Protein AF-0000000082338064 (afdb_homodimer)

Foldseek 3Di:
DDPPPLPQQPFFFPVCVVVVHRFSNDVQTVVCVVVVHHGHTDDDPDDDDPDDPDDPDDDDDDDDDDDDDDPDDPDDPDDCPDCPDDPPPCVPDPPVVLLLVVVVVVVVVVDDDPPPPPPPPPVPPPPPCVVPPPPDDDDFQKWFADQALQVLLLVCLQFACLQANLADFAPDARDPDLDTDIDGPDPDDPLPDDPVSGNDDDDFLQSLLSQLQRRLADDLPDLCCPDPVNLVNSNNSSVVSLVVSVVRLVVLVVLVPPVVNPDDPPPPRHNGPQADRLLRSLNSLLSSLLLCCQFVVNLVSSLVSLVVSQVSLVVVPLQAPAAPRDLNSQSSNLSSVLSQLLSCLQVLHAGPDQPPPPNRRRDHHDLPADDPDDPLQQLSVLQSVLSVLLNLLSVLVVVLVVVLVVVDQDVVSQVVLVVSLVVLVVSLVSLVVLLQQDQDSRSSNSSSSSSSLLSNLSSLLSLLSNLVCQQQVLQAQFQPDASNRHHCQDPNDRPSPSPPSSPSVRYPDHNLRSLLSLQVSLLSNLSSLLSNVVRSQDPPVPPDPDPDDPDPPPSRLSSLASAYSPSRLSSLLSSLVSLLSLLSSLVSCVVSVNLVVVCSVQPDDDPVCSVVSSVVSNVSSLSSLVSSLSSLSNNCSRPVSVSSSVRSVSSNCVSPVD/DPPPPLPQQPFFFPVCVVVVHRFSNDVQTPVCVVVVHHGHTDDDPPDDDDDDDDDDDDDDDDDDDDDDDDPDDPDDPDDCPDCPDDPPPCVPPPPVVLLLVLVVVVVVVVDDDPPPPPPPPDVPPPPPCVVPPPPDDDDFQKWFADQALQVLLLLCLQFACLQANLADFAPDARDPDLDTDIDGPDPDDDLPDDPVSGNDDADFLQSLLSQLQRRLADDLPDLCCPDPVNLVNSNNSSVVSLVVSVVRLVVLVVLVPPVVNPDDPPPPRDNGPQADRLLRSLNSLLSSLLLCCQFVVNLVSSLVSLVVSQVSLVVVPLQAPAAPRDLNSQSSNLSSVLSQLLSCLQVLHAGPDQPPPPNRRRDHHDLPADDPDDPLQQLSVLQNVLSVLLNLLSVLVVVLVVVLVVVDQDVVSQVSLVVSLVVLVVSLVSLVVLLQQDQDSRSSNSSSSSSSLLSNLSSLLSLLSNLVCQQQVLQAQFQPDASNRHHCQDPNDRDSPSPPSSPSVRHPDHNLRSLLSLQVSLLSNLSSLLSNVVRSQDPPVDDDPDPDDPDPPDSRLSSLASGYSPSRLSSLLSSLVSLLSLLSSLVSCVVSVNLVVVVSVQPPDDPVCSVVSSVVSNVSSLSSLVSSLSSLSNNCSRPVSVSSSVRSVSSNCSSPVD

InterPro domains:
  IPR001138 Zn(2)Cys(6) fungal-type DNA-binding domain [PF00172] (12-46)
  IPR001138 Zn(2)Cys(6) fungal-type DNA-binding domain [PS00463] (12-39)
  IPR001138 Zn(2)Cys(6) fungal-type DNA-binding domain [PS50048] (12-41)
  IPR001138 Zn(2)Cys(6) fungal-type DNA-binding domain [SM00066] (7-50)
  IPR001138 Zn(2)Cys(6) fungal-type DNA-binding domain [cd00067] (9-42)
  IPR036864 Zn(2)-C6 fungal-type DNA-binding domain superfamily [G3DSA:4.10.240.10] (11-94)
  IPR036864 Zn(2)-C6 fungal-type DNA-binding domain superfamily [SSF57701] (4-48)

Radius of gyration: 40.48 Å; Cα contacts (8 Å, |Δi|>4): 1751; chains: 2; bounding box: 100×154×123 Å

Structure (mmCIF, N/CA/C/O backbone):
data_AF-0000000082338064-model_v1
#
loop_
_entity.id
_entity.type
_entity.pdbx_description
1 polymer 'Zn(2)-C6 fungal-type domain-containing protein'
#
loop_
_atom_site.group_PDB
_atom_site.id
_atom_site.type_symbol
_atom_site.label_atom_id
_atom_site.label_alt_id
_atom_site.label_comp_id
_atom_site.label_asym_id
_atom_site.label_entity_id
_atom_site.label_seq_id
_atom_site.pdbx_PDB_ins_code
_atom_site.Cartn_x
_atom_site.Cartn_y
_atom_site.Cartn_z
_atom_site.occupancy
_atom_site.B_iso_or_equiv
_atom_site.auth_seq_id
_atom_site.auth_comp_id
_atom_site.auth_asym_id
_atom_site.auth_atom_id
_atom_site.pdbx_PDB_model_num
ATOM 1 N N . MET A 1 1 ? -62.812 22.922 -49.156 1 22.33 1 MET A N 1
ATOM 2 C CA . MET A 1 1 ? -61.469 22.641 -48.656 1 22.33 1 MET A CA 1
ATOM 3 C C . MET A 1 1 ? -61.031 23.672 -47.656 1 22.33 1 MET A C 1
ATOM 5 O O . MET A 1 1 ? -60.5 24.734 -48.031 1 22.33 1 MET A O 1
ATOM 9 N N . HIS A 1 2 ? -61.688 23.922 -46.594 1 23.53 2 HIS A N 1
ATOM 10 C CA . HIS A 1 2 ? -61.875 25.016 -45.625 1 23.53 2 HIS A CA 1
ATOM 11 C C . HIS A 1 2 ? -60.625 25.188 -44.781 1 23.53 2 HIS A C 1
ATOM 13 O O . HIS A 1 2 ? -60.156 24.234 -44.156 1 23.53 2 HIS A O 1
ATOM 19 N N . GLN A 1 3 ? -59.781 26.062 -45.188 1 26.12 3 GLN A N 1
ATOM 20 C CA . GLN A 1 3 ? -58.469 26.453 -44.656 1 26.12 3 GLN A CA 1
ATOM 21 C C . GLN A 1 3 ? -58.562 26.875 -43.188 1 26.12 3 GLN A C 1
ATOM 23 O O . GLN A 1 3 ? -59.062 27.969 -42.906 1 26.12 3 GLN A O 1
ATOM 28 N N . ALA A 1 4 ? -59.094 26.031 -42.375 1 29.67 4 ALA A N 1
ATOM 29 C CA . ALA A 1 4 ? -59.406 26.391 -41 1 29.67 4 ALA A CA 1
ATOM 30 C C . ALA A 1 4 ? -58.25 27.125 -40.375 1 29.67 4 ALA A C 1
ATOM 32 O O . ALA A 1 4 ? -57.094 26.672 -40.438 1 29.67 4 ALA A O 1
ATOM 33 N N . LYS A 1 5 ? -58.344 28.453 -40.312 1 30.64 5 LYS A N 1
ATOM 34 C CA . LYS A 1 5 ? -57.5 29.5 -39.75 1 30.64 5 LYS A CA 1
ATOM 35 C C . LYS A 1 5 ? -57.094 29.141 -38.312 1 30.64 5 LYS A C 1
ATOM 37 O O . LYS A 1 5 ? -57.938 29.031 -37.438 1 30.64 5 LYS A O 1
ATOM 42 N N . VAL A 1 6 ? -56.156 28.219 -38.125 1 34 6 VAL A N 1
ATOM 43 C CA . VAL A 1 6 ? -55.75 27.703 -36.812 1 34 6 VAL A CA 1
ATOM 44 C C . VAL A 1 6 ? -55.406 28.859 -35.875 1 34 6 VAL A C 1
ATOM 46 O O . VAL A 1 6 ? -54.656 29.781 -36.25 1 34 6 VAL A O 1
ATOM 49 N N . GLN A 1 7 ? -56.344 29.375 -35.062 1 34.59 7 GLN A N 1
ATOM 50 C CA . GLN A 1 7 ? -56.344 30.484 -34.125 1 34.59 7 GLN A CA 1
ATOM 51 C C . GLN A 1 7 ? -55.062 30.484 -33.312 1 34.59 7 GLN A C 1
ATOM 53 O O . GLN A 1 7 ? -54.531 29.422 -32.969 1 34.59 7 GLN A O 1
ATOM 58 N N . PRO A 1 8 ? -54.312 31.594 -33.25 1 41.06 8 PRO A N 1
ATOM 59 C CA . PRO A 1 8 ? -53.031 31.812 -32.594 1 41.06 8 PRO A CA 1
ATOM 60 C C . PRO A 1 8 ? -53.094 31.438 -31.109 1 41.06 8 PRO A C 1
ATOM 62 O O . PRO A 1 8 ? -54.094 31.672 -30.438 1 41.06 8 PRO A O 1
ATOM 65 N N . VAL A 1 9 ? -52.531 30.391 -30.703 1 52.44 9 VAL A N 1
ATOM 66 C CA . VAL A 1 9 ? -52.594 29.812 -29.375 1 52.44 9 VAL A CA 1
ATOM 67 C C . VAL A 1 9 ? -52.156 30.844 -28.344 1 52.44 9 VAL A C 1
ATOM 69 O O . VAL A 1 9 ? -51.25 31.656 -28.609 1 52.44 9 VAL A O 1
ATOM 72 N N . LYS A 1 10 ? -52.844 31.375 -27.359 1 53.66 10 LYS A N 1
ATOM 73 C CA . LYS A 1 10 ? -52.688 32.438 -26.391 1 53.66 10 LYS A CA 1
ATOM 74 C C . LYS A 1 10 ? -51.375 32.312 -25.609 1 53.66 10 LYS A C 1
ATOM 76 O O . LYS A 1 10 ? -50.812 33.344 -25.188 1 53.66 10 LYS A O 1
ATOM 81 N N . ALA A 1 11 ? -50.969 31.078 -25.266 1 61.72 11 ALA A N 1
ATOM 82 C CA . ALA A 1 11 ? -49.75 30.969 -24.469 1 61.72 11 ALA A CA 1
ATOM 83 C C . ALA A 1 11 ? -48.875 29.844 -24.984 1 61.72 11 ALA A C 1
ATOM 85 O O . ALA A 1 11 ? -49.344 28.734 -25.234 1 61.72 11 ALA A O 1
ATOM 86 N N . ALA A 1 12 ? -47.594 30.031 -25.391 1 70.06 12 ALA A N 1
ATOM 87 C CA . ALA A 1 12 ? -46.656 29.016 -25.844 1 70.06 12 ALA A CA 1
ATOM 88 C C . ALA A 1 12 ? -45.969 28.344 -24.672 1 70.06 12 ALA A C 1
ATOM 90 O O . ALA A 1 12 ? -45.75 28.969 -23.625 1 70.06 12 ALA A O 1
ATOM 91 N N . CYS A 1 13 ? -45.719 26.969 -24.672 1 72.12 13 CYS A N 1
ATOM 92 C CA . CYS A 1 13 ? -45.062 26.234 -23.594 1 72.12 13 CYS A CA 1
ATOM 93 C C . CYS A 1 13 ? -43.625 26.656 -23.453 1 72.12 13 CYS A C 1
ATOM 95 O O . CYS A 1 13 ? -43.031 27.188 -24.391 1 72.12 13 CYS A O 1
ATOM 97 N N . LEU A 1 14 ? -42.844 26.5 -22.469 1 72.69 14 LEU A N 1
ATOM 98 C CA . LEU A 1 14 ? -41.5 26.969 -22.172 1 72.69 14 LEU A CA 1
ATOM 99 C C . LEU A 1 14 ? -40.5 26.406 -23.172 1 72.69 14 LEU A C 1
ATOM 101 O O . LEU A 1 14 ? -39.562 27.109 -23.562 1 72.69 14 LEU A O 1
ATOM 105 N N . ALA A 1 15 ? -40.625 25.203 -23.656 1 72.69 15 ALA A N 1
ATOM 106 C CA . ALA A 1 15 ? -39.688 24.562 -24.578 1 72.69 15 ALA A CA 1
ATOM 107 C C . ALA A 1 15 ? -39.812 25.156 -25.984 1 72.69 15 ALA A C 1
ATOM 109 O O . ALA A 1 15 ? -38.812 25.391 -26.641 1 72.69 15 ALA A O 1
ATOM 110 N N . CYS A 1 16 ? -40.938 25.406 -26.281 1 73.94 16 CYS A N 1
ATOM 111 C CA . CYS A 1 16 ? -41.188 26 -27.594 1 73.94 16 CYS A CA 1
ATOM 112 C C . CYS A 1 16 ? -40.719 27.453 -27.625 1 73.94 16 CYS A C 1
ATOM 114 O O . CYS A 1 16 ? -40.188 27.922 -28.641 1 73.94 16 CYS A O 1
ATOM 116 N N . ARG A 1 17 ? -40.938 28.172 -26.5 1 71.75 17 ARG A N 1
ATOM 117 C CA . ARG A 1 17 ? -40.469 29.531 -26.344 1 71.75 17 ARG A CA 1
ATOM 118 C C . ARG A 1 17 ? -38.938 29.609 -26.469 1 71.75 17 ARG A C 1
ATOM 120 O O . ARG A 1 17 ? -38.406 30.5 -27.125 1 71.75 17 ARG A O 1
ATOM 127 N N . ALA A 1 18 ? -38.25 28.625 -25.969 1 68.31 18 ALA A N 1
ATOM 128 C CA . ALA A 1 18 ? -36.781 28.609 -25.938 1 68.31 18 ALA A CA 1
ATOM 129 C C . ALA A 1 18 ? -36.219 28.281 -27.312 1 68.31 18 ALA A C 1
ATOM 131 O O . ALA A 1 18 ? -35.156 28.797 -27.688 1 68.31 18 ALA A O 1
ATOM 132 N N . SER A 1 19 ? -36.844 27.438 -28.094 1 69.44 19 SER A N 1
ATOM 133 C CA . SER A 1 19 ? -36.344 27.016 -29.391 1 69.44 19 SER A CA 1
ATOM 134 C C . SER A 1 19 ? -36.969 27.828 -30.516 1 69.44 19 SER A C 1
ATOM 136 O O . SER A 1 19 ? -36.719 27.547 -31.703 1 69.44 19 SER A O 1
ATOM 138 N N . LYS A 1 20 ? -37.625 28.875 -30.281 1 69.62 20 LYS A N 1
ATOM 139 C CA . LYS A 1 20 ? -38.344 29.781 -31.172 1 69.62 20 LYS A CA 1
ATOM 140 C C . LYS A 1 20 ? -39.188 29.016 -32.188 1 69.62 20 LYS A C 1
ATOM 142 O O . LYS A 1 20 ? -39.25 29.391 -33.375 1 69.62 20 LYS A O 1
ATOM 147 N N . THR A 1 21 ? -39.625 27.875 -31.781 1 71.5 21 THR A N 1
ATOM 148 C CA . THR A 1 21 ? -40.5 27.094 -32.656 1 71.5 21 THR A CA 1
ATOM 149 C C . THR A 1 21 ? -41.969 27.391 -32.344 1 71.5 21 THR A C 1
ATOM 151 O O . THR A 1 21 ? -42.312 27.719 -31.219 1 71.5 21 THR A O 1
ATOM 154 N N . ARG A 1 22 ? -42.781 27.391 -33.312 1 71.38 22 ARG A N 1
ATOM 155 C CA . ARG A 1 22 ? -44.219 27.75 -33.219 1 71.38 22 ARG A CA 1
ATOM 156 C C . ARG A 1 22 ? -44.969 26.734 -32.375 1 71.38 22 ARG A C 1
ATOM 158 O O . ARG A 1 22 ? -45.094 25.578 -32.75 1 71.38 22 ARG A O 1
ATOM 165 N N . CYS A 1 23 ? -45.438 27.078 -31.109 1 69.31 23 CYS A N 1
ATOM 166 C CA . CYS A 1 23 ? -46.156 26.266 -30.156 1 69.31 23 CYS A CA 1
ATOM 167 C C . CYS A 1 23 ? -47.625 26.203 -30.5 1 69.31 23 CYS A C 1
ATOM 169 O O . CYS A 1 23 ? -48.219 27.203 -30.891 1 69.31 23 CYS A O 1
ATOM 171 N N . ASP A 1 24 ? -48.281 25.172 -30.75 1 72.88 24 ASP A N 1
ATOM 172 C CA . ASP A 1 24 ? -49.688 25.062 -31.156 1 72.88 24 ASP A CA 1
ATOM 173 C C . ASP A 1 24 ? -50.625 25.203 -29.969 1 72.88 24 ASP A C 1
ATOM 175 O O . ASP A 1 24 ? -51.844 25.109 -30.109 1 72.88 24 ASP A O 1
ATOM 179 N N . GLY A 1 25 ? -50.219 25.516 -28.594 1 67.69 25 GLY A N 1
ATOM 180 C CA . GLY A 1 25 ? -50.969 25.844 -27.406 1 67.69 25 GLY A CA 1
ATOM 181 C C . GLY A 1 25 ? -51.531 24.625 -26.703 1 67.69 25 GLY A C 1
ATOM 182 O O . GLY A 1 25 ? -52.25 24.75 -25.719 1 67.69 25 GLY A O 1
ATOM 183 N N . GLN A 1 26 ? -51.312 23.391 -27.234 1 73.12 26 GLN A N 1
ATOM 184 C CA . GLN A 1 26 ? -51.844 22.203 -26.578 1 73.12 26 GLN A CA 1
ATO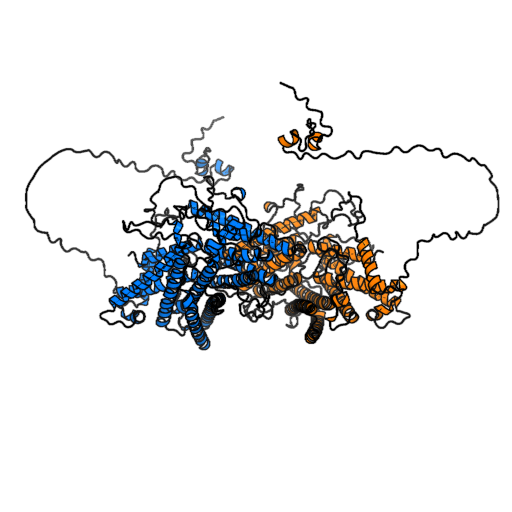M 185 C C . GLN A 1 26 ? -50.906 21.719 -25.469 1 73.12 26 GLN A C 1
ATOM 187 O O . GLN A 1 26 ? -49.719 22.016 -25.484 1 73.12 26 GLN A O 1
ATOM 192 N N . ASN A 1 27 ? -51.344 21.234 -24.281 1 68.38 27 ASN A N 1
ATOM 193 C CA . ASN A 1 27 ? -50.594 20.625 -23.188 1 68.38 27 ASN A CA 1
ATOM 194 C C . ASN A 1 27 ? -50.719 19.109 -23.203 1 68.38 27 ASN A C 1
ATOM 196 O O . ASN A 1 27 ? -51.75 18.547 -22.797 1 68.38 27 ASN A O 1
ATOM 200 N N . PRO A 1 28 ? -49.438 18.281 -23.797 1 71.06 28 PRO A N 1
ATOM 201 C CA . PRO A 1 28 ? -48.188 18.875 -24.297 1 71.06 28 PRO A CA 1
ATOM 202 C C . PRO A 1 28 ? -48.312 19.375 -25.734 1 71.06 28 PRO A C 1
ATOM 204 O O . PRO A 1 28 ? -49.125 18.859 -26.5 1 71.06 28 PRO A O 1
ATOM 207 N N . CYS A 1 29 ? -47.656 20.359 -26.031 1 73.44 29 CYS A N 1
ATOM 208 C CA . CYS A 1 29 ? -47.844 20.922 -27.359 1 73.44 29 CYS A CA 1
ATOM 209 C C . CYS A 1 29 ? -47.25 20.031 -28.438 1 73.44 29 CYS A C 1
ATOM 211 O O . CYS A 1 29 ? -46.344 19.219 -28.141 1 73.44 29 CYS A O 1
ATOM 213 N N . SER A 1 30 ? -47.781 19.922 -29.625 1 75.19 30 SER A N 1
ATOM 214 C CA . SER A 1 30 ? -47.375 19 -30.688 1 75.19 30 SER A CA 1
ATOM 215 C C . SER A 1 30 ? -45.875 19.062 -30.938 1 75.19 30 SER A C 1
ATOM 217 O O . SER A 1 30 ? -45.25 18.031 -31.125 1 75.19 30 SER A O 1
ATOM 219 N N . PRO A 1 31 ? -45.312 20.234 -30.906 1 71.81 31 PRO A N 1
ATOM 220 C CA . PRO A 1 31 ? -43.875 20.234 -31.156 1 71.81 31 PRO A CA 1
ATOM 221 C C . PRO A 1 31 ? -43.062 19.609 -30 1 71.81 31 PRO A C 1
ATOM 223 O O . PRO A 1 31 ? -42.031 18.969 -30.219 1 71.81 31 PRO A O 1
ATOM 226 N N . CYS A 1 32 ? -43.406 19.828 -28.859 1 70.06 32 CYS A N 1
ATOM 227 C CA . CYS A 1 32 ? -42.75 19.234 -27.703 1 70.06 32 CYS A CA 1
ATOM 228 C C . CYS A 1 32 ? -42.969 17.719 -27.688 1 70.06 32 CYS A C 1
ATOM 230 O O . CYS A 1 32 ? -42.062 16.969 -27.328 1 70.06 32 CYS A O 1
ATOM 232 N N . THR A 1 33 ? -44.125 17.156 -28.031 1 74.44 33 THR A N 1
ATOM 233 C CA . THR A 1 33 ? -44.406 15.734 -28.141 1 74.44 33 THR A CA 1
ATOM 234 C C . THR A 1 33 ? -43.531 15.102 -29.234 1 74.44 33 THR A C 1
ATOM 236 O O . THR A 1 33 ? -43.031 13.992 -29.062 1 74.44 33 THR A O 1
ATOM 239 N N . GLN A 1 34 ? -43.438 15.742 -30.375 1 70.5 34 GLN A N 1
ATOM 240 C CA . GLN A 1 34 ? -42.688 15.172 -31.484 1 70.5 34 GLN A CA 1
ATOM 241 C C . GLN A 1 34 ? -41.188 15.148 -31.203 1 70.5 34 GLN A C 1
ATOM 243 O O . GLN A 1 34 ? -40.469 14.258 -31.672 1 70.5 34 GLN A O 1
ATOM 248 N N . ARG A 1 35 ? -40.719 16.188 -30.438 1 70 35 ARG A N 1
ATOM 249 C CA . ARG A 1 35 ? -39.281 16.281 -30.188 1 70 35 ARG A CA 1
ATOM 250 C C . ARG A 1 35 ? -38.969 15.867 -28.75 1 70 35 ARG A C 1
ATOM 252 O O . ARG A 1 35 ? -37.844 16.094 -28.281 1 70 35 ARG A O 1
ATOM 259 N N . SER A 1 36 ? -39.875 15.164 -28.016 1 66.94 36 SER A N 1
ATOM 260 C CA . SER A 1 36 ? -39.875 14.586 -26.672 1 66.94 36 SER A CA 1
ATOM 261 C C . SER A 1 36 ? -39.344 15.555 -25.641 1 66.94 36 SER A C 1
ATOM 263 O O . SER A 1 36 ? -38.406 15.211 -24.891 1 66.94 36 SER A O 1
ATOM 265 N N . ARG A 1 37 ? -39.656 16.75 -25.859 1 66 37 ARG A N 1
ATOM 266 C CA . ARG A 1 37 ? -39.25 17.797 -24.938 1 66 37 ARG A CA 1
ATOM 267 C C . ARG A 1 37 ? -40.312 18.078 -23.891 1 66 37 ARG A C 1
ATOM 269 O O . ARG A 1 37 ? -41.5 17.828 -24.125 1 66 37 ARG A O 1
ATOM 276 N N . GLY A 1 38 ? -40 18.359 -22.578 1 68.88 38 GLY A N 1
ATOM 277 C CA . GLY A 1 38 ? -40.938 18.688 -21.531 1 68.88 38 GLY A CA 1
ATOM 278 C C . GLY A 1 38 ? -41.75 19.953 -21.828 1 68.88 38 GLY A C 1
ATOM 279 O O . GLY A 1 38 ? -41.188 21.031 -21.953 1 68.88 38 GLY A O 1
ATOM 280 N N . CYS A 1 39 ? -43.031 19.859 -22.172 1 65.31 39 CYS A N 1
ATOM 281 C CA . CYS A 1 39 ? -43.938 20.938 -22.547 1 65.31 39 CYS A CA 1
ATOM 282 C C . CYS A 1 39 ? -44.531 21.609 -21.312 1 65.31 39 CYS A C 1
ATOM 284 O O . CYS A 1 39 ? -45.406 21.047 -20.656 1 65.31 39 CYS A O 1
ATOM 286 N N . VAL A 1 40 ? -43.906 22.5 -20.75 1 71.44 40 VAL A N 1
ATOM 287 C CA . VAL A 1 40 ? -44.375 23.188 -19.562 1 71.44 40 VAL A CA 1
ATOM 288 C C . VAL A 1 40 ? -44.812 24.609 -19.922 1 71.44 40 VAL A C 1
ATOM 290 O O . VAL A 1 40 ? -44.094 25.328 -20.625 1 71.44 40 VAL A O 1
ATOM 293 N N . TYR A 1 41 ? -46 24.938 -19.609 1 61.75 41 TYR A N 1
ATOM 294 C CA . TYR A 1 41 ? -46.531 26.281 -19.875 1 61.75 41 TYR A CA 1
ATOM 295 C C . TYR A 1 41 ? -46.438 27.156 -18.641 1 61.75 41 TYR A C 1
ATOM 297 O O . TYR A 1 41 ? -46.938 26.781 -17.562 1 61.75 41 TYR A O 1
ATOM 305 N N . LYS A 1 42 ? -45.438 27.906 -18.547 1 52.66 42 LYS A N 1
ATOM 306 C CA . LYS A 1 42 ? -45.406 28.781 -17.375 1 52.66 42 LYS A CA 1
ATOM 307 C C . LYS A 1 42 ? -45.969 30.156 -17.703 1 52.66 42 LYS A C 1
ATOM 309 O O . LYS A 1 42 ? -45.75 30.688 -18.797 1 52.66 42 LYS A O 1
ATOM 314 N N . PRO A 1 43 ? -46.812 30.641 -16.938 1 41.47 43 PRO A N 1
ATOM 315 C CA . PRO A 1 43 ? -47.344 31.984 -17.141 1 41.47 43 PRO A CA 1
ATOM 316 C C . PRO A 1 43 ? -46.281 33.062 -17.094 1 41.47 43 PRO A C 1
ATOM 318 O O . PRO A 1 43 ? -45.25 32.906 -16.438 1 41.47 43 PRO A O 1
ATOM 321 N N . SER A 1 44 ? -46.062 33.969 -18.031 1 34.44 44 SER A N 1
ATOM 322 C CA . SER A 1 44 ? -45.125 35.094 -18.172 1 34.44 44 SER A CA 1
ATOM 323 C C . SER A 1 44 ? -45.25 36.062 -17.031 1 34.44 44 SER A C 1
ATOM 325 O O . SER A 1 44 ? -46.344 36.594 -16.766 1 34.44 44 SER A O 1
ATOM 327 N N . ARG A 1 45 ? -44.594 35.938 -15.828 1 31.11 45 ARG A N 1
ATOM 328 C CA . ARG A 1 45 ? -44.781 36.969 -14.812 1 31.11 45 ARG A CA 1
ATOM 329 C C . ARG A 1 45 ? -44.094 38.25 -15.234 1 31.11 45 ARG A C 1
ATOM 331 O O . ARG A 1 45 ? -42.875 38.406 -15.117 1 31.11 45 ARG A O 1
ATOM 338 N N . ARG A 1 46 ? -44.375 38.812 -16.359 1 26.41 46 ARG A N 1
ATOM 339 C CA . ARG A 1 46 ? -43.875 40.094 -16.859 1 26.41 46 ARG A CA 1
ATOM 340 C C . ARG A 1 46 ? -43.812 41.125 -15.75 1 26.41 46 ARG A C 1
ATOM 342 O O . ARG A 1 46 ? -44.469 40.969 -14.711 1 26.41 46 ARG A O 1
ATOM 349 N N . GLY A 1 47 ? -43.781 42.438 -16.078 1 25.33 47 GLY A N 1
ATOM 350 C CA . GLY A 1 47 ? -43.25 43.781 -16.078 1 25.33 47 GLY A CA 1
ATOM 351 C C . GLY A 1 47 ? -43.938 44.656 -15.031 1 25.33 47 GLY A C 1
ATOM 352 O O . GLY A 1 47 ? -45.094 45.062 -15.18 1 25.33 47 GLY A O 1
ATOM 353 N N . GLY A 1 48 ? -43.656 44.281 -13.742 1 19.31 48 GLY A N 1
ATOM 354 C CA . GLY A 1 48 ? -44.219 45.156 -12.742 1 19.31 48 GLY A CA 1
ATOM 355 C C . GLY A 1 48 ? -43.781 46.625 -12.93 1 19.31 48 GLY A C 1
ATOM 356 O O . GLY A 1 48 ? -43 46.938 -13.836 1 19.31 48 GLY A O 1
ATOM 357 N N . PRO A 1 49 ? -43.375 47.344 -11.781 1 20.22 49 PRO A N 1
ATOM 358 C CA . PRO A 1 49 ? -44 48.594 -11.344 1 20.22 49 PRO A CA 1
ATOM 359 C C . PRO A 1 49 ? -43.312 49.844 -11.945 1 20.22 49 PRO A C 1
ATOM 361 O O . PRO A 1 49 ? -42.125 49.844 -12.172 1 20.22 49 PRO A O 1
ATOM 364 N N . ARG A 1 50 ? -43.812 50.531 -12.68 1 20.86 50 ARG A N 1
ATOM 365 C CA . ARG A 1 50 ? -43.438 51.75 -13.359 1 20.86 50 ARG A CA 1
ATOM 366 C C . ARG A 1 50 ? -43.062 52.844 -12.352 1 20.86 50 ARG A C 1
ATOM 368 O O . ARG A 1 50 ? -42.875 54 -12.719 1 20.86 50 ARG A O 1
ATOM 375 N N . TYR A 1 51 ? -42.594 52.531 -10.977 1 19.06 51 TYR A N 1
ATOM 376 C CA . TYR A 1 51 ? -42.875 53.719 -10.203 1 19.06 51 TYR A CA 1
ATOM 377 C C . TYR A 1 51 ? -42.031 54.906 -10.688 1 19.06 51 TYR A C 1
ATOM 379 O O . TYR A 1 51 ? -40.906 54.688 -11.141 1 19.06 51 TYR A O 1
ATOM 387 N N . LYS A 1 52 ? -42.562 56.125 -10.68 1 18.59 52 LYS A N 1
ATOM 388 C CA . LYS A 1 52 ? -42.562 57.469 -11.219 1 18.59 52 LYS A CA 1
ATOM 389 C C . LYS A 1 52 ? -41.531 58.344 -10.539 1 18.59 52 LYS A C 1
ATOM 391 O O . LYS A 1 52 ? -41.688 58.719 -9.375 1 18.59 52 LYS A O 1
ATOM 396 N N . PRO A 1 53 ? -40.125 58.062 -10.617 1 18.28 53 PRO A N 1
ATOM 397 C CA . PRO A 1 53 ? -39.125 58.719 -9.766 1 18.28 53 PRO A CA 1
ATOM 398 C C . PRO A 1 53 ? -39.188 60.219 -9.852 1 18.28 53 PRO A C 1
ATOM 400 O O . PRO A 1 53 ? -38.5 60.938 -9.094 1 18.28 53 PRO A O 1
ATOM 403 N N . ASN A 1 54 ? -39.844 60.969 -10.672 1 17.58 54 ASN A N 1
ATOM 404 C CA . ASN A 1 54 ? -39 61.938 -11.375 1 17.58 54 ASN A CA 1
ATOM 405 C C . ASN A 1 54 ? -38.375 62.938 -10.414 1 17.58 54 ASN A C 1
ATOM 407 O O . ASN A 1 54 ? -37.156 63.125 -10.359 1 17.58 54 ASN A O 1
ATOM 411 N N . ARG A 1 55 ? -38.656 64.375 -10.555 1 17.81 55 ARG A N 1
ATOM 412 C CA . ARG A 1 55 ? -37.906 65.5 -11.023 1 17.81 55 ARG A CA 1
ATOM 413 C C . ARG A 1 55 ? -37.625 66.5 -9.891 1 17.81 55 ARG A C 1
ATOM 415 O O . ARG A 1 55 ? -37.5 67.688 -10.117 1 17.81 55 ARG A O 1
ATOM 422 N N . LYS A 1 56 ? -37.406 66 -8.594 1 19.23 56 LYS A N 1
ATOM 423 C CA . LYS A 1 56 ? -37.75 67.188 -7.777 1 19.23 56 LYS A CA 1
ATOM 424 C C . LYS A 1 56 ? -36.812 68.312 -8.117 1 19.23 56 LYS A C 1
ATOM 426 O O . LYS A 1 56 ? -35.625 68.125 -8.383 1 19.23 56 LYS A O 1
ATOM 431 N N . GLU A 1 57 ? -37.344 69.562 -8.102 1 17.28 57 GLU A N 1
ATOM 432 C CA . GLU A 1 57 ? -37.188 70.938 -8.523 1 17.28 57 GLU A CA 1
ATOM 433 C C . GLU A 1 57 ? -36.188 71.688 -7.637 1 17.28 57 GLU A C 1
ATOM 435 O O . GLU A 1 57 ? -36.156 71.438 -6.418 1 17.28 57 GLU A O 1
ATOM 440 N N . SER A 1 58 ? -35.156 72.312 -8.141 1 17.89 58 SER A N 1
ATOM 441 C CA . SER A 1 58 ? -33.938 73.062 -7.855 1 17.89 58 SER A CA 1
ATOM 442 C C . SER A 1 58 ? -34.219 74.25 -6.969 1 17.89 58 SER A C 1
ATOM 444 O O . SER A 1 58 ? -33.406 75.188 -6.855 1 17.89 58 SER A O 1
ATOM 446 N N . GLN A 1 59 ? -35.094 74.188 -5.965 1 16.09 59 GLN A N 1
ATOM 447 C CA . GLN A 1 59 ? -35.406 75.562 -5.602 1 16.09 59 GLN A CA 1
ATOM 448 C C . GLN A 1 59 ? -34.156 76.312 -5.145 1 16.09 59 GLN A C 1
ATOM 450 O O . GLN A 1 59 ? -33.219 75.688 -4.621 1 16.09 59 GLN A O 1
ATOM 455 N N . ASP A 1 60 ? -34.25 77.625 -5.129 1 16.64 60 ASP A N 1
ATOM 456 C CA . ASP A 1 60 ? -33.562 78.875 -5.344 1 16.64 60 ASP A CA 1
ATOM 457 C C . ASP A 1 60 ? -32.688 79.25 -4.129 1 16.64 60 ASP A C 1
ATOM 459 O O . ASP A 1 60 ? -32.625 78.438 -3.164 1 16.64 60 ASP A O 1
ATOM 463 N N . THR A 1 61 ? -33 80.312 -3.395 1 16.69 61 THR A N 1
ATOM 464 C CA . THR A 1 61 ? -32.25 81.562 -3.383 1 16.69 61 THR A CA 1
ATOM 465 C C . THR A 1 61 ? -31.391 81.688 -2.125 1 16.69 61 THR A C 1
ATOM 467 O O . THR A 1 61 ? -30.188 81.938 -2.207 1 16.69 61 THR A O 1
ATOM 470 N N . ASP A 1 62 ? -31.906 82.25 -0.952 1 16.31 62 ASP A N 1
ATOM 471 C CA . ASP A 1 62 ? -31.594 83.562 -0.417 1 16.31 62 ASP A CA 1
ATOM 472 C C . ASP A 1 62 ? -30.656 83.5 0.785 1 16.31 62 ASP A C 1
ATOM 474 O O . ASP A 1 62 ? -30.594 82.438 1.448 1 16.31 62 ASP A O 1
ATOM 478 N N . MET A 1 63 ? -29.859 84.562 1.129 1 17.91 63 MET A N 1
ATOM 479 C CA . MET A 1 63 ? -28.609 85.062 1.705 1 17.91 63 MET A CA 1
ATOM 480 C C . MET A 1 63 ? -28.672 85 3.229 1 17.91 63 MET A C 1
ATOM 482 O O . MET A 1 63 ? -27.641 85.062 3.893 1 17.91 63 MET A O 1
ATOM 486 N N . ASP A 1 64 ? -29.875 85 3.869 1 16.52 64 ASP A N 1
ATOM 487 C CA . ASP A 1 64 ? -29.891 86.062 4.879 1 16.52 64 ASP A CA 1
ATOM 488 C C . ASP A 1 64 ? -29.125 85.625 6.129 1 16.52 64 ASP A C 1
ATOM 490 O O . ASP A 1 64 ? -29.047 84.438 6.438 1 16.52 64 ASP A O 1
ATOM 494 N N . ARG A 1 65 ? -28.734 86.625 6.945 1 18.41 65 ARG A N 1
ATOM 495 C CA . ARG A 1 65 ? -27.734 87.188 7.848 1 18.41 65 ARG A CA 1
ATOM 496 C C . ARG A 1 65 ? -27.906 86.625 9.258 1 18.41 65 ARG A C 1
ATOM 498 O O . ARG A 1 65 ? -26.953 86.625 10.047 1 18.41 65 ARG A O 1
ATOM 505 N N . SER A 1 66 ? -29.141 86.188 9.648 1 16.56 66 SER A N 1
ATOM 506 C CA . SER A 1 66 ? -29.469 86.812 10.922 1 16.56 66 SER A CA 1
ATOM 507 C C . SER A 1 66 ? -28.703 86.125 12.07 1 16.56 66 SER A C 1
ATOM 509 O O . SER A 1 66 ? -28.266 85 11.961 1 16.56 66 SER A O 1
ATOM 511 N N . THR A 1 67 ? -28.734 86.812 13.227 1 18.11 67 THR A N 1
ATOM 512 C CA . THR A 1 67 ? -27.969 87.25 14.383 1 18.11 67 THR A CA 1
ATOM 513 C C . THR A 1 67 ? -27.953 86.188 15.477 1 18.11 67 THR A C 1
ATOM 515 O O . THR A 1 67 ? -26.891 85.875 16.031 1 18.11 67 THR A O 1
ATOM 518 N N . SER A 1 68 ? -29.062 85.812 16.203 1 17.56 68 SER A N 1
ATOM 519 C CA . SER A 1 68 ? -29.156 86.125 17.625 1 17.56 68 SER A CA 1
ATOM 520 C C . SER A 1 68 ? -28.734 84.875 18.453 1 17.56 68 SER A C 1
ATOM 522 O O . SER A 1 68 ? -28.812 83.75 17.969 1 17.56 68 SER A O 1
ATOM 524 N N . SER A 1 69 ? -28.312 85 19.797 1 18.84 69 SER A N 1
ATOM 525 C CA . SER A 1 69 ? -27.391 84.562 20.844 1 18.84 69 SER A CA 1
ATOM 526 C C . SER A 1 69 ? -27.906 83.375 21.578 1 18.84 69 SER A C 1
ATOM 528 O O . SER A 1 69 ? -27.156 82.688 22.281 1 18.84 69 SER A O 1
ATOM 530 N N . GLN A 1 70 ? -29.25 83.062 21.672 1 16.97 70 GLN A N 1
ATOM 531 C CA . GLN A 1 70 ? -29.766 82.688 22.984 1 16.97 70 GLN A CA 1
ATOM 532 C C . GLN A 1 70 ? -29.531 81.188 23.266 1 16.97 70 GLN A C 1
ATOM 534 O O . GLN A 1 70 ? -29.828 80.375 22.438 1 16.97 70 GLN A O 1
ATOM 539 N N . LEU A 1 71 ? -28.672 80.812 24.281 1 17.91 71 LEU A N 1
ATOM 540 C CA . LEU A 1 71 ? -28.031 79.625 24.781 1 17.91 71 LEU A CA 1
ATOM 541 C C . LEU A 1 71 ? -29.062 78.625 25.328 1 17.91 71 LEU A C 1
ATOM 543 O O . LEU A 1 71 ? -28.906 78.125 26.438 1 17.91 71 LEU A O 1
ATOM 547 N N . SER A 1 72 ? -30.219 78.438 24.594 1 16.64 72 SER A N 1
ATOM 548 C CA . SER A 1 72 ? -31.344 77.875 25.359 1 16.64 72 SER A CA 1
ATOM 549 C C . SER A 1 72 ? -31.016 76.5 25.906 1 16.64 72 SER A C 1
ATOM 551 O O . SER A 1 72 ? -30.188 75.75 25.328 1 16.64 72 SER A O 1
ATOM 553 N N . PRO A 1 73 ? -31.797 76 27.031 1 19.5 73 PRO A N 1
ATOM 554 C CA . PRO A 1 73 ? -31.75 75.062 28.141 1 19.5 73 PRO A CA 1
ATOM 555 C C . PRO A 1 73 ? -32.031 73.625 27.688 1 19.5 73 PRO A C 1
ATOM 557 O O . PRO A 1 73 ? -32.75 73.438 26.719 1 19.5 73 PRO A O 1
ATOM 560 N N . VAL A 1 74 ? -31.094 72.688 27.844 1 18.19 74 VAL A N 1
ATOM 561 C CA . VAL A 1 74 ? -30.828 71.25 27.453 1 18.19 74 VAL A CA 1
ATOM 562 C C . VAL A 1 74 ? -31.953 70.375 27.938 1 18.19 74 VAL A C 1
ATOM 564 O O . VAL A 1 74 ? -32.156 70.188 29.141 1 18.19 74 VAL A O 1
ATOM 567 N N . SER A 1 75 ? -33.219 70.5 27.281 1 16.86 75 SER A N 1
ATOM 568 C CA . SER A 1 75 ? -34.406 69.75 27.703 1 16.86 75 SER A CA 1
ATOM 569 C C . SER A 1 75 ? -34.156 68.25 27.844 1 16.86 75 SER A C 1
ATOM 571 O O . SER A 1 75 ? -33.438 67.688 27.031 1 16.86 75 SER A O 1
ATOM 573 N N . ARG A 1 76 ? -34.719 67.5 29 1 19.48 76 ARG A N 1
ATOM 574 C CA . ARG A 1 76 ? -34.812 66.312 29.828 1 19.48 76 ARG A CA 1
ATOM 575 C C . ARG A 1 76 ? -35.562 65.188 29.125 1 19.48 76 ARG A C 1
ATOM 577 O O . ARG A 1 76 ? -36.812 65.188 29.141 1 19.48 76 ARG A O 1
ATOM 584 N N . MET A 1 77 ? -35.312 64.875 27.875 1 18.7 77 MET A N 1
ATOM 585 C CA . MET A 1 77 ? -36.219 63.969 27.172 1 18.7 77 MET A CA 1
ATOM 586 C C . MET A 1 77 ? -36.438 62.688 27.984 1 18.7 77 MET A C 1
ATOM 588 O O . MET A 1 77 ? -35.469 62.031 28.375 1 18.7 77 MET A O 1
ATOM 592 N N . GLY A 1 78 ? -37.594 62.406 28.516 1 17.39 78 GLY A N 1
ATOM 593 C CA . GLY A 1 78 ? -38.406 61.594 29.391 1 17.39 78 GLY A CA 1
ATOM 594 C C . GLY A 1 78 ? -38.375 60.125 29.047 1 17.39 78 GLY A C 1
ATOM 595 O O . GLY A 1 78 ? -37.844 59.75 27.984 1 17.39 78 GLY A O 1
ATOM 596 N N . SER A 1 79 ? -39.219 59.156 29.672 1 19.77 79 SER A N 1
ATOM 597 C CA . SER A 1 79 ? -39.438 57.938 30.469 1 19.77 79 SER A CA 1
ATOM 598 C C . SER A 1 79 ? -39.812 56.75 29.594 1 19.77 79 SER A C 1
ATOM 600 O O . SER A 1 79 ? -39.688 55.594 30.016 1 19.77 79 SER A O 1
ATOM 602 N N . GLU A 1 80 ? -40.562 56.75 28.516 1 20.12 80 GLU A N 1
ATOM 603 C CA . GLU A 1 80 ? -41.562 55.75 28.266 1 20.12 80 GLU A CA 1
ATOM 604 C C . GLU A 1 80 ? -40.938 54.469 27.703 1 20.12 80 GLU A C 1
ATOM 606 O O . GLU A 1 80 ? -40.812 54.312 26.484 1 20.12 80 GLU A O 1
ATOM 611 N N . MET A 1 81 ? -39.781 53.875 28.25 1 20.64 81 MET A N 1
ATOM 612 C CA . MET A 1 81 ? -39.156 52.688 27.719 1 20.64 81 MET A CA 1
ATOM 613 C C . MET A 1 81 ? -40.031 51.469 27.906 1 20.64 81 MET A C 1
ATOM 615 O O . MET A 1 81 ? -40.25 51.031 29.047 1 20.64 81 MET A O 1
ATOM 619 N N . SER A 1 82 ? -40.969 51.219 27.172 1 22.36 82 SER A N 1
ATOM 620 C CA . SER A 1 82 ? -42.062 50.281 27.312 1 22.36 82 SER A CA 1
ATOM 621 C C . SER A 1 82 ? -41.531 48.906 27.703 1 22.36 82 SER A C 1
ATOM 623 O O . SER A 1 82 ? -40.375 48.594 27.5 1 22.36 82 SER A O 1
ATOM 625 N N . GLN A 1 83 ? -42.406 47.906 28.125 1 22.59 83 GLN A N 1
ATOM 626 C CA . GLN A 1 83 ? -42.562 46.719 28.953 1 22.59 83 GLN A CA 1
ATOM 627 C C . GLN A 1 83 ? -41.938 45.5 28.266 1 22.59 83 GLN A C 1
ATOM 629 O O . GLN A 1 83 ? -42.594 44.844 27.453 1 22.59 83 GLN A O 1
ATOM 634 N N . ILE A 1 84 ? -40.844 45.531 27.594 1 23.16 84 ILE A N 1
ATOM 635 C CA . ILE A 1 84 ? -40.312 44.344 26.969 1 23.16 84 ILE A CA 1
ATOM 636 C C . ILE A 1 84 ? -40.281 43.188 27.984 1 23.16 84 ILE A C 1
ATOM 638 O O . ILE A 1 84 ? -39.656 43.344 29.062 1 23.16 84 ILE A O 1
ATOM 642 N N . ASP A 1 85 ? -41.062 42.188 27.906 1 25.42 85 ASP A N 1
ATOM 643 C CA . ASP A 1 85 ? -41.344 41.094 28.828 1 25.42 85 ASP A CA 1
ATOM 644 C C . ASP A 1 85 ? -40.062 40.531 29.453 1 25.42 85 ASP A C 1
ATOM 646 O O . ASP A 1 85 ? -39 40.688 28.875 1 25.42 85 ASP A O 1
ATOM 650 N N . ALA A 1 86 ? -40.062 39.938 30.719 1 26.11 86 ALA A N 1
ATOM 651 C CA . ALA A 1 86 ? -39.156 39.5 31.75 1 26.11 86 ALA A CA 1
ATOM 652 C C . ALA A 1 86 ? -38.125 38.5 31.203 1 26.11 86 ALA A C 1
ATOM 654 O O . ALA A 1 86 ? -38.5 37.5 30.578 1 26.11 86 ALA A O 1
ATOM 655 N N . LEU A 1 87 ? -37 38.844 30.891 1 27.92 87 LEU A N 1
ATOM 656 C CA . LEU A 1 87 ? -35.781 38.094 30.578 1 27.92 87 LEU A CA 1
ATOM 657 C C . LEU A 1 87 ? -35.625 36.906 31.516 1 27.92 87 LEU A C 1
ATOM 659 O O . LEU A 1 87 ? -35.594 37.062 32.75 1 27.92 87 LEU A O 1
ATOM 663 N N . PRO A 1 88 ? -36.094 35.656 31.188 1 31.67 88 PRO A N 1
ATOM 664 C CA . PRO A 1 88 ? -36.125 34.656 32.25 1 31.67 88 PRO A CA 1
ATOM 665 C C . PRO A 1 88 ? -34.875 34.656 33.125 1 31.67 88 PRO A C 1
ATOM 667 O O . PRO A 1 88 ? -33.844 35.125 32.688 1 31.67 88 PRO A O 1
ATOM 670 N N . ASP A 1 89 ? -34.969 34.594 34.438 1 31.14 89 ASP A N 1
ATOM 671 C CA . ASP A 1 89 ? -34 34.594 35.531 1 31.14 89 ASP A CA 1
ATOM 672 C C . ASP A 1 89 ? -32.844 33.656 35.219 1 31.14 89 ASP A C 1
ATOM 674 O O . ASP A 1 89 ? -33 32.438 35.281 1 31.14 89 ASP A O 1
ATOM 678 N N . LEU A 1 90 ? -32 33.969 34.281 1 32.91 90 LEU A N 1
ATOM 679 C CA . LEU A 1 90 ? -30.797 33.281 33.844 1 32.91 90 LEU A CA 1
ATOM 680 C C . LEU A 1 90 ? -29.875 32.969 35.031 1 32.91 90 LEU A C 1
ATOM 682 O O . LEU A 1 90 ? -28.781 32.438 34.844 1 32.91 90 LEU A O 1
ATOM 686 N N . SER A 1 91 ? -30.188 33.406 36.312 1 35.06 91 SER A N 1
ATOM 687 C CA . SER A 1 91 ? -29.375 33.219 37.5 1 35.06 91 SER A CA 1
ATOM 688 C C . SER A 1 91 ? -29.203 31.719 37.812 1 35.06 91 SER A C 1
ATOM 690 O O . SER A 1 91 ? -28.328 31.359 38.625 1 35.06 91 SER A O 1
ATOM 692 N N . ASN A 1 92 ? -30.328 30.938 37.531 1 33.69 92 ASN A N 1
ATOM 693 C CA . ASN A 1 92 ? -30.328 29.547 37.969 1 33.69 92 ASN A CA 1
ATOM 694 C C . ASN A 1 92 ? -29.719 28.641 36.906 1 33.69 92 ASN A C 1
ATOM 696 O O . ASN A 1 92 ? -29.922 27.422 36.938 1 33.69 92 ASN A O 1
ATOM 700 N N . LEU A 1 93 ? -29.344 29.219 35.844 1 34.09 93 LEU A N 1
ATOM 701 C CA . LEU A 1 93 ? -28.859 28.266 34.875 1 34.09 93 LEU A CA 1
ATOM 702 C C . LEU A 1 93 ? -27.422 27.844 35.188 1 34.09 93 LEU A C 1
ATOM 704 O O . LEU A 1 93 ? -26.609 28.672 35.562 1 34.09 93 LEU A O 1
ATOM 708 N N . THR A 1 94 ? -27.156 26.547 35.406 1 36.78 94 THR A N 1
ATOM 709 C CA . THR A 1 94 ? -25.844 25.953 35.656 1 36.78 94 THR A CA 1
ATOM 710 C C . THR A 1 94 ? -24.844 26.328 34.562 1 36.78 94 THR A C 1
ATOM 712 O O . THR A 1 94 ? -25.25 26.688 33.469 1 36.78 94 THR A O 1
ATOM 715 N N . PRO A 1 95 ? -23.625 26.438 34.938 1 34.06 95 PRO A N 1
ATOM 716 C CA . PRO A 1 95 ? -22.531 26.734 34 1 34.06 95 PRO A CA 1
ATOM 717 C C . PRO A 1 95 ? -22.656 25.953 32.688 1 34.06 95 PRO A C 1
ATOM 719 O O . PRO A 1 95 ? -22.328 26.469 31.641 1 34.06 95 PRO A O 1
ATOM 722 N N . SER A 1 96 ? -23.203 24.797 32.719 1 37.28 96 SER A N 1
ATOM 723 C CA . SER A 1 96 ? -23.359 23.984 31.516 1 37.28 96 SER A CA 1
ATOM 724 C C . SER A 1 96 ? -24.391 24.594 30.562 1 37.28 96 SER A C 1
ATOM 726 O O . SER A 1 96 ? -24.234 24.531 29.344 1 37.28 96 SER A O 1
ATOM 728 N N . GLN A 1 97 ? -25.406 25.203 31.062 1 43.34 97 GLN A N 1
ATOM 729 C CA . GLN A 1 97 ? -26.5 25.734 30.266 1 43.34 97 GLN A CA 1
ATOM 730 C C . GLN A 1 97 ? -26.109 27.047 29.594 1 43.34 97 GLN A C 1
ATOM 732 O O . GLN A 1 97 ? -26.531 27.344 28.484 1 43.34 97 GLN A O 1
ATOM 737 N N . LEU A 1 98 ? -25.312 27.812 30.266 1 38.72 98 LEU A N 1
ATOM 738 C CA . LEU A 1 98 ? -24.797 29.062 29.719 1 38.72 98 LEU A CA 1
ATOM 739 C C . LEU A 1 98 ? -23.844 28.797 28.547 1 38.72 98 LEU A C 1
ATOM 741 O O . LEU A 1 98 ? -23.844 29.531 27.562 1 38.72 98 LEU A O 1
ATOM 745 N N . PHE A 1 99 ? -23.078 27.766 28.719 1 40.28 99 PHE A N 1
ATOM 746 C CA . PHE A 1 99 ? -22.188 27.328 27.641 1 40.28 99 PHE A CA 1
ATOM 747 C C . PHE A 1 99 ? -23 26.953 26.406 1 40.28 99 PHE A C 1
ATOM 749 O O . PHE A 1 99 ? -22.625 27.297 25.281 1 40.28 99 PHE A O 1
ATOM 756 N N . ASP A 1 100 ? -24.125 26.391 26.594 1 43.09 100 ASP A N 1
ATOM 757 C CA . ASP A 1 100 ? -24.969 25.953 25.484 1 43.09 100 ASP A CA 1
ATOM 758 C C . ASP A 1 100 ? -25.531 27.156 24.719 1 43.09 100 ASP A C 1
ATOM 760 O O . ASP A 1 100 ? -25.594 27.156 23.484 1 43.09 100 ASP A O 1
ATOM 764 N N . ARG A 1 101 ? -25.969 28.156 25.391 1 40.84 101 ARG A N 1
ATOM 765 C CA . ARG A 1 101 ? -26.609 29.297 24.734 1 40.84 101 ARG A CA 1
ATOM 766 C C . ARG A 1 101 ? -25.594 30.141 24 1 40.84 101 ARG A C 1
ATOM 768 O O . ARG A 1 101 ? -25.875 30.656 22.906 1 40.84 101 ARG A O 1
ATOM 775 N N . SER A 1 102 ? -24.484 30.375 24.609 1 40.12 102 SER A N 1
ATOM 776 C CA . SER A 1 102 ? -23.453 31.172 23.953 1 40.12 102 SER A CA 1
ATOM 777 C C . SER A 1 102 ? -22.906 30.453 22.719 1 40.12 102 SER A C 1
ATOM 779 O O . SER A 1 102 ? -22.719 31.078 21.672 1 40.12 102 SER A O 1
ATOM 781 N N . LEU A 1 103 ? -22.688 29.234 22.859 1 43.41 103 LEU A N 1
ATOM 782 C CA . LEU A 1 103 ? -22.344 28.469 21.672 1 43.41 103 LEU A CA 1
ATOM 783 C C . LEU A 1 103 ? -23.5 28.438 20.672 1 43.41 103 LEU A C 1
ATOM 785 O O . LEU A 1 103 ? -23.281 28.484 19.469 1 43.41 103 LEU A O 1
ATOM 789 N N . ALA A 1 104 ? -24.797 28.422 21.172 1 41.53 104 ALA A N 1
ATOM 790 C CA . ALA A 1 104 ? -25.969 28.547 20.297 1 41.53 104 ALA A CA 1
ATOM 791 C C . ALA A 1 104 ? -25.984 29.906 19.609 1 41.53 104 ALA A C 1
ATOM 793 O O . ALA A 1 104 ? -26.328 30 18.422 1 41.53 104 ALA A O 1
ATOM 794 N N . SER A 1 105 ? -25.797 30.953 20.359 1 39.88 105 SER A N 1
ATOM 795 C CA . SER A 1 105 ? -25.719 32.281 19.719 1 39.88 105 SER A CA 1
ATOM 796 C C . SER A 1 105 ? -24.578 32.344 18.719 1 39.88 105 SER A C 1
ATOM 798 O O . SER A 1 105 ? -24.703 32.969 17.672 1 39.88 105 SER A O 1
ATOM 800 N N . MET A 1 106 ? -23.516 31.797 19.156 1 37.34 106 MET A N 1
ATOM 801 C CA . MET A 1 106 ? -22.453 31.656 18.188 1 37.34 106 MET A CA 1
ATOM 802 C C . MET A 1 106 ? -22.906 30.781 17.016 1 37.34 106 MET A C 1
ATOM 804 O O . MET A 1 106 ? -22.625 31.094 15.852 1 37.34 106 MET A O 1
ATOM 808 N N . ASN A 1 107 ? -23.641 29.734 17.344 1 39.84 107 ASN A N 1
ATOM 809 C CA . ASN A 1 107 ? -24.25 28.922 16.297 1 39.84 107 ASN A CA 1
ATOM 810 C C . ASN A 1 107 ? -25.328 29.688 15.531 1 39.84 107 ASN A C 1
ATOM 812 O O . ASN A 1 107 ? -25.484 29.5 14.32 1 39.84 107 ASN A O 1
ATOM 816 N N . ALA A 1 108 ? -26.266 30.391 16.234 1 36.59 108 ALA A N 1
ATOM 817 C CA . ALA A 1 108 ? -27.234 31.266 15.57 1 36.59 108 ALA A CA 1
ATOM 818 C C . ALA A 1 108 ? -26.531 32.25 14.656 1 36.59 108 ALA A C 1
ATOM 820 O O . ALA A 1 108 ? -27.062 32.625 13.609 1 36.59 108 ALA A O 1
ATOM 821 N N . LEU A 1 109 ? -25.531 32.906 15.141 1 31.62 109 LEU A N 1
ATOM 822 C CA . LEU A 1 109 ? -24.75 33.781 14.289 1 31.62 109 LEU A CA 1
ATOM 823 C C . LEU A 1 109 ? -24.141 33 13.125 1 31.62 109 LEU A C 1
ATOM 825 O O . LEU A 1 109 ? -23.844 33.594 12.078 1 31.62 109 LEU A O 1
ATOM 829 N N . LEU A 1 110 ? -23.953 31.812 13.43 1 33.19 110 LEU A N 1
ATOM 830 C CA . LEU A 1 110 ? -23.516 30.922 12.367 1 33.19 110 LEU A CA 1
ATOM 831 C C . LEU A 1 110 ? -24.719 30.328 11.625 1 33.19 110 LEU A C 1
ATOM 833 O O . LEU A 1 110 ? -24.547 29.547 10.695 1 33.19 110 LEU A O 1
ATOM 837 N N . SER A 1 111 ? -26.016 30.469 12.164 1 27.86 111 SER A N 1
ATOM 838 C CA . SER A 1 111 ? -27.203 30.016 11.461 1 27.86 111 SER A CA 1
ATOM 839 C C . SER A 1 111 ? -27.438 30.812 10.188 1 27.86 111 SER A C 1
ATOM 841 O O . SER A 1 111 ? -27.234 32.031 10.156 1 27.86 111 SER A O 1
ATOM 843 N N . PRO A 1 112 ? -27.891 30.281 9.148 1 28.22 112 PRO A N 1
ATOM 844 C CA . PRO A 1 112 ? -28.312 31.125 8.031 1 28.22 112 PRO A CA 1
ATOM 845 C C . PRO A 1 112 ? -29.516 32 8.359 1 28.22 112 PRO A C 1
ATOM 847 O O . PRO A 1 112 ? -30.5 31.516 8.922 1 28.22 112 PRO A O 1
ATOM 850 N N . VAL A 1 113 ? -29.75 33.125 8.797 1 27.02 113 VAL A N 1
ATOM 851 C CA . VAL A 1 113 ? -30.875 33.969 8.398 1 27.02 113 VAL A CA 1
ATOM 852 C C . VAL A 1 113 ? -31.438 33.469 7.07 1 27.02 113 VAL A C 1
ATOM 854 O O . VAL A 1 113 ? -30.688 33.062 6.18 1 27.02 113 VAL A O 1
ATOM 857 N N . PRO A 1 114 ? -32.812 33.312 6.961 1 26.44 114 PRO A N 1
ATOM 858 C CA . PRO A 1 114 ? -33.344 33 5.629 1 26.44 114 PRO A CA 1
ATOM 859 C C . PRO A 1 114 ? -32.688 33.844 4.535 1 26.44 114 PRO A C 1
ATOM 861 O O . PRO A 1 114 ? -32.938 35.062 4.445 1 26.44 114 PRO A O 1
ATOM 864 N N . LEU A 1 115 ? -31.484 33.875 4.289 1 26.12 115 LEU A N 1
ATOM 865 C CA . LEU A 1 115 ? -31.172 34.719 3.148 1 26.12 115 LEU A CA 1
ATOM 866 C C . LEU A 1 115 ? -32.156 34.5 2 1 26.12 115 LEU A C 1
ATOM 868 O O . LEU A 1 115 ? -32.625 33.375 1.827 1 26.12 115 LEU A O 1
ATOM 872 N N . PRO A 1 116 ? -33 35.406 1.562 1 25.3 116 PRO A N 1
ATOM 873 C CA . PRO A 1 116 ? -33.875 35.094 0.417 1 25.3 116 PRO A CA 1
ATOM 874 C C . PRO A 1 116 ? -33.312 33.938 -0.435 1 25.3 116 PRO A C 1
ATOM 876 O O . PRO A 1 116 ? -32.094 33.688 -0.429 1 25.3 116 PRO A O 1
ATOM 879 N N . PRO A 1 117 ? -34.281 32.906 -0.917 1 26.81 117 PRO A N 1
ATOM 880 C CA . PRO A 1 117 ? -33.938 31.719 -1.677 1 26.81 117 PRO A CA 1
ATOM 881 C C . PRO A 1 117 ? -32.719 31.906 -2.561 1 26.81 117 PRO A C 1
ATOM 883 O O . PRO A 1 117 ? -32.188 30.922 -3.105 1 26.81 117 PRO A O 1
ATOM 886 N N . ASP A 1 118 ? -32.531 33 -3.158 1 23.52 118 ASP A N 1
ATOM 887 C CA . ASP A 1 118 ? -31.547 33.5 -4.109 1 23.52 118 ASP A CA 1
ATOM 888 C C . ASP A 1 118 ? -30.141 33.469 -3.508 1 23.52 118 ASP A C 1
ATOM 890 O O . ASP A 1 118 ? -29.188 33.906 -4.141 1 23.52 118 ASP A O 1
ATOM 894 N N . LEU A 1 119 ? -30.062 33.625 -2.223 1 23.36 119 LEU A N 1
ATOM 895 C CA . LEU A 1 119 ? -28.656 33.719 -1.817 1 23.36 119 LEU A CA 1
ATOM 896 C C . LEU A 1 119 ? -28 32.344 -1.764 1 23.36 119 LEU A C 1
ATOM 898 O O . LEU A 1 119 ? -28.016 31.688 -0.727 1 23.36 119 LEU A O 1
ATOM 902 N N . SER A 1 120 ? -28.219 31.312 -2.518 1 26.12 120 SER A N 1
ATOM 903 C CA . SER A 1 120 ? -27.312 30.312 -3.049 1 26.12 120 SER A CA 1
ATOM 904 C C . SER A 1 120 ? -25.859 30.781 -2.979 1 26.12 120 SER A C 1
ATOM 906 O O . SER A 1 120 ? -25.359 31.406 -3.914 1 26.12 120 SER A O 1
ATOM 908 N N . MET A 1 121 ? -25.438 31.172 -1.859 1 25.12 121 MET A N 1
ATOM 909 C CA . MET A 1 121 ? -24.125 31.781 -1.674 1 25.12 121 MET A CA 1
ATOM 910 C C . MET A 1 121 ? -23.016 30.844 -2.189 1 25.12 121 MET A C 1
ATOM 912 O O . MET A 1 121 ? -22.891 29.719 -1.726 1 25.12 121 MET A O 1
ATOM 916 N N . ALA A 1 122 ? -22.562 30.828 -3.242 1 24.72 122 ALA A N 1
ATOM 917 C CA . ALA A 1 122 ? -21.297 30.453 -3.844 1 24.72 122 ALA A CA 1
ATOM 918 C C . ALA A 1 122 ? -20.125 30.812 -2.928 1 24.72 122 ALA A C 1
ATOM 920 O O . ALA A 1 122 ? -20.062 31.922 -2.396 1 24.72 122 ALA A O 1
ATOM 921 N N . PRO A 1 123 ? -19.5 29.844 -2.176 1 26.92 123 PRO A N 1
ATOM 922 C CA . PRO A 1 123 ? -18.562 30.031 -1.066 1 26.92 123 PRO A CA 1
ATOM 923 C C . PRO A 1 123 ? -17.734 31.312 -1.205 1 26.92 123 PRO A C 1
ATOM 925 O O . PRO A 1 123 ? -16.797 31.531 -0.432 1 26.92 123 PRO A O 1
ATOM 928 N N . GLY A 1 124 ? -17.844 32.156 -2.145 1 26.19 124 GLY A N 1
ATOM 929 C CA . GLY A 1 124 ? -17.188 33.406 -2.498 1 26.19 124 GLY A CA 1
ATOM 930 C C . GLY A 1 124 ? -17.469 34.531 -1.511 1 26.19 124 GLY A C 1
ATOM 931 O O . GLY A 1 124 ? -16.891 35.625 -1.61 1 26.19 124 GLY A O 1
ATOM 932 N N . CYS A 1 125 ? -18.578 34.656 -0.801 1 26.64 125 CYS A N 1
ATOM 933 C CA . CYS A 1 125 ? -19.141 35.969 -0.44 1 26.64 125 CYS A CA 1
ATOM 934 C C . CYS A 1 125 ? -18.578 36.438 0.896 1 26.64 125 CYS A C 1
ATOM 936 O O . CYS A 1 125 ? -18.844 37.562 1.307 1 26.64 125 CYS A O 1
ATOM 938 N N . LEU A 1 126 ? -18.484 35.625 1.871 1 27.55 126 LEU A N 1
ATOM 939 C CA . LEU A 1 126 ? -18.375 36.312 3.145 1 27.55 126 LEU A CA 1
ATOM 940 C C . LEU A 1 126 ? -17.078 37.125 3.221 1 27.55 126 LEU A C 1
ATOM 942 O O . LEU A 1 126 ? -16.688 37.594 4.293 1 27.55 126 LEU A O 1
ATOM 946 N N . TRP A 1 127 ? -16.078 36.844 2.332 1 28.22 127 TRP A N 1
ATOM 947 C CA . TRP A 1 127 ? -15 37.844 2.221 1 28.22 127 TRP A CA 1
ATOM 948 C C . TRP A 1 127 ? -15.555 39.25 2.027 1 28.22 127 TRP A C 1
ATOM 950 O O . TRP A 1 127 ? -16.531 39.438 1.299 1 28.22 127 TRP A O 1
ATOM 960 N N . ASP A 1 128 ? -15.68 39.969 3.066 1 27.48 128 ASP A N 1
ATOM 961 C CA . ASP A 1 128 ? -15.969 41.375 2.857 1 27.48 128 ASP A CA 1
ATOM 962 C C . ASP A 1 128 ? -15.617 41.812 1.437 1 27.48 128 ASP A C 1
ATOM 964 O O . ASP A 1 128 ? -14.445 41.75 1.042 1 27.48 128 ASP A O 1
ATOM 968 N N . PRO A 1 129 ? -16.484 41.719 0.5 1 30.38 129 PRO A N 1
ATOM 969 C CA . PRO A 1 129 ? -16.312 42.312 -0.831 1 30.38 129 PRO A CA 1
ATOM 970 C C . PRO A 1 129 ? -15.703 43.719 -0.783 1 30.38 129 PRO A C 1
ATOM 972 O O . PRO A 1 129 ? -15.5 44.344 -1.827 1 30.38 129 PRO A O 1
ATOM 975 N N . GLN A 1 130 ? -15.945 44.438 0.302 1 29.2 130 GLN A N 1
ATOM 976 C CA . GLN A 1 130 ? -15.656 45.844 0.198 1 29.2 130 GLN A CA 1
ATOM 977 C C . GLN A 1 130 ? -14.195 46.094 -0.157 1 29.2 130 GLN A C 1
ATOM 979 O O . GLN A 1 130 ? -13.859 47.094 -0.788 1 29.2 130 GLN A O 1
ATOM 984 N N . ILE A 1 131 ? -13.344 45.5 0.737 1 29.92 131 ILE A N 1
ATOM 985 C CA . ILE A 1 131 ? -12 45.969 0.43 1 29.92 131 ILE A CA 1
ATOM 986 C C . ILE A 1 131 ? -11.5 45.312 -0.848 1 29.92 131 ILE A C 1
ATOM 988 O O . ILE A 1 131 ? -10.297 45.094 -1.027 1 29.92 131 ILE A O 1
ATOM 992 N N . ALA A 1 132 ? -12.25 44.312 -1.432 1 32.28 132 ALA A N 1
ATOM 993 C CA . ALA A 1 132 ? -11.945 44.219 -2.855 1 32.28 132 ALA A CA 1
ATOM 994 C C . ALA A 1 132 ? -11.961 45.594 -3.525 1 32.28 132 ALA A C 1
ATOM 996 O O . ALA A 1 132 ? -13.031 46.094 -3.887 1 32.28 132 ALA A O 1
ATOM 997 N N . GLU A 1 133 ? -11.312 46.5 -3.01 1 30.72 133 GLU A N 1
ATOM 998 C CA . GLU A 1 133 ? -11.047 47.469 -4.066 1 30.72 133 GLU A CA 1
ATOM 999 C C . GLU A 1 133 ? -10.938 46.781 -5.43 1 30.72 133 GLU A C 1
ATOM 1001 O O . GLU A 1 133 ? -10.242 45.781 -5.57 1 30.72 133 GLU A O 1
ATOM 1006 N N . ARG A 1 134 ? -11.984 46.812 -6.25 1 32.62 134 ARG A N 1
ATOM 1007 C CA . ARG A 1 134 ? -11.875 46.688 -7.699 1 32.62 134 ARG A CA 1
ATOM 1008 C C . ARG A 1 134 ? -10.484 47.125 -8.172 1 32.62 134 ARG A C 1
ATOM 1010 O O . ARG A 1 134 ? -10.266 48.281 -8.523 1 32.62 134 ARG A O 1
ATOM 1017 N N . SER A 1 135 ? -9.562 46.875 -7.406 1 32.53 135 SER A N 1
ATOM 1018 C CA . SER A 1 135 ? -8.453 47.344 -8.219 1 32.53 135 SER A CA 1
ATOM 1019 C C . SER A 1 135 ? -8.672 47.031 -9.695 1 32.53 135 SER A C 1
ATOM 1021 O O . SER A 1 135 ? -9.336 46.031 -10.031 1 32.53 135 SER A O 1
ATOM 1023 N N . SER A 1 136 ? -8.367 47.844 -10.578 1 32.62 136 SER A N 1
ATOM 1024 C CA . SER A 1 136 ? -8.43 47.906 -12.031 1 32.62 136 SER A CA 1
ATOM 1025 C C . SER A 1 136 ? -8.312 46.531 -12.656 1 32.62 136 SER A C 1
ATOM 1027 O O . SER A 1 136 ? -7.875 45.562 -12 1 32.62 136 SER A O 1
ATOM 1029 N N . ASP A 1 137 ? -8.125 46.5 -14.039 1 36.66 137 ASP A N 1
ATOM 1030 C CA . ASP A 1 137 ? -8.148 45.719 -15.273 1 36.66 137 ASP A CA 1
ATOM 1031 C C . ASP A 1 137 ? -7.492 44.375 -15.07 1 36.66 137 ASP A C 1
ATOM 1033 O O . ASP A 1 137 ? -8.141 43.344 -15.242 1 36.66 137 ASP A O 1
ATOM 1037 N N . THR A 1 138 ? -6.148 44.094 -15.75 1 41.69 138 THR A N 1
ATOM 1038 C CA . THR A 1 138 ? -5.379 43.375 -16.766 1 41.69 138 THR A CA 1
ATOM 1039 C C . THR A 1 138 ? -4.52 42.281 -16.125 1 41.69 138 THR A C 1
ATOM 1041 O O . THR A 1 138 ? -3.596 41.75 -16.75 1 41.69 138 THR A O 1
ATOM 1044 N N . ASP A 1 139 ? -4.367 42.188 -14.75 1 54.66 139 ASP A N 1
ATOM 1045 C CA . ASP A 1 139 ? -3.15 41.375 -14.664 1 54.66 139 ASP A CA 1
ATOM 1046 C C . ASP A 1 139 ? -3.457 39.906 -14.875 1 54.66 139 ASP A C 1
ATOM 1048 O O . ASP A 1 139 ? -4.406 39.375 -14.289 1 54.66 139 ASP A O 1
ATOM 1052 N N . ASP A 1 140 ? -3.109 39.312 -15.938 1 65.81 140 ASP A N 1
ATOM 1053 C CA . ASP A 1 140 ? -3.15 37.938 -16.406 1 65.81 140 ASP A CA 1
ATOM 1054 C C . ASP A 1 140 ? -2.713 36.969 -15.312 1 65.81 140 ASP A C 1
ATOM 1056 O O . ASP A 1 140 ? -1.806 37.281 -14.531 1 65.81 140 ASP A O 1
ATOM 1060 N N . PRO A 1 141 ? -3.607 36 -14.898 1 77.56 141 PRO A N 1
ATOM 1061 C CA . PRO A 1 141 ? -3.195 35 -13.93 1 77.56 141 PRO A CA 1
ATOM 1062 C C . PRO A 1 141 ? -1.773 34.5 -14.172 1 77.56 141 PRO A C 1
ATOM 1064 O O . PRO A 1 141 ? -1.32 34.438 -15.312 1 77.56 141 PRO A O 1
ATOM 1067 N N . LEU A 1 142 ? -1.17 34.438 -12.984 1 81.38 142 LEU A N 1
ATOM 1068 C CA . LEU A 1 142 ? 0.242 34.062 -13.062 1 81.38 142 LEU A CA 1
ATOM 1069 C C . LEU A 1 142 ? 0.503 32.75 -12.359 1 81.38 142 LEU A C 1
ATOM 1071 O O . LEU A 1 142 ? -0.075 32.469 -11.305 1 81.38 142 LEU A O 1
ATOM 1075 N N . VAL A 1 143 ? 1.263 31.875 -12.992 1 85.94 143 VAL A N 1
ATOM 1076 C CA . VAL A 1 143 ? 1.703 30.625 -12.375 1 85.94 143 VAL A CA 1
ATOM 1077 C C . VAL A 1 143 ? 3.213 30.469 -12.547 1 85.94 143 VAL A C 1
ATOM 1079 O O . VAL A 1 143 ? 3.77 30.844 -13.578 1 85.94 143 VAL A O 1
ATOM 1082 N N . ARG A 1 144 ? 3.848 30.031 -11.516 1 85.69 144 ARG A N 1
ATOM 1083 C CA . ARG A 1 144 ? 5.277 29.734 -11.555 1 85.69 144 ARG A CA 1
ATOM 1084 C C . ARG A 1 144 ? 5.559 28.516 -12.438 1 85.69 144 ARG A C 1
ATOM 1086 O O . ARG A 1 144 ? 4.895 27.484 -12.312 1 85.69 144 ARG A O 1
ATOM 1093 N N . VAL A 1 145 ? 6.477 28.672 -13.352 1 86.06 145 VAL A N 1
ATOM 1094 C CA . VAL A 1 145 ? 6.84 27.562 -14.219 1 86.06 145 VAL A CA 1
ATOM 1095 C C . VAL A 1 145 ? 8.359 27.406 -14.258 1 86.06 145 VAL A C 1
ATOM 1097 O O . VAL A 1 145 ? 9.094 28.344 -13.938 1 86.06 145 VAL A O 1
ATOM 1100 N N . TYR A 1 146 ? 8.797 26.312 -14.531 1 89.62 146 TYR A N 1
ATOM 1101 C CA . TYR A 1 146 ? 10.219 26 -14.586 1 89.62 146 TYR A CA 1
ATOM 1102 C C . TYR A 1 146 ? 10.602 25.453 -15.953 1 89.62 146 TYR A C 1
ATOM 1104 O O . TYR A 1 146 ? 9.758 24.922 -16.672 1 89.62 146 TYR A O 1
ATOM 1112 N N . THR A 1 147 ? 11.938 25.516 -16.297 1 89 147 THR A N 1
ATOM 1113 C CA . THR A 1 147 ? 12.336 25.188 -17.656 1 89 147 THR A CA 1
ATOM 1114 C C . THR A 1 147 ? 13.242 23.953 -17.672 1 89 147 THR A C 1
ATOM 1116 O O . THR A 1 147 ? 13.664 23.484 -18.734 1 89 147 THR A O 1
ATOM 1119 N N . SER A 1 148 ? 13.555 23.484 -16.547 1 88.38 148 SER A N 1
ATOM 1120 C CA . SER A 1 148 ? 14.398 22.297 -16.453 1 88.38 148 SER A CA 1
ATOM 1121 C C . SER A 1 148 ? 14.188 21.562 -15.141 1 88.38 148 SER A C 1
ATOM 1123 O O . SER A 1 148 ? 13.617 22.125 -14.195 1 88.38 148 SER A O 1
ATOM 1125 N N . GLU A 1 149 ? 14.719 20.375 -15.141 1 89.56 149 GLU A N 1
ATOM 1126 C CA . GLU A 1 149 ? 14.672 19.609 -13.898 1 89.56 149 GLU A CA 1
ATOM 1127 C C . GLU A 1 149 ? 15.516 20.266 -12.812 1 89.56 149 GLU A C 1
ATOM 1129 O O . GLU A 1 149 ? 15.141 20.25 -11.633 1 89.56 149 GLU A O 1
ATOM 1134 N N . ARG A 1 150 ? 16.578 20.875 -13.266 1 87.5 150 ARG A N 1
ATOM 1135 C CA . ARG A 1 150 ? 17.484 21.547 -12.328 1 87.5 150 ARG A CA 1
ATOM 1136 C C . ARG A 1 150 ? 16.797 22.719 -11.648 1 87.5 150 ARG A C 1
ATOM 1138 O O . ARG A 1 150 ? 17 22.953 -10.453 1 87.5 150 ARG A O 1
ATOM 1145 N N . GLU A 1 151 ? 16.016 23.406 -12.391 1 89.94 151 GLU A N 1
ATOM 1146 C CA . GLU A 1 151 ? 15.297 24.547 -11.82 1 89.94 151 GLU A CA 1
ATOM 1147 C C . GLU A 1 151 ? 14.25 24.078 -10.812 1 89.94 151 GLU A C 1
ATOM 1149 O O . GLU A 1 151 ? 13.992 24.766 -9.82 1 89.94 151 GLU A O 1
ATOM 1154 N N . ILE A 1 152 ? 13.602 22.969 -11.102 1 92.62 152 ILE A N 1
ATOM 1155 C CA . ILE A 1 152 ? 12.602 22.406 -10.195 1 92.62 152 ILE A CA 1
ATOM 1156 C C . ILE A 1 152 ? 13.266 21.984 -8.883 1 92.62 152 ILE A C 1
ATOM 1158 O O . ILE A 1 152 ? 12.758 22.281 -7.801 1 92.62 152 ILE A O 1
ATOM 1162 N N . ILE A 1 153 ? 14.406 21.375 -8.984 1 92.38 153 ILE A N 1
ATOM 1163 C CA . ILE A 1 153 ? 15.125 20.906 -7.805 1 92.38 153 ILE A CA 1
ATOM 1164 C C . ILE A 1 153 ? 15.648 22.109 -7.012 1 92.38 153 ILE A C 1
ATOM 1166 O O . ILE A 1 153 ? 15.641 22.094 -5.777 1 92.38 153 ILE A O 1
ATOM 1170 N N . ASN A 1 154 ? 16.094 23.062 -7.738 1 90.94 154 ASN A N 1
ATOM 1171 C CA . ASN A 1 154 ? 16.5 24.297 -7.059 1 90.94 154 ASN A CA 1
ATOM 1172 C C . ASN A 1 154 ? 15.352 24.906 -6.273 1 90.94 154 ASN A C 1
ATOM 1174 O O . ASN A 1 154 ? 15.539 25.359 -5.141 1 90.94 154 ASN A O 1
ATOM 1178 N N . ALA A 1 155 ? 14.211 25 -6.93 1 90.56 155 ALA A N 1
ATOM 1179 C CA . ALA A 1 155 ? 13.031 25.531 -6.258 1 90.56 155 ALA A CA 1
ATOM 1180 C C . ALA A 1 155 ? 12.664 24.688 -5.043 1 90.56 155 ALA A C 1
ATOM 1182 O O . ALA A 1 155 ? 12.219 25.219 -4.023 1 90.56 155 ALA A O 1
ATOM 1183 N N . TYR A 1 156 ? 12.812 23.375 -5.16 1 94.12 156 TYR A N 1
ATOM 1184 C CA . TYR A 1 156 ? 12.586 22.484 -4.027 1 94.12 156 TYR A CA 1
ATOM 1185 C C . TYR A 1 156 ? 13.445 22.891 -2.836 1 94.12 156 TYR A C 1
ATOM 1187 O O . TYR A 1 156 ? 12.953 22.984 -1.709 1 94.12 156 TYR A O 1
ATOM 1195 N N . TYR A 1 157 ? 14.719 23.109 -3.008 1 91.56 157 TYR A N 1
ATOM 1196 C CA . TYR A 1 157 ? 15.633 23.438 -1.916 1 91.56 157 TYR A CA 1
ATOM 1197 C C . TYR A 1 157 ? 15.305 24.797 -1.303 1 91.56 157 TYR A C 1
ATOM 1199 O O . TYR A 1 157 ? 15.516 25 -0.109 1 91.56 157 TYR A O 1
ATOM 1207 N N . ILE A 1 158 ? 14.711 25.625 -2.096 1 87.56 158 ILE A N 1
ATOM 1208 C CA . ILE A 1 158 ? 14.406 26.969 -1.618 1 87.56 158 ILE A CA 1
ATOM 1209 C C . ILE A 1 158 ? 13.102 26.953 -0.828 1 87.56 158 ILE A C 1
ATOM 1211 O O . ILE A 1 158 ? 13.016 27.562 0.245 1 87.56 158 ILE A O 1
ATOM 1215 N N . HIS A 1 159 ? 12.117 26.172 -1.29 1 88.5 159 HIS A N 1
ATOM 1216 C CA . HIS A 1 159 ? 10.773 26.359 -0.755 1 88.5 159 HIS A CA 1
ATOM 1217 C C . HIS A 1 159 ? 10.352 25.188 0.113 1 88.5 159 HIS A C 1
ATOM 1219 O O . HIS A 1 159 ? 9.539 25.344 1.029 1 88.5 159 HIS A O 1
ATOM 1225 N N . LEU A 1 160 ? 10.883 24.016 -0.162 1 92.69 160 LEU A N 1
ATOM 1226 C CA . LEU A 1 160 ? 10.234 22.828 0.41 1 92.69 160 LEU A CA 1
ATOM 1227 C C . LEU A 1 160 ? 11.211 22.047 1.28 1 92.69 160 LEU A C 1
ATOM 1229 O O . LEU A 1 160 ? 10.805 21.422 2.262 1 92.69 160 LEU A O 1
ATOM 1233 N N . HIS A 1 161 ? 12.438 22.062 1.007 1 92.88 161 HIS A N 1
ATOM 1234 C CA . HIS A 1 161 ? 13.453 21.203 1.604 1 92.88 161 HIS A CA 1
ATOM 1235 C C . HIS A 1 161 ? 13.477 21.344 3.121 1 92.88 161 HIS A C 1
ATOM 1237 O O . HIS A 1 161 ? 13.656 20.359 3.84 1 92.88 161 HIS A O 1
ATOM 1243 N N . HIS A 1 162 ? 13.242 22.531 3.633 1 88.88 162 HIS A N 1
ATOM 1244 C CA . HIS A 1 162 ? 13.422 22.828 5.051 1 88.88 162 HIS A CA 1
ATOM 1245 C C . HIS A 1 162 ? 12.359 22.141 5.895 1 88.88 162 HIS A C 1
ATOM 1247 O O . HIS A 1 162 ? 12.578 21.859 7.074 1 88.88 162 HIS A O 1
ATOM 1253 N N . TYR A 1 163 ? 11.266 21.797 5.254 1 92.31 163 TYR A N 1
ATOM 1254 C CA . TYR A 1 163 ? 10.172 21.234 6.031 1 92.31 163 TYR A CA 1
ATOM 1255 C C . TYR A 1 163 ? 10.289 19.719 6.113 1 92.31 163 TYR A C 1
ATOM 1257 O O . TYR A 1 163 ? 9.828 19.109 7.078 1 92.31 163 TYR A O 1
ATOM 1265 N N . LEU A 1 164 ? 10.742 19.109 5.082 1 92.44 164 LEU A N 1
ATOM 1266 C CA . LEU A 1 164 ? 11.023 17.688 5.023 1 92.44 164 LEU A CA 1
ATOM 1267 C C . LEU A 1 164 ? 12.094 17.375 3.986 1 92.44 164 LEU A C 1
ATOM 1269 O O . LEU A 1 164 ? 11.797 17.25 2.797 1 92.44 164 LEU A O 1
ATOM 1273 N N . PRO A 1 165 ? 13.289 17.266 4.465 1 94.88 165 PRO A N 1
ATOM 1274 C CA . PRO A 1 165 ? 14.391 17.062 3.518 1 94.88 165 PRO A CA 1
ATOM 1275 C C . PRO A 1 165 ? 14.352 15.695 2.852 1 94.88 165 PRO A C 1
ATOM 1277 O O . PRO A 1 165 ? 14.914 14.734 3.381 1 94.88 165 PRO A O 1
ATOM 1280 N N . LEU A 1 166 ? 13.844 15.633 1.673 1 96.38 166 LEU A N 1
ATOM 1281 C CA . LEU A 1 166 ? 13.703 14.398 0.902 1 96.38 166 LEU A CA 1
ATOM 1282 C C . LEU A 1 166 ? 15.016 14.039 0.217 1 96.38 166 LEU A C 1
ATOM 1284 O O . LEU A 1 166 ? 15.336 12.859 0.07 1 96.38 166 LEU A O 1
ATOM 1288 N N . LEU A 1 167 ? 15.742 15.094 -0.228 1 95.56 167 LEU A N 1
ATOM 1289 C CA . LEU A 1 167 ? 16.969 14.898 -0.999 1 95.56 167 LEU A CA 1
ATOM 1290 C C . LEU A 1 167 ? 18.188 15.234 -0.163 1 95.56 167 LEU A C 1
ATOM 1292 O O . LEU A 1 167 ? 18.094 15.984 0.812 1 95.56 167 LEU A O 1
ATOM 1296 N N . PRO A 1 168 ? 19.312 14.602 -0.528 1 94.06 168 PRO A N 1
ATOM 1297 C CA . PRO A 1 168 ? 20.547 15.008 0.129 1 94.06 168 PRO A CA 1
ATOM 1298 C C . PRO A 1 168 ? 20.906 16.469 -0.112 1 94.06 168 PRO A C 1
ATOM 1300 O O . PRO A 1 168 ? 20.203 17.156 -0.871 1 94.06 168 PRO A O 1
ATOM 1303 N N . PRO A 1 169 ? 21.875 16.969 0.641 1 91.94 169 PRO A N 1
ATOM 1304 C CA . PRO A 1 169 ? 22.25 18.375 0.426 1 91.94 169 PRO A CA 1
ATOM 1305 C C . PRO A 1 169 ? 22.562 18.672 -1.038 1 91.94 169 PRO A C 1
ATOM 1307 O O . PRO A 1 169 ? 23.031 17.812 -1.771 1 91.94 169 PRO A O 1
ATOM 1310 N N . PRO A 1 170 ? 22.219 19.875 -1.382 1 90.25 170 PRO A N 1
ATOM 1311 C CA . PRO A 1 170 ? 22.484 20.219 -2.779 1 90.25 170 PRO A CA 1
ATOM 1312 C C . PRO A 1 170 ? 23.969 20.172 -3.123 1 90.25 170 PRO A C 1
ATOM 1314 O O . PRO A 1 170 ? 24.812 20.5 -2.287 1 90.25 170 PRO A O 1
ATOM 1317 N N . LEU A 1 171 ? 24.188 19.766 -4.289 1 84.81 171 LEU A N 1
ATOM 1318 C CA . LEU A 1 171 ? 25.562 19.703 -4.77 1 84.81 171 LEU A CA 1
ATOM 1319 C C . LEU A 1 171 ? 26.141 21.109 -4.93 1 84.81 171 LEU A C 1
ATOM 1321 O O . LEU A 1 171 ? 27.344 21.312 -4.699 1 84.81 171 LEU A O 1
ATOM 1325 N N . THR A 1 172 ? 25.266 22.031 -5.336 1 83.62 172 THR A N 1
ATOM 1326 C CA . THR A 1 172 ? 25.609 23.438 -5.461 1 83.62 172 THR A CA 1
ATOM 1327 C C . THR A 1 172 ? 24.609 24.297 -4.68 1 83.62 172 THR A C 1
ATOM 1329 O O . THR A 1 172 ? 23.438 23.953 -4.559 1 83.62 172 THR A O 1
ATOM 1332 N N . PRO A 1 173 ? 25.141 25.344 -4.113 1 83.06 173 PRO A N 1
ATOM 1333 C CA . PRO A 1 173 ? 24.219 26.219 -3.379 1 83.06 173 PRO A CA 1
ATOM 1334 C C . PRO A 1 173 ? 23.031 26.656 -4.223 1 83.06 173 PRO A C 1
ATOM 1336 O O . PRO A 1 173 ? 23.188 26.922 -5.418 1 83.06 173 PRO A O 1
ATOM 1339 N N . PRO A 1 174 ? 21.969 26.609 -3.592 1 82.56 174 PRO A N 1
ATOM 1340 C CA . PRO A 1 174 ? 20.75 26.984 -4.332 1 82.56 174 PRO A CA 1
ATOM 1341 C C . PRO A 1 174 ? 20.828 28.422 -4.867 1 82.56 174 PRO A C 1
ATOM 1343 O O . PRO A 1 174 ? 21.359 29.312 -4.207 1 82.56 174 PRO A O 1
ATOM 1346 N N . GLU A 1 175 ? 20.391 28.516 -6.062 1 78.19 175 GLU A N 1
ATOM 1347 C CA . GLU A 1 175 ? 20.344 29.812 -6.707 1 78.19 175 GLU A CA 1
ATOM 1348 C C . GLU A 1 175 ? 19 30.5 -6.445 1 78.19 175 GLU A C 1
ATOM 1350 O O . GLU A 1 175 ? 17.953 30.016 -6.887 1 78.19 175 GLU A O 1
ATOM 1355 N N . TYR A 1 176 ? 19.031 31.422 -5.617 1 65.44 176 TYR A N 1
ATOM 1356 C CA . TYR A 1 176 ? 17.812 32.125 -5.281 1 65.44 176 TYR A CA 1
ATOM 1357 C C . TYR A 1 176 ? 17.422 33.094 -6.395 1 65.44 176 TYR A C 1
ATOM 1359 O O . TYR A 1 176 ? 18.219 33.969 -6.77 1 65.44 176 TYR A O 1
ATOM 1367 N N . HIS A 1 177 ? 16.766 32.406 -7.426 1 58.66 177 HIS A N 1
ATOM 1368 C CA . HIS A 1 177 ? 16.375 33.312 -8.508 1 58.66 177 HIS A CA 1
ATOM 1369 C C . HIS A 1 177 ? 15.305 34.281 -8.055 1 58.66 177 HIS A C 1
ATOM 1371 O O . HIS A 1 177 ? 14.273 33.875 -7.508 1 58.66 177 HIS A O 1
ATOM 1377 N N . HIS A 1 178 ? 15.594 35.531 -7.902 1 52.44 178 HIS A N 1
ATOM 1378 C CA . HIS A 1 178 ? 14.672 36.594 -7.52 1 52.44 178 HIS A CA 1
ATOM 1379 C C . HIS A 1 178 ? 13.477 36.656 -8.469 1 52.44 178 HIS A C 1
ATOM 1381 O O . HIS A 1 178 ? 12.43 37.188 -8.109 1 52.44 178 HIS A O 1
ATOM 1387 N N . ARG A 1 179 ? 13.633 36.188 -9.711 1 59.19 179 ARG A N 1
ATOM 1388 C CA . ARG A 1 179 ? 12.508 36.312 -10.633 1 59.19 179 ARG A CA 1
ATOM 1389 C C . ARG A 1 179 ? 12.148 35 -11.281 1 59.19 179 ARG A C 1
ATOM 1391 O O . ARG A 1 179 ? 12.758 34.594 -12.273 1 59.19 179 ARG A O 1
ATOM 1398 N N . PRO A 1 180 ? 11.227 34.281 -10.617 1 65.75 180 PRO A N 1
ATOM 1399 C CA . PRO A 1 180 ? 10.773 33.031 -11.227 1 65.75 180 PRO A CA 1
ATOM 1400 C C . PRO A 1 180 ? 10.102 33.25 -12.586 1 65.75 180 PRO A C 1
ATOM 1402 O O . PRO A 1 180 ? 9.609 34.344 -12.867 1 65.75 180 PRO A O 1
ATOM 1405 N N . ARG A 1 181 ? 10.242 32.344 -13.422 1 78.44 181 ARG A N 1
ATOM 1406 C CA . ARG A 1 181 ? 9.547 32.406 -14.703 1 78.44 181 ARG A CA 1
ATOM 1407 C C . ARG A 1 181 ? 8.047 32.25 -14.523 1 78.44 181 ARG A C 1
ATOM 1409 O O . ARG A 1 181 ? 7.594 31.438 -13.695 1 78.44 181 ARG A O 1
ATOM 1416 N N . LEU A 1 182 ? 7.402 33.156 -15.203 1 80.88 182 LEU A N 1
ATOM 1417 C CA . LEU A 1 182 ? 5.953 33.188 -15.039 1 80.88 182 LEU A CA 1
ATOM 1418 C C . LEU A 1 182 ? 5.242 32.844 -16.344 1 80.88 182 LEU A C 1
ATOM 1420 O O . LEU A 1 182 ? 5.77 33.125 -17.422 1 80.88 182 LEU A O 1
ATOM 1424 N N . LEU A 1 183 ? 4.227 32.094 -16.234 1 79.94 183 LEU A N 1
ATOM 1425 C CA . LEU A 1 183 ? 3.354 31.797 -17.375 1 79.94 183 LEU A CA 1
ATOM 1426 C C . LEU A 1 183 ? 1.987 32.438 -17.188 1 79.94 183 LEU A C 1
ATOM 1428 O O . LEU A 1 183 ? 1.393 32.375 -16.109 1 79.94 183 LEU A O 1
ATOM 1432 N N . THR A 1 184 ? 1.649 33.188 -18.125 1 75.06 184 THR A N 1
ATOM 1433 C CA . THR A 1 184 ? 0.302 33.719 -18.219 1 75.06 184 THR A CA 1
ATOM 1434 C C . THR A 1 184 ? -0.485 33.094 -19.344 1 75.06 184 THR A C 1
ATOM 1436 O O . THR A 1 184 ? -0.129 33.219 -20.516 1 75.06 184 THR A O 1
ATOM 1439 N N . PRO A 1 185 ? -1.38 32.094 -18.922 1 68.31 185 PRO A N 1
ATOM 1440 C CA . PRO A 1 185 ? -2.113 31.484 -20.047 1 68.31 185 PRO A CA 1
ATOM 1441 C C . PRO A 1 185 ? -2.922 32.5 -20.828 1 68.31 185 PRO A C 1
ATOM 1443 O O . PRO A 1 185 ? -3.291 33.562 -20.297 1 68.31 185 PRO A O 1
ATOM 1446 N N . PRO A 1 186 ? -2.943 32.281 -22.156 1 57.16 186 PRO A N 1
ATOM 1447 C CA . PRO A 1 186 ? -3.777 33.219 -22.922 1 57.16 186 PRO A CA 1
ATOM 1448 C C . PRO A 1 186 ? -5.203 33.312 -22.375 1 57.16 186 PRO A C 1
ATOM 1450 O O . PRO A 1 186 ? -5.719 32.344 -21.812 1 57.16 186 PRO A O 1
ATOM 1453 N N . LEU A 1 187 ? -5.652 34.406 -22.062 1 49.56 187 LEU A N 1
ATOM 1454 C CA . LEU A 1 187 ? -6.938 34.812 -21.5 1 49.56 187 LEU A CA 1
ATOM 1455 C C . LEU A 1 187 ? -8.07 33.969 -22.078 1 49.56 187 LEU A C 1
ATOM 1457 O O . LEU A 1 187 ? -9 34.5 -22.688 1 49.56 187 LEU A O 1
ATOM 1461 N N . LYS A 1 188 ? -7.809 32.781 -22.688 1 48.12 188 LYS A N 1
ATOM 1462 C CA . LYS A 1 188 ? -9.07 32.25 -23.156 1 48.12 188 LYS A CA 1
ATOM 1463 C C . LYS A 1 188 ? -9.906 31.719 -22 1 48.12 188 LYS A C 1
ATOM 1465 O O . LYS A 1 188 ? -9.367 31.359 -20.938 1 48.12 188 LYS A O 1
ATOM 1470 N N . GLU A 1 189 ? -11.273 31.734 -22.031 1 46.72 189 GLU A N 1
ATOM 1471 C CA . GLU A 1 189 ? -12.383 31.438 -21.125 1 46.72 189 GLU A CA 1
ATOM 1472 C C . GLU A 1 189 ? -12.07 30.219 -20.266 1 46.72 189 GLU A C 1
ATOM 1474 O O . GLU A 1 189 ? -12.398 30.188 -19.078 1 46.72 189 GLU A O 1
ATOM 1479 N N . SER A 1 190 ? -12.031 28.969 -20.891 1 49.59 190 SER A N 1
ATOM 1480 C CA . SER A 1 190 ? -12 27.734 -20.109 1 49.59 190 SER A CA 1
ATOM 1481 C C . SER A 1 190 ? -10.562 27.297 -19.844 1 49.59 190 SER A C 1
ATOM 1483 O O . SER A 1 190 ? -9.773 27.141 -20.781 1 49.59 190 SER A O 1
ATOM 1485 N N . PHE A 1 191 ? -9.953 27.719 -18.719 1 54.81 191 PHE A N 1
ATOM 1486 C CA . PHE A 1 191 ? -8.602 27.375 -18.297 1 54.81 191 PHE A CA 1
ATOM 1487 C C . PHE A 1 191 ? -8.289 25.922 -18.625 1 54.81 191 PHE A C 1
ATOM 1489 O O . PHE A 1 191 ? -8.547 25.031 -17.812 1 54.81 191 PHE A O 1
ATOM 1496 N N . THR A 1 192 ? -8.453 25.469 -19.859 1 61.66 192 THR A N 1
ATOM 1497 C CA . THR A 1 192 ? -7.961 24.141 -20.188 1 61.66 192 THR A CA 1
ATOM 1498 C C . THR A 1 192 ? -6.434 24.109 -20.188 1 61.66 192 THR A C 1
ATOM 1500 O O . THR A 1 192 ? -5.793 24.734 -21.031 1 61.66 192 THR A O 1
ATOM 1503 N N . VAL A 1 193 ? -5.746 23.781 -19.062 1 73.81 193 VAL A N 1
ATOM 1504 C CA . VAL A 1 193 ? -4.301 23.672 -18.922 1 73.81 193 VAL A CA 1
ATOM 1505 C C . VAL A 1 193 ? -3.816 22.375 -19.578 1 73.81 193 VAL A C 1
ATOM 1507 O O . VAL A 1 193 ? -4.379 21.297 -19.344 1 73.81 193 VAL A O 1
ATOM 1510 N N . THR A 1 194 ? -3.018 22.594 -20.672 1 77.38 194 THR A N 1
ATOM 1511 C CA . THR A 1 194 ? -2.441 21.438 -21.359 1 77.38 194 THR A CA 1
ATOM 1512 C C . THR A 1 194 ? -0.926 21.406 -21.188 1 77.38 194 THR A C 1
ATOM 1514 O O . THR A 1 194 ? -0.31 22.438 -20.891 1 77.38 194 THR A O 1
ATOM 1517 N N . GLN A 1 195 ? -0.336 20.312 -21.344 1 81.75 195 GLN A N 1
ATOM 1518 C CA . GLN A 1 195 ? 1.105 20.094 -21.266 1 81.75 195 GLN A CA 1
ATOM 1519 C C . GLN A 1 195 ? 1.853 20.969 -22.266 1 81.75 195 GLN A C 1
ATOM 1521 O O . GLN A 1 195 ? 2.961 21.438 -21.984 1 81.75 195 GLN A O 1
ATOM 1526 N N . SER A 1 196 ? 1.213 21.25 -23.344 1 77.12 196 SER A N 1
ATOM 1527 C CA . SER A 1 196 ? 1.856 21.953 -24.453 1 77.12 196 SER A CA 1
ATOM 1528 C C . SER A 1 196 ? 2.059 23.438 -24.109 1 77.12 196 SER A C 1
ATOM 1530 O O . SER A 1 196 ? 2.914 24.094 -24.703 1 77.12 196 SER A O 1
ATOM 1532 N N . SER A 1 197 ? 1.393 23.938 -23.141 1 76.69 197 SER A N 1
ATOM 1533 C CA . SER A 1 197 ? 1.493 25.344 -22.781 1 76.69 197 SER A CA 1
ATOM 1534 C C . SER A 1 197 ? 2.678 25.609 -21.859 1 76.69 197 SER A C 1
ATOM 1536 O O . SER A 1 197 ? 3.059 26.75 -21.641 1 76.69 197 SER A O 1
ATOM 1538 N N . LEU A 1 198 ? 3.34 24.547 -21.5 1 85.06 198 LEU A N 1
ATOM 1539 C CA . LEU A 1 198 ? 4.414 24.688 -20.516 1 85.06 198 LEU A CA 1
ATOM 1540 C C . LEU A 1 198 ? 5.777 24.672 -21.203 1 85.06 198 LEU A C 1
ATOM 1542 O O . LEU A 1 198 ? 5.961 23.984 -22.219 1 85.06 198 LEU A O 1
ATOM 1546 N N . PRO A 1 199 ? 6.629 25.531 -20.75 1 84.38 199 PRO A N 1
ATOM 1547 C CA . PRO A 1 199 ? 7.969 25.578 -21.344 1 84.38 199 PRO A CA 1
ATOM 1548 C C . PRO A 1 199 ? 8.727 24.25 -21.188 1 84.38 199 PRO A C 1
ATOM 1550 O O . PRO A 1 199 ? 9.602 23.938 -21.984 1 84.38 199 PRO A O 1
ATOM 1553 N N . TYR A 1 200 ? 8.398 23.609 -20.078 1 90 200 TYR A N 1
ATOM 1554 C CA . TYR A 1 200 ? 9.078 22.344 -19.797 1 90 200 TYR A CA 1
ATOM 1555 C C . TYR A 1 200 ? 8.141 21.375 -19.094 1 90 200 TYR A C 1
ATOM 1557 O O . TYR A 1 200 ? 7.32 21.766 -18.266 1 90 200 TYR A O 1
ATOM 1565 N N . TRP A 1 201 ? 8.258 20.141 -19.531 1 92 201 TRP A N 1
ATOM 1566 C CA . TRP A 1 201 ? 7.512 19.078 -18.875 1 92 201 TRP A CA 1
ATOM 1567 C C . TRP A 1 201 ? 8.453 18.062 -18.219 1 92 201 TRP A C 1
ATOM 1569 O O . TRP A 1 201 ? 9.219 17.391 -18.922 1 92 201 TRP A O 1
ATOM 1579 N N . PRO A 1 202 ? 8.383 18.031 -16.906 1 93.06 202 PRO A N 1
ATOM 1580 C CA . PRO A 1 202 ? 9.312 17.141 -16.219 1 93.06 202 PRO A CA 1
ATOM 1581 C C . PRO A 1 202 ? 9.203 15.688 -16.688 1 93.06 202 PRO A C 1
ATOM 1583 O O . PRO A 1 202 ? 8.117 15.242 -17.062 1 93.06 202 PRO A O 1
ATOM 1586 N N . THR A 1 203 ? 10.266 14.906 -16.547 1 92.31 203 THR A N 1
ATOM 1587 C CA . THR A 1 203 ? 10.32 13.562 -17.109 1 92.31 203 THR A CA 1
ATOM 1588 C C . THR A 1 203 ? 10.289 12.508 -16.016 1 92.31 203 THR A C 1
ATOM 1590 O O . THR A 1 203 ? 10.148 11.312 -16.281 1 92.31 203 THR A O 1
ATOM 1593 N N . THR A 1 204 ? 10.438 12.906 -14.828 1 94.5 204 THR A N 1
ATOM 1594 C CA . THR A 1 204 ? 10.453 11.961 -13.719 1 94.5 204 THR A CA 1
ATOM 1595 C C . THR A 1 204 ? 9.227 12.141 -12.836 1 94.5 204 THR A C 1
ATOM 1597 O O . THR A 1 204 ? 8.617 13.211 -12.812 1 94.5 204 THR A O 1
ATOM 1600 N N . SER A 1 205 ? 8.836 11.023 -12.195 1 96.69 205 SER A N 1
ATOM 1601 C CA . SER A 1 205 ? 7.711 11.102 -11.273 1 96.69 205 SER A CA 1
ATOM 1602 C C . SER A 1 205 ? 7.965 12.125 -10.172 1 96.69 205 SER A C 1
ATOM 1604 O O . SER A 1 205 ? 7.07 12.891 -9.805 1 96.69 205 SER A O 1
ATOM 1606 N N . LEU A 1 206 ? 9.188 12.195 -9.641 1 97.06 206 LEU A N 1
ATOM 1607 C CA . LEU A 1 206 ? 9.539 13.117 -8.57 1 97.06 206 LEU A CA 1
ATOM 1608 C C . LEU A 1 206 ? 9.445 14.562 -9.047 1 97.06 206 LEU A C 1
ATOM 1610 O O . LEU A 1 206 ? 8.906 15.422 -8.344 1 97.06 206 LEU A O 1
ATOM 1614 N N . GLY A 1 207 ? 10.008 14.805 -10.266 1 95.38 207 GLY A N 1
ATOM 1615 C CA . GLY A 1 207 ? 9.898 16.141 -10.82 1 95.38 207 GLY A CA 1
ATOM 1616 C C . GLY A 1 207 ? 8.461 16.609 -10.984 1 95.38 207 GLY A C 1
ATOM 1617 O O . GLY A 1 207 ? 8.141 17.766 -10.703 1 95.38 207 GLY A O 1
ATOM 1618 N N . LEU A 1 208 ? 7.641 15.734 -11.453 1 97.06 208 LEU A N 1
ATOM 1619 C CA . LEU A 1 208 ? 6.23 16.047 -11.648 1 97.06 208 LEU A CA 1
ATOM 1620 C C . LEU A 1 208 ? 5.543 16.312 -10.312 1 97.06 208 LEU A C 1
ATOM 1622 O O . LEU A 1 208 ? 4.773 17.266 -10.172 1 97.06 208 LEU A O 1
ATOM 1626 N N . ALA A 1 209 ? 5.801 15.469 -9.312 1 98.06 209 ALA A N 1
ATOM 1627 C CA . ALA A 1 209 ? 5.188 15.617 -8 1 98.06 209 ALA A CA 1
ATOM 1628 C C . ALA A 1 209 ? 5.602 16.922 -7.34 1 98.06 209 ALA A C 1
ATOM 1630 O O . ALA A 1 209 ? 4.766 17.641 -6.773 1 98.06 209 ALA A O 1
ATOM 1631 N N . LEU A 1 210 ? 6.887 17.234 -7.402 1 96.69 210 LEU A N 1
ATOM 1632 C CA . LEU A 1 210 ? 7.371 18.484 -6.84 1 96.69 210 LEU A CA 1
ATOM 1633 C C . LEU A 1 210 ? 6.73 19.672 -7.547 1 96.69 210 LEU A C 1
ATOM 1635 O O . LEU A 1 210 ? 6.359 20.656 -6.902 1 96.69 210 LEU A O 1
ATOM 1639 N N . SER A 1 211 ? 6.598 19.562 -8.859 1 95.5 211 SER A N 1
ATOM 1640 C CA . SER A 1 211 ? 5.988 20.641 -9.633 1 95.5 211 SER A CA 1
ATOM 1641 C C . SER A 1 211 ? 4.535 20.859 -9.219 1 95.5 211 SER A C 1
ATOM 1643 O O . SER A 1 211 ? 4.043 22 -9.25 1 95.5 211 SER A O 1
ATOM 1645 N N . ALA A 1 212 ? 3.861 19.781 -8.844 1 96.38 212 ALA A N 1
ATOM 1646 C CA . ALA A 1 212 ? 2.477 19.906 -8.391 1 96.38 212 ALA A CA 1
ATOM 1647 C C . ALA A 1 212 ? 2.381 20.797 -7.156 1 96.38 212 ALA A C 1
ATOM 1649 O O . ALA A 1 212 ? 1.479 21.625 -7.051 1 96.38 212 ALA A O 1
ATOM 1650 N N . ILE A 1 213 ? 3.303 20.688 -6.215 1 96 213 ILE A N 1
ATOM 1651 C CA . ILE A 1 213 ? 3.293 21.469 -4.988 1 96 213 ILE A CA 1
ATOM 1652 C C . ILE A 1 213 ? 3.797 22.891 -5.273 1 96 213 ILE A C 1
ATOM 1654 O O . ILE A 1 213 ? 3.209 23.859 -4.816 1 96 213 ILE A O 1
ATOM 1658 N N . LEU A 1 214 ? 4.867 23 -6.051 1 93.81 214 LEU A N 1
ATOM 1659 C CA . LEU A 1 214 ? 5.492 24.281 -6.328 1 93.81 214 LEU A CA 1
ATOM 1660 C C . LEU A 1 214 ? 4.555 25.188 -7.117 1 93.81 214 LEU A C 1
ATOM 1662 O O . LEU A 1 214 ? 4.566 26.406 -6.941 1 93.81 214 LEU A O 1
ATOM 1666 N N . ALA A 1 215 ? 3.73 24.609 -7.984 1 92.44 215 ALA A N 1
ATOM 1667 C CA . ALA A 1 215 ? 2.789 25.391 -8.781 1 92.44 215 ALA A CA 1
ATOM 1668 C C . ALA A 1 215 ? 1.754 26.078 -7.895 1 92.44 215 ALA A C 1
ATOM 1670 O O . ALA A 1 215 ? 1.167 27.078 -8.281 1 92.44 215 ALA A O 1
ATOM 1671 N N . LEU A 1 216 ? 1.534 25.562 -6.719 1 93.31 216 LEU A N 1
ATOM 1672 C CA . LEU A 1 216 ? 0.513 26.078 -5.816 1 93.31 216 LEU A CA 1
ATOM 1673 C C . LEU A 1 216 ? 1.038 27.281 -5.031 1 93.31 216 LEU A C 1
ATOM 1675 O O . LEU A 1 216 ? 0.262 28 -4.406 1 93.31 216 LEU A O 1
ATOM 1679 N N . ILE A 1 217 ? 2.336 27.5 -5.043 1 89.75 217 ILE A N 1
ATOM 1680 C CA . ILE A 1 217 ? 2.947 28.641 -4.363 1 89.75 217 ILE A CA 1
ATOM 1681 C C . ILE A 1 217 ? 2.889 29.875 -5.266 1 89.75 217 ILE A C 1
ATOM 1683 O O . ILE A 1 217 ? 3.516 29.891 -6.324 1 89.75 217 ILE A O 1
ATOM 1687 N N . PRO A 1 218 ? 2.18 30.828 -4.855 1 88.12 218 PRO A N 1
ATOM 1688 C CA . PRO A 1 218 ? 2.078 32.031 -5.703 1 88.12 218 PRO A CA 1
ATOM 1689 C C . PRO A 1 218 ? 3.418 32.75 -5.879 1 88.12 218 PRO A C 1
ATOM 1691 O O . PRO A 1 218 ? 4.207 32.812 -4.934 1 88.12 218 PRO A O 1
ATOM 1694 N N . PRO A 1 219 ? 3.635 33.188 -7.082 1 83.81 219 PRO A N 1
ATOM 1695 C CA . PRO A 1 219 ? 4.84 34 -7.281 1 83.81 219 PRO A CA 1
ATOM 1696 C C . PRO A 1 219 ? 4.773 35.344 -6.559 1 83.81 219 PRO A C 1
ATOM 1698 O O . PRO A 1 219 ? 3.693 35.938 -6.422 1 83.81 219 PRO A O 1
ATOM 1701 N N . PRO A 1 220 ? 5.918 35.812 -6.137 1 78.25 220 PRO A N 1
ATOM 1702 C CA . PRO A 1 220 ? 5.938 37.094 -5.414 1 78.25 220 PRO A CA 1
ATOM 1703 C C . PRO A 1 220 ? 5.422 38.25 -6.258 1 78.25 220 PRO A C 1
ATOM 1705 O O . PRO A 1 220 ? 4.938 39.25 -5.715 1 78.25 220 PRO A O 1
ATOM 1708 N N . GLN A 1 221 ? 5.375 38.094 -7.551 1 76.19 221 GLN A N 1
ATOM 1709 C CA . GLN A 1 221 ? 4.953 39.125 -8.461 1 76.19 221 GLN A CA 1
ATOM 1710 C C . GLN A 1 221 ? 3.43 39.219 -8.555 1 76.19 221 GLN A C 1
ATOM 1712 O O . GLN A 1 221 ? 2.879 40.188 -9.07 1 76.19 221 GLN A O 1
ATOM 1717 N N . ASP A 1 222 ? 2.83 38.156 -8.07 1 79.12 222 ASP A N 1
ATOM 1718 C CA . ASP A 1 222 ? 1.372 38.125 -8.109 1 79.12 222 ASP A CA 1
ATOM 1719 C C . ASP A 1 222 ? 0.777 39.094 -7.086 1 79.12 222 ASP A C 1
ATOM 1721 O O . ASP A 1 222 ? 0.874 38.844 -5.879 1 79.12 222 ASP A O 1
ATOM 1725 N N . SER A 1 223 ? 0.149 40.125 -7.484 1 76.81 223 SER A N 1
ATOM 1726 C CA . SER A 1 223 ? -0.399 41.125 -6.605 1 76.81 223 SER A CA 1
ATOM 1727 C C . SER A 1 223 ? -1.71 40.688 -5.973 1 76.81 223 SER A C 1
ATOM 1729 O O . SER A 1 223 ? -2.131 41.219 -4.949 1 76.81 223 SER A O 1
ATOM 1731 N N . ALA A 1 224 ? -2.316 39.656 -6.613 1 79.81 224 ALA A N 1
ATOM 1732 C CA . ALA A 1 224 ? -3.592 39.156 -6.098 1 79.81 224 ALA A CA 1
ATOM 1733 C C . ALA A 1 224 ? -3.623 37.656 -6.07 1 79.81 224 ALA A C 1
ATOM 1735 O O . ALA A 1 224 ? -4.445 37.031 -6.742 1 79.81 224 ALA A O 1
ATOM 1736 N N . PRO A 1 225 ? -2.842 37.125 -5.191 1 83.06 225 PRO A N 1
ATOM 1737 C CA . PRO A 1 225 ? -2.711 35.656 -5.207 1 83.06 225 PRO A CA 1
ATOM 1738 C C . PRO A 1 225 ? -3.998 34.938 -4.793 1 83.06 225 PRO A C 1
ATOM 1740 O O . PRO A 1 225 ? -4.199 33.781 -5.137 1 83.06 225 PRO A O 1
ATOM 1743 N N . LEU A 1 226 ? -4.852 35.656 -4.102 1 80.62 226 LEU A N 1
ATOM 1744 C CA . LEU A 1 226 ? -6.055 35 -3.59 1 80.62 226 LEU A CA 1
ATOM 1745 C C . LEU A 1 226 ? -7.246 35.281 -4.5 1 80.62 226 LEU A C 1
ATOM 1747 O O . LEU A 1 226 ? -8.367 34.875 -4.199 1 80.62 226 LEU A O 1
ATOM 1751 N N . GLN A 1 227 ? -6.941 35.938 -5.586 1 81.81 227 GLN A N 1
ATOM 1752 C CA . GLN A 1 227 ? -7.996 36.094 -6.582 1 81.81 227 GLN A CA 1
ATOM 1753 C C . GLN A 1 227 ? -8.406 34.719 -7.168 1 81.81 227 GLN A C 1
ATOM 1755 O O . GLN A 1 227 ? -7.559 33.875 -7.414 1 81.81 227 GLN A O 1
ATOM 1760 N N . GLU A 1 228 ? -9.648 34.594 -7.469 1 81.81 228 GLU A N 1
ATOM 1761 C CA . GLU A 1 228 ? -10.211 33.312 -7.879 1 81.81 228 GLU A CA 1
ATOM 1762 C C . GLU A 1 228 ? -9.57 32.812 -9.164 1 81.81 228 GLU A C 1
ATOM 1764 O O . GLU A 1 228 ? -9.281 31.625 -9.297 1 81.81 228 GLU A O 1
ATOM 1769 N N . SER A 1 229 ? -9.406 33.656 -10.078 1 81.75 229 SER A N 1
ATOM 1770 C CA . SER A 1 229 ? -8.828 33.25 -11.352 1 81.75 229 SER A CA 1
ATOM 1771 C C . SER A 1 229 ? -7.414 32.719 -11.172 1 81.75 229 SER A C 1
ATOM 1773 O O . SER A 1 229 ? -7.039 31.719 -11.805 1 81.75 229 SER A O 1
ATOM 1775 N N . ASN A 1 230 ? -6.656 33.406 -10.312 1 85.62 230 ASN A N 1
ATOM 1776 C CA . ASN A 1 230 ? -5.293 32.969 -10.047 1 85.62 230 ASN A CA 1
ATOM 1777 C C . ASN A 1 230 ? -5.27 31.625 -9.305 1 85.62 230 ASN A C 1
ATOM 1779 O O . ASN A 1 230 ? -4.441 30.75 -9.602 1 85.62 230 ASN A O 1
ATOM 1783 N N . ILE A 1 231 ? -6.168 31.453 -8.438 1 87.88 231 ILE A N 1
ATOM 1784 C CA . ILE A 1 231 ? -6.262 30.219 -7.668 1 87.88 231 ILE A CA 1
ATOM 1785 C C . ILE A 1 231 ? -6.625 29.062 -8.586 1 87.88 231 ILE A C 1
ATOM 1787 O O . ILE A 1 231 ? -6 28 -8.531 1 87.88 231 ILE A O 1
ATOM 1791 N N . ILE A 1 232 ? -7.594 29.281 -9.445 1 86.38 232 ILE A N 1
ATOM 1792 C CA . ILE A 1 232 ? -8.078 28.234 -10.336 1 86.38 232 ILE A CA 1
ATOM 1793 C C . ILE A 1 232 ? -6.965 27.812 -11.289 1 86.38 232 ILE A C 1
ATOM 1795 O O . ILE A 1 232 ? -6.816 26.625 -11.578 1 86.38 232 ILE A O 1
ATOM 1799 N N . LEU A 1 233 ? -6.223 28.766 -11.734 1 87.44 233 LEU A N 1
ATOM 1800 C CA . LEU A 1 233 ? -5.129 28.469 -12.648 1 87.44 233 LEU A CA 1
ATOM 1801 C C . LEU A 1 233 ? -4.062 27.625 -11.969 1 87.44 233 LEU A C 1
ATOM 1803 O O . LEU A 1 233 ? -3.605 26.625 -12.523 1 87.44 233 LEU A O 1
ATOM 1807 N N . ARG A 1 234 ? -3.613 27.969 -10.805 1 91.31 234 ARG A N 1
ATOM 1808 C CA . ARG A 1 234 ? -2.604 27.219 -10.062 1 91.31 234 ARG A CA 1
ATOM 1809 C C . ARG A 1 234 ? -3.094 25.812 -9.742 1 91.31 234 ARG A C 1
ATOM 1811 O O . ARG A 1 234 ? -2.342 24.844 -9.875 1 91.31 234 ARG A O 1
ATOM 1818 N N . ARG A 1 235 ? -4.355 25.734 -9.406 1 91.19 235 ARG A N 1
ATOM 1819 C CA . ARG A 1 235 ? -4.938 24.438 -9.062 1 91.19 235 ARG A CA 1
ATOM 1820 C C . ARG A 1 235 ? -4.996 23.531 -10.289 1 91.19 235 ARG A C 1
ATOM 1822 O O . ARG A 1 235 ? -4.762 22.328 -10.18 1 91.19 235 ARG A O 1
ATOM 1829 N N . ALA A 1 236 ? -5.32 24.109 -11.359 1 89.94 236 ALA A N 1
ATOM 1830 C CA . ALA A 1 236 ? -5.414 23.328 -12.586 1 89.94 236 ALA A CA 1
ATOM 1831 C C . ALA A 1 236 ? -4.059 22.734 -12.977 1 89.94 236 ALA A C 1
ATOM 1833 O O . ALA A 1 236 ? -3.963 21.562 -13.344 1 89.94 236 ALA A O 1
ATOM 1834 N N . PHE A 1 237 ? -3.037 23.516 -12.891 1 91.06 237 PHE A N 1
ATOM 1835 C CA . PHE A 1 237 ? -1.703 23.031 -13.219 1 91.06 237 PHE A CA 1
ATOM 1836 C C . PHE A 1 237 ? -1.233 22 -12.203 1 91.06 237 PHE A C 1
ATOM 1838 O O . PHE A 1 237 ? -0.615 21 -12.562 1 91.06 237 PHE A O 1
ATOM 1845 N N . ALA A 1 238 ? -1.488 22.312 -10.945 1 94.69 238 ALA A N 1
ATOM 1846 C CA . ALA A 1 238 ? -1.103 21.375 -9.898 1 94.69 238 ALA A CA 1
ATOM 1847 C C . ALA A 1 238 ? -1.75 20.016 -10.117 1 94.69 238 ALA A C 1
ATOM 1849 O O . ALA A 1 238 ? -1.098 18.984 -9.969 1 94.69 238 ALA A O 1
ATOM 1850 N N . GLN A 1 239 ? -2.992 20.016 -10.523 1 94.12 239 GLN A N 1
ATOM 1851 C CA . GLN A 1 239 ? -3.717 18.781 -10.773 1 94.12 239 GLN A CA 1
ATOM 1852 C C . GLN A 1 239 ? -3.135 18.031 -11.969 1 94.12 239 GLN A C 1
ATOM 1854 O O . GLN A 1 239 ? -3.004 16.812 -11.945 1 94.12 239 GLN A O 1
ATOM 1859 N N . LEU A 1 240 ? -2.854 18.781 -12.961 1 93.25 240 LEU A N 1
ATOM 1860 C CA . LEU A 1 240 ? -2.252 18.188 -14.148 1 93.25 240 LEU A CA 1
ATOM 1861 C C . LEU A 1 240 ? -0.931 17.5 -13.805 1 93.25 240 LEU A C 1
ATOM 1863 O O . LEU A 1 240 ? -0.683 16.375 -14.234 1 93.25 240 LEU A O 1
ATOM 1867 N N . TYR A 1 241 ? -0.102 18.172 -13.031 1 96.12 241 TYR A N 1
ATOM 1868 C CA . TYR A 1 241 ? 1.182 17.609 -12.625 1 96.12 241 TYR A CA 1
ATOM 1869 C C . TYR A 1 241 ? 0.984 16.391 -11.734 1 96.12 241 TYR A C 1
ATOM 1871 O O . TYR A 1 241 ? 1.681 15.383 -11.891 1 96.12 241 TYR A O 1
ATOM 1879 N N . ALA A 1 242 ? 0.081 16.516 -10.805 1 96.94 242 ALA A N 1
ATOM 1880 C CA . ALA A 1 242 ? -0.155 15.422 -9.867 1 96.94 242 ALA A CA 1
ATOM 1881 C C . ALA A 1 242 ? -0.627 14.164 -10.594 1 96.94 242 ALA A C 1
ATOM 1883 O O . ALA A 1 242 ? -0.161 13.055 -10.305 1 96.94 242 ALA A O 1
ATOM 1884 N N . GLN A 1 243 ? -1.517 14.328 -11.555 1 93.62 243 GLN A N 1
ATOM 1885 C CA . GLN A 1 243 ? -2.012 13.195 -12.328 1 93.62 243 GLN A CA 1
ATOM 1886 C C . GLN A 1 243 ? -0.901 12.586 -13.172 1 93.62 243 GLN A C 1
ATOM 1888 O O . GLN A 1 243 ? -0.775 11.359 -13.242 1 93.62 243 GLN A O 1
ATOM 1893 N N . ALA A 1 244 ? -0.146 13.398 -13.758 1 95.56 244 ALA A N 1
ATOM 1894 C CA . ALA A 1 244 ? 0.975 12.922 -14.562 1 95.56 244 ALA A CA 1
ATOM 1895 C C . ALA A 1 244 ? 2.002 12.203 -13.695 1 95.56 244 ALA A C 1
ATOM 1897 O O . ALA A 1 244 ? 2.633 11.234 -14.141 1 95.56 244 ALA A O 1
ATOM 1898 N N . ALA A 1 245 ? 2.197 12.742 -12.492 1 97.62 245 ALA A N 1
ATOM 1899 C CA . ALA A 1 245 ? 3.135 12.109 -11.57 1 97.62 245 ALA A CA 1
ATOM 1900 C C . ALA A 1 245 ? 2.695 10.688 -11.234 1 97.62 245 ALA A C 1
ATOM 1902 O O . ALA A 1 245 ? 3.516 9.766 -11.203 1 97.62 245 ALA A O 1
ATOM 1903 N N . MET A 1 246 ? 1.412 10.438 -11.016 1 94.44 246 MET A N 1
ATOM 1904 C CA . MET A 1 246 ? 0.878 9.117 -10.695 1 94.44 246 MET A CA 1
ATOM 1905 C C . MET A 1 246 ? 1.073 8.156 -11.859 1 94.44 246 MET A C 1
ATOM 1907 O O . MET A 1 246 ? 1.451 7 -11.656 1 94.44 246 MET A O 1
ATOM 1911 N N . ASP A 1 247 ? 0.848 8.664 -13.023 1 91.94 247 ASP A N 1
ATOM 1912 C CA . ASP A 1 247 ? 1.045 7.844 -14.219 1 91.94 247 ASP A CA 1
ATOM 1913 C C . ASP A 1 247 ? 2.512 7.453 -14.375 1 91.94 247 ASP A C 1
ATOM 1915 O O . ASP A 1 247 ? 2.822 6.316 -14.742 1 91.94 247 ASP A O 1
ATOM 1919 N N . ARG A 1 248 ? 3.328 8.43 -14.117 1 94.38 248 ARG A N 1
ATOM 1920 C CA . ARG A 1 248 ? 4.762 8.18 -14.258 1 94.38 248 ARG A CA 1
ATOM 1921 C C . ARG A 1 248 ? 5.254 7.207 -13.195 1 94.38 248 ARG A C 1
ATOM 1923 O O . ARG A 1 248 ? 6.156 6.406 -13.453 1 94.38 248 ARG A O 1
ATOM 1930 N N . VAL A 1 249 ? 4.727 7.25 -12.031 1 95.06 249 VAL A N 1
ATOM 1931 C CA . VAL A 1 249 ? 5.066 6.305 -10.969 1 95.06 249 VAL A CA 1
ATOM 1932 C C . VAL A 1 249 ? 4.793 4.879 -11.445 1 95.06 249 VAL A C 1
ATOM 1934 O O . VAL A 1 249 ? 5.637 3.992 -11.281 1 95.06 249 VAL A O 1
ATOM 1937 N N . GLU A 1 250 ? 3.65 4.648 -12.016 1 88.56 250 GLU A N 1
ATOM 1938 C CA . GLU A 1 250 ? 3.285 3.322 -12.508 1 88.56 250 GLU A CA 1
ATOM 1939 C C . GLU A 1 250 ? 4.254 2.844 -13.586 1 88.56 250 GLU A C 1
ATOM 1941 O O . GLU A 1 250 ? 4.656 1.68 -13.586 1 88.56 250 GLU A O 1
ATOM 1946 N N . LYS A 1 251 ? 4.586 3.748 -14.422 1 89.19 251 LYS A N 1
ATOM 1947 C CA . LYS A 1 251 ? 5.508 3.393 -15.5 1 89.19 251 LYS A CA 1
ATOM 1948 C C . LYS A 1 251 ? 6.891 3.059 -14.945 1 89.19 251 LYS A C 1
ATOM 1950 O O . LYS A 1 251 ? 7.551 2.137 -15.43 1 89.19 251 LYS A O 1
ATOM 1955 N N . GLU A 1 252 ? 7.281 3.859 -14.008 1 90.81 252 GLU A N 1
ATOM 1956 C CA . GLU A 1 252 ? 8.586 3.621 -13.406 1 90.81 252 GLU A CA 1
ATOM 1957 C C . GLU A 1 252 ? 8.602 2.312 -12.625 1 90.81 252 GLU A C 1
ATOM 1959 O O . GLU A 1 252 ? 9.625 1.625 -12.57 1 90.81 252 GLU A O 1
ATOM 1964 N N . VAL A 1 253 ? 7.531 1.916 -12.062 1 86.19 253 VAL A N 1
ATOM 1965 C CA . VAL A 1 253 ? 7.41 0.651 -11.344 1 86.19 253 VAL A CA 1
ATOM 1966 C C . VAL A 1 253 ? 7.488 -0.512 -12.328 1 86.19 253 VAL A C 1
ATOM 1968 O O . VAL A 1 253 ? 8.133 -1.526 -12.055 1 86.19 253 VAL A O 1
ATOM 1971 N N . ASP A 1 254 ? 6.867 -0.343 -13.422 1 83.19 254 ASP A N 1
ATOM 1972 C CA . ASP A 1 254 ? 6.926 -1.355 -14.477 1 83.19 254 ASP A CA 1
ATOM 1973 C C . ASP A 1 254 ? 8.359 -1.587 -14.93 1 83.19 254 ASP A C 1
ATOM 1975 O O . ASP A 1 254 ? 8.758 -2.723 -15.203 1 83.19 254 ASP A O 1
ATOM 1979 N N . ALA A 1 255 ? 9.023 -0.541 -14.953 1 81.44 255 ALA A N 1
ATOM 1980 C CA . ALA A 1 255 ? 10.398 -0.604 -15.453 1 81.44 255 ALA A CA 1
ATOM 1981 C C . ALA A 1 255 ? 11.305 -1.33 -14.469 1 81.44 255 ALA A C 1
ATOM 1983 O O . ALA A 1 255 ? 12.305 -1.937 -14.859 1 81.44 255 ALA A O 1
ATOM 1984 N N . MET A 1 256 ? 10.984 -1.293 -13.227 1 77.94 256 MET A N 1
ATOM 1985 C CA . MET A 1 256 ? 11.781 -1.954 -12.203 1 77.94 256 MET A CA 1
ATOM 1986 C C . MET A 1 256 ? 11.719 -3.471 -12.352 1 77.94 256 MET A C 1
ATOM 1988 O O . MET A 1 256 ? 12.641 -4.18 -11.953 1 77.94 256 MET A O 1
ATOM 1992 N N . GLY A 1 257 ? 10.633 -3.98 -12.805 1 68.81 257 GLY A N 1
ATOM 1993 C CA . GLY A 1 257 ? 10.469 -5.414 -12.977 1 68.81 257 GLY A CA 1
ATOM 1994 C C . GLY A 1 257 ? 11.188 -5.961 -14.195 1 68.81 257 GLY A C 1
ATOM 1995 O O . GLY A 1 257 ? 11.336 -7.176 -14.344 1 68.81 257 GLY A O 1
ATOM 1996 N N . GLN A 1 258 ? 11.586 -4.988 -15.023 1 62.88 258 GLN A N 1
ATOM 1997 C CA . GLN A 1 258 ? 12.242 -5.441 -16.25 1 62.88 258 GLN A CA 1
ATOM 1998 C C . GLN A 1 258 ? 13.734 -5.648 -16.031 1 62.88 258 GLN A C 1
ATOM 2000 O O . GLN A 1 258 ? 14.375 -4.883 -15.297 1 62.88 258 GLN A O 1
ATOM 2005 N N . PRO A 1 259 ? 14.25 -6.895 -16.094 1 55.56 259 PRO A N 1
ATOM 2006 C CA . PRO A 1 259 ? 15.648 -7.223 -15.844 1 55.56 259 PRO A CA 1
ATOM 2007 C C . PRO A 1 259 ? 16.609 -6.125 -16.312 1 55.56 259 PRO A C 1
ATOM 2009 O O . PRO A 1 259 ? 17.672 -5.934 -15.719 1 55.56 259 PRO A O 1
ATOM 2012 N N . ASN A 1 260 ? 16.328 -5.387 -17.375 1 47.5 260 ASN A N 1
ATOM 2013 C CA . ASN A 1 260 ? 17.312 -4.465 -17.938 1 47.5 260 ASN A CA 1
ATOM 2014 C C . ASN A 1 260 ? 17.281 -3.117 -17.219 1 47.5 260 ASN A C 1
ATOM 2016 O O . ASN A 1 260 ? 17.844 -2.135 -17.719 1 47.5 260 ASN A O 1
ATOM 2020 N N . ALA A 1 261 ? 16.578 -2.895 -16.266 1 47.88 261 ALA A N 1
ATOM 2021 C CA . ALA A 1 261 ? 16.344 -1.574 -15.68 1 47.88 261 ALA A CA 1
ATOM 2022 C C . ALA A 1 261 ? 17.578 -1.089 -14.922 1 47.88 261 ALA A C 1
ATOM 2024 O O . ALA A 1 261 ? 17.594 0.014 -14.367 1 47.88 261 ALA A O 1
ATOM 2025 N N . ASN A 1 262 ? 18.453 -1.949 -14.484 1 43.19 262 ASN A N 1
ATOM 2026 C CA . ASN A 1 262 ? 19.484 -1.498 -13.562 1 43.19 262 ASN A CA 1
ATOM 2027 C C . ASN A 1 262 ? 20.172 -0.23 -14.062 1 43.19 262 ASN A C 1
ATOM 2029 O O . ASN A 1 262 ? 20.656 0.58 -13.266 1 43.19 262 ASN A O 1
ATOM 2033 N N . GLY A 1 263 ? 21.094 -0.476 -15.234 1 41.78 263 GLY A N 1
ATOM 2034 C CA . GLY A 1 263 ? 22.344 0.214 -15.484 1 41.78 263 GLY A CA 1
ATOM 2035 C C . GLY A 1 263 ? 22.188 1.426 -16.391 1 41.78 263 GLY A C 1
ATOM 2036 O O . GLY A 1 263 ? 23.109 1.771 -17.141 1 41.78 263 GLY A O 1
ATOM 2037 N N . GLY A 1 264 ? 20.969 1.724 -16.875 1 41.28 264 GLY A N 1
ATOM 2038 C CA . GLY A 1 264 ? 21.344 2.785 -17.781 1 41.28 264 GLY A CA 1
ATOM 2039 C C . GLY A 1 264 ? 21.922 4.004 -17.078 1 41.28 264 GLY A C 1
ATOM 2040 O O . GLY A 1 264 ? 21.719 4.191 -15.883 1 41.28 264 GLY A O 1
ATOM 2041 N N . PRO A 1 265 ? 22.953 4.473 -17.609 1 41.5 265 PRO A N 1
ATOM 2042 C CA . PRO A 1 265 ? 23.562 5.691 -17.078 1 41.5 265 PRO A CA 1
ATOM 2043 C C . PRO A 1 265 ? 22.531 6.738 -16.656 1 41.5 265 PRO A C 1
ATOM 2045 O O . PRO A 1 265 ? 21.422 6.777 -17.203 1 41.5 265 PRO A O 1
ATOM 2048 N N . ALA A 1 266 ? 22.719 7.145 -15.469 1 47.41 266 ALA A N 1
ATOM 2049 C CA . ALA A 1 266 ? 22 8.344 -15.039 1 47.41 266 ALA A CA 1
ATOM 2050 C C . ALA A 1 266 ? 21.734 9.281 -16.219 1 47.41 266 ALA A C 1
ATOM 2052 O O . ALA A 1 266 ? 22.672 9.664 -16.938 1 47.41 266 ALA A O 1
ATOM 2053 N N . ALA A 1 267 ? 20.75 9.234 -16.859 1 50.41 267 ALA A N 1
ATOM 2054 C CA . ALA A 1 267 ? 20.547 10.211 -17.922 1 50.41 267 ALA A CA 1
ATOM 2055 C C . ALA A 1 267 ? 20.859 11.625 -17.438 1 50.41 267 ALA A C 1
ATOM 2057 O O . ALA A 1 267 ? 20.766 11.922 -16.25 1 50.41 267 ALA A O 1
ATOM 2058 N N . PRO A 1 268 ? 21.562 12.453 -18.188 1 49.66 268 PRO A N 1
ATOM 2059 C CA . PRO A 1 268 ? 21.938 13.828 -17.875 1 49.66 268 PRO A CA 1
ATOM 2060 C C . PRO A 1 268 ? 20.828 14.578 -17.125 1 49.66 268 PRO A C 1
ATOM 2062 O O . PRO A 1 268 ? 21.109 15.555 -16.422 1 49.66 268 PRO A O 1
ATOM 2065 N N . ASP A 1 269 ? 19.547 14.094 -17.219 1 58.72 269 ASP A N 1
ATOM 2066 C CA . ASP A 1 269 ? 18.406 14.859 -16.703 1 58.72 269 ASP A CA 1
ATOM 2067 C C . ASP A 1 269 ? 17.938 14.312 -15.367 1 58.72 269 ASP A C 1
ATOM 2069 O O . ASP A 1 269 ? 16.766 14.43 -15.016 1 58.72 269 ASP A O 1
ATOM 2073 N N . ASP A 1 270 ? 18.953 13.867 -14.578 1 68.62 270 ASP A N 1
ATOM 2074 C CA . ASP A 1 270 ? 18.656 13.312 -13.258 1 68.62 270 ASP A CA 1
ATOM 2075 C C . ASP A 1 270 ? 18.406 14.422 -12.242 1 68.62 270 ASP A C 1
ATOM 2077 O O . ASP A 1 270 ? 18.953 15.523 -12.359 1 68.62 270 ASP A O 1
ATOM 2081 N N . VAL A 1 271 ? 17.438 14.203 -11.359 1 74.69 271 VAL A N 1
ATOM 2082 C CA . VAL A 1 271 ? 17 15.141 -10.336 1 74.69 271 VAL A CA 1
ATOM 2083 C C . VAL A 1 271 ? 18.156 15.469 -9.398 1 74.69 271 VAL A C 1
ATOM 2085 O O . VAL A 1 271 ? 18.422 16.641 -9.109 1 74.69 271 VAL A O 1
ATOM 2088 N N . HIS A 1 272 ? 18.938 14.547 -8.992 1 83.88 272 HIS A N 1
ATOM 2089 C CA . HIS A 1 272 ? 20.047 14.688 -8.07 1 83.88 272 HIS A CA 1
ATOM 2090 C C . HIS A 1 272 ? 21.078 13.57 -8.266 1 83.88 272 HIS A C 1
ATOM 2092 O O . HIS A 1 272 ? 20.703 12.398 -8.344 1 83.88 272 HIS A O 1
ATOM 2098 N N . GLY A 1 273 ? 22.328 13.906 -8.383 1 84.12 273 GLY A N 1
ATOM 2099 C CA . GLY A 1 273 ? 23.391 12.953 -8.672 1 84.12 273 GLY A CA 1
ATOM 2100 C C . GLY A 1 273 ? 23.5 11.836 -7.648 1 84.12 273 GLY A C 1
ATOM 2101 O O . GLY A 1 273 ? 23.938 10.734 -7.965 1 84.12 273 GLY A O 1
ATOM 2102 N N . ASP A 1 274 ? 23.078 12.086 -6.402 1 88.94 274 ASP A N 1
ATOM 2103 C CA . ASP A 1 274 ? 23.25 11.117 -5.328 1 88.94 274 ASP A CA 1
ATOM 2104 C C . ASP A 1 274 ? 21.984 10.289 -5.121 1 88.94 274 ASP A C 1
ATOM 2106 O O . ASP A 1 274 ? 21.938 9.398 -4.273 1 88.94 274 ASP A O 1
ATOM 2110 N N . VAL A 1 275 ? 20.969 10.5 -5.875 1 93.69 275 VAL A N 1
ATOM 2111 C CA . VAL A 1 275 ? 19.703 9.812 -5.656 1 93.69 275 VAL A CA 1
ATOM 2112 C C . VAL A 1 275 ? 19.453 8.812 -6.781 1 93.69 275 VAL A C 1
ATOM 2114 O O . VAL A 1 275 ? 19.234 9.195 -7.934 1 93.69 275 VAL A O 1
ATOM 2117 N N . PRO A 1 276 ? 19.516 7.559 -6.449 1 92.88 276 PRO A N 1
ATOM 2118 C CA . PRO A 1 276 ? 19.234 6.551 -7.473 1 92.88 276 PRO A CA 1
ATOM 2119 C C . PRO A 1 276 ? 17.828 6.68 -8.047 1 92.88 276 PRO A C 1
ATOM 2121 O O . PRO A 1 276 ? 16.891 7.035 -7.32 1 92.88 276 PRO A O 1
ATOM 2124 N N . THR A 1 277 ? 17.609 6.305 -9.25 1 91.12 277 THR A N 1
ATOM 2125 C CA . THR A 1 277 ? 16.359 6.461 -9.977 1 91.12 277 THR A CA 1
ATOM 2126 C C . THR A 1 277 ? 15.258 5.598 -9.359 1 91.12 277 THR A C 1
ATOM 2128 O O . THR A 1 277 ? 14.078 5.926 -9.445 1 91.12 277 THR A O 1
ATOM 2131 N N . LYS A 1 278 ? 15.625 4.512 -8.711 1 92.12 278 LYS A N 1
ATOM 2132 C CA . LYS A 1 278 ? 14.648 3.6 -8.125 1 92.12 278 LYS A CA 1
ATOM 2133 C C . LYS A 1 278 ? 13.898 4.258 -6.973 1 92.12 278 LYS A C 1
ATOM 2135 O O . LYS A 1 278 ? 12.836 3.781 -6.559 1 92.12 278 LYS A O 1
ATOM 2140 N N . LEU A 1 279 ? 14.43 5.387 -6.457 1 96.25 279 LEU A N 1
ATOM 2141 C CA . LEU A 1 279 ? 13.82 6.066 -5.324 1 96.25 279 LEU A CA 1
ATOM 2142 C C . LEU A 1 279 ? 12.789 7.086 -5.793 1 96.25 279 LEU A C 1
ATOM 2144 O O . LEU A 1 279 ? 11.992 7.59 -4.996 1 96.25 279 LEU A O 1
ATOM 2148 N N . TYR A 1 280 ? 12.773 7.426 -7.082 1 96.25 280 TYR A N 1
ATOM 2149 C CA . TYR A 1 280 ? 11.945 8.508 -7.59 1 96.25 280 TYR A CA 1
ATOM 2150 C C . TYR A 1 280 ? 10.469 8.242 -7.328 1 96.25 280 TYR A C 1
ATOM 2152 O O . TYR A 1 280 ? 9.766 9.102 -6.789 1 96.25 280 TYR A O 1
ATOM 2160 N N . PRO A 1 281 ? 10 6.992 -7.637 1 96.62 281 PRO A N 1
ATOM 2161 C CA . PRO A 1 281 ? 8.578 6.762 -7.387 1 96.62 281 PRO A CA 1
ATOM 2162 C C . PRO A 1 281 ? 8.219 6.828 -5.902 1 96.62 281 PRO A C 1
ATOM 2164 O O . PRO A 1 281 ? 7.148 7.328 -5.543 1 96.62 281 PRO A O 1
ATOM 2167 N N . VAL A 1 282 ? 9.047 6.363 -5.012 1 97.94 282 VAL A N 1
ATOM 2168 C CA . VAL A 1 282 ? 8.797 6.391 -3.574 1 97.94 282 VAL A CA 1
ATOM 2169 C C . VAL A 1 282 ? 8.688 7.84 -3.096 1 97.94 282 VAL A C 1
ATOM 2171 O O . VAL A 1 282 ? 7.734 8.203 -2.406 1 97.94 282 VAL A O 1
ATOM 2174 N N . LEU A 1 283 ? 9.648 8.656 -3.467 1 98.19 283 LEU A N 1
ATOM 2175 C CA . LEU A 1 283 ? 9.68 10.047 -3.043 1 98.19 283 LEU A CA 1
ATOM 2176 C C . LEU A 1 283 ? 8.523 10.828 -3.662 1 98.19 283 LEU A C 1
ATOM 2178 O O . LEU A 1 283 ? 7.957 11.719 -3.023 1 98.19 283 LEU A O 1
ATOM 2182 N N . ALA A 1 284 ? 8.234 10.516 -4.934 1 98.38 284 ALA A N 1
ATOM 2183 C CA . ALA A 1 284 ? 7.098 11.156 -5.586 1 98.38 284 ALA A CA 1
ATOM 2184 C C . ALA A 1 284 ? 5.805 10.891 -4.824 1 98.38 284 ALA A C 1
ATOM 2186 O O . ALA A 1 284 ? 4.984 11.797 -4.641 1 98.38 284 ALA A O 1
ATOM 2187 N N . LEU A 1 285 ? 5.609 9.648 -4.398 1 98.44 285 LEU A N 1
ATOM 2188 C CA . LEU A 1 285 ? 4.41 9.273 -3.656 1 98.44 285 LEU A CA 1
ATOM 2189 C C . LEU A 1 285 ? 4.352 10 -2.316 1 98.44 285 LEU A C 1
ATOM 2191 O O . LEU A 1 285 ? 3.271 10.375 -1.854 1 98.44 285 LEU A O 1
ATOM 2195 N N . VAL A 1 286 ? 5.461 10.227 -1.689 1 98.44 286 VAL A N 1
ATOM 2196 C CA . VAL A 1 286 ? 5.516 10.984 -0.444 1 98.44 286 VAL A CA 1
ATOM 2197 C C . VAL A 1 286 ? 5.023 12.406 -0.683 1 98.44 286 VAL A C 1
ATOM 2199 O O . VAL A 1 286 ? 4.188 12.914 0.068 1 98.44 286 VAL A O 1
ATOM 2202 N N . VAL A 1 287 ? 5.531 13.008 -1.74 1 98.19 287 VAL A N 1
ATOM 2203 C CA . VAL A 1 287 ? 5.152 14.375 -2.072 1 98.19 287 VAL A CA 1
ATOM 2204 C C . VAL A 1 287 ? 3.666 14.43 -2.424 1 98.19 287 VAL A C 1
ATOM 2206 O O . VAL A 1 287 ? 2.955 15.344 -2.004 1 98.19 287 VAL A O 1
ATOM 2209 N N . LEU A 1 288 ? 3.227 13.445 -3.172 1 97.94 288 LEU A N 1
ATOM 2210 C CA . LEU A 1 288 ? 1.825 13.406 -3.574 1 97.94 288 LEU A CA 1
ATOM 2211 C C . LEU A 1 288 ? 0.918 13.203 -2.367 1 97.94 288 LEU A C 1
ATOM 2213 O O . LEU A 1 288 ? -0.208 13.703 -2.34 1 97.94 288 LEU A O 1
ATOM 2217 N N . SER A 1 289 ? 1.384 12.43 -1.392 1 97.75 289 SER A N 1
ATOM 2218 C CA . SER A 1 289 ? 0.621 12.289 -0.156 1 97.75 289 SER A CA 1
ATOM 2219 C C . SER A 1 289 ? 0.399 13.641 0.519 1 97.75 289 SER A C 1
ATOM 2221 O O . SER A 1 289 ? -0.702 13.93 0.989 1 97.75 289 SER A O 1
ATOM 2223 N N . VAL A 1 290 ? 1.411 14.477 0.542 1 97.44 290 VAL A N 1
ATOM 2224 C CA . VAL A 1 290 ? 1.297 15.812 1.116 1 97.44 290 VAL A CA 1
ATOM 2225 C C . VAL A 1 290 ? 0.36 16.672 0.263 1 97.44 290 VAL A C 1
ATOM 2227 O O . VAL A 1 290 ? -0.435 17.438 0.792 1 97.44 290 VAL A O 1
ATOM 2230 N N . TYR A 1 291 ? 0.426 16.516 -1.107 1 97.19 291 TYR A N 1
ATOM 2231 C CA . TYR A 1 291 ? -0.468 17.203 -2.025 1 97.19 291 TYR A CA 1
ATOM 2232 C C . TYR A 1 291 ? -1.927 16.906 -1.706 1 97.19 291 TYR A C 1
ATOM 2234 O O . TYR A 1 291 ? -2.76 17.812 -1.646 1 97.19 291 TYR A O 1
ATOM 2242 N N . GLU A 1 292 ? -2.199 15.578 -1.469 1 95.44 292 GLU A N 1
ATOM 2243 C CA . GLU A 1 292 ? -3.564 15.164 -1.159 1 95.44 292 GLU A CA 1
ATOM 2244 C C . GLU A 1 292 ? -4.031 15.758 0.168 1 95.44 292 GLU A C 1
ATOM 2246 O O . GLU A 1 292 ? -5.195 16.141 0.306 1 95.44 292 GLU A O 1
ATOM 2251 N N . TYR A 1 293 ? -3.148 15.844 1.084 1 95.06 293 TYR A N 1
ATOM 2252 C CA . TYR A 1 293 ? -3.479 16.344 2.414 1 95.06 293 TYR A CA 1
ATOM 2253 C C . TYR A 1 293 ? -3.66 17.859 2.398 1 95.06 293 TYR A C 1
ATOM 2255 O O . TYR A 1 293 ? -4.719 18.375 2.771 1 95.06 293 TYR A O 1
ATOM 2263 N N . SER A 1 294 ? -2.645 18.562 1.938 1 93.94 294 SER A N 1
ATOM 2264 C CA . SER A 1 294 ? -2.564 20 2.096 1 93.94 294 SER A CA 1
ATOM 2265 C C . SER A 1 294 ? -3.412 20.719 1.052 1 93.94 294 SER A C 1
ATOM 2267 O O . SER A 1 294 ? -3.926 21.812 1.306 1 93.94 294 SER A O 1
ATOM 2269 N N . HIS A 1 295 ? -3.496 20.125 -0.095 1 93.62 295 HIS A N 1
ATOM 2270 C CA . HIS A 1 295 ? -4.191 20.828 -1.173 1 93.62 295 HIS A CA 1
ATOM 2271 C C . HIS A 1 295 ? -5.609 20.297 -1.345 1 93.62 295 HIS A C 1
ATOM 2273 O O . HIS A 1 295 ? -6.582 21.047 -1.228 1 93.62 295 HIS A O 1
ATOM 2279 N N . ARG A 1 296 ? -5.75 19.031 -1.476 1 91 296 ARG A N 1
ATOM 2280 C CA . ARG A 1 296 ? -7.062 18.469 -1.791 1 91 296 ARG A CA 1
ATOM 2281 C C . ARG A 1 296 ? -7.852 18.172 -0.52 1 91 296 ARG A C 1
ATOM 2283 O O . ARG A 1 296 ? -9.078 18.062 -0.559 1 91 296 ARG A O 1
ATOM 2290 N N . GLY A 1 297 ? -7.184 18.062 0.597 1 90.75 297 GLY A N 1
ATOM 2291 C CA . GLY A 1 297 ? -7.852 17.688 1.831 1 90.75 297 GLY A CA 1
ATOM 2292 C C . GLY A 1 297 ? -8.453 16.297 1.782 1 90.75 297 GLY A C 1
ATOM 2293 O O . GLY A 1 297 ? -9.43 16.016 2.477 1 90.75 297 GLY A O 1
ATOM 2294 N N . ASN A 1 298 ? -7.984 15.5 0.897 1 90.19 298 ASN A N 1
ATOM 2295 C CA . ASN A 1 298 ? -8.453 14.133 0.734 1 90.19 298 ASN A CA 1
ATOM 2296 C C . ASN A 1 298 ? -7.625 13.148 1.558 1 90.19 298 ASN A C 1
ATOM 2298 O O . ASN A 1 298 ? -6.668 12.57 1.052 1 90.19 298 ASN A O 1
ATOM 2302 N N . ILE A 1 299 ? -8.07 12.875 2.773 1 92.38 299 ILE A N 1
ATOM 2303 C CA . ILE A 1 299 ? -7.301 12.117 3.748 1 92.38 299 ILE A CA 1
ATOM 2304 C C . ILE A 1 299 ? -7.172 10.664 3.289 1 92.38 299 ILE A C 1
ATOM 2306 O O . ILE A 1 299 ? -6.086 10.086 3.354 1 92.38 299 ILE A O 1
ATOM 2310 N N . PRO A 1 300 ? -8.242 10.031 2.752 1 89.88 300 PRO A N 1
ATOM 2311 C CA . PRO A 1 300 ? -8.078 8.656 2.287 1 89.88 300 PRO A CA 1
ATOM 2312 C C . PRO A 1 300 ? -7.047 8.523 1.174 1 89.88 300 PRO A C 1
ATOM 2314 O O . PRO A 1 300 ? -6.266 7.566 1.162 1 89.88 300 PRO A O 1
ATOM 2317 N N . ARG A 1 301 ? -7.004 9.477 0.235 1 92.38 301 ARG A N 1
ATOM 2318 C CA . ARG A 1 301 ? -6.004 9.43 -0.826 1 92.38 301 ARG A CA 1
ATOM 2319 C C . ARG A 1 301 ? -4.605 9.68 -0.273 1 92.38 301 ARG A C 1
ATOM 2321 O O . ARG A 1 301 ? -3.627 9.117 -0.768 1 92.38 301 ARG A O 1
ATOM 2328 N N . MET A 1 302 ? -4.551 10.664 0.707 1 95.5 302 MET A N 1
ATOM 2329 C CA . MET A 1 302 ? -3.273 10.852 1.388 1 95.5 302 MET A CA 1
ATOM 2330 C C . MET A 1 302 ? -2.746 9.523 1.929 1 95.5 302 MET A C 1
ATOM 2332 O O . MET A 1 302 ? -1.571 9.195 1.745 1 95.5 302 MET A O 1
ATOM 2336 N N . ARG A 1 303 ? -3.629 8.805 2.559 1 95.69 303 ARG A N 1
ATOM 2337 C CA . ARG A 1 303 ? -3.275 7.535 3.178 1 95.69 303 ARG A CA 1
ATOM 2338 C C . ARG A 1 303 ? -2.871 6.508 2.125 1 95.69 303 ARG A C 1
ATOM 2340 O O . ARG A 1 303 ? -1.895 5.777 2.305 1 95.69 303 ARG A O 1
ATOM 2347 N N . ALA A 1 304 ? -3.619 6.453 1.088 1 93.31 304 ALA A N 1
ATOM 2348 C CA . ALA A 1 304 ? -3.332 5.512 0.01 1 93.31 304 ALA A CA 1
ATOM 2349 C C . ALA A 1 304 ? -1.944 5.754 -0.577 1 93.31 304 ALA A C 1
ATOM 2351 O O . ALA A 1 304 ? -1.191 4.809 -0.818 1 93.31 304 ALA A O 1
ATOM 2352 N N . ARG A 1 305 ? -1.611 7.035 -0.844 1 96.81 305 ARG A N 1
ATOM 2353 C CA . ARG A 1 305 ? -0.307 7.367 -1.408 1 96.81 305 ARG A CA 1
ATOM 2354 C C . ARG A 1 305 ? 0.812 7.051 -0.422 1 96.81 305 ARG A C 1
ATOM 2356 O O . ARG A 1 305 ? 1.86 6.531 -0.812 1 96.81 305 ARG A O 1
ATOM 2363 N N . ALA A 1 306 ? 0.599 7.41 0.847 1 97.88 306 ALA A N 1
ATOM 2364 C CA . ALA A 1 306 ? 1.604 7.145 1.873 1 97.88 306 ALA A CA 1
ATOM 2365 C C . ALA A 1 306 ? 1.86 5.645 2.014 1 97.88 306 ALA A C 1
ATOM 2367 O O . ALA A 1 306 ? 3.012 5.215 2.115 1 97.88 306 ALA A O 1
ATOM 2368 N N . ASN A 1 307 ? 0.789 4.871 2.043 1 97.06 307 ASN A N 1
ATOM 2369 C CA . ASN A 1 307 ? 0.918 3.422 2.154 1 97.06 307 ASN A CA 1
ATOM 2370 C C . ASN A 1 307 ? 1.622 2.828 0.937 1 97.06 307 ASN A C 1
ATOM 2372 O O . ASN A 1 307 ? 2.416 1.895 1.067 1 97.06 307 ASN A O 1
ATOM 2376 N N . GLN A 1 308 ? 1.213 3.33 -0.213 1 96.25 308 GLN A N 1
ATOM 2377 C CA . GLN A 1 308 ? 1.889 2.869 -1.421 1 96.25 308 GLN A CA 1
ATOM 2378 C C . GLN A 1 308 ? 3.385 3.164 -1.36 1 96.25 308 GLN A C 1
ATOM 2380 O O . GLN A 1 308 ? 4.203 2.332 -1.757 1 96.25 308 GLN A O 1
ATOM 2385 N N . ALA A 1 309 ? 3.754 4.359 -0.917 1 98.19 309 ALA A N 1
ATOM 2386 C CA . ALA A 1 309 ? 5.164 4.707 -0.756 1 98.19 309 ALA A CA 1
ATOM 2387 C C . ALA A 1 309 ? 5.855 3.756 0.212 1 98.19 309 ALA A C 1
ATOM 2389 O O . ALA A 1 309 ? 6.973 3.301 -0.048 1 98.19 309 ALA A O 1
ATOM 2390 N N . LEU A 1 310 ? 5.195 3.467 1.309 1 98.12 310 LEU A N 1
ATOM 2391 C CA . LEU A 1 310 ? 5.766 2.617 2.35 1 98.12 310 LEU A CA 1
ATOM 2392 C C . LEU A 1 310 ? 6 1.204 1.828 1 98.12 310 LEU A C 1
ATOM 2394 O O . LEU A 1 310 ? 7.074 0.637 2.027 1 98.12 310 LEU A O 1
ATOM 2398 N N . THR A 1 311 ? 4.996 0.607 1.196 1 96.62 311 THR A N 1
ATOM 2399 C CA . THR A 1 311 ? 5.121 -0.766 0.72 1 96.62 311 THR A CA 1
ATOM 2400 C C . THR A 1 311 ? 6.137 -0.856 -0.413 1 96.62 311 THR A C 1
ATOM 2402 O O . THR A 1 311 ? 6.891 -1.827 -0.501 1 96.62 311 THR A O 1
ATOM 2405 N N . MET A 1 312 ? 6.176 0.134 -1.277 1 95.19 312 MET A N 1
ATOM 2406 C CA . MET A 1 312 ? 7.188 0.164 -2.33 1 95.19 312 MET A CA 1
ATOM 2407 C C . MET A 1 312 ? 8.586 0.253 -1.735 1 95.19 312 MET A C 1
ATOM 2409 O O . MET A 1 312 ? 9.516 -0.398 -2.221 1 95.19 312 MET A O 1
ATOM 2413 N N . ALA A 1 313 ? 8.742 1.156 -0.75 1 97.38 313 ALA A N 1
ATOM 2414 C CA . ALA A 1 313 ? 10.031 1.284 -0.069 1 97.38 313 ALA A CA 1
ATOM 2415 C C . ALA A 1 313 ? 10.477 -0.052 0.516 1 97.38 313 ALA A C 1
ATOM 2417 O O . ALA A 1 313 ? 11.656 -0.409 0.434 1 97.38 313 ALA A O 1
ATOM 2418 N N . MET A 1 314 ? 9.57 -0.781 1.07 1 95.69 314 MET A N 1
ATOM 2419 C CA . MET A 1 314 ? 9.898 -2.076 1.655 1 95.69 314 MET A CA 1
ATOM 2420 C C . MET A 1 314 ? 10.219 -3.1 0.569 1 95.69 314 MET A C 1
ATOM 2422 O O . MET A 1 314 ? 11.078 -3.961 0.754 1 95.69 314 MET A O 1
ATOM 2426 N N . ASP A 1 315 ? 9.484 -3.037 -0.545 1 91.56 315 ASP A N 1
ATOM 2427 C CA . ASP A 1 315 ? 9.719 -3.961 -1.65 1 91.56 315 ASP A CA 1
ATOM 2428 C C . ASP A 1 315 ? 11.133 -3.82 -2.191 1 91.56 315 ASP A C 1
ATOM 2430 O O . ASP A 1 315 ? 11.734 -4.801 -2.641 1 91.56 315 ASP A O 1
ATOM 2434 N N . ILE A 1 316 ? 11.672 -2.582 -2.176 1 91.94 316 ILE A N 1
ATOM 2435 C CA . ILE A 1 316 ? 13.039 -2.396 -2.648 1 91.94 316 ILE A CA 1
ATOM 2436 C C . ILE A 1 316 ? 14.008 -2.484 -1.473 1 91.94 316 ILE A C 1
ATOM 2438 O O . ILE A 1 316 ? 15.188 -2.15 -1.605 1 91.94 316 ILE A O 1
ATOM 2442 N N . SER A 1 317 ? 13.57 -2.777 -0.217 1 92.69 317 SER A N 1
ATOM 2443 C CA . SER A 1 317 ? 14.312 -3.162 0.982 1 92.69 317 SER A CA 1
ATOM 2444 C C . SER A 1 317 ? 15.125 -1.996 1.528 1 92.69 317 SER A C 1
ATOM 2446 O O . SER A 1 317 ? 16.25 -2.186 2.01 1 92.69 317 SER A O 1
ATOM 2448 N N . ILE A 1 318 ? 14.609 -0.767 1.406 1 96.19 318 ILE A N 1
ATOM 2449 C CA . ILE A 1 318 ? 15.391 0.362 1.899 1 96.19 318 ILE A CA 1
ATOM 2450 C C . ILE A 1 318 ? 15.188 0.514 3.406 1 96.19 318 ILE A C 1
ATOM 2452 O O . ILE A 1 318 ? 15.883 1.298 4.059 1 96.19 318 ILE A O 1
ATOM 2456 N N . HIS A 1 319 ? 14.266 -0.254 4.031 1 96.19 319 HIS A N 1
ATOM 2457 C CA . HIS A 1 319 ? 14.078 -0.26 5.477 1 96.19 319 HIS A CA 1
ATOM 2458 C C . HIS A 1 319 ? 15.164 -1.072 6.172 1 96.19 319 HIS A C 1
ATOM 2460 O O . HIS A 1 319 ? 15.352 -0.954 7.387 1 96.19 319 HIS A O 1
ATOM 2466 N N . ASN A 1 320 ? 15.867 -1.925 5.414 1 94.44 320 ASN A N 1
ATOM 2467 C CA . ASN A 1 320 ? 16.797 -2.895 5.984 1 94.44 320 ASN A CA 1
ATOM 2468 C C . ASN A 1 320 ? 18.188 -2.785 5.352 1 94.44 320 ASN A C 1
ATOM 2470 O O . ASN A 1 320 ? 18.734 -3.779 4.879 1 94.44 320 ASN A O 1
ATOM 2474 N N . LEU A 1 321 ? 18.797 -1.584 5.359 1 94.44 321 LEU A N 1
ATOM 2475 C CA . LEU A 1 321 ? 20.062 -1.372 4.664 1 94.44 321 LEU A CA 1
ATOM 2476 C C . LEU A 1 321 ? 21.219 -1.391 5.645 1 94.44 321 LEU A C 1
ATOM 2478 O O . LEU A 1 321 ? 22.391 -1.442 5.234 1 94.44 321 LEU A O 1
ATOM 2482 N N . GLY A 1 322 ? 20.953 -1.425 6.895 1 92.25 322 GLY A N 1
ATOM 2483 C CA . GLY A 1 322 ? 22.031 -1.452 7.879 1 92.25 322 GLY A CA 1
ATOM 2484 C C . GLY A 1 322 ? 22.75 -0.125 8.008 1 92.25 322 GLY A C 1
ATOM 2485 O O . GLY A 1 322 ? 22.312 0.887 7.465 1 92.25 322 GLY A O 1
ATOM 2486 N N . PRO A 1 323 ? 23.828 -0.019 8.672 1 90.81 323 PRO A N 1
ATOM 2487 C CA . PRO A 1 323 ? 24.5 1.233 9.016 1 90.81 323 PRO A CA 1
ATOM 2488 C C . PRO A 1 323 ? 25.172 1.89 7.812 1 90.81 323 PRO A C 1
ATOM 2490 O O . PRO A 1 323 ? 25.438 3.098 7.828 1 90.81 323 PRO A O 1
ATOM 2493 N N . ASN A 1 324 ? 25.406 1.164 6.742 1 90.69 324 ASN A N 1
ATOM 2494 C CA . ASN A 1 324 ? 26.125 1.722 5.598 1 90.69 324 ASN A CA 1
ATOM 2495 C C . ASN A 1 324 ? 25.156 2.254 4.539 1 90.69 324 ASN A C 1
ATOM 2497 O O . ASN A 1 324 ? 25.562 2.533 3.412 1 90.69 324 ASN A O 1
ATOM 2501 N N . ALA A 1 325 ? 24.016 2.459 4.977 1 94.06 325 ALA A N 1
ATOM 2502 C CA . ALA A 1 325 ? 23.031 2.979 4.039 1 94.06 325 ALA A CA 1
ATOM 2503 C C . ALA A 1 325 ? 23.391 4.391 3.584 1 94.06 325 ALA A C 1
ATOM 2505 O O . ALA A 1 325 ? 23.828 5.211 4.387 1 94.06 325 ALA A O 1
ATOM 2506 N N . SER A 1 326 ? 23.297 4.676 2.297 1 94.62 326 SER A N 1
ATOM 2507 C CA . SER A 1 326 ? 23.578 6.008 1.776 1 94.62 326 SER A CA 1
ATOM 2508 C C . SER A 1 326 ? 22.562 7.027 2.281 1 94.62 326 SER A C 1
ATOM 2510 O O . SER A 1 326 ? 21.453 6.66 2.689 1 94.62 326 SER A O 1
ATOM 2512 N N . GLU A 1 327 ? 22.906 8.328 2.285 1 95.06 327 GLU A N 1
ATOM 2513 C CA . GLU A 1 327 ? 22.062 9.414 2.775 1 95.06 327 GLU A CA 1
ATOM 2514 C C . GLU A 1 327 ? 20.734 9.461 2.021 1 95.06 327 GLU A C 1
ATOM 2516 O O . GLU A 1 327 ? 19.672 9.688 2.623 1 95.06 327 GLU A O 1
ATOM 2521 N N . ALA A 1 328 ? 20.766 9.258 0.732 1 96 328 ALA A N 1
ATOM 2522 C CA . ALA A 1 328 ? 19.547 9.305 -0.083 1 96 328 ALA A CA 1
ATOM 2523 C C . ALA A 1 328 ? 18.547 8.242 0.361 1 96 328 ALA A C 1
ATOM 2525 O O . ALA A 1 328 ? 17.359 8.508 0.469 1 96 328 ALA A O 1
ATOM 2526 N N . PHE A 1 329 ? 19.078 7.051 0.64 1 97.38 329 PHE A N 1
ATOM 2527 C CA . PHE A 1 329 ? 18.219 5.945 1.048 1 97.38 329 PHE A CA 1
ATOM 2528 C C . PHE A 1 329 ? 17.656 6.184 2.445 1 97.38 329 PHE A C 1
ATOM 2530 O O . PHE A 1 329 ? 16.484 5.883 2.711 1 97.38 329 PHE A O 1
ATOM 2537 N N . ARG A 1 330 ? 18.469 6.688 3.336 1 97.5 330 ARG A N 1
ATOM 2538 C CA . ARG A 1 330 ? 18.031 6.977 4.695 1 97.5 330 ARG A CA 1
ATOM 2539 C C . ARG A 1 330 ? 16.906 8 4.699 1 97.5 330 ARG A C 1
ATOM 2541 O O . ARG A 1 330 ? 15.875 7.809 5.359 1 97.5 330 ARG A O 1
ATOM 2548 N N . ARG A 1 331 ? 17.062 9.039 3.936 1 97.12 331 ARG A N 1
ATOM 2549 C CA . ARG A 1 331 ? 16.062 10.102 3.865 1 97.12 331 ARG A CA 1
ATOM 2550 C C . ARG A 1 331 ? 14.766 9.602 3.234 1 97.12 331 ARG A C 1
ATOM 2552 O O . ARG A 1 331 ? 13.672 9.953 3.686 1 97.12 331 ARG A O 1
ATOM 2559 N N . ALA A 1 332 ? 14.914 8.805 2.176 1 98.12 332 ALA A N 1
ATOM 2560 C CA . ALA A 1 332 ? 13.727 8.266 1.52 1 98.12 332 ALA A CA 1
ATOM 2561 C C . ALA A 1 332 ? 12.914 7.406 2.482 1 98.12 332 ALA A C 1
ATOM 2563 O O . ALA A 1 332 ? 11.695 7.562 2.58 1 98.12 332 ALA A O 1
ATOM 2564 N N . TRP A 1 333 ? 13.555 6.535 3.248 1 98.44 333 TRP A N 1
ATOM 2565 C CA . TRP A 1 333 ? 12.852 5.633 4.156 1 98.44 333 TRP A CA 1
ATOM 2566 C C . TRP A 1 333 ? 12.164 6.406 5.273 1 98.44 333 TRP A C 1
ATOM 2568 O O . TRP A 1 333 ? 10.969 6.242 5.5 1 98.44 333 TRP A O 1
ATOM 2578 N N . TRP A 1 334 ? 12.883 7.23 5.898 1 98.12 334 TRP A N 1
ATOM 2579 C CA . TRP A 1 334 ? 12.352 7.852 7.109 1 98.12 334 TRP A CA 1
ATOM 2580 C C . TRP A 1 334 ? 11.344 8.938 6.766 1 98.12 334 TRP A C 1
ATOM 2582 O O . TRP A 1 334 ? 10.406 9.188 7.527 1 98.12 334 TRP A O 1
ATOM 2592 N N . SER A 1 335 ? 11.516 9.641 5.582 1 97.88 335 SER A N 1
ATOM 2593 C CA . SER A 1 335 ? 10.453 10.531 5.133 1 97.88 335 SER A CA 1
ATOM 2594 C C . SER A 1 335 ? 9.156 9.766 4.875 1 97.88 335 SER A C 1
ATOM 2596 O O . SER A 1 335 ? 8.07 10.258 5.164 1 97.88 335 SER A O 1
ATOM 2598 N N . THR A 1 336 ? 9.297 8.562 4.289 1 98.5 336 THR A N 1
ATOM 2599 C CA . THR A 1 336 ? 8.141 7.699 4.047 1 98.5 336 THR A CA 1
ATOM 2600 C C . THR A 1 336 ? 7.488 7.293 5.367 1 98.5 336 THR A C 1
ATOM 2602 O O . THR A 1 336 ? 6.262 7.285 5.477 1 98.5 336 THR A O 1
ATOM 2605 N N . VAL A 1 337 ? 8.289 7.008 6.379 1 98.38 337 VAL A N 1
ATOM 2606 C CA . VAL A 1 337 ? 7.777 6.613 7.688 1 98.38 337 VAL A CA 1
ATOM 2607 C C . VAL A 1 337 ? 7.016 7.777 8.32 1 98.38 337 VAL A C 1
ATOM 2609 O O . VAL A 1 337 ? 5.926 7.59 8.867 1 98.38 337 VAL A O 1
ATOM 2612 N N . VAL A 1 338 ? 7.586 8.938 8.227 1 97.88 338 VAL A N 1
ATOM 2613 C CA . VAL A 1 338 ? 6.945 10.117 8.805 1 97.88 338 VAL A CA 1
ATOM 2614 C C . VAL A 1 338 ? 5.57 10.312 8.172 1 97.88 338 VAL A C 1
ATOM 2616 O O . VAL A 1 338 ? 4.578 10.531 8.867 1 97.88 338 VAL A O 1
ATOM 2619 N N . LEU A 1 339 ? 5.52 10.203 6.891 1 97.81 339 LEU A N 1
ATOM 2620 C CA . LEU A 1 339 ? 4.25 10.453 6.211 1 97.81 339 LEU A CA 1
ATOM 2621 C C . LEU A 1 339 ? 3.273 9.305 6.461 1 97.81 339 LEU A C 1
ATOM 2623 O O . LEU A 1 339 ? 2.059 9.516 6.5 1 97.81 339 LEU A O 1
ATOM 2627 N N . SER A 1 340 ? 3.818 8.094 6.578 1 97.62 340 SER A N 1
ATOM 2628 C CA . SER A 1 340 ? 2.953 6.973 6.945 1 97.62 340 SER A CA 1
ATOM 2629 C C . SER A 1 340 ? 2.271 7.219 8.289 1 97.62 340 SER A C 1
ATOM 2631 O O . SER A 1 340 ? 1.067 6.996 8.43 1 97.62 340 SER A O 1
ATOM 2633 N N . TYR A 1 341 ? 2.998 7.738 9.25 1 97.88 341 TYR A N 1
ATOM 2634 C CA . TYR A 1 341 ? 2.434 8.055 10.555 1 97.88 341 TYR A CA 1
ATOM 2635 C C . TYR A 1 341 ? 1.471 9.234 10.461 1 97.88 341 TYR A C 1
ATOM 2637 O O . TYR A 1 341 ? 0.369 9.188 11.016 1 97.88 341 TYR A O 1
ATOM 2645 N N . MET A 1 342 ? 1.9 10.25 9.742 1 97.06 342 MET A N 1
ATOM 2646 C CA . MET A 1 342 ? 1.061 11.445 9.633 1 97.06 342 MET A CA 1
ATOM 2647 C C . MET A 1 342 ? -0.276 11.109 8.977 1 97.06 342 MET A C 1
ATOM 2649 O O . MET A 1 342 ? -1.318 11.617 9.391 1 97.06 342 MET A O 1
ATOM 2653 N N . SER A 1 343 ? -0.218 10.305 7.941 1 96.06 343 SER A N 1
ATOM 2654 C CA . SER A 1 343 ? -1.455 9.922 7.27 1 96.06 343 SER A CA 1
ATOM 2655 C C . SER A 1 343 ? -2.326 9.055 8.18 1 96.06 343 SER A C 1
ATOM 2657 O O . SER A 1 343 ? -3.555 9.148 8.141 1 96.06 343 SER A O 1
ATOM 2659 N N . SER A 1 344 ? -1.709 8.219 9 1 95 344 SER A N 1
ATOM 2660 C CA . SER A 1 344 ? -2.461 7.406 9.953 1 95 344 SER A CA 1
ATOM 2661 C C . SER A 1 344 ? -3.117 8.273 11.016 1 95 344 SER A C 1
ATOM 2663 O O . SER A 1 344 ? -4.25 8.016 11.422 1 95 344 SER A O 1
ATOM 2665 N N . ILE A 1 345 ? -2.385 9.258 11.43 1 94.31 345 ILE A N 1
ATOM 2666 C CA . ILE A 1 345 ? -2.893 10.195 12.422 1 94.31 345 ILE A CA 1
ATOM 2667 C C . ILE A 1 345 ? -4.098 10.945 11.859 1 94.31 345 ILE A C 1
ATOM 2669 O O . ILE A 1 345 ? -5.125 11.078 12.523 1 94.31 345 ILE A O 1
ATOM 2673 N N . ALA A 1 346 ? -3.979 11.359 10.625 1 92.56 346 ALA A N 1
ATOM 2674 C CA . ALA A 1 346 ? -5.055 12.109 9.984 1 92.56 346 ALA A CA 1
ATOM 2675 C C . ALA A 1 346 ? -6.305 11.25 9.828 1 92.56 346 ALA A C 1
ATOM 2677 O O . ALA A 1 346 ? -7.426 11.75 9.906 1 92.56 346 ALA A O 1
ATOM 2678 N N . GLN A 1 347 ? -6.066 9.977 9.664 1 89.19 347 GLN A N 1
ATOM 2679 C CA . GLN A 1 347 ? -7.191 9.07 9.477 1 89.19 347 GLN A CA 1
ATOM 2680 C C . GLN A 1 347 ? -7.598 8.414 10.797 1 89.19 347 GLN A C 1
ATOM 2682 O O . GLN A 1 347 ? -8.492 7.57 10.828 1 89.19 347 GLN A O 1
ATOM 2687 N N . THR A 1 348 ? -6.938 8.758 11.914 1 88.5 348 THR A N 1
ATOM 2688 C CA . THR A 1 348 ? -7.18 8.219 13.25 1 88.5 348 THR A CA 1
ATOM 2689 C C . THR A 1 348 ? -7.055 6.699 13.25 1 88.5 348 THR A C 1
ATOM 2691 O O . THR A 1 348 ? -7.922 6 13.773 1 88.5 348 THR A O 1
ATOM 2694 N N . THR A 1 349 ? -6.078 6.23 12.5 1 89.75 349 THR A N 1
ATOM 2695 C CA . THR A 1 349 ? -5.715 4.816 12.477 1 89.75 349 THR A CA 1
ATOM 2696 C C . THR A 1 349 ? -4.25 4.629 12.859 1 89.75 349 THR A C 1
ATOM 2698 O O . THR A 1 349 ? -3.564 5.594 13.203 1 89.75 349 THR A O 1
ATOM 2701 N N . LEU A 1 350 ? -3.842 3.43 12.93 1 92.06 350 LEU A N 1
ATOM 2702 C CA . LEU A 1 350 ? -2.449 3.137 13.242 1 92.06 350 LEU A CA 1
ATOM 2703 C C . LEU A 1 350 ? -1.657 2.83 11.977 1 92.06 350 LEU A C 1
ATOM 2705 O O . LEU A 1 350 ? -2.232 2.426 10.961 1 92.06 350 LEU A O 1
ATOM 2709 N N . PRO A 1 351 ? -0.368 3.137 12.008 1 94.62 351 PRO A N 1
ATOM 2710 C CA . PRO A 1 351 ? 0.449 2.83 10.828 1 94.62 351 PRO A CA 1
ATOM 2711 C C . PRO A 1 351 ? 0.534 1.332 10.547 1 94.62 351 PRO A C 1
ATOM 2713 O O . PRO A 1 351 ? 0.45 0.519 11.469 1 94.62 351 PRO A O 1
ATOM 2716 N N . VAL A 1 352 ? 0.715 0.968 9.312 1 94.75 352 VAL A N 1
ATOM 2717 C CA . VAL A 1 352 ? 0.795 -0.422 8.883 1 94.75 352 VAL A CA 1
ATOM 2718 C C . VAL A 1 352 ? 2.076 -1.059 9.414 1 94.75 352 VAL A C 1
ATOM 2720 O O . VAL A 1 352 ? 2.066 -2.207 9.859 1 94.75 352 VAL A O 1
ATOM 2723 N N . VAL A 1 353 ? 3.164 -0.289 9.289 1 96.12 353 VAL A N 1
ATOM 2724 C CA . VAL A 1 353 ? 4.457 -0.739 9.797 1 96.12 353 VAL A CA 1
ATOM 2725 C C . VAL A 1 353 ? 4.926 0.197 10.914 1 96.12 353 VAL A C 1
ATOM 2727 O O . VAL A 1 353 ? 5.289 1.347 10.648 1 96.12 353 VAL A O 1
ATOM 2730 N N . PRO A 1 354 ? 4.922 -0.257 12.102 1 95.06 354 PRO A N 1
ATOM 2731 C CA . PRO A 1 354 ? 5.402 0.583 13.203 1 95.06 354 PRO A CA 1
ATOM 2732 C C . PRO A 1 354 ? 6.918 0.74 13.203 1 95.06 354 PRO A C 1
ATOM 2734 O O . PRO A 1 354 ? 7.633 -0.119 12.68 1 95.06 354 PRO A O 1
ATOM 2737 N N . THR A 1 355 ? 7.387 1.779 13.766 1 96 355 THR A N 1
ATOM 2738 C CA . THR A 1 355 ? 8.82 2.064 13.812 1 96 355 THR A CA 1
ATOM 2739 C C . THR A 1 355 ? 9.539 1.046 14.688 1 96 355 THR A C 1
ATOM 2741 O O . THR A 1 355 ? 10.758 0.893 14.594 1 96 355 THR A O 1
ATOM 2744 N N . SER A 1 356 ? 8.82 0.341 15.547 1 93.5 356 SER A N 1
ATOM 2745 C CA . SER A 1 356 ? 9.406 -0.664 16.422 1 93.5 356 SER A CA 1
ATOM 2746 C C . SER A 1 356 ? 9.617 -1.985 15.695 1 93.5 356 SER A C 1
ATOM 2748 O O . SER A 1 356 ? 10.117 -2.949 16.281 1 93.5 356 SER A O 1
ATOM 2750 N N . ASP A 1 357 ? 9.188 -2.061 14.469 1 94.44 357 ASP A N 1
ATOM 2751 C CA . ASP A 1 357 ? 9.406 -3.273 13.688 1 94.44 357 ASP A CA 1
ATOM 2752 C C . ASP A 1 357 ? 10.891 -3.641 13.641 1 94.44 357 ASP A C 1
ATOM 2754 O O . ASP A 1 357 ? 11.711 -2.848 13.18 1 94.44 357 ASP A O 1
ATOM 2758 N N . PRO A 1 358 ? 11.273 -4.812 14.07 1 93.69 358 PRO A N 1
ATOM 2759 C CA . PRO A 1 358 ? 12.688 -5.203 14.164 1 93.69 358 PRO A CA 1
ATOM 2760 C C . PRO A 1 358 ? 13.352 -5.312 12.789 1 93.69 358 PRO A C 1
ATOM 2762 O O . PRO A 1 358 ? 14.578 -5.328 12.703 1 93.69 358 PRO A O 1
ATOM 2765 N N . ARG A 1 359 ? 12.641 -5.371 11.758 1 93.25 359 ARG A N 1
ATOM 2766 C CA . ARG A 1 359 ? 13.203 -5.465 10.414 1 93.25 359 ARG A CA 1
ATOM 2767 C C . ARG A 1 359 ? 13.852 -4.148 10 1 93.25 359 ARG A C 1
ATOM 2769 O O . ARG A 1 359 ? 14.625 -4.105 9.047 1 93.25 359 ARG A O 1
ATOM 2776 N N . ILE A 1 360 ? 13.453 -3.066 10.586 1 96.81 360 ILE A N 1
ATOM 2777 C CA . ILE A 1 360 ? 13.984 -1.751 10.242 1 96.81 360 ILE A CA 1
ATOM 2778 C C . ILE A 1 360 ? 15.391 -1.602 10.805 1 96.81 360 ILE A C 1
ATOM 2780 O O . ILE A 1 360 ? 15.586 -1.567 12.016 1 96.81 360 ILE A O 1
ATOM 2784 N N . THR A 1 361 ? 16.391 -1.562 9.977 1 96.75 361 THR A N 1
ATOM 2785 C CA . THR A 1 361 ? 17.781 -1.449 10.414 1 96.75 361 THR A CA 1
ATOM 2786 C C . THR A 1 361 ? 18.422 -0.188 9.844 1 96.75 361 THR A C 1
ATOM 2788 O O . THR A 1 361 ? 19.547 0.161 10.211 1 96.75 361 THR A O 1
ATOM 2791 N N . THR A 1 362 ? 17.75 0.482 8.883 1 97.44 362 THR A N 1
ATOM 2792 C CA . THR A 1 362 ? 18.281 1.687 8.258 1 97.44 362 THR A CA 1
ATOM 2793 C C . THR A 1 362 ? 18.391 2.82 9.273 1 97.44 362 THR A C 1
ATOM 2795 O O . THR A 1 362 ? 17.422 3.166 9.938 1 97.44 362 THR A O 1
ATOM 2798 N N . PRO A 1 363 ? 19.516 3.424 9.406 1 96.5 363 PRO A N 1
ATOM 2799 C CA . P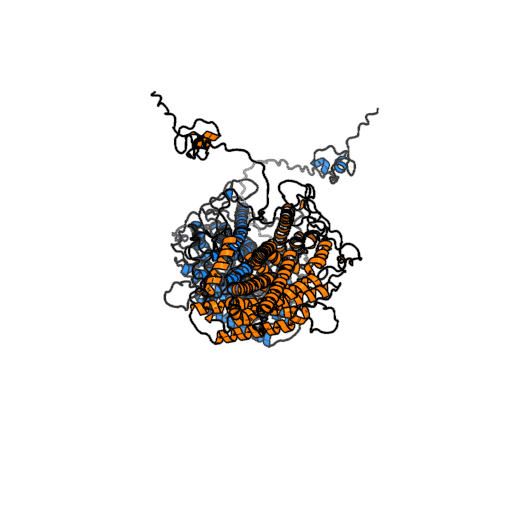RO A 1 363 ? 19.672 4.492 10.391 1 96.5 363 PRO A CA 1
ATOM 2800 C C . PRO A 1 363 ? 18.984 5.789 9.977 1 96.5 363 PRO A C 1
ATOM 2802 O O . PRO A 1 363 ? 18.594 5.941 8.82 1 96.5 363 PRO A O 1
ATOM 2805 N N . TYR A 1 364 ? 18.859 6.695 10.945 1 96.12 364 TYR A N 1
ATOM 2806 C CA . TYR A 1 364 ? 18.281 8 10.68 1 96.12 364 TYR A CA 1
ATOM 2807 C C . TYR A 1 364 ? 19.172 8.82 9.75 1 96.12 364 TYR A C 1
ATOM 2809 O O . TYR A 1 364 ? 20.391 8.617 9.711 1 96.12 364 TYR A O 1
ATOM 2817 N N . PRO A 1 365 ? 18.578 9.719 8.938 1 95.56 365 PRO A N 1
ATOM 2818 C CA . PRO A 1 365 ? 19.391 10.594 8.086 1 95.56 365 PRO A CA 1
ATOM 2819 C C . PRO A 1 365 ? 20.297 11.516 8.883 1 95.56 365 PRO A C 1
ATOM 2821 O O . PRO A 1 365 ? 20.094 11.703 10.086 1 95.56 365 PRO A O 1
ATOM 2824 N N . SER A 1 366 ? 21.344 11.977 8.133 1 88.38 366 SER A N 1
ATOM 2825 C CA . SER A 1 366 ? 22.266 12.922 8.742 1 88.38 366 SER A CA 1
ATOM 2826 C C . SER A 1 366 ? 21.922 14.352 8.367 1 88.38 366 SER A C 1
ATOM 2828 O O . SER A 1 366 ? 21.531 14.625 7.23 1 88.38 366 SER A O 1
ATOM 2830 N N . VAL A 1 367 ? 21.312 15.156 9.148 1 74.62 367 VAL A N 1
ATOM 2831 C CA . VAL A 1 367 ? 21.125 16.562 8.812 1 74.62 367 VAL A CA 1
ATOM 2832 C C . VAL A 1 367 ? 22.156 17.406 9.547 1 74.62 367 VAL A C 1
ATOM 2834 O O . VAL A 1 367 ? 22.359 17.266 10.75 1 74.62 367 VAL A O 1
ATOM 2837 N N . GLN A 1 368 ? 23.297 17.734 8.859 1 56.53 368 GLN A N 1
ATOM 2838 C CA . GLN A 1 368 ? 24.391 18.484 9.484 1 56.53 368 GLN A CA 1
ATOM 2839 C C . GLN A 1 368 ? 23.844 19.688 10.25 1 56.53 368 GLN A C 1
ATOM 2841 O O . GLN A 1 368 ? 23.188 20.562 9.68 1 56.53 368 GLN A O 1
ATOM 2846 N N . ALA A 1 369 ? 23.281 19.469 11.352 1 49.28 369 ALA A N 1
ATOM 2847 C CA . ALA A 1 369 ? 22.969 20.656 12.141 1 49.28 369 ALA A CA 1
ATOM 2848 C C . ALA A 1 369 ? 24.203 21.562 12.273 1 49.28 369 ALA A C 1
ATOM 2850 O O . ALA A 1 369 ? 25.328 21.109 12.062 1 49.28 369 ALA A O 1
ATOM 2851 N N . ALA A 1 370 ? 24 22.906 12.273 1 41.53 370 ALA A N 1
ATOM 2852 C CA . ALA A 1 370 ? 25 23.969 12.406 1 41.53 370 ALA A CA 1
ATOM 2853 C C . ALA A 1 370 ? 26.234 23.469 13.133 1 41.53 370 ALA A C 1
ATOM 2855 O O . ALA A 1 370 ? 27.359 23.828 12.789 1 41.53 370 ALA A O 1
ATOM 2856 N N . SER A 1 371 ? 26.156 23.219 14.438 1 41.31 371 SER A N 1
ATOM 2857 C CA . SER A 1 371 ? 27.359 23.125 15.25 1 41.31 371 SER A CA 1
ATOM 2858 C C . SER A 1 371 ? 28 21.75 15.133 1 41.31 371 SER A C 1
ATOM 2860 O O . SER A 1 371 ? 27.297 20.734 15.148 1 41.31 371 SER A O 1
ATOM 2862 N N . GLU A 1 372 ? 29.109 21.609 14.453 1 43.47 372 GLU A N 1
ATOM 2863 C CA . GLU A 1 372 ? 30.078 20.547 14.211 1 43.47 372 GLU A CA 1
ATOM 2864 C C . GLU A 1 372 ? 29.891 19.391 15.188 1 43.47 372 GLU A C 1
ATOM 2866 O O . GLU A 1 372 ? 30.312 18.266 14.914 1 43.47 372 GLU A O 1
ATOM 2871 N N . ASP A 1 373 ? 29.938 19.531 16.516 1 42.72 373 ASP A N 1
ATOM 2872 C CA . ASP A 1 373 ? 30.359 18.594 17.547 1 42.72 373 ASP A CA 1
ATOM 2873 C C . ASP A 1 373 ? 29.266 17.547 17.812 1 42.72 373 ASP A C 1
ATOM 2875 O O . ASP A 1 373 ? 29.531 16.516 18.453 1 42.72 373 ASP A O 1
ATOM 2879 N N . SER A 1 374 ? 27.812 17.734 18.188 1 43.84 374 SER A N 1
ATOM 2880 C CA . SER A 1 374 ? 27.109 16.781 19.047 1 43.84 374 SER A CA 1
ATOM 2881 C C . SER A 1 374 ? 26.125 15.938 18.25 1 43.84 374 SER A C 1
ATOM 2883 O O . SER A 1 374 ? 25.234 16.469 17.594 1 43.84 374 SER A O 1
ATOM 2885 N N . GLN A 1 375 ? 26.453 14.734 17.703 1 47.84 375 GLN A N 1
ATOM 2886 C CA . GLN A 1 375 ? 25.516 13.656 17.438 1 47.84 375 GLN A CA 1
ATOM 2887 C C . GLN A 1 375 ? 24.188 13.883 18.172 1 47.84 375 GLN A C 1
ATOM 2889 O O . GLN A 1 375 ? 23.156 13.344 17.781 1 47.84 375 GLN A O 1
ATOM 2894 N N . GLU A 1 376 ? 24.312 14.656 19.266 1 53.94 376 GLU A N 1
ATOM 2895 C CA . GLU A 1 376 ? 23.203 14.922 20.188 1 53.94 376 GLU A CA 1
ATOM 2896 C C . GLU A 1 376 ? 22.172 15.852 19.547 1 53.94 376 GLU A C 1
ATOM 2898 O O . GLU A 1 376 ? 21.031 15.938 20.016 1 53.94 376 GLU A O 1
ATOM 2903 N N . SER A 1 377 ? 22.469 16.266 18.172 1 72.62 377 SER A N 1
ATOM 2904 C CA . SER A 1 377 ? 21.594 17.328 17.656 1 72.62 377 SER A CA 1
ATOM 2905 C C . SER A 1 377 ? 20.797 16.859 16.453 1 72.62 377 SER A C 1
ATOM 2907 O O . SER A 1 377 ? 20.219 17.672 15.727 1 72.62 377 SER A O 1
ATOM 2909 N N . ASN A 1 378 ? 20.734 15.633 16.203 1 86.56 378 ASN A N 1
ATOM 2910 C CA . ASN A 1 378 ? 19.953 15.141 15.078 1 86.56 378 ASN A CA 1
ATOM 2911 C C . ASN A 1 378 ? 18.453 15.211 15.359 1 86.56 378 ASN A C 1
ATOM 2913 O O . ASN A 1 378 ? 17.953 14.586 16.297 1 86.56 378 ASN A O 1
ATOM 2917 N N . PRO A 1 379 ? 17.734 16 14.555 1 92 379 PRO A N 1
ATOM 2918 C CA . PRO A 1 379 ? 16.312 16.234 14.852 1 92 379 PRO A CA 1
ATOM 2919 C C . PRO A 1 379 ? 15.43 15.047 14.484 1 92 379 PRO A C 1
ATOM 2921 O O . PRO A 1 379 ? 14.266 14.984 14.898 1 92 379 PRO A O 1
ATOM 2924 N N . TRP A 1 380 ? 15.891 14.039 13.719 1 94.38 380 TRP A N 1
ATOM 2925 C CA . TRP A 1 380 ? 15.062 12.969 13.172 1 94.38 380 TRP A CA 1
ATOM 2926 C C . TRP A 1 380 ? 14.523 12.078 14.281 1 94.38 380 TRP A C 1
ATOM 2928 O O . TRP A 1 380 ? 13.344 11.727 14.289 1 94.38 380 TRP A O 1
ATOM 2938 N N . PRO A 1 381 ? 15.383 11.695 15.281 1 94.44 381 PRO A N 1
ATOM 2939 C CA . PRO A 1 381 ? 14.828 10.875 16.359 1 94.44 381 PRO A CA 1
ATOM 2940 C C . PRO A 1 381 ? 13.68 11.562 17.094 1 94.44 381 PRO A C 1
ATOM 2942 O O . PRO A 1 381 ? 12.672 10.922 17.406 1 94.44 381 PRO A O 1
ATOM 2945 N N . ALA A 1 382 ? 13.875 12.859 17.344 1 94.75 382 ALA A N 1
ATOM 2946 C CA . ALA A 1 382 ? 12.82 13.602 18.016 1 94.75 382 ALA A CA 1
ATOM 2947 C C . ALA A 1 382 ? 11.547 13.664 17.172 1 94.75 382 ALA A C 1
ATOM 2949 O O . ALA A 1 382 ? 10.438 13.562 17.688 1 94.75 382 ALA A O 1
ATOM 2950 N N . LEU A 1 383 ? 11.727 13.867 15.898 1 96.31 383 LEU A N 1
ATOM 2951 C CA . LEU A 1 383 ? 10.586 13.922 14.992 1 96.31 383 LEU A CA 1
ATOM 2952 C C . LEU A 1 383 ? 9.82 12.594 15 1 96.31 383 LEU A C 1
ATOM 2954 O O . LEU A 1 383 ? 8.594 12.578 15.094 1 96.31 383 LEU A O 1
ATOM 2958 N N . ILE A 1 384 ? 10.523 11.484 14.953 1 97.44 384 ILE A N 1
ATOM 2959 C CA . ILE A 1 384 ? 9.906 10.164 14.922 1 97.44 384 ILE A CA 1
ATOM 2960 C C . ILE A 1 384 ? 9.203 9.891 16.25 1 97.44 384 ILE A C 1
ATOM 2962 O O . ILE A 1 384 ? 8.078 9.391 16.266 1 97.44 384 ILE A O 1
ATOM 2966 N N . ARG A 1 385 ? 9.812 10.266 17.312 1 97.5 385 ARG A N 1
ATOM 2967 C CA . ARG A 1 385 ? 9.211 10.047 18.625 1 97.5 385 ARG A CA 1
ATOM 2968 C C . ARG A 1 385 ? 7.945 10.883 18.797 1 97.5 385 ARG A C 1
ATOM 2970 O O . ARG A 1 385 ? 6.992 10.453 19.453 1 97.5 385 ARG A O 1
ATOM 2977 N N . SER A 1 386 ? 7.973 12.039 18.219 1 97.75 386 SER A N 1
ATOM 2978 C CA . SER A 1 386 ? 6.797 12.898 18.312 1 97.75 386 SER A CA 1
ATOM 2979 C C . SER A 1 386 ? 5.605 12.297 17.578 1 97.75 386 SER A C 1
ATOM 2981 O O . SER A 1 386 ? 4.484 12.297 18.094 1 97.75 386 SER A O 1
ATOM 2983 N N . VAL A 1 387 ? 5.809 11.797 16.344 1 97.62 387 VAL A N 1
ATOM 2984 C CA . VAL A 1 387 ? 4.703 11.211 15.594 1 97.62 387 VAL A CA 1
ATOM 2985 C C . VAL A 1 387 ? 4.262 9.914 16.266 1 97.62 387 VAL A C 1
ATOM 2987 O O . VAL A 1 387 ? 3.074 9.578 16.25 1 97.62 387 VAL A O 1
ATOM 2990 N N . GLU A 1 388 ? 5.188 9.195 16.875 1 97.75 388 GLU A N 1
ATOM 2991 C CA . GLU A 1 388 ? 4.84 8.008 17.641 1 97.75 388 GLU A CA 1
ATOM 2992 C C . GLU A 1 388 ? 3.949 8.352 18.828 1 97.75 388 GLU A C 1
ATOM 2994 O O . GLU A 1 388 ? 3.033 7.598 19.172 1 97.75 388 GLU A O 1
ATOM 2999 N N . ALA A 1 389 ? 4.285 9.445 19.438 1 98.12 389 ALA A N 1
ATOM 3000 C CA . ALA A 1 389 ? 3.496 9.883 20.578 1 98.12 389 ALA A CA 1
ATOM 3001 C C . ALA A 1 389 ? 2.051 10.164 20.172 1 98.12 389 ALA A C 1
ATOM 3003 O O . ALA A 1 389 ? 1.118 9.758 20.875 1 98.12 389 ALA A O 1
ATOM 3004 N N . ILE A 1 390 ? 1.89 10.836 19.078 1 97.81 390 ILE A N 1
ATOM 3005 C CA . ILE A 1 390 ? 0.535 11.117 18.625 1 97.81 390 ILE A CA 1
ATOM 3006 C C . ILE A 1 390 ? -0.188 9.812 18.312 1 97.81 390 ILE A C 1
ATOM 3008 O O . ILE A 1 390 ? -1.357 9.641 18.656 1 97.81 390 ILE A O 1
ATOM 3012 N N . ALA A 1 391 ? 0.494 8.93 17.625 1 96.38 391 ALA A N 1
ATOM 3013 C CA . ALA A 1 391 ? -0.099 7.637 17.297 1 96.38 391 ALA A CA 1
ATOM 3014 C C . ALA A 1 391 ? -0.516 6.895 18.562 1 96.38 391 ALA A C 1
ATOM 3016 O O . ALA A 1 391 ? -1.576 6.266 18.609 1 96.38 391 ALA A O 1
ATOM 3017 N N . SER A 1 392 ? 0.299 6.953 19.609 1 96.69 392 SER A N 1
ATOM 3018 C CA . SER A 1 392 ? -0.014 6.312 20.875 1 96.69 392 SER A CA 1
ATOM 3019 C C . SER A 1 392 ? -1.255 6.922 21.516 1 96.69 392 SER A C 1
ATOM 3021 O O . SER A 1 392 ? -2.059 6.215 22.141 1 96.69 392 SER A O 1
ATOM 3023 N N . VAL A 1 393 ? -1.385 8.195 21.391 1 96.75 393 VAL A N 1
ATOM 3024 C CA . VAL A 1 393 ? -2.559 8.875 21.938 1 96.75 393 VAL A CA 1
ATOM 3025 C C . VAL A 1 393 ? -3.812 8.398 21.203 1 96.75 393 VAL A C 1
ATOM 3027 O O . VAL A 1 393 ? -4.836 8.117 21.844 1 96.75 393 VAL A O 1
ATOM 3030 N N . ILE A 1 394 ? -3.742 8.312 19.891 1 93.62 394 ILE A N 1
ATOM 3031 C CA . ILE A 1 394 ? -4.875 7.84 19.094 1 93.62 394 ILE A CA 1
ATOM 3032 C C . ILE A 1 394 ? -5.258 6.43 19.531 1 93.62 394 ILE A C 1
ATOM 3034 O O . ILE A 1 394 ? -6.441 6.121 19.688 1 93.62 394 ILE A O 1
ATOM 3038 N N . GLN A 1 395 ? -4.258 5.605 19.75 1 91 395 GLN A N 1
ATOM 3039 C CA . GLN A 1 395 ? -4.512 4.23 20.172 1 91 395 GLN A CA 1
ATOM 3040 C C . GLN A 1 395 ? -5.203 4.191 21.531 1 91 395 GLN A C 1
ATOM 3042 O O . GLN A 1 395 ? -6.145 3.426 21.719 1 91 395 GLN A O 1
ATOM 3047 N N . ILE A 1 396 ? -4.766 4.984 22.453 1 92.25 396 ILE A N 1
ATOM 3048 C CA . ILE A 1 396 ? -5.32 5 23.797 1 92.25 396 ILE A CA 1
ATOM 3049 C C . ILE A 1 396 ? -6.75 5.539 23.766 1 92.25 396 ILE A C 1
ATOM 3051 O O . ILE A 1 396 ? -7.617 5.055 24.5 1 92.25 396 ILE A O 1
ATOM 3055 N N . LEU A 1 397 ? -6.969 6.512 22.969 1 89.25 397 LEU A N 1
ATOM 3056 C CA . LEU A 1 397 ? -8.305 7.086 22.859 1 89.25 397 LEU A CA 1
ATOM 3057 C C . LEU A 1 397 ? -9.281 6.086 22.266 1 89.25 397 LEU A C 1
ATOM 3059 O O . LEU A 1 397 ? -10.453 6.039 22.656 1 89.25 397 LEU A O 1
ATOM 3063 N N . LYS A 1 398 ? -8.844 5.309 21.344 1 85 398 LYS A N 1
ATOM 3064 C CA . LYS A 1 398 ? -9.688 4.25 20.797 1 85 398 LYS A CA 1
ATOM 3065 C C . LYS A 1 398 ? -10.008 3.201 21.844 1 85 398 LYS A C 1
ATOM 3067 O O . LYS A 1 398 ? -11.133 2.686 21.891 1 85 398 LYS A O 1
ATOM 3072 N N . THR A 1 399 ? -9.031 2.873 22.672 1 84.75 399 THR A N 1
ATOM 3073 C CA . THR A 1 399 ? -9.227 1.918 23.75 1 84.75 399 THR A CA 1
ATOM 3074 C C . THR A 1 399 ? -10.227 2.457 24.766 1 84.75 399 THR A C 1
ATOM 3076 O O . THR A 1 399 ? -11.07 1.711 25.281 1 84.75 399 THR A O 1
ATOM 3079 N N . VAL A 1 400 ? -10.125 3.701 25.016 1 84.38 400 VAL A N 1
ATOM 3080 C CA . VAL A 1 400 ? -11.039 4.352 25.953 1 84.38 400 VAL A CA 1
ATOM 3081 C C . VAL A 1 400 ? -12.461 4.305 25.406 1 84.38 400 VAL A C 1
ATOM 3083 O O . VAL A 1 400 ? -13.406 4.039 26.156 1 84.38 400 VAL A O 1
ATOM 3086 N N . GLU A 1 401 ? -12.586 4.527 24.172 1 79.81 401 GLU A N 1
ATOM 3087 C CA . GLU A 1 401 ? -13.898 4.504 23.547 1 79.81 401 GLU A CA 1
ATOM 3088 C C . GLU A 1 401 ? -14.508 3.105 23.594 1 79.81 401 GLU A C 1
ATOM 3090 O O . GLU A 1 401 ? -15.711 2.955 23.812 1 79.81 401 GLU A O 1
ATOM 3095 N N . SER A 1 402 ? -13.703 2.135 23.391 1 76.88 402 SER A N 1
ATOM 3096 C CA . SER A 1 402 ? -14.18 0.754 23.422 1 76.88 402 SER A CA 1
ATOM 3097 C C . SER A 1 402 ? -14.555 0.331 24.844 1 76.88 402 SER A C 1
ATOM 3099 O O . SER A 1 402 ? -15.508 -0.424 25.031 1 76.88 402 SER A O 1
ATOM 3101 N N . HIS A 1 403 ? -13.805 0.792 25.828 1 76 403 HIS A N 1
ATOM 3102 C CA . HIS A 1 403 ? -14.062 0.462 27.219 1 76 403 HIS A CA 1
ATOM 3103 C C . HIS A 1 403 ? -15.32 1.165 27.734 1 76 403 HIS A C 1
ATOM 3105 O O . HIS A 1 403 ? -16.062 0.6 28.531 1 76 403 HIS A O 1
ATOM 3111 N N . THR A 1 404 ? -15.406 2.365 27.406 1 71 404 THR A N 1
ATOM 3112 C CA . THR A 1 404 ? -16.594 3.113 27.828 1 71 404 THR A CA 1
ATOM 3113 C C . THR A 1 404 ? -17.859 2.432 27.328 1 71 404 THR A C 1
ATOM 3115 O O . THR A 1 404 ? -18.875 2.41 28.031 1 71 404 THR A O 1
ATOM 3118 N N . GLN A 1 405 ? -17.75 1.83 26.312 1 65 405 GLN A N 1
ATOM 3119 C CA . GLN A 1 405 ? -18.891 1.106 25.781 1 65 405 GLN A CA 1
ATOM 3120 C C . GLN A 1 405 ? -19.172 -0.163 26.578 1 65 405 GLN A C 1
ATOM 3122 O O . GLN A 1 405 ? -20.312 -0.604 26.672 1 65 405 GLN A O 1
ATOM 3127 N N . ARG A 1 406 ? -18 -0.506 27.453 1 64.19 406 ARG A N 1
ATOM 3128 C CA . ARG A 1 406 ? -18.156 -1.742 28.219 1 64.19 406 ARG A CA 1
ATOM 3129 C C . ARG A 1 406 ? -18.281 -1.456 29.703 1 64.19 406 ARG A C 1
ATOM 3131 O O . ARG A 1 406 ? -18.359 -2.383 30.516 1 64.19 406 ARG A O 1
ATOM 3138 N N . HIS A 1 407 ? -18.281 -0.294 30.156 1 61.75 407 HIS A N 1
ATOM 3139 C CA . HIS A 1 407 ? -18.406 0.178 31.531 1 61.75 407 HIS A CA 1
ATOM 3140 C C . HIS A 1 407 ? -17.359 -0.469 32.406 1 61.75 407 HIS A C 1
ATOM 3142 O O . HIS A 1 407 ? -17.672 -0.932 33.531 1 61.75 407 HIS A O 1
ATOM 3148 N N . ALA A 1 408 ? -16.203 -0.68 31.938 1 61.34 408 ALA A N 1
ATOM 3149 C CA . ALA A 1 408 ? -15.172 -1.314 32.75 1 61.34 408 ALA A CA 1
ATOM 3150 C C . ALA A 1 408 ? -14.188 -0.279 33.281 1 61.34 408 ALA A C 1
ATOM 3152 O O . ALA A 1 408 ? -13.734 0.6 32.562 1 61.34 408 ALA A O 1
ATOM 3153 N N . GLU A 1 409 ? -14.266 -0.012 34.594 1 63.12 409 GLU A N 1
ATOM 3154 C CA . GLU A 1 409 ? -13.234 0.824 35.188 1 63.12 409 GLU A CA 1
ATOM 3155 C C . GLU A 1 409 ? -11.883 0.117 35.188 1 63.12 409 GLU A C 1
ATOM 3157 O O . GLU A 1 409 ? -11.766 -1.009 35.688 1 63.12 409 GLU A O 1
ATOM 3162 N N . ASP A 1 410 ? -11.031 0.609 34.281 1 74.12 410 ASP A N 1
ATOM 3163 C CA . ASP A 1 410 ? -9.773 -0.115 34.125 1 74.12 410 ASP A CA 1
ATOM 3164 C C . ASP A 1 410 ? -8.602 0.71 34.656 1 74.12 410 ASP A C 1
ATOM 3166 O O . ASP A 1 410 ? -8.164 1.664 34 1 74.12 410 ASP A O 1
ATOM 3170 N N . ASN A 1 411 ? -8.203 0.596 35.906 1 82.81 411 ASN A N 1
ATOM 3171 C CA . ASN A 1 411 ? -7.047 1.244 36.5 1 82.81 411 ASN A CA 1
ATOM 3172 C C . ASN A 1 411 ? -5.801 1.123 35.625 1 82.81 411 ASN A C 1
ATOM 3174 O O . ASN A 1 411 ? -4.961 2.021 35.625 1 82.81 411 ASN A O 1
ATOM 3178 N N . ARG A 1 412 ? -5.812 0.116 35 1 86.62 412 ARG A N 1
ATOM 3179 C CA . ARG A 1 412 ? -4.664 -0.075 34.125 1 86.62 412 ARG A CA 1
ATOM 3180 C C . ARG A 1 412 ? -4.656 0.953 33 1 86.62 412 ARG A C 1
ATOM 3182 O O . ARG A 1 412 ? -3.604 1.483 32.625 1 86.62 412 ARG A O 1
ATOM 3189 N N . LEU A 1 413 ? -5.793 1.263 32.5 1 89.88 413 LEU A N 1
ATOM 3190 C CA . LEU A 1 413 ? -5.914 2.248 31.438 1 89.88 413 LEU A CA 1
ATOM 3191 C C . LEU A 1 413 ? -5.555 3.643 31.938 1 89.88 413 LEU A C 1
ATOM 3193 O O . LEU A 1 413 ? -4.91 4.418 31.234 1 89.88 413 LEU A O 1
ATOM 3197 N N . HIS A 1 414 ? -5.895 3.965 33.188 1 90.62 414 HIS A N 1
ATOM 3198 C CA . HIS A 1 414 ? -5.551 5.25 33.781 1 90.62 414 HIS A CA 1
ATOM 3199 C C . HIS A 1 414 ? -4.039 5.41 33.906 1 90.62 414 HIS A C 1
ATOM 3201 O O . HIS A 1 414 ? -3.498 6.477 33.625 1 90.62 414 HIS A O 1
ATOM 3207 N N . ASP A 1 415 ? -3.422 4.344 34.281 1 93.06 415 ASP A N 1
ATOM 3208 C CA . ASP A 1 415 ? -1.971 4.375 34.438 1 93.06 415 ASP A CA 1
ATOM 3209 C C . ASP A 1 415 ? -1.282 4.555 33.094 1 93.06 415 ASP A C 1
ATOM 3211 O O . ASP A 1 415 ? -0.264 5.242 33 1 93.06 415 ASP A O 1
ATOM 3215 N N . GLU A 1 416 ? -1.86 3.93 32.125 1 93.75 416 GLU A N 1
ATOM 3216 C CA . GLU A 1 416 ? -1.305 4.062 30.766 1 93.75 416 GLU A CA 1
ATOM 3217 C C . GLU A 1 416 ? -1.424 5.5 30.266 1 93.75 416 GLU A C 1
ATOM 3219 O O . GLU A 1 416 ? -0.509 6.012 29.609 1 93.75 416 GLU A O 1
ATOM 3224 N N . ILE A 1 417 ? -2.52 6.125 30.547 1 95.44 417 ILE A N 1
ATOM 3225 C CA . ILE A 1 417 ? -2.742 7.504 30.125 1 95.44 417 ILE A CA 1
ATOM 3226 C C . ILE A 1 417 ? -1.768 8.43 30.859 1 95.44 417 ILE A C 1
ATOM 3228 O O . ILE A 1 417 ? -1.164 9.312 30.234 1 95.44 417 ILE A O 1
ATOM 3232 N N . ARG A 1 418 ? -1.571 8.234 32.156 1 96.19 418 ARG A N 1
ATOM 3233 C CA . ARG A 1 418 ? -0.639 9.039 32.938 1 96.19 418 ARG A CA 1
ATOM 3234 C C . ARG A 1 418 ? 0.791 8.859 32.469 1 96.19 418 ARG A C 1
ATOM 3236 O O . ARG A 1 418 ? 1.551 9.828 32.375 1 96.19 418 ARG A O 1
ATOM 3243 N N . SER A 1 419 ? 1.089 7.602 32.156 1 96.75 419 SER A N 1
ATOM 3244 C CA . SER A 1 419 ? 2.428 7.309 31.672 1 96.75 419 SER A CA 1
ATOM 3245 C C . SER A 1 419 ? 2.67 7.973 30.312 1 96.75 419 SER A C 1
ATOM 3247 O O . SER A 1 419 ? 3.76 8.484 30.062 1 96.75 419 SER A O 1
ATOM 3249 N N . LEU A 1 420 ? 1.669 7.918 29.469 1 97.44 420 LEU A N 1
ATOM 3250 C CA . LEU A 1 420 ? 1.785 8.539 28.156 1 97.44 420 LEU A CA 1
ATOM 3251 C C . LEU A 1 420 ? 1.934 10.055 28.281 1 97.44 420 LEU A C 1
ATOM 3253 O O . LEU A 1 420 ? 2.738 10.664 27.578 1 97.44 420 LEU A O 1
ATOM 3257 N N . ASP A 1 421 ? 1.184 10.711 29.156 1 97.81 421 ASP A N 1
ATOM 3258 C CA . ASP A 1 421 ? 1.301 12.148 29.391 1 97.81 421 ASP A CA 1
ATOM 3259 C C . ASP A 1 421 ? 2.707 12.516 29.859 1 97.81 421 ASP A C 1
ATOM 3261 O O . ASP A 1 421 ? 3.291 13.492 29.375 1 97.81 421 ASP A O 1
ATOM 3265 N N . SER A 1 422 ? 3.205 11.742 30.797 1 97.81 422 SER A N 1
ATOM 3266 C CA . SER A 1 422 ? 4.551 11.984 31.297 1 97.81 422 SER A CA 1
ATOM 3267 C C . SER A 1 422 ? 5.598 11.836 30.203 1 97.81 422 SER A C 1
ATOM 3269 O O . SER A 1 422 ? 6.566 12.594 30.156 1 97.81 422 SER A O 1
ATOM 3271 N N . HIS A 1 423 ? 5.383 10.82 29.406 1 97.75 423 HIS A N 1
ATOM 3272 C CA . HIS A 1 423 ? 6.289 10.602 28.297 1 97.75 423 HIS A CA 1
ATOM 3273 C C . HIS A 1 423 ? 6.266 11.773 27.328 1 97.75 423 HIS A C 1
ATOM 3275 O O . HIS A 1 423 ? 7.316 12.25 26.875 1 97.75 423 HIS A O 1
ATOM 3281 N N . ILE A 1 424 ? 5.121 12.273 26.969 1 98.44 424 ILE A N 1
ATOM 3282 C CA . ILE A 1 424 ? 4.977 13.406 26.047 1 98.44 424 ILE A CA 1
ATOM 3283 C C . ILE A 1 424 ? 5.637 14.641 26.656 1 98.44 424 ILE A C 1
ATOM 3285 O O . ILE A 1 424 ? 6.312 15.398 25.953 1 98.44 424 ILE A O 1
ATOM 3289 N N . LEU A 1 425 ? 5.469 14.867 27.938 1 97.88 425 LEU A N 1
ATOM 3290 C CA . LEU A 1 425 ? 6.09 15.992 28.625 1 97.88 425 LEU A CA 1
ATOM 3291 C C . LEU A 1 425 ? 7.613 15.906 28.547 1 97.88 425 LEU A C 1
ATOM 3293 O O . LEU A 1 425 ? 8.281 16.922 28.328 1 97.88 425 LEU A O 1
ATOM 3297 N N . SER A 1 426 ? 8.062 14.711 28.719 1 97.25 426 SER A N 1
ATOM 3298 C CA . SER A 1 426 ? 9.508 14.523 28.609 1 97.25 426 SER A CA 1
ATOM 3299 C C . SER A 1 426 ? 10.008 14.859 27.219 1 97.25 426 SER A C 1
ATOM 3301 O O . SER A 1 426 ? 11.07 15.453 27.062 1 97.25 426 SER A O 1
ATOM 3303 N N . LEU A 1 427 ? 9.258 14.5 26.219 1 96.88 427 LEU A N 1
ATOM 3304 C CA . LEU A 1 427 ? 9.617 14.797 24.828 1 96.88 427 LEU A CA 1
ATOM 3305 C C . LEU A 1 427 ? 9.586 16.297 24.578 1 96.88 427 LEU A C 1
ATOM 3307 O O . LEU A 1 427 ? 10.406 16.812 23.812 1 96.88 427 LEU A O 1
ATOM 3311 N N . THR A 1 428 ? 8.648 17 25.156 1 95.88 428 THR A N 1
ATOM 3312 C CA . THR A 1 428 ? 8.555 18.453 25 1 95.88 428 THR A CA 1
ATOM 3313 C C . THR A 1 428 ? 9.805 19.141 25.547 1 95.88 428 THR A C 1
ATOM 3315 O O . THR A 1 428 ? 10.305 20.094 24.953 1 95.88 428 THR A O 1
ATOM 3318 N N . VAL A 1 429 ? 10.273 18.641 26.625 1 93.75 429 VAL A N 1
ATOM 3319 C CA . VAL A 1 429 ? 11.469 19.203 27.25 1 93.75 429 VAL A CA 1
ATOM 3320 C C . VAL A 1 429 ? 12.68 18.969 26.344 1 93.75 429 VAL A C 1
ATOM 3322 O O . VAL A 1 429 ? 13.523 19.844 26.172 1 93.75 429 VAL A O 1
ATOM 3325 N N . GLN A 1 430 ? 12.695 17.812 25.75 1 91.06 430 GLN A N 1
ATOM 3326 C CA . GLN A 1 430 ? 13.812 17.438 24.906 1 91.06 430 GLN A CA 1
ATOM 3327 C C . GLN A 1 430 ? 13.828 18.266 23.625 1 91.06 430 GLN A C 1
ATOM 3329 O O . GLN A 1 430 ? 14.898 18.531 23.062 1 91.06 430 GLN A O 1
ATOM 3334 N N . THR A 1 431 ? 12.688 18.672 23.156 1 93.31 431 THR A N 1
ATOM 3335 C CA . THR A 1 431 ? 12.602 19.359 21.859 1 93.31 431 THR A CA 1
ATOM 3336 C C . THR A 1 431 ? 12.594 20.875 22.062 1 93.31 431 THR A C 1
ATOM 3338 O O . THR A 1 431 ? 12.719 21.625 21.094 1 93.31 431 THR A O 1
ATOM 3341 N N . GLU A 1 432 ? 12.547 21.406 23.25 1 90.5 432 GLU A N 1
ATOM 3342 C CA . GLU A 1 432 ? 12.414 22.828 23.547 1 90.5 432 GLU A CA 1
ATOM 3343 C C . GLU A 1 432 ? 13.586 23.625 23 1 90.5 432 GLU A C 1
ATOM 3345 O O . GLU A 1 432 ? 13.406 24.734 22.469 1 90.5 432 GLU A O 1
ATOM 3350 N N . PRO A 1 433 ? 14.75 23.078 23.047 1 85.94 433 PRO A N 1
ATOM 3351 C CA . PRO A 1 433 ? 15.883 23.859 22.547 1 85.94 433 PRO A CA 1
ATOM 3352 C C . PRO A 1 433 ? 15.82 24.078 21.031 1 85.94 433 PRO A C 1
ATOM 3354 O O . PRO A 1 433 ? 16.484 24.984 20.516 1 85.94 433 PRO A O 1
ATOM 3357 N N . SER A 1 434 ? 15.023 23.344 20.375 1 85.88 434 SER A N 1
ATOM 3358 C CA . SER A 1 434 ? 14.969 23.438 18.922 1 85.88 434 SER A CA 1
ATOM 3359 C C . SER A 1 434 ? 14.125 24.625 18.469 1 85.88 434 SER A C 1
ATOM 3361 O O . SER A 1 434 ? 14.148 24.984 17.297 1 85.88 434 SER A O 1
ATOM 3363 N N . ILE A 1 435 ? 13.352 25.328 19.281 1 86.81 435 ILE A N 1
ATOM 3364 C CA . ILE A 1 435 ? 12.422 26.391 18.922 1 86.81 435 ILE A CA 1
ATOM 3365 C C . ILE A 1 435 ? 13.188 27.688 18.656 1 86.81 435 ILE A C 1
ATOM 3367 O O . ILE A 1 435 ? 12.727 28.547 17.891 1 86.81 435 ILE A O 1
ATOM 3371 N N . SER A 1 436 ? 14.43 27.766 18.922 1 78.69 436 SER A N 1
ATOM 3372 C CA . SER A 1 436 ? 15.203 28.969 18.594 1 78.69 436 SER A CA 1
ATOM 3373 C C . SER A 1 436 ? 15.977 28.781 17.297 1 78.69 436 SER A C 1
ATOM 3375 O O . SER A 1 436 ? 17.094 28.266 17.297 1 78.69 436 SER A O 1
ATOM 3377 N N . ILE A 1 437 ? 15.188 29.172 16.188 1 69.06 437 ILE A N 1
ATOM 3378 C CA . ILE A 1 437 ? 15.766 28.969 14.867 1 69.06 437 ILE A CA 1
ATOM 3379 C C . ILE A 1 437 ? 16.656 30.156 14.5 1 69.06 437 ILE A C 1
ATOM 3381 O O . ILE A 1 437 ? 16.172 31.281 14.344 1 69.06 437 ILE A O 1
ATOM 3385 N N . PRO A 1 438 ? 17.953 29.828 14.547 1 68.69 438 PRO A N 1
ATOM 3386 C CA . PRO A 1 438 ? 18.797 30.922 14.07 1 68.69 438 PRO A CA 1
ATOM 3387 C C . PRO A 1 438 ? 18.734 31.109 12.555 1 68.69 438 PRO A C 1
ATOM 3389 O O . PRO A 1 438 ? 18.516 30.141 11.82 1 68.69 438 PRO A O 1
ATOM 3392 N N . GLN A 1 439 ? 18.734 32.344 12.133 1 70.31 439 GLN A N 1
ATOM 3393 C CA . GLN A 1 439 ? 18.828 32.594 10.695 1 70.31 439 GLN A CA 1
ATOM 3394 C C . GLN A 1 439 ? 20.172 32.156 10.133 1 70.31 439 GLN A C 1
ATOM 3396 O O . GLN A 1 439 ? 21.219 32.531 10.633 1 70.31 439 GLN A O 1
ATOM 3401 N N . ASP A 1 440 ? 20.047 31 9.375 1 72.44 440 ASP A N 1
ATOM 3402 C CA . ASP A 1 440 ? 21.25 30.453 8.734 1 72.44 440 ASP A CA 1
ATOM 3403 C C . ASP A 1 440 ? 21.031 30.312 7.227 1 72.44 440 ASP A C 1
ATOM 3405 O O . ASP A 1 440 ? 19.938 30 6.773 1 72.44 440 ASP A O 1
ATOM 3409 N N . ASP A 1 441 ? 22.078 30.609 6.578 1 73.25 441 ASP A N 1
ATOM 3410 C CA . ASP A 1 441 ? 22 30.562 5.121 1 73.25 441 ASP A CA 1
ATOM 3411 C C . ASP A 1 441 ? 22.203 29.141 4.598 1 73.25 441 ASP A C 1
ATOM 3413 O O . ASP A 1 441 ? 21.828 28.828 3.465 1 73.25 441 ASP A O 1
ATOM 3417 N N . ASN A 1 442 ? 22.672 28.312 5.43 1 82.75 442 ASN A N 1
ATOM 3418 C CA . ASN A 1 442 ? 22.875 26.938 4.992 1 82.75 442 ASN A CA 1
ATOM 3419 C C . ASN A 1 442 ? 21.562 26.141 4.957 1 82.75 442 ASN A C 1
ATOM 3421 O O . ASN A 1 442 ? 20.859 26.078 5.961 1 82.75 442 ASN A O 1
ATOM 3425 N N . VAL A 1 443 ? 21.297 25.578 3.842 1 85.75 443 VAL A N 1
ATOM 3426 C CA . VAL A 1 443 ? 20.016 24.922 3.588 1 85.75 443 VAL A CA 1
ATOM 3427 C C . VAL A 1 443 ? 19.859 23.734 4.543 1 85.75 443 VAL A C 1
ATOM 3429 O O . VAL A 1 443 ? 18.75 23.469 5.02 1 85.75 443 VAL A O 1
ATOM 3432 N N . GLU A 1 444 ? 20.906 23.031 4.898 1 88.94 444 GLU A N 1
ATOM 3433 C CA . GLU A 1 444 ? 20.844 21.859 5.754 1 88.94 444 GLU A CA 1
AT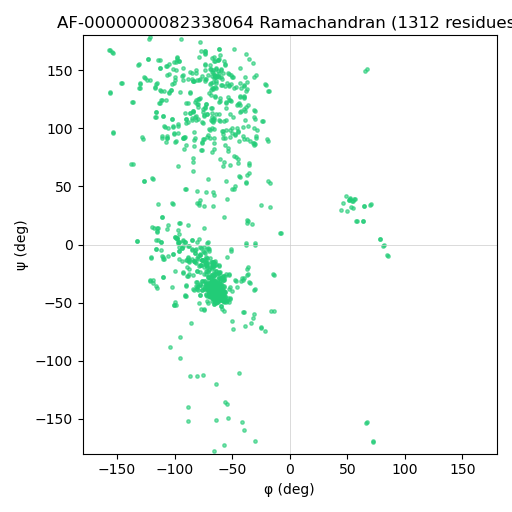OM 3434 C C . GLU A 1 444 ? 20.641 22.25 7.215 1 88.94 444 GLU A C 1
ATOM 3436 O O . GLU A 1 444 ? 19.922 21.562 7.953 1 88.94 444 GLU A O 1
ATOM 3441 N N . THR A 1 445 ? 21.281 23.281 7.598 1 85.62 445 THR A N 1
ATOM 3442 C CA . THR A 1 445 ? 21.109 23.75 8.969 1 85.62 445 THR A CA 1
ATOM 3443 C C . THR A 1 445 ? 19.688 24.25 9.195 1 85.62 445 THR A C 1
ATOM 3445 O O . THR A 1 445 ? 19.109 24.016 10.25 1 85.62 445 THR A O 1
ATOM 3448 N N . ARG A 1 446 ? 19.172 24.938 8.219 1 85.5 446 ARG A N 1
ATOM 3449 C CA . ARG A 1 446 ? 17.797 25.406 8.297 1 85.5 446 ARG A CA 1
ATOM 3450 C C . ARG A 1 446 ? 16.812 24.234 8.375 1 85.5 446 ARG A C 1
ATOM 3452 O O . ARG A 1 446 ? 15.836 24.281 9.117 1 85.5 446 ARG A O 1
ATOM 3459 N N . ALA A 1 447 ? 17.141 23.25 7.586 1 90.19 447 ALA A N 1
ATOM 3460 C CA . ALA A 1 447 ? 16.297 22.062 7.594 1 90.19 447 ALA A CA 1
ATOM 3461 C C . ALA A 1 447 ? 16.312 21.375 8.961 1 90.19 447 ALA A C 1
ATOM 3463 O O . ALA A 1 447 ? 15.289 20.922 9.453 1 90.19 447 ALA A O 1
ATOM 3464 N N . GLY A 1 448 ? 17.516 21.281 9.531 1 88.88 448 GLY A N 1
ATOM 3465 C CA . GLY A 1 448 ? 17.641 20.688 10.852 1 88.88 448 GLY A CA 1
ATOM 3466 C C . GLY A 1 448 ? 16.859 21.438 11.922 1 88.88 448 GLY A C 1
ATOM 3467 O O . GLY A 1 448 ? 16.188 20.812 12.75 1 88.88 448 GLY A O 1
ATOM 3468 N N . MET A 1 449 ? 16.906 22.688 11.867 1 87.81 449 MET A N 1
ATOM 3469 C CA . MET A 1 449 ? 16.203 23.531 12.836 1 87.81 449 MET A CA 1
ATOM 3470 C C . MET A 1 449 ? 14.695 23.422 12.648 1 87.81 449 MET A C 1
ATOM 3472 O O . MET A 1 449 ? 13.945 23.344 13.625 1 87.81 449 MET A O 1
ATOM 3476 N N . ALA A 1 450 ? 14.305 23.484 11.383 1 91 450 ALA A N 1
ATOM 3477 C CA . ALA A 1 450 ? 12.883 23.406 11.086 1 91 450 ALA A CA 1
ATOM 3478 C C . ALA A 1 450 ? 12.305 22.062 11.531 1 91 450 ALA A C 1
ATOM 3480 O O . ALA A 1 450 ? 11.211 22 12.094 1 91 450 ALA A O 1
ATOM 3481 N N . LEU A 1 451 ? 13.047 21 11.336 1 93.25 451 LEU A N 1
ATOM 3482 C CA . LEU A 1 451 ? 12.594 19.672 11.75 1 93.25 451 LEU A CA 1
ATOM 3483 C C . LEU A 1 451 ? 12.469 19.594 13.266 1 93.25 451 LEU A C 1
ATOM 3485 O O . LEU A 1 451 ? 11.562 18.938 13.789 1 93.25 451 LEU A O 1
ATOM 3489 N N . GLY A 1 452 ? 13.453 20.234 13.922 1 92.25 452 GLY A N 1
ATOM 3490 C CA . GLY A 1 452 ? 13.375 20.297 15.375 1 92.25 452 GLY A CA 1
ATOM 3491 C C . GLY A 1 452 ? 12.141 21.016 15.875 1 92.25 452 GLY A C 1
ATOM 3492 O O . GLY A 1 452 ? 11.484 20.562 16.812 1 92.25 452 GLY A O 1
ATOM 3493 N N . ALA A 1 453 ? 11.82 22.125 15.242 1 93.19 453 ALA A N 1
ATOM 3494 C CA . ALA A 1 453 ? 10.633 22.891 15.609 1 93.19 453 ALA A CA 1
ATOM 3495 C C . ALA A 1 453 ? 9.359 22.094 15.312 1 93.19 453 ALA A C 1
ATOM 3497 O O . ALA A 1 453 ? 8.406 22.141 16.094 1 93.19 453 ALA A O 1
ATOM 3498 N N . ILE A 1 454 ? 9.359 21.422 14.211 1 95.31 454 ILE A N 1
ATOM 3499 C CA . ILE A 1 454 ? 8.203 20.609 13.836 1 95.31 454 ILE A CA 1
ATOM 3500 C C . ILE A 1 454 ? 8.023 19.469 14.844 1 95.31 454 ILE A C 1
ATOM 3502 O O . ILE A 1 454 ? 6.898 19.172 15.25 1 95.31 454 ILE A O 1
ATOM 3506 N N . ALA A 1 455 ? 9.125 18.859 15.25 1 96.38 455 ALA A N 1
ATOM 3507 C CA . ALA A 1 455 ? 9.047 17.828 16.281 1 96.38 455 ALA A CA 1
ATOM 3508 C C . ALA A 1 455 ? 8.422 18.375 17.562 1 96.38 455 ALA A C 1
ATOM 3510 O O . ALA A 1 455 ? 7.594 17.703 18.188 1 96.38 455 ALA A O 1
ATOM 3511 N N . ASN A 1 456 ? 8.812 19.547 17.891 1 96.62 456 ASN A N 1
ATOM 3512 C CA . ASN A 1 456 ? 8.289 20.172 19.109 1 96.62 456 ASN A CA 1
ATOM 3513 C C . ASN A 1 456 ? 6.789 20.438 19 1 96.62 456 ASN A C 1
ATOM 3515 O O . ASN A 1 456 ? 6.031 20.125 19.922 1 96.62 456 ASN A O 1
ATOM 3519 N N . LEU A 1 457 ? 6.41 21.047 17.906 1 97 457 LEU A N 1
ATOM 3520 C CA . LEU A 1 457 ? 4.992 21.359 17.766 1 97 457 LEU A CA 1
ATOM 3521 C C . LEU A 1 457 ? 4.156 20.094 17.719 1 97 457 LEU A C 1
ATOM 3523 O O . LEU A 1 457 ? 3.041 20.047 18.25 1 97 457 LEU A O 1
ATOM 3527 N N . LEU A 1 458 ? 4.66 19.047 17.062 1 97.94 458 LEU A N 1
ATOM 3528 C CA . LEU A 1 458 ? 3.922 17.781 17 1 97.94 458 LEU A CA 1
ATOM 3529 C C . LEU A 1 458 ? 3.82 17.141 18.391 1 97.94 458 LEU A C 1
ATOM 3531 O O . LEU A 1 458 ? 2.811 16.516 18.703 1 97.94 458 LEU A O 1
ATOM 3535 N N . THR A 1 459 ? 4.852 17.281 19.219 1 98.31 459 THR A N 1
ATOM 3536 C CA . THR A 1 459 ? 4.809 16.766 20.578 1 98.31 459 THR A CA 1
ATOM 3537 C C . THR A 1 459 ? 3.729 17.469 21.391 1 98.31 459 THR A C 1
ATOM 3539 O O . THR A 1 459 ? 2.957 16.828 22.109 1 98.31 459 THR A O 1
ATOM 3542 N N . HIS A 1 460 ? 3.664 18.734 21.25 1 98.25 460 HIS A N 1
ATOM 3543 C CA . HIS A 1 460 ? 2.619 19.5 21.922 1 98.25 460 HIS A CA 1
ATOM 3544 C C . HIS A 1 460 ? 1.235 19.109 21.422 1 98.25 460 HIS A C 1
ATOM 3546 O O . HIS A 1 460 ? 0.279 19.047 22.188 1 98.25 460 HIS A O 1
ATOM 3552 N N . SER A 1 461 ? 1.179 18.938 20.125 1 98 461 SER A N 1
ATOM 3553 C CA . SER A 1 461 ? -0.091 18.516 19.547 1 98 461 SER A CA 1
ATOM 3554 C C . SER A 1 461 ? -0.548 17.172 20.141 1 98 461 SER A C 1
ATOM 3556 O O . SER A 1 461 ? -1.746 16.953 20.328 1 98 461 SER A O 1
ATOM 3558 N N . ALA A 1 462 ? 0.38 16.281 20.391 1 98.38 462 ALA A N 1
ATOM 3559 C CA . ALA A 1 462 ? 0.05 15.008 21.016 1 98.38 462 ALA A CA 1
ATOM 3560 C C . ALA A 1 462 ? -0.587 15.227 22.391 1 98.38 462 ALA A C 1
ATOM 3562 O O . ALA A 1 462 ? -1.584 14.578 22.719 1 98.38 462 ALA A O 1
ATOM 3563 N N . ARG A 1 463 ? -0.036 16.109 23.109 1 98.38 463 ARG A N 1
ATOM 3564 C CA . ARG A 1 463 ? -0.539 16.359 24.453 1 98.38 463 ARG A CA 1
ATOM 3565 C C . ARG A 1 463 ? -1.923 17 24.406 1 98.38 463 ARG A C 1
ATOM 3567 O O . ARG A 1 463 ? -2.781 16.688 25.234 1 98.38 463 ARG A O 1
ATOM 3574 N N . ILE A 1 464 ? -2.115 17.906 23.5 1 98 464 ILE A N 1
ATOM 3575 C CA . ILE A 1 464 ? -3.43 18.516 23.328 1 98 464 ILE A CA 1
ATOM 3576 C C . ILE A 1 464 ? -4.469 17.438 23.047 1 98 464 ILE A C 1
ATOM 3578 O O . ILE A 1 464 ? -5.535 17.406 23.672 1 98 464 ILE A O 1
ATOM 3582 N N . ARG A 1 465 ? -4.18 16.547 22.125 1 96.38 465 ARG A N 1
ATOM 3583 C CA . ARG A 1 465 ? -5.105 15.492 21.734 1 96.38 465 ARG A CA 1
ATOM 3584 C C . ARG A 1 465 ? -5.426 14.578 22.922 1 96.38 465 ARG A C 1
ATOM 3586 O O . ARG A 1 465 ? -6.555 14.109 23.062 1 96.38 465 ARG A O 1
ATOM 3593 N N . LEU A 1 466 ? -4.422 14.352 23.75 1 96.75 466 LEU A N 1
ATOM 3594 C CA . LEU A 1 466 ? -4.598 13.469 24.891 1 96.75 466 LEU A CA 1
ATOM 3595 C C . LEU A 1 466 ? -5.594 14.055 25.891 1 96.75 466 LEU A C 1
ATOM 3597 O O . LEU A 1 466 ? -6.379 13.32 26.5 1 96.75 466 LEU A O 1
ATOM 3601 N N . HIS A 1 467 ? -5.66 15.375 26.031 1 96.19 467 HIS A N 1
ATOM 3602 C CA . HIS A 1 467 ? -6.402 16.016 27.109 1 96.19 467 HIS A CA 1
ATOM 3603 C C . HIS A 1 467 ? -7.656 16.703 26.578 1 96.19 467 HIS A C 1
ATOM 3605 O O . HIS A 1 467 ? -8.547 17.062 27.359 1 96.19 467 HIS A O 1
ATOM 3611 N N . ARG A 1 468 ? -7.816 16.875 25.344 1 94.44 468 ARG A N 1
ATOM 3612 C CA . ARG A 1 468 ? -8.805 17.75 24.734 1 94.44 468 ARG A CA 1
ATOM 3613 C C . ARG A 1 468 ? -10.219 17.312 25.078 1 94.44 468 ARG A C 1
ATOM 3615 O O . ARG A 1 468 ? -11.086 18.125 25.375 1 94.44 468 ARG A O 1
ATOM 3622 N N . ILE A 1 469 ? -10.461 16.031 25 1 89.12 469 ILE A N 1
ATOM 3623 C CA . ILE A 1 469 ? -11.812 15.523 25.234 1 89.12 469 ILE A CA 1
ATOM 3624 C C . ILE A 1 469 ? -12.203 15.742 26.703 1 89.12 469 ILE A C 1
ATOM 3626 O O . ILE A 1 469 ? -13.328 16.156 27 1 89.12 469 ILE A O 1
ATOM 3630 N N . GLN A 1 470 ? -11.273 15.438 27.578 1 90.25 470 GLN A N 1
ATOM 3631 C CA . GLN A 1 470 ? -11.523 15.648 29 1 90.25 470 GLN A CA 1
ATOM 3632 C C . GLN A 1 470 ? -11.703 17.141 29.312 1 90.25 470 GLN A C 1
ATOM 3634 O O . GLN A 1 470 ? -12.484 17.5 30.188 1 90.25 470 GLN A O 1
ATOM 3639 N N . ALA A 1 471 ? -11.008 17.984 28.562 1 93.44 471 ALA A N 1
ATOM 3640 C CA . ALA A 1 471 ? -11.023 19.422 28.844 1 93.44 471 ALA A CA 1
ATOM 3641 C C . ALA A 1 471 ? -12.281 20.078 28.281 1 93.44 471 ALA A C 1
ATOM 3643 O O . ALA A 1 471 ? -12.867 20.953 28.922 1 93.44 471 ALA A O 1
ATOM 3644 N N . PHE A 1 472 ? -12.711 19.609 27.062 1 90.56 472 PHE A N 1
ATOM 3645 C CA . PHE A 1 472 ? -13.703 20.438 26.375 1 90.56 472 PHE A CA 1
ATOM 3646 C C . PHE A 1 472 ? -14.852 19.578 25.859 1 90.56 472 PHE A C 1
ATOM 3648 O O . PHE A 1 472 ? -15.742 20.078 25.172 1 90.56 472 PHE A O 1
ATOM 3655 N N . SER A 1 473 ? -14.938 18.25 26.094 1 80.06 473 SER A N 1
ATOM 3656 C CA . SER A 1 473 ? -15.992 17.297 25.75 1 80.06 473 SER A CA 1
ATOM 3657 C C . SER A 1 473 ? -16.234 17.281 24.234 1 80.06 473 SER A C 1
ATOM 3659 O O . SER A 1 473 ? -17.359 17.062 23.797 1 80.06 473 SER A O 1
ATOM 3661 N N . ASN A 1 474 ? -15.289 17.734 23.406 1 76.88 474 ASN A N 1
ATOM 3662 C CA . ASN A 1 474 ? -15.305 17.703 21.953 1 76.88 474 ASN A CA 1
ATOM 3663 C C . ASN A 1 474 ? -16.422 18.562 21.391 1 76.88 474 ASN A C 1
ATOM 3665 O O . ASN A 1 474 ? -17.078 18.188 20.406 1 76.88 474 ASN A O 1
ATOM 3669 N N . VAL A 1 475 ? -16.719 19.578 22.031 1 81.56 475 VAL A N 1
ATOM 3670 C CA . VAL A 1 475 ? -17.688 20.531 21.531 1 81.56 475 VAL A CA 1
ATOM 3671 C C . VAL A 1 475 ? -17.188 21.125 20.203 1 81.56 475 VAL A C 1
ATOM 3673 O O . VAL A 1 475 ? -16.078 21.641 20.125 1 81.56 475 VAL A O 1
ATOM 3676 N N . PRO A 1 476 ? -18.047 20.953 19.172 1 84.75 476 PRO A N 1
ATOM 3677 C CA . PRO A 1 476 ? -17.578 21.438 17.875 1 84.75 476 PRO A CA 1
ATOM 3678 C C . PRO A 1 476 ? -17.484 22.969 17.812 1 84.75 476 PRO A C 1
ATOM 3680 O O . PRO A 1 476 ? -18.328 23.656 18.391 1 84.75 476 PRO A O 1
ATOM 3683 N N . LEU A 1 477 ? -16.484 23.422 17.234 1 85.56 477 LEU A N 1
ATOM 3684 C CA . LEU A 1 477 ? -16.266 24.859 17.062 1 85.56 477 LEU A CA 1
ATOM 3685 C C . LEU A 1 477 ? -16.266 25.234 15.578 1 85.56 477 LEU A C 1
ATOM 3687 O O . LEU A 1 477 ? -16.828 26.25 15.188 1 85.56 477 LEU A O 1
ATOM 3691 N N . PHE A 1 478 ? -15.734 24.359 14.758 1 85.81 478 PHE A N 1
ATOM 3692 C CA . PHE A 1 478 ? -15.586 24.609 13.336 1 85.81 478 PHE A CA 1
ATOM 3693 C C . PHE A 1 478 ? -16.734 24 12.555 1 85.81 478 PHE A C 1
ATOM 3695 O O . PHE A 1 478 ? -17.391 23.062 13.023 1 85.81 478 PHE A O 1
ATOM 3702 N N . VAL A 1 479 ? -16.938 24.516 11.391 1 78.75 479 VAL A N 1
ATOM 3703 C CA . VAL A 1 479 ? -18.062 24.062 10.57 1 78.75 479 VAL A CA 1
ATOM 3704 C C . VAL A 1 479 ? -17.781 22.656 10.047 1 78.75 479 VAL A C 1
ATOM 3706 O O . VAL A 1 479 ? -18.609 21.766 10.172 1 78.75 479 VAL A O 1
ATOM 3709 N N . ASP A 1 480 ? -16.625 22.547 9.523 1 82.19 480 ASP A N 1
ATOM 3710 C CA . ASP A 1 480 ? -16.25 21.25 8.961 1 82.19 480 ASP A CA 1
ATOM 3711 C C . ASP A 1 480 ? -15.352 20.484 9.93 1 82.19 480 ASP A C 1
ATOM 3713 O O . ASP A 1 480 ? -14.789 21.062 10.859 1 82.19 480 ASP A O 1
ATOM 3717 N N . LYS A 1 481 ? -15.352 19.219 9.75 1 83.81 481 LYS A N 1
ATOM 3718 C CA . LYS A 1 481 ? -14.422 18.391 10.523 1 83.81 481 LYS A CA 1
ATOM 3719 C C . LYS A 1 481 ? -12.992 18.562 10.031 1 83.81 481 LYS A C 1
ATOM 3721 O O . LYS A 1 481 ? -12.719 18.469 8.836 1 83.81 481 LYS A O 1
ATOM 3726 N N . HIS A 1 482 ? -12.109 18.984 10.898 1 84.69 482 HIS A N 1
ATOM 3727 C CA . HIS A 1 482 ? -10.688 19.141 10.602 1 84.69 482 HIS A CA 1
ATOM 3728 C C . HIS A 1 482 ? -9.828 18.469 11.664 1 84.69 482 HIS A C 1
ATOM 3730 O O . HIS A 1 482 ? -10.062 18.656 12.867 1 84.69 482 HIS A O 1
ATOM 3736 N N . CYS A 1 483 ? -8.797 17.719 11.281 1 89.12 483 CYS A N 1
ATOM 3737 C CA . CYS A 1 483 ? -7.746 17.266 12.18 1 89.12 483 CYS A CA 1
ATOM 3738 C C . CYS A 1 483 ? -8.344 16.562 13.406 1 89.12 483 CYS A C 1
ATOM 3740 O O . CYS A 1 483 ? -7.969 16.875 14.539 1 89.12 483 CYS A O 1
ATOM 3742 N N . ASP A 1 484 ? -9.391 15.766 13.273 1 85.19 484 ASP A N 1
ATOM 3743 C CA . ASP A 1 484 ? -10.023 14.953 14.305 1 85.19 484 ASP A CA 1
ATOM 3744 C C . ASP A 1 484 ? -10.914 15.812 15.203 1 85.19 484 ASP A C 1
ATOM 3746 O O . ASP A 1 484 ? -11.352 15.359 16.266 1 85.19 484 ASP A O 1
ATOM 3750 N N . ILE A 1 485 ? -11.055 17.078 14.859 1 88.19 485 ILE A N 1
ATOM 3751 C CA . ILE A 1 485 ? -12 17.938 15.555 1 88.19 485 ILE A CA 1
ATOM 3752 C C . ILE A 1 485 ? -13.367 17.875 14.875 1 88.19 485 ILE A C 1
ATOM 3754 O O . ILE A 1 485 ? -13.484 18.156 13.68 1 88.19 485 ILE A O 1
ATOM 3758 N N . ASP A 1 486 ? -14.32 17.5 15.609 1 83.12 486 ASP A N 1
ATOM 3759 C CA . ASP A 1 486 ? -15.656 17.328 15.039 1 83.12 486 ASP A CA 1
ATOM 3760 C C . ASP A 1 486 ? -16.219 18.656 14.547 1 83.12 486 ASP A C 1
ATOM 3762 O O . ASP A 1 486 ? -15.961 19.703 15.141 1 83.12 486 ASP A O 1
ATOM 3766 N N . GLY A 1 487 ? -16.953 18.562 13.461 1 81.06 487 GLY A N 1
ATOM 3767 C CA . GLY A 1 487 ? -17.547 19.75 12.891 1 81.06 487 GLY A CA 1
ATOM 3768 C C . GLY A 1 487 ? -19 19.953 13.297 1 81.06 487 GLY A C 1
ATOM 3769 O O . GLY A 1 487 ? -19.625 19.031 13.844 1 81.06 487 GLY A O 1
ATOM 3770 N N . LEU A 1 488 ? -19.391 21.125 13.141 1 76.38 488 LEU A N 1
ATOM 3771 C CA . LEU A 1 488 ? -20.781 21.453 13.406 1 76.38 488 LEU A CA 1
ATOM 3772 C C . LEU A 1 488 ? -21.703 20.797 12.391 1 76.38 488 LEU A C 1
ATOM 3774 O O . LEU A 1 488 ? -22.844 20.484 12.703 1 76.38 488 LEU A O 1
ATOM 3778 N N . MET A 1 489 ? -21.188 20.547 11.242 1 64.75 489 MET A N 1
ATOM 3779 C CA . MET A 1 489 ? -21.969 19.906 10.188 1 64.75 489 MET A CA 1
ATOM 3780 C C . MET A 1 489 ? -21.828 18.391 10.258 1 64.75 489 MET A C 1
ATOM 3782 O O . MET A 1 489 ? -20.719 17.859 10.18 1 64.75 489 MET A O 1
ATOM 3786 N N . VAL A 1 490 ? -22.969 17.75 10.711 1 58.91 490 VAL A N 1
ATOM 3787 C CA . VAL A 1 490 ? -23 16.297 10.719 1 58.91 490 VAL A CA 1
ATOM 3788 C C . VAL A 1 490 ? -24.016 15.789 9.711 1 58.91 490 VAL A C 1
ATOM 3790 O O . VAL A 1 490 ? -25.219 16.078 9.828 1 58.91 490 VAL A O 1
ATOM 3793 N N . ASN A 1 491 ? -23.531 15 8.781 1 55 491 ASN A N 1
ATOM 3794 C CA . ASN A 1 491 ? -24.375 14.477 7.715 1 55 491 ASN A CA 1
ATOM 3795 C C . ASN A 1 491 ? -25.156 15.586 7.02 1 55 491 ASN A C 1
ATOM 3797 O O . ASN A 1 491 ? -26.359 15.445 6.789 1 55 491 ASN A O 1
ATOM 3801 N N . GLY A 1 492 ? -24.5 16.641 6.875 1 53.25 492 GLY A N 1
ATOM 3802 C CA . GLY A 1 492 ? -25.094 17.734 6.121 1 53.25 492 GLY A CA 1
ATOM 3803 C C . GLY A 1 492 ? -26 18.625 6.965 1 53.25 492 GLY A C 1
ATOM 3804 O O . GLY A 1 492 ? -26.531 19.625 6.477 1 53.25 492 GLY A O 1
ATOM 3805 N N . GLU A 1 493 ? -26.219 18.094 8.18 1 59.91 493 GLU A N 1
ATOM 3806 C CA . GLU A 1 493 ? -27.094 18.875 9.047 1 59.91 493 GLU A CA 1
ATOM 3807 C C . GLU A 1 493 ? -26.328 19.438 10.242 1 59.91 493 GLU A C 1
ATOM 3809 O O . GLU A 1 493 ? -25.375 18.812 10.727 1 59.91 493 GLU A O 1
ATOM 3814 N N . LEU A 1 494 ? -26.562 20.641 10.43 1 58.03 494 LEU A N 1
ATOM 3815 C CA . LEU A 1 494 ? -25.953 21.281 11.594 1 58.03 494 LEU A CA 1
ATOM 3816 C C . LEU A 1 494 ? -26.375 20.578 12.875 1 58.03 494 LEU A C 1
ATOM 3818 O O . LEU A 1 494 ? -27.578 20.406 13.125 1 58.03 494 LEU A O 1
ATOM 3822 N N . SER A 1 495 ? -25.609 19.719 13.391 1 58.38 495 SER A N 1
ATOM 3823 C CA . SER A 1 495 ? -25.922 19.047 14.648 1 58.38 495 SER A CA 1
ATOM 3824 C C . SER A 1 495 ? -25.547 19.906 15.852 1 58.38 495 SER A C 1
ATOM 3826 O O . SER A 1 495 ? -24.375 20.234 16.031 1 58.38 495 SER A O 1
ATOM 3828 N N . LEU A 1 496 ? -26.453 20.656 16.297 1 50.72 496 LEU A N 1
ATOM 3829 C CA . LEU A 1 496 ? -26.219 21.484 17.484 1 50.72 496 LEU A CA 1
ATOM 3830 C C . LEU A 1 496 ? -26.188 20.625 18.734 1 50.72 496 LEU A C 1
ATOM 3832 O O . LEU A 1 496 ? -26 21.141 19.844 1 50.72 496 LEU A O 1
ATOM 3836 N N . THR A 1 497 ? -26.594 19.344 18.594 1 48.34 497 THR A N 1
ATOM 3837 C CA . THR A 1 497 ? -26.688 18.578 19.828 1 48.34 497 THR A CA 1
ATOM 3838 C C . THR A 1 497 ? -25.297 18.156 20.312 1 48.34 497 THR A C 1
ATOM 3840 O O . THR A 1 497 ? -24.547 17.547 19.562 1 48.34 497 THR A O 1
ATOM 3843 N N . PRO A 1 498 ? -24.953 18.875 21.328 1 46.31 498 PRO A N 1
ATOM 3844 C CA . PRO A 1 498 ? -23.703 18.375 21.891 1 46.31 498 PRO A CA 1
ATOM 3845 C C . PRO A 1 498 ? -23.672 16.859 22.031 1 46.31 498 PRO A C 1
ATOM 3847 O O . PRO A 1 498 ? -24.688 16.25 22.391 1 46.31 498 PRO A O 1
ATOM 3850 N N . GLN A 1 499 ? -23.109 16.156 21.156 1 48.41 499 GLN A N 1
ATOM 3851 C CA . GLN A 1 499 ? -23.016 14.734 21.469 1 48.41 499 GLN A CA 1
ATOM 3852 C C . GLN A 1 499 ? -22.734 14.516 22.953 1 48.41 499 GLN A C 1
ATOM 3854 O O . GLN A 1 499 ? -22.109 15.352 23.609 1 48.41 499 GLN A O 1
ATOM 3859 N N . SER A 1 500 ? -23.641 13.844 23.656 1 44.22 500 SER A N 1
ATOM 3860 C CA . SER A 1 500 ? -23.578 13.562 25.094 1 44.22 500 SER A CA 1
ATOM 3861 C C . SER A 1 500 ? -22.125 13.453 25.562 1 44.22 500 SER A C 1
ATOM 3863 O O . SER A 1 500 ? -21.266 12.922 24.844 1 44.22 500 SER A O 1
ATOM 3865 N N . PRO A 1 501 ? -21.781 14.438 26.438 1 45.12 501 PRO A N 1
ATOM 3866 C CA . PRO A 1 501 ? -20.453 14.297 27.016 1 45.12 501 PRO A CA 1
ATOM 3867 C C . PRO A 1 501 ? -20.031 12.836 27.172 1 45.12 501 PRO A C 1
ATOM 3869 O O . PRO A 1 501 ? -20.781 12.023 27.703 1 45.12 501 PRO A O 1
ATOM 3872 N N . THR A 1 502 ? -19.469 12.234 26.234 1 48.62 502 THR A N 1
ATOM 3873 C CA . THR A 1 502 ? -18.891 10.922 26.531 1 48.62 502 THR A CA 1
ATOM 3874 C C . THR A 1 502 ? -18.406 10.867 27.969 1 48.62 502 THR A C 1
ATOM 3876 O O . THR A 1 502 ? -17.797 11.812 28.469 1 48.62 502 THR A O 1
ATOM 3879 N N . ASP A 1 503 ? -19.016 10.172 28.797 1 49.34 503 ASP A N 1
ATOM 3880 C CA . ASP A 1 503 ? -18.688 9.969 30.203 1 49.34 503 ASP A CA 1
ATOM 3881 C C . ASP A 1 503 ? -17.172 10.016 30.422 1 49.34 503 ASP A C 1
ATOM 3883 O O . ASP A 1 503 ? -16.438 9.172 29.906 1 49.34 503 ASP A O 1
ATOM 3887 N N . SER A 1 504 ? -16.547 11.305 30.656 1 54.84 504 SER A N 1
ATOM 3888 C CA . SER A 1 504 ? -15.219 11.742 31.047 1 54.84 504 SER A CA 1
ATOM 3889 C C . SER A 1 504 ? -14.617 10.797 32.094 1 54.84 504 SER A C 1
ATOM 3891 O O . SER A 1 504 ? -13.508 11.023 32.562 1 54.84 504 SER A O 1
ATOM 3893 N N . SER A 1 505 ? -15.383 9.789 32.406 1 59.16 505 SER A N 1
ATOM 3894 C CA . SER A 1 505 ? -14.93 9.016 33.562 1 59.16 505 SER A CA 1
ATOM 3895 C C . SER A 1 505 ? -13.688 8.203 33.219 1 59.16 505 SER A C 1
ATOM 3897 O O . SER A 1 505 ? -13.016 7.684 34.125 1 59.16 505 SER A O 1
ATOM 3899 N N . SER A 1 506 ? -13.32 8.289 31.938 1 73.19 506 SER A N 1
ATOM 3900 C CA . SER A 1 506 ? -12.242 7.336 31.672 1 73.19 506 SER A CA 1
ATOM 3901 C C . SER A 1 506 ? -10.883 8.023 31.688 1 73.19 506 SER A C 1
ATOM 3903 O O . SER A 1 506 ? -9.844 7.359 31.578 1 73.19 506 SER A O 1
ATOM 3905 N N . SER A 1 507 ? -10.891 9.367 32.094 1 83.94 507 SER A N 1
ATOM 3906 C CA . SER A 1 507 ? -9.594 10.031 32.188 1 83.94 507 SER A CA 1
ATOM 3907 C C . SER A 1 507 ? -9.133 10.164 33.625 1 83.94 507 SER A C 1
ATOM 3909 O O . SER A 1 507 ? -9.93 10.461 34.531 1 83.94 507 SER A O 1
ATOM 3911 N N . PRO A 1 508 ? -7.91 9.82 33.906 1 90.75 508 PRO A N 1
ATOM 3912 C CA . PRO A 1 508 ? -7.375 9.984 35.25 1 90.75 508 PRO A CA 1
ATOM 3913 C C . PRO A 1 508 ? -7.168 11.445 35.625 1 90.75 508 PRO A C 1
ATOM 3915 O O . PRO A 1 508 ? -6.855 11.75 36.781 1 90.75 508 PRO A O 1
ATOM 3918 N N . PHE A 1 509 ? -7.398 12.398 34.719 1 93.5 509 PHE A N 1
ATOM 3919 C CA . PHE A 1 509 ? -7.203 13.82 34.969 1 93.5 509 PHE A CA 1
ATOM 3920 C C . PHE A 1 509 ? -8.547 14.531 35.156 1 93.5 509 PHE A C 1
ATOM 3922 O O . PHE A 1 509 ? -9.539 14.141 34.531 1 93.5 509 PHE A O 1
ATOM 3929 N N . THR A 1 510 ? -8.539 15.531 36 1 92.44 510 THR A N 1
ATOM 3930 C CA . THR A 1 510 ? -9.719 16.375 36.125 1 92.44 510 THR A CA 1
ATOM 3931 C C . THR A 1 510 ? -9.852 17.297 34.906 1 92.44 510 THR A C 1
ATOM 3933 O O . THR A 1 510 ? -8.891 17.469 34.156 1 92.44 510 THR A O 1
ATOM 3936 N N . SER A 1 511 ? -10.945 17.844 34.719 1 92.81 511 SER A N 1
ATOM 3937 C CA . SER A 1 511 ? -11.188 18.781 33.625 1 92.81 511 SER A CA 1
ATOM 3938 C C . SER A 1 511 ? -10.273 20 33.719 1 92.81 511 SER A C 1
ATOM 3940 O O . SER A 1 511 ? -9.805 20.5 32.688 1 92.81 511 SER A O 1
ATOM 3942 N N . GLU A 1 512 ? -10.023 20.453 34.938 1 94.12 512 GLU A N 1
ATOM 3943 C CA . GLU A 1 512 ? -9.156 21.609 35.156 1 94.12 512 GLU A CA 1
ATOM 3944 C C . GLU A 1 512 ? -7.715 21.297 34.781 1 94.12 512 GLU A C 1
ATOM 3946 O O . GLU A 1 512 ? -7.059 22.094 34.094 1 94.12 512 GLU A O 1
ATOM 3951 N N . GLN A 1 513 ? -7.301 20.109 35.188 1 94.94 513 GLN A N 1
ATOM 3952 C CA . GLN A 1 513 ? -5.938 19.703 34.875 1 94.94 513 GLN A CA 1
ATOM 3953 C C . GLN A 1 513 ? -5.75 19.547 33.344 1 94.94 513 GLN A C 1
ATOM 3955 O O . GLN A 1 513 ? -4.715 19.938 32.812 1 94.94 513 GLN A O 1
ATOM 3960 N N . ALA A 1 514 ? -6.746 18.969 32.75 1 96.44 514 ALA A N 1
ATOM 3961 C CA . ALA A 1 514 ? -6.707 18.766 31.297 1 96.44 514 ALA A CA 1
ATOM 3962 C C . ALA A 1 514 ? -6.703 20.109 30.562 1 96.44 514 ALA A C 1
ATOM 3964 O O . ALA A 1 514 ? -6 20.266 29.562 1 96.44 514 ALA A O 1
ATOM 3965 N N . THR A 1 515 ? -7.5 21.031 31.031 1 95.88 515 THR A N 1
ATOM 3966 C CA . THR A 1 515 ? -7.562 22.359 30.406 1 95.88 515 THR A CA 1
ATOM 3967 C C . THR A 1 515 ? -6.219 23.062 30.531 1 95.88 515 THR A C 1
ATOM 3969 O O . THR A 1 515 ? -5.77 23.719 29.578 1 95.88 515 THR A O 1
ATOM 3972 N N . ILE A 1 516 ? -5.609 23 31.672 1 96.56 516 ILE A N 1
ATOM 3973 C CA . ILE A 1 516 ? -4.301 23.609 31.875 1 96.56 516 ILE A CA 1
ATOM 3974 C C . ILE A 1 516 ? -3.283 22.984 30.922 1 96.56 516 ILE A C 1
ATOM 3976 O O . ILE A 1 516 ? -2.457 23.688 30.344 1 96.56 516 ILE A O 1
ATOM 3980 N N . ALA A 1 517 ? -3.328 21.625 30.797 1 97.56 517 ALA A N 1
ATOM 3981 C CA . ALA A 1 517 ? -2.432 20.922 29.891 1 97.56 517 ALA A CA 1
ATOM 3982 C C . ALA A 1 517 ? -2.623 21.422 28.453 1 97.56 517 ALA A C 1
ATOM 3984 O O . ALA A 1 517 ? -1.65 21.641 27.734 1 97.56 517 ALA A O 1
ATOM 3985 N N . CYS A 1 518 ? -3.85 21.578 28.031 1 97.88 518 CYS A N 1
ATOM 3986 C CA . CYS A 1 518 ? -4.16 22.062 26.703 1 97.88 518 CYS A CA 1
ATOM 3987 C C . CYS A 1 518 ? -3.66 23.5 26.516 1 97.88 518 CYS A C 1
ATOM 3989 O O . CYS A 1 518 ? -3.133 23.828 25.453 1 97.88 518 CYS A O 1
ATOM 3991 N N . LEU A 1 519 ? -3.85 24.328 27.5 1 97.75 519 LEU A N 1
ATOM 3992 C CA . LEU A 1 519 ? -3.393 25.719 27.422 1 97.75 519 LEU A CA 1
ATOM 3993 C C . LEU A 1 519 ? -1.883 25.781 27.219 1 97.75 519 LEU A C 1
ATOM 3995 O O . LEU A 1 519 ? -1.4 26.438 26.297 1 97.75 519 LEU A O 1
ATOM 3999 N N . LYS A 1 520 ? -1.158 25.109 28.078 1 96.94 520 LYS A N 1
ATOM 4000 C CA . LYS A 1 520 ? 0.301 25.141 28.031 1 96.94 520 LYS A CA 1
ATOM 4001 C C . LYS A 1 520 ? 0.819 24.609 26.703 1 96.94 520 LYS A C 1
ATOM 4003 O O . LYS A 1 520 ? 1.702 25.219 26.094 1 96.94 520 LYS A O 1
ATOM 4008 N N . SER A 1 521 ? 0.278 23.484 26.266 1 98.31 521 SER A N 1
ATOM 4009 C CA . SER A 1 521 ? 0.737 22.875 25.031 1 98.31 521 SER A CA 1
ATOM 4010 C C . SER A 1 521 ? 0.337 23.703 23.812 1 98.31 521 SER A C 1
ATOM 4012 O O . SER A 1 521 ? 1.083 23.781 22.828 1 98.31 521 SER A O 1
ATOM 4014 N N . SER A 1 522 ? -0.866 24.281 23.828 1 98.38 522 SER A N 1
ATOM 4015 C CA . SER A 1 522 ? -1.298 25.125 22.719 1 98.38 522 SER A CA 1
ATOM 4016 C C . SER A 1 522 ? -0.41 26.344 22.562 1 98.38 522 SER A C 1
ATOM 4018 O O . SER A 1 522 ? -0.103 26.766 21.438 1 98.38 522 SER A O 1
ATOM 4020 N N . LEU A 1 523 ? -0.068 26.938 23.656 1 97.12 523 LEU A N 1
ATOM 4021 C CA . LEU A 1 523 ? 0.849 28.062 23.594 1 97.12 523 LEU A CA 1
ATOM 4022 C C . LEU A 1 523 ? 2.23 27.625 23.125 1 97.12 523 LEU A C 1
ATOM 4024 O O . LEU A 1 523 ? 2.943 28.391 22.469 1 97.12 523 LEU A O 1
ATOM 4028 N N . GLY A 1 524 ? 2.586 26.391 23.531 1 96.25 524 GLY A N 1
ATOM 4029 C CA . GLY A 1 524 ? 3.812 25.812 22.984 1 96.25 524 GLY A CA 1
ATOM 4030 C C . GLY A 1 524 ? 3.787 25.688 21.469 1 96.25 524 GLY A C 1
ATOM 4031 O O . GLY A 1 524 ? 4.77 26 20.797 1 96.25 524 GLY A O 1
ATOM 4032 N N . VAL A 1 525 ? 2.705 25.188 20.906 1 97.62 525 VAL A N 1
ATOM 4033 C CA . VAL A 1 525 ? 2.537 25.078 19.469 1 97.62 525 VAL A CA 1
ATOM 4034 C C . VAL A 1 525 ? 2.668 26.453 18.812 1 97.62 525 VAL A C 1
ATOM 4036 O O . VAL A 1 525 ? 3.328 26.594 17.781 1 97.62 525 VAL A O 1
ATOM 4039 N N . ALA A 1 526 ? 2.035 27.453 19.422 1 96.12 526 ALA A N 1
ATOM 4040 C CA . ALA A 1 526 ? 2.076 28.812 18.891 1 96.12 526 ALA A CA 1
ATOM 4041 C C . ALA A 1 526 ? 3.51 29.328 18.828 1 96.12 526 ALA A C 1
ATOM 4043 O O . ALA A 1 526 ? 3.902 29.953 17.844 1 96.12 526 ALA A O 1
ATOM 4044 N N . ARG A 1 527 ? 4.27 29.109 19.844 1 94.25 527 ARG A N 1
ATOM 4045 C CA . ARG A 1 527 ? 5.664 29.547 19.859 1 94.25 527 ARG A CA 1
ATOM 4046 C C . ARG A 1 527 ? 6.465 28.859 18.766 1 94.25 527 ARG A C 1
ATOM 4048 O O . ARG A 1 527 ? 7.305 29.484 18.109 1 94.25 527 ARG A O 1
ATOM 4055 N N . ALA A 1 528 ? 6.23 27.578 18.641 1 94.12 528 ALA A N 1
ATOM 4056 C CA . ALA A 1 528 ? 6.949 26.828 17.625 1 94.12 528 ALA A CA 1
ATOM 4057 C C . ALA A 1 528 ? 6.609 27.344 16.219 1 94.12 528 ALA A C 1
ATOM 4059 O O . ALA A 1 528 ? 7.496 27.484 15.375 1 94.12 528 ALA A O 1
ATOM 4060 N N . PHE A 1 529 ? 5.336 27.609 15.938 1 92.75 529 PHE A N 1
ATOM 4061 C CA . PHE A 1 529 ? 4.922 28.125 14.648 1 92.75 529 PHE A CA 1
ATOM 4062 C C . PHE A 1 529 ? 5.539 29.5 14.398 1 92.75 529 PHE A C 1
ATOM 4064 O O . PHE A 1 529 ? 5.949 29.812 13.273 1 92.75 529 PHE A O 1
ATOM 4071 N N . ARG A 1 530 ? 5.566 30.297 15.383 1 89.25 530 ARG A N 1
ATOM 4072 C CA . ARG A 1 530 ? 6.199 31.609 15.258 1 89.25 530 ARG A CA 1
ATOM 4073 C C . ARG A 1 530 ? 7.68 31.469 14.93 1 89.25 530 ARG A C 1
ATOM 4075 O O . ARG A 1 530 ? 8.188 32.188 14.047 1 89.25 530 ARG A O 1
ATOM 4082 N N . SER A 1 531 ? 8.289 30.578 15.641 1 87.31 531 SER A N 1
ATOM 4083 C CA . SER A 1 531 ? 9.711 30.344 15.391 1 87.31 531 SER A CA 1
ATOM 4084 C C . SER A 1 531 ? 9.953 29.875 13.961 1 87.31 531 SER A C 1
ATOM 4086 O O . SER A 1 531 ? 10.938 30.281 13.336 1 87.31 531 SER A O 1
ATOM 4088 N N . LEU A 1 532 ? 9.125 28.984 13.492 1 87.75 532 LEU A N 1
ATOM 4089 C CA . LEU A 1 532 ? 9.258 28.469 12.141 1 87.75 532 LEU A CA 1
ATOM 4090 C C . LEU A 1 532 ? 9.078 29.578 11.109 1 87.75 532 LEU A C 1
ATOM 4092 O O . LEU A 1 532 ? 9.828 29.656 10.141 1 87.75 532 LEU A O 1
ATOM 4096 N N . SER A 1 533 ? 8.117 30.406 11.297 1 83.12 533 SER A N 1
ATOM 4097 C CA . SER A 1 533 ? 7.832 31.484 10.359 1 83.12 533 SER A CA 1
ATOM 4098 C C . SER A 1 533 ? 8.961 32.5 10.352 1 83.12 533 SER A C 1
ATOM 4100 O O . SER A 1 533 ? 9.359 33 9.289 1 83.12 533 SER A O 1
ATOM 4102 N N . GLU A 1 534 ? 9.453 32.875 11.492 1 78.25 534 GLU A N 1
ATOM 4103 C CA . GLU A 1 534 ? 10.516 33.875 11.617 1 78.25 534 GLU A CA 1
ATOM 4104 C C . GLU A 1 534 ? 11.852 33.312 11.125 1 78.25 534 GLU A C 1
ATOM 4106 O O . GLU A 1 534 ? 12.641 34.031 10.508 1 78.25 534 GLU A O 1
ATOM 4111 N N . GLY A 1 535 ? 12.039 32.125 11.422 1 74.12 535 GLY A N 1
ATOM 4112 C CA . GLY A 1 535 ? 13.312 31.5 11.078 1 74.12 535 GLY A CA 1
ATOM 4113 C C . GLY A 1 535 ? 13.461 31.219 9.594 1 74.12 535 GLY A C 1
ATOM 4114 O O . GLY A 1 535 ? 14.57 31.234 9.055 1 74.12 535 GLY A O 1
ATOM 4115 N N . LEU A 1 536 ? 12.398 30.891 8.969 1 75.75 536 LEU A N 1
ATOM 4116 C CA . LEU A 1 536 ? 12.477 30.5 7.566 1 75.75 536 LEU A CA 1
ATOM 4117 C C . LEU A 1 536 ? 12.219 31.688 6.656 1 75.75 536 LEU A C 1
ATOM 4119 O O . LEU A 1 536 ? 12.312 31.578 5.434 1 75.75 536 LEU A O 1
ATOM 4123 N N . SER A 1 537 ? 11.906 32.875 7.238 1 67.31 537 SER A N 1
ATOM 4124 C CA . SER A 1 537 ? 11.75 34.094 6.438 1 67.31 537 SER A CA 1
ATOM 4125 C C . SER A 1 537 ? 13.078 34.531 5.836 1 67.31 537 SER A C 1
ATOM 4127 O O . SER A 1 537 ? 14.125 34.406 6.469 1 67.31 537 SER A O 1
ATOM 4129 N N . LEU A 1 538 ? 13.234 34.562 4.516 1 56.09 538 LEU A N 1
ATOM 4130 C CA . LEU A 1 538 ? 14.453 34.938 3.807 1 56.09 538 LEU A CA 1
ATOM 4131 C C . L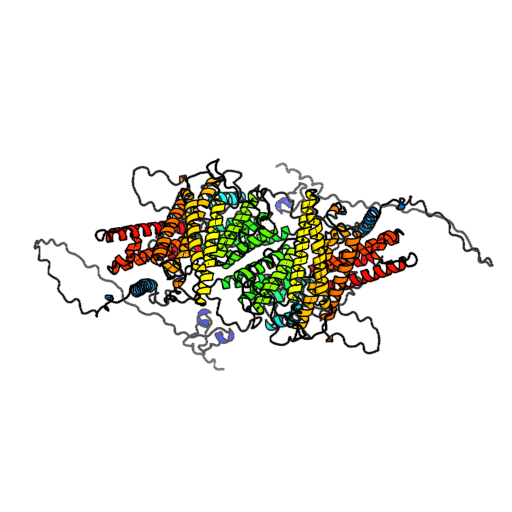EU A 1 538 ? 14.984 36.281 4.301 1 56.09 538 LEU A C 1
ATOM 4133 O O . LEU A 1 538 ? 14.211 37.219 4.543 1 56.09 538 LEU A O 1
ATOM 4137 N N . PRO A 1 539 ? 16.312 36.375 4.801 1 46.75 539 PRO A N 1
ATOM 4138 C CA . PRO A 1 539 ? 16.938 37.594 5.316 1 46.75 539 PRO A CA 1
ATOM 4139 C C . PRO A 1 539 ? 16.562 38.812 4.492 1 46.75 539 PRO A C 1
ATOM 4141 O O . PRO A 1 539 ? 16.469 39.938 5.039 1 46.75 539 PRO A O 1
ATOM 4144 N N . ASN A 1 540 ? 16.781 38.906 3.258 1 44.16 540 ASN A N 1
ATOM 4145 C CA . ASN A 1 540 ? 16.906 40.125 2.492 1 44.16 540 ASN A CA 1
ATOM 4146 C C . ASN A 1 540 ? 15.594 40.906 2.475 1 44.16 540 ASN A C 1
ATOM 4148 O O . ASN A 1 540 ? 15.508 41.969 1.868 1 44.16 540 ASN A O 1
ATOM 4152 N N . THR A 1 541 ? 14.562 40.312 2.781 1 40.09 541 THR A N 1
ATOM 4153 C CA . THR A 1 541 ? 13.391 41.156 2.596 1 40.09 541 THR A CA 1
ATOM 4154 C C . THR A 1 541 ? 13.25 42.156 3.752 1 40.09 541 THR A C 1
ATOM 4156 O O . THR A 1 541 ? 12.273 42.906 3.82 1 40.09 541 THR A O 1
ATOM 4159 N N . ILE A 1 542 ? 14.047 42 4.773 1 36.28 542 ILE A N 1
ATOM 4160 C CA . ILE A 1 542 ? 13.961 43.094 5.746 1 36.28 542 ILE A CA 1
ATOM 4161 C C . ILE A 1 542 ? 14.852 44.25 5.301 1 36.28 542 ILE A C 1
ATOM 4163 O O . ILE A 1 542 ? 16.078 44.219 5.449 1 36.28 542 ILE A O 1
ATOM 4167 N N . ASN A 1 543 ? 14.773 45.094 4.363 1 33.25 543 ASN A N 1
ATOM 4168 C CA . ASN A 1 543 ? 15.344 46.406 4.387 1 33.25 543 ASN A CA 1
ATOM 4169 C C . ASN A 1 543 ? 15.203 47.062 5.762 1 33.25 543 ASN A C 1
ATOM 4171 O O . ASN A 1 543 ? 14.109 47.094 6.332 1 33.25 543 ASN A O 1
ATOM 4175 N N . PRO A 1 544 ? 16.219 47.344 6.492 1 32.16 544 PRO A N 1
ATOM 4176 C CA . PRO A 1 544 ? 16.078 48.188 7.676 1 32.16 544 PRO A CA 1
ATOM 4177 C C . PRO A 1 544 ? 15.086 49.344 7.48 1 32.16 544 PRO A C 1
ATOM 4179 O O . PRO A 1 544 ? 14.992 49.875 6.383 1 32.16 544 PRO A O 1
ATOM 4182 N N . PRO A 1 545 ? 14.141 49.594 8.398 1 31.42 545 PRO A N 1
ATOM 4183 C CA . PRO A 1 545 ? 13.406 50.875 8.305 1 31.42 545 PRO A CA 1
ATOM 4184 C C . PRO A 1 545 ? 14.328 52.094 8.25 1 31.42 545 PRO A C 1
ATOM 4186 O O . PRO A 1 545 ? 15.133 52.281 9.164 1 31.42 545 PRO A O 1
ATOM 4189 N N . SER A 1 546 ? 14.938 52.656 7.398 1 29.31 546 SER A N 1
ATOM 4190 C CA . SER A 1 546 ? 15.227 54.094 7.512 1 29.31 546 SER A CA 1
ATOM 4191 C C . SER A 1 546 ? 14.148 54.812 8.312 1 29.31 546 SER A C 1
ATOM 4193 O O . SER A 1 546 ? 13.008 54.344 8.391 1 29.31 546 SER A O 1
ATOM 4195 N N . GLN A 1 547 ? 14.406 55.969 9.203 1 29.47 547 GLN A N 1
ATOM 4196 C CA . GLN A 1 547 ? 13.688 56.875 10.086 1 29.47 547 GLN A CA 1
ATOM 4197 C C . GLN A 1 547 ? 12.266 57.125 9.602 1 29.47 547 GLN A C 1
ATOM 4199 O O . GLN A 1 547 ? 11.438 57.688 10.328 1 29.47 547 GLN A O 1
ATOM 4204 N N . ALA A 1 548 ? 12.102 57.75 8.391 1 31.45 548 ALA A N 1
ATOM 4205 C CA . ALA A 1 548 ? 10.891 58.531 8.227 1 31.45 548 ALA A CA 1
ATOM 4206 C C . ALA A 1 548 ? 9.641 57.719 8.523 1 31.45 548 ALA A C 1
ATOM 4208 O O . ALA A 1 548 ? 9.742 56.562 8.984 1 31.45 548 ALA A O 1
ATOM 4209 N N . HIS A 1 549 ? 8.5 57.906 7.59 1 28.36 549 HIS A N 1
ATOM 4210 C CA . HIS A 1 549 ? 7.062 57.719 7.723 1 28.36 549 HIS A CA 1
ATOM 4211 C C . HIS A 1 549 ? 6.715 56.25 7.93 1 28.36 549 HIS A C 1
ATOM 4213 O O . HIS A 1 549 ? 7.203 55.375 7.199 1 28.36 549 HIS A O 1
ATOM 4219 N N . LYS A 1 550 ? 6.441 55.625 9.094 1 32.16 550 LYS A N 1
ATOM 4220 C CA . LYS A 1 550 ? 5.586 54.625 9.711 1 32.16 550 LYS A CA 1
ATOM 4221 C C . LYS A 1 550 ? 4.477 54.188 8.758 1 32.16 550 LYS A C 1
ATOM 4223 O O . LYS A 1 550 ? 3.307 54.125 9.141 1 32.16 550 LYS A O 1
ATOM 4228 N N . SER A 1 551 ? 4.453 54.531 7.508 1 28.42 551 SER A N 1
ATOM 4229 C CA . SER A 1 551 ? 3.291 54.156 6.703 1 28.42 551 SER A CA 1
ATOM 4230 C C . SER A 1 551 ? 3.02 52.656 6.77 1 28.42 551 SER A C 1
ATOM 4232 O O . SER A 1 551 ? 3.939 51.875 6.98 1 28.42 551 SER A O 1
ATOM 4234 N N . LYS A 1 552 ? 1.781 52.219 6.871 1 33.5 552 LYS A N 1
ATOM 4235 C CA . LYS A 1 552 ? 0.894 51.062 6.809 1 33.5 552 LYS A CA 1
ATOM 4236 C C . LYS A 1 552 ? 1.339 50.094 5.723 1 33.5 552 LYS A C 1
ATOM 4238 O O . LYS A 1 552 ? 0.795 50.094 4.613 1 33.5 552 LYS A O 1
ATOM 4243 N N . LEU A 1 553 ? 2.455 50.062 5.281 1 31.56 553 LEU A N 1
ATOM 4244 C CA . LEU A 1 553 ? 2.838 49.281 4.113 1 31.56 553 LEU A CA 1
ATOM 4245 C C . LEU A 1 553 ? 2.299 47.844 4.215 1 31.56 553 LEU A C 1
ATOM 4247 O O . LEU A 1 553 ? 2.629 47.125 5.156 1 31.56 553 LEU A O 1
ATOM 4251 N N . TYR A 1 554 ? 1.171 47.562 3.66 1 30.62 554 TYR A N 1
ATOM 4252 C CA . TYR A 1 554 ? 0.387 46.438 3.184 1 30.62 554 TYR A CA 1
ATOM 4253 C C . TYR A 1 554 ? 1.285 45.375 2.549 1 30.62 554 TYR A C 1
ATOM 4255 O O . TYR A 1 554 ? 1.75 45.531 1.42 1 30.62 554 TYR A O 1
ATOM 4263 N N . SER A 1 555 ? 2.256 44.719 3.088 1 39.66 555 SER A N 1
ATOM 4264 C CA . SER A 1 555 ? 2.918 43.531 2.594 1 39.66 555 SER A CA 1
ATOM 4265 C C . SER A 1 555 ? 2.01 42.75 1.65 1 39.66 555 SER A C 1
ATOM 4267 O O . SER A 1 555 ? 0.814 42.594 1.914 1 39.66 555 SER A O 1
ATOM 4269 N N . THR A 1 556 ? 2.275 42.781 0.339 1 43.69 556 THR A N 1
ATOM 4270 C CA . THR A 1 556 ? 1.475 42.125 -0.685 1 43.69 556 THR A CA 1
ATOM 4271 C C . THR A 1 556 ? 1.098 40.719 -0.25 1 43.69 556 THR A C 1
ATOM 4273 O O . THR A 1 556 ? 1.92 40 0.322 1 43.69 556 THR A O 1
ATOM 4276 N N . PRO A 1 557 ? -0.19 40.5 -0.206 1 47.38 557 PRO A N 1
ATOM 4277 C CA . PRO A 1 557 ? -0.746 39.188 0.148 1 47.38 557 PRO A CA 1
ATOM 4278 C C . PRO A 1 557 ? 0.075 38.031 -0.41 1 47.38 557 PRO A C 1
ATOM 4280 O O . PRO A 1 557 ? 0.166 36.969 0.221 1 47.38 557 PRO A O 1
ATOM 4283 N N . ALA A 1 558 ? 0.797 38.281 -1.527 1 49.56 558 ALA A N 1
ATOM 4284 C CA . ALA A 1 558 ? 1.544 37.188 -2.141 1 49.56 558 ALA A CA 1
ATOM 4285 C C . ALA A 1 558 ? 2.775 36.844 -1.312 1 49.56 558 ALA A C 1
ATOM 4287 O O . ALA A 1 558 ? 3.178 35.688 -1.253 1 49.56 558 ALA A O 1
ATOM 4288 N N . ARG A 1 559 ? 3.326 37.844 -0.669 1 54.16 559 ARG A N 1
ATOM 4289 C CA . ARG A 1 559 ? 4.527 37.594 0.12 1 54.16 559 ARG A CA 1
ATOM 4290 C C . ARG A 1 559 ? 4.188 36.812 1.399 1 54.16 559 ARG A C 1
ATOM 4292 O O . ARG A 1 559 ? 5.051 36.188 1.989 1 54.16 559 ARG A O 1
ATOM 4299 N N . GLU A 1 560 ? 2.893 36.844 1.538 1 61.78 560 GLU A N 1
ATOM 4300 C CA . GLU A 1 560 ? 2.449 36.188 2.77 1 61.78 560 GLU A CA 1
ATOM 4301 C C . GLU A 1 560 ? 2.227 34.688 2.557 1 61.78 560 GLU A C 1
ATOM 4303 O O . GLU A 1 560 ? 2.258 33.906 3.51 1 61.78 560 GLU A O 1
ATOM 4308 N N . ILE A 1 561 ? 2.178 34.375 1.239 1 68.81 561 ILE A N 1
ATOM 4309 C CA . ILE A 1 561 ? 1.933 32.969 0.958 1 68.81 561 ILE A CA 1
ATOM 4310 C C . ILE A 1 561 ? 3.219 32.312 0.46 1 68.81 561 ILE A C 1
ATOM 4312 O O . ILE A 1 561 ? 3.607 32.5 -0.696 1 68.81 561 ILE A O 1
ATOM 4316 N N . SER A 1 562 ? 4.016 31.719 1.298 1 73.06 562 SER A N 1
ATOM 4317 C CA . SER A 1 562 ? 5.316 31.156 0.975 1 73.06 562 SER A CA 1
ATOM 4318 C C . SER A 1 562 ? 5.211 29.656 0.709 1 73.06 562 SER A C 1
ATOM 4320 O O . SER A 1 562 ? 6.059 29.078 0.021 1 73.06 562 SER A O 1
ATOM 4322 N N . GLY A 1 563 ? 4.164 29.094 1.022 1 73.19 563 GLY A N 1
ATOM 4323 C CA . GLY A 1 563 ? 3.979 27.688 0.768 1 73.19 563 GLY A CA 1
ATOM 4324 C C . GLY A 1 563 ? 4.914 26.797 1.574 1 73.19 563 GLY A C 1
ATOM 4325 O O . GLY A 1 563 ? 5.984 27.25 1.995 1 73.19 563 GLY A O 1
ATOM 4326 N N . SER A 1 564 ? 4.625 25.641 1.952 1 74.94 564 SER A N 1
ATOM 4327 C CA . SER A 1 564 ? 5.418 24.656 2.682 1 74.94 564 SER A CA 1
ATOM 4328 C C . SER A 1 564 ? 4.957 23.234 2.369 1 74.94 564 SER A C 1
ATOM 4330 O O . SER A 1 564 ? 3.988 23.047 1.634 1 74.94 564 SER A O 1
ATOM 4332 N N . LEU A 1 565 ? 5.777 22.297 2.715 1 80.25 565 LEU A N 1
ATOM 4333 C CA . LEU A 1 565 ? 5.258 20.938 2.861 1 80.25 565 LEU A CA 1
ATOM 4334 C C . LEU A 1 565 ? 4.48 20.797 4.164 1 80.25 565 LEU A C 1
ATOM 4336 O O . LEU A 1 565 ? 5.055 20.438 5.199 1 80.25 565 LEU A O 1
ATOM 4340 N N . SER A 1 566 ? 3.256 21.078 4.145 1 86.94 566 SER A N 1
ATOM 4341 C CA . SER A 1 566 ? 2.445 21.438 5.305 1 86.94 566 SER A CA 1
ATOM 4342 C C . SER A 1 566 ? 1.807 20.203 5.941 1 86.94 566 SER A C 1
ATOM 4344 O O . SER A 1 566 ? 0.637 20.234 6.324 1 86.94 566 SER A O 1
ATOM 4346 N N . TYR A 1 567 ? 2.607 19.156 6.16 1 91.12 567 TYR A N 1
ATOM 4347 C CA . TYR A 1 567 ? 2.051 17.938 6.727 1 91.12 567 TYR A CA 1
ATOM 4348 C C . TYR A 1 567 ? 1.823 18.078 8.227 1 91.12 567 TYR A C 1
ATOM 4350 O O . TYR A 1 567 ? 1.204 17.219 8.852 1 91.12 567 TYR A O 1
ATOM 4358 N N . PHE A 1 568 ? 2.188 19.234 8.898 1 93.12 568 PHE A N 1
ATOM 4359 C CA . PHE A 1 568 ? 2.148 19.406 10.344 1 93.12 568 PHE A CA 1
ATOM 4360 C C . PHE A 1 568 ? 1.123 20.453 10.742 1 93.12 568 PHE A C 1
ATOM 4362 O O . PHE A 1 568 ? 0.968 20.766 11.93 1 93.12 568 PHE A O 1
ATOM 4369 N N . ARG A 1 569 ? 0.385 21 9.836 1 92.69 569 ARG A N 1
ATOM 4370 C CA . ARG A 1 569 ? -0.45 22.172 10.086 1 92.69 569 ARG A CA 1
ATOM 4371 C C . ARG A 1 569 ? -1.653 21.812 10.945 1 92.69 569 ARG A C 1
ATOM 4373 O O . ARG A 1 569 ? -2.264 22.688 11.57 1 92.69 569 ARG A O 1
ATOM 4380 N N . CYS A 1 570 ? -1.998 20.547 11.023 1 93.5 570 CYS A N 1
ATOM 4381 C CA . CYS A 1 570 ? -3.088 20.109 11.891 1 93.5 570 CYS A CA 1
ATOM 4382 C C . CYS A 1 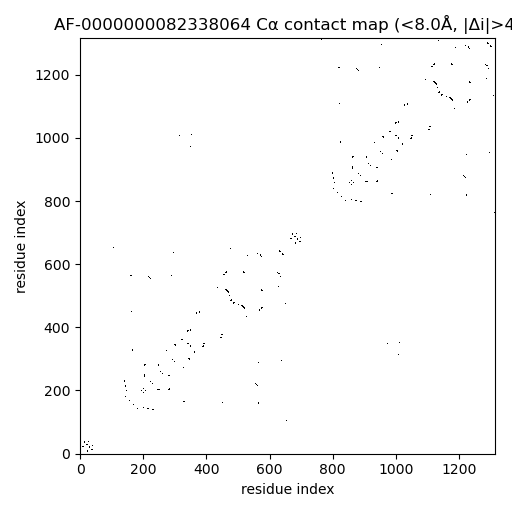570 ? -2.783 20.422 13.352 1 93.5 570 CYS A C 1
ATOM 4384 O O . CYS A 1 570 ? -3.699 20.562 14.164 1 93.5 570 CYS A O 1
ATOM 4386 N N . ALA A 1 571 ? -1.506 20.531 13.688 1 96.12 571 ALA A N 1
ATOM 4387 C CA . ALA A 1 571 ? -1.127 20.922 15.039 1 96.12 571 ALA A CA 1
ATOM 4388 C C . ALA A 1 571 ? -1.635 22.312 15.375 1 96.12 571 ALA A C 1
ATOM 4390 O O . ALA A 1 571 ? -2.027 22.594 16.516 1 96.12 571 ALA A O 1
ATOM 4391 N N . GLY A 1 572 ? -1.621 23.188 14.375 1 95.19 572 GLY A N 1
ATOM 4392 C CA . GLY A 1 572 ? -2.152 24.531 14.562 1 95.19 572 GLY A CA 1
ATOM 4393 C C . GLY A 1 572 ? -3.648 24.547 14.805 1 95.19 572 GLY A C 1
ATOM 4394 O O . GLY A 1 572 ? -4.137 25.312 15.641 1 95.19 572 GLY A O 1
ATOM 4395 N N . MET A 1 573 ? -4.355 23.703 14.117 1 94.44 573 MET A N 1
ATOM 4396 C CA . MET A 1 573 ? -5.805 23.625 14.289 1 94.44 573 MET A CA 1
ATOM 4397 C C . MET A 1 573 ? -6.164 23.125 15.688 1 94.44 573 MET A C 1
ATOM 4399 O O . MET A 1 573 ? -7.094 23.641 16.312 1 94.44 573 MET A O 1
ATOM 4403 N N . GLN A 1 574 ? -5.426 22.109 16.156 1 95.62 574 GLN A N 1
ATOM 4404 C CA . GLN A 1 574 ? -5.645 21.594 17.516 1 95.62 574 GLN A CA 1
ATOM 4405 C C . GLN A 1 574 ? -5.426 22.672 18.562 1 95.62 574 GLN A C 1
ATOM 4407 O O . GLN A 1 574 ? -6.199 22.797 19.516 1 95.62 574 GLN A O 1
ATOM 4412 N N . ALA A 1 575 ? -4.406 23.422 18.344 1 97.69 575 ALA A N 1
ATOM 4413 C CA . ALA A 1 575 ? -4.07 24.469 19.297 1 97.69 575 ALA A CA 1
ATOM 4414 C C . ALA A 1 575 ? -5.102 25.594 19.25 1 97.69 575 ALA A C 1
ATOM 4416 O O . ALA A 1 575 ? -5.527 26.094 20.297 1 97.69 575 ALA A O 1
ATOM 4417 N N . CYS A 1 576 ? -5.52 25.984 18.062 1 96.31 576 CYS A N 1
ATOM 4418 C CA . CYS A 1 576 ? -6.52 27.031 17.922 1 96.31 576 CYS A CA 1
ATOM 4419 C C . CYS A 1 576 ? -7.832 26.641 18.578 1 96.31 576 CYS A C 1
ATOM 4421 O O . CYS A 1 576 ? -8.438 27.438 19.297 1 96.31 576 CYS A O 1
ATOM 4423 N N . TYR A 1 577 ? -8.266 25.453 18.375 1 95.69 577 TYR A N 1
ATOM 4424 C CA . TYR A 1 577 ? -9.492 24.969 18.984 1 95.69 577 TYR A CA 1
ATOM 4425 C C . TYR A 1 577 ? -9.43 25.094 20.516 1 95.69 577 TYR A C 1
ATOM 4427 O O . TYR A 1 577 ? -10.352 25.609 21.141 1 95.69 577 TYR A O 1
ATOM 4435 N N . SER A 1 578 ? -8.328 24.609 21.062 1 96.75 578 SER A N 1
ATOM 4436 C CA . SER A 1 578 ? -8.164 24.625 22.516 1 96.75 578 SER A CA 1
ATOM 4437 C C . SER A 1 578 ? -8.148 26.047 23.062 1 96.75 578 SER A C 1
ATOM 4439 O O . SER A 1 578 ? -8.766 26.328 24.094 1 96.75 578 SER A O 1
ATOM 4441 N N . LEU A 1 579 ? -7.449 26.906 22.375 1 97.25 579 LEU A N 1
ATOM 4442 C CA . LEU A 1 579 ? -7.34 28.281 22.844 1 97.25 579 LEU A CA 1
ATOM 4443 C C . LEU A 1 579 ? -8.68 29 22.734 1 97.25 579 LEU A C 1
ATOM 4445 O O . LEU A 1 579 ? -9.047 29.781 23.609 1 97.25 579 LEU A O 1
ATOM 4449 N N . PHE A 1 580 ? -9.43 28.703 21.656 1 94.19 580 PHE A N 1
ATOM 4450 C CA . PHE A 1 580 ? -10.75 29.297 21.516 1 94.19 580 PHE A CA 1
ATOM 4451 C C . PHE A 1 580 ? -11.688 28.812 22.625 1 94.19 580 PHE A C 1
ATOM 4453 O O . PHE A 1 580 ? -12.484 29.578 23.156 1 94.19 580 PHE A O 1
ATOM 4460 N N . MET A 1 581 ? -11.586 27.547 22.922 1 93.69 581 MET A N 1
ATOM 4461 C CA . MET A 1 581 ? -12.43 26.984 23.984 1 93.69 581 MET A CA 1
ATOM 4462 C C . MET A 1 581 ? -12.102 27.625 25.328 1 93.69 581 MET A C 1
ATOM 4464 O O . MET A 1 581 ? -13.008 27.906 26.125 1 93.69 581 MET A O 1
ATOM 4468 N N . ILE A 1 582 ? -10.859 27.812 25.609 1 94.44 582 ILE A N 1
ATOM 4469 C CA . ILE A 1 582 ? -10.43 28.422 26.859 1 94.44 582 ILE A CA 1
ATOM 4470 C C . ILE A 1 582 ? -10.883 29.891 26.891 1 94.44 582 ILE A C 1
ATOM 4472 O O . ILE A 1 582 ? -11.359 30.359 27.922 1 94.44 582 ILE A O 1
ATOM 4476 N N . LEU A 1 583 ? -10.711 30.531 25.766 1 92.62 583 LEU A N 1
ATOM 4477 C CA . LEU A 1 583 ? -11.172 31.906 25.656 1 92.62 583 LEU A CA 1
ATOM 4478 C C . LEU A 1 583 ? -12.672 32 25.922 1 92.62 583 LEU A C 1
ATOM 4480 O O . LEU A 1 583 ? -13.117 32.906 26.625 1 92.62 583 LEU A O 1
ATOM 4484 N N . HIS A 1 584 ? -13.336 31.094 25.375 1 88 584 HIS A N 1
ATOM 4485 C CA . HIS A 1 584 ? -14.781 31.047 25.594 1 88 584 HIS A CA 1
ATOM 4486 C C . HIS A 1 584 ? -15.109 30.859 27.078 1 88 584 HIS A C 1
ATOM 4488 O O . HIS A 1 584 ? -16.031 31.484 27.594 1 88 584 HIS A O 1
ATOM 4494 N N . GLN A 1 585 ? -14.438 30.031 27.734 1 89.12 585 GLN A N 1
ATOM 4495 C CA . GLN A 1 585 ? -14.648 29.766 29.156 1 89.12 585 GLN A CA 1
ATOM 4496 C C . GLN A 1 585 ? -14.398 31.031 29.984 1 89.12 585 GLN A C 1
ATOM 4498 O O . GLN A 1 585 ? -15.172 31.344 30.891 1 89.12 585 GLN A O 1
ATOM 4503 N N . ILE A 1 586 ? -13.398 31.734 29.703 1 90.69 586 ILE A N 1
ATOM 4504 C CA . ILE A 1 586 ? -13.047 32.938 30.438 1 90.69 586 ILE A CA 1
ATOM 4505 C C . ILE A 1 586 ? -14.094 34.031 30.172 1 90.69 586 ILE A C 1
ATOM 4507 O O . ILE A 1 586 ? -14.531 34.719 31.109 1 90.69 586 ILE A O 1
ATOM 4511 N N . GLN A 1 587 ? -14.469 34.156 28.938 1 87.56 587 GLN A N 1
ATOM 4512 C CA . GLN A 1 587 ? -15.461 35.156 28.562 1 87.56 587 GLN A CA 1
ATOM 4513 C C . GLN A 1 587 ? -16.812 34.875 29.219 1 87.56 587 GLN A C 1
ATOM 4515 O O . GLN A 1 587 ? -17.5 35.781 29.688 1 87.56 587 GLN A O 1
ATOM 4520 N N . ALA A 1 588 ? -17.125 33.594 29.25 1 84.56 588 ALA A N 1
ATOM 4521 C CA . ALA A 1 588 ? -18.359 33.219 29.906 1 84.56 588 ALA A CA 1
ATOM 4522 C C . ALA A 1 588 ? -18.297 33.5 31.406 1 84.56 588 ALA A C 1
ATOM 4524 O O . ALA A 1 588 ? -19.281 33.906 32 1 84.56 588 ALA A O 1
ATOM 4525 N N . ALA A 1 589 ? -17.172 33.281 31.984 1 88.31 589 ALA A N 1
ATOM 4526 C CA . ALA A 1 589 ? -17 33.562 33.406 1 88.31 589 ALA A CA 1
ATOM 4527 C C . ALA A 1 589 ? -17.062 35.031 33.719 1 88.31 589 ALA A C 1
ATOM 4529 O O . ALA A 1 589 ? -17.594 35.469 34.75 1 88.31 589 ALA A O 1
ATOM 4530 N N . LEU A 1 590 ? -16.547 35.844 32.875 1 86.06 590 LEU A N 1
ATOM 4531 C CA . LEU A 1 590 ? -16.578 37.281 33.031 1 86.06 590 LEU A CA 1
ATOM 4532 C C . LEU A 1 590 ? -18 37.812 32.875 1 86.06 590 LEU A C 1
ATOM 4534 O O . LEU A 1 590 ? -18.438 38.688 33.656 1 86.06 590 LEU A O 1
ATOM 4538 N N . ALA A 1 591 ? -18.703 37.25 31.938 1 83.31 591 ALA A N 1
ATOM 4539 C CA . ALA A 1 591 ? -20.062 37.688 31.672 1 83.31 591 ALA A CA 1
ATOM 4540 C C . ALA A 1 591 ? -21 37.312 32.844 1 83.31 591 ALA A C 1
ATOM 4542 O O . ALA A 1 591 ? -21.922 38.031 33.156 1 83.31 591 ALA A O 1
ATOM 4543 N N . SER A 1 592 ? -20.672 36.219 33.531 1 84.38 592 SER A N 1
ATOM 4544 C CA . SER A 1 592 ? -21.531 35.75 34.625 1 84.38 592 SER A CA 1
ATOM 4545 C C . SER A 1 592 ? -21 36.219 35.969 1 84.38 592 SER A C 1
ATOM 4547 O O . SER A 1 592 ? -21.516 35.812 37.031 1 84.38 592 SER A O 1
ATOM 4549 N N . GLN A 1 593 ? -20.031 36.969 35.969 1 84.25 593 GLN A N 1
ATOM 4550 C CA . GLN A 1 593 ? -19.406 37.5 37.188 1 84.25 593 GLN A CA 1
ATOM 4551 C C . GLN A 1 593 ? -19 36.406 38.156 1 84.25 593 GLN A C 1
ATOM 4553 O O . GLN A 1 593 ? -19.188 36.5 39.344 1 84.25 593 GLN A O 1
ATOM 4558 N N . SER A 1 594 ? -18.656 35.281 37.5 1 87.12 594 SER A N 1
ATOM 4559 C CA . SER A 1 594 ? -18.219 34.125 38.281 1 87.12 594 SER A CA 1
ATOM 4560 C C . SER A 1 594 ? -16.797 33.719 37.906 1 87.12 594 SER A C 1
ATOM 4562 O O . SER A 1 594 ? -16.531 32.562 37.531 1 87.12 594 SER A O 1
ATOM 4564 N N . LEU A 1 595 ? -15.891 34.594 38.031 1 89.5 595 LEU A N 1
ATOM 4565 C CA . LEU A 1 595 ? -14.508 34.406 37.594 1 89.5 595 LEU A CA 1
ATOM 4566 C C . LEU A 1 595 ? -13.82 33.344 38.5 1 89.5 595 LEU A C 1
ATOM 4568 O O . LEU A 1 595 ? -12.781 32.812 38.125 1 89.5 595 LEU A O 1
ATOM 4572 N N . SER A 1 596 ? -14.461 33.062 39.625 1 85.06 596 SER A N 1
ATOM 4573 C CA . SER A 1 596 ? -13.906 32.062 40.531 1 85.06 596 SER A CA 1
ATOM 4574 C C . SER A 1 596 ? -13.844 30.688 39.875 1 85.06 596 SER A C 1
ATOM 4576 O O . SER A 1 596 ? -12.984 29.859 40.219 1 85.06 596 SER A O 1
ATOM 4578 N N . SER A 1 597 ? -14.68 30.484 38.906 1 86.5 597 SER A N 1
ATOM 4579 C CA . SER A 1 597 ? -14.727 29.203 38.219 1 86.5 597 SER A CA 1
ATOM 4580 C C . SER A 1 597 ? -13.508 29 37.344 1 86.5 597 SER A C 1
ATOM 4582 O O . SER A 1 597 ? -13.195 27.875 36.938 1 86.5 597 SER A O 1
ATOM 4584 N N . CYS A 1 598 ? -12.734 30.094 37.031 1 89.81 598 CYS A N 1
ATOM 4585 C CA . CYS A 1 598 ? -11.586 30 36.156 1 89.81 598 CYS A CA 1
ATOM 4586 C C . CYS A 1 598 ? -10.289 30.297 36.906 1 89.81 598 CYS A C 1
ATOM 4588 O O . CYS A 1 598 ? -9.242 30.484 36.281 1 89.81 598 CYS A O 1
ATOM 4590 N N . TYR A 1 599 ? -10.352 30.297 38.188 1 88.38 599 TYR A N 1
ATOM 4591 C CA . TYR A 1 599 ? -9.188 30.656 39 1 88.38 599 TYR A CA 1
ATOM 4592 C C . TYR A 1 599 ? -8.039 29.688 38.75 1 88.38 599 TYR A C 1
ATOM 4594 O O . TYR A 1 599 ? -6.871 30.062 38.812 1 88.38 599 TYR A O 1
ATOM 4602 N N . TYR A 1 600 ? -8.359 28.484 38.406 1 89.75 600 TYR A N 1
ATOM 4603 C CA . TYR A 1 600 ? -7.328 27.484 38.156 1 89.75 600 TYR A CA 1
ATOM 4604 C C . TYR A 1 600 ? -6.488 27.844 36.938 1 89.75 600 TYR A C 1
ATOM 4606 O O . TYR A 1 600 ? -5.359 27.359 36.781 1 89.75 600 TYR A O 1
ATOM 4614 N N . LEU A 1 601 ? -6.949 28.719 36.062 1 92.12 601 LEU A N 1
ATOM 4615 C CA . LEU A 1 601 ? -6.238 29.141 34.875 1 92.12 601 LEU A CA 1
ATOM 4616 C C . LEU A 1 601 ? -5.414 30.406 35.125 1 92.12 601 LEU A C 1
ATOM 4618 O O . LEU A 1 601 ? -4.48 30.703 34.375 1 92.12 601 LEU A O 1
ATOM 4622 N N . LEU A 1 602 ? -5.797 31.219 36.156 1 88.25 602 LEU A N 1
ATOM 4623 C CA . LEU A 1 602 ? -5.238 32.562 36.375 1 88.25 602 LEU A CA 1
ATOM 4624 C C . LEU A 1 602 ? -4.027 32.5 37.281 1 88.25 602 LEU A C 1
ATOM 4626 O O . LEU A 1 602 ? -3.309 33.5 37.438 1 88.25 602 LEU A O 1
ATOM 4630 N N . GLY A 1 603 ? -3.58 31.469 37.719 1 74.88 603 GLY A N 1
ATOM 4631 C CA . GLY A 1 603 ? -2.498 31.406 38.688 1 74.88 603 GLY A CA 1
ATOM 4632 C C . GLY A 1 603 ? -2.881 31.969 40.062 1 74.88 603 GLY A C 1
ATOM 4633 O O . GLY A 1 603 ? -4.062 32 40.406 1 74.88 603 GLY A O 1
ATOM 4634 N N . PRO A 1 604 ? -1.823 32.438 40.719 1 77.56 604 PRO A N 1
ATOM 4635 C CA . PRO A 1 604 ? -2.109 33.062 42 1 77.56 604 PRO A CA 1
ATOM 4636 C C . PRO A 1 604 ? -2.744 34.438 41.875 1 77.56 604 PRO A C 1
ATOM 4638 O O . PRO A 1 604 ? -2.119 35.344 41.344 1 77.56 604 PRO A O 1
ATOM 4641 N N . SER A 1 605 ? -4.082 34.438 41.844 1 73.38 605 SER A N 1
ATOM 4642 C CA . SER A 1 605 ? -4.789 35.688 41.688 1 73.38 605 SER A CA 1
ATOM 4643 C C . SER A 1 605 ? -5.418 36.156 42.969 1 73.38 605 SER A C 1
ATOM 4645 O O . SER A 1 605 ? -5.879 35.344 43.781 1 73.38 605 SER A O 1
ATOM 4647 N N . GLU A 1 606 ? -5.141 37.438 43.25 1 78.06 606 GLU A N 1
ATOM 4648 C CA . GLU A 1 606 ? -5.844 38.062 44.344 1 78.06 606 GLU A CA 1
ATOM 4649 C C . GLU A 1 606 ? -7.18 38.656 43.875 1 78.06 606 GLU A C 1
ATOM 4651 O O . GLU A 1 606 ? -7.34 39 42.719 1 78.06 606 GLU A O 1
ATOM 4656 N N . PRO A 1 607 ? -8.172 38.656 44.781 1 78.25 607 PRO A N 1
ATOM 4657 C CA . PRO A 1 607 ? -9.484 39.188 44.375 1 78.25 607 PRO A CA 1
ATOM 4658 C C . PRO A 1 607 ? -9.406 40.562 43.781 1 78.25 607 PRO A C 1
ATOM 4660 O O . PRO A 1 607 ? -10.172 40.906 42.875 1 78.25 607 PRO A O 1
ATOM 4663 N N . ALA A 1 608 ? -8.414 41.281 44.125 1 81.56 608 ALA A N 1
ATOM 4664 C CA . ALA A 1 608 ? -8.312 42.656 43.656 1 81.56 608 ALA A CA 1
ATOM 4665 C C . ALA A 1 608 ? -7.758 42.688 42.219 1 81.56 608 ALA A C 1
ATOM 4667 O O . ALA A 1 608 ? -7.98 43.656 41.469 1 81.56 608 ALA A O 1
ATOM 4668 N N . THR A 1 609 ? -7.066 41.656 41.812 1 86.75 609 THR A N 1
ATOM 4669 C CA . THR A 1 609 ? -6.395 41.688 40.531 1 86.75 609 THR A CA 1
ATOM 4670 C C . THR A 1 609 ? -6.977 40.656 39.594 1 86.75 609 THR A C 1
ATOM 4672 O O . THR A 1 609 ? -6.457 40.438 38.5 1 86.75 609 THR A O 1
ATOM 4675 N N . GLU A 1 610 ? -8.07 40.062 39.938 1 86.31 610 GLU A N 1
ATOM 4676 C CA . GLU A 1 610 ? -8.602 38.938 39.188 1 86.31 610 GLU A CA 1
ATOM 4677 C C . GLU A 1 610 ? -9.023 39.344 37.781 1 86.31 610 GLU A C 1
ATOM 4679 O O . GLU A 1 610 ? -8.828 38.562 36.844 1 86.31 610 GLU A O 1
ATOM 4684 N N . LEU A 1 611 ? -9.625 40.469 37.719 1 89.06 611 LEU A N 1
ATOM 4685 C CA . LEU A 1 611 ? -10.055 40.938 36.406 1 89.06 611 LEU A CA 1
ATOM 4686 C C . LEU A 1 611 ? -8.852 41.219 35.5 1 89.06 611 LEU A C 1
ATOM 4688 O O . LEU A 1 611 ? -8.883 40.906 34.312 1 89.06 611 LEU A O 1
ATOM 4692 N N . GLN A 1 612 ? -7.828 41.75 36.062 1 89 612 GLN A N 1
ATOM 4693 C CA . GLN A 1 612 ? -6.613 42.031 35.312 1 89 612 GLN A CA 1
ATOM 4694 C C . GLN A 1 612 ? -5.93 40.75 34.875 1 89 612 GLN A C 1
ATOM 4696 O O . GLN A 1 612 ? -5.398 40.656 33.781 1 89 612 GLN A O 1
ATOM 4701 N N . ASP A 1 613 ? -5.91 39.812 35.75 1 90.56 613 ASP A N 1
ATOM 4702 C CA . ASP A 1 613 ? -5.309 38.531 35.438 1 90.56 613 ASP A CA 1
ATOM 4703 C C . ASP A 1 613 ? -6.062 37.812 34.312 1 90.56 613 ASP A C 1
ATOM 4705 O O . ASP A 1 613 ? -5.453 37.219 33.438 1 90.56 613 ASP A O 1
ATOM 4709 N N . ALA A 1 614 ? -7.363 37.844 34.344 1 91.5 614 ALA A N 1
ATOM 4710 C CA . ALA A 1 614 ? -8.188 37.281 33.281 1 91.5 614 ALA A CA 1
ATOM 4711 C C . ALA A 1 614 ? -7.914 37.938 31.938 1 91.5 614 ALA A C 1
ATOM 4713 O O . ALA A 1 614 ? -7.816 37.25 30.906 1 91.5 614 ALA A O 1
ATOM 4714 N N . ARG A 1 615 ? -7.785 39.281 31.953 1 90.75 615 ARG A N 1
ATOM 4715 C CA . ARG A 1 615 ? -7.523 40 30.734 1 90.75 615 ARG A CA 1
ATOM 4716 C C . ARG A 1 615 ? -6.137 39.688 30.188 1 90.75 615 ARG A C 1
ATOM 4718 O O . ARG A 1 615 ? -5.941 39.625 28.969 1 90.75 615 ARG A O 1
ATOM 4725 N N . ARG A 1 616 ? -5.199 39.562 31.078 1 91.12 616 ARG A N 1
ATOM 4726 C CA . ARG A 1 616 ? -3.85 39.156 30.672 1 91.12 616 ARG A CA 1
ATOM 4727 C C . ARG A 1 616 ? -3.848 37.812 29.969 1 91.12 616 ARG A C 1
ATOM 4729 O O . ARG A 1 616 ? -3.199 37.656 28.938 1 91.12 616 ARG A O 1
ATOM 4736 N N . LEU A 1 617 ? -4.527 36.875 30.578 1 93.19 617 LEU A N 1
ATOM 4737 C CA . LEU A 1 617 ? -4.605 35.562 29.969 1 93.19 617 LEU A CA 1
ATOM 4738 C C . LEU A 1 617 ? -5.305 35.625 28.609 1 93.19 617 LEU A C 1
ATOM 4740 O O . LEU A 1 617 ? -4.879 34.969 27.656 1 93.19 617 LEU A O 1
ATOM 4744 N N . MET A 1 618 ? -6.355 36.344 28.484 1 93.5 618 MET A N 1
ATOM 4745 C CA . MET A 1 618 ? -7.082 36.5 27.219 1 93.5 618 MET A CA 1
ATOM 4746 C C . MET A 1 618 ? -6.176 37.062 26.141 1 93.5 618 MET A C 1
ATOM 4748 O O . MET A 1 618 ? -6.234 36.656 24.984 1 93.5 618 MET A O 1
ATOM 4752 N N . GLU A 1 619 ? -5.316 38.031 26.547 1 92.69 619 GLU A N 1
ATOM 4753 C CA . GLU A 1 619 ? -4.387 38.625 25.594 1 92.69 619 GLU A CA 1
ATOM 4754 C C . GLU A 1 619 ? -3.324 37.594 25.156 1 92.69 619 GLU A C 1
ATOM 4756 O O . GLU A 1 619 ? -2.91 37.594 24 1 92.69 619 GLU A O 1
ATOM 4761 N N . GLU A 1 620 ? -2.855 36.875 26.062 1 94.38 620 GLU A N 1
ATOM 4762 C CA . GLU A 1 620 ? -1.896 35.812 25.734 1 94.38 620 GLU A CA 1
ATOM 4763 C C . GLU A 1 620 ? -2.496 34.812 24.766 1 94.38 620 GLU A C 1
ATOM 4765 O O . GLU A 1 620 ? -1.836 34.375 23.812 1 94.38 620 GLU A O 1
ATOM 4770 N N . VAL A 1 621 ? -3.711 34.375 25.031 1 95.94 621 VAL A N 1
ATOM 4771 C CA . VAL A 1 621 ? -4.434 33.438 24.172 1 95.94 621 VAL A CA 1
ATOM 4772 C C . VAL A 1 621 ? -4.645 34.062 22.797 1 95.94 621 VAL A C 1
ATOM 4774 O O . VAL A 1 621 ? -4.469 33.406 21.781 1 95.94 621 VAL A O 1
ATOM 4777 N N . ARG A 1 622 ? -5.039 35.312 22.766 1 94.5 622 ARG A N 1
ATOM 4778 C CA . ARG A 1 622 ? -5.23 36.031 21.516 1 94.5 622 ARG A CA 1
ATOM 4779 C C . ARG A 1 622 ? -3.949 36 20.688 1 94.5 622 ARG A C 1
ATOM 4781 O O . ARG A 1 622 ? -3.982 35.75 19.484 1 94.5 622 ARG A O 1
ATOM 4788 N N . HIS A 1 623 ? -2.869 36.312 21.359 1 93.38 623 HIS A N 1
ATOM 4789 C CA . HIS A 1 623 ? -1.581 36.344 20.672 1 93.38 623 HIS A CA 1
ATOM 4790 C C . HIS A 1 623 ? -1.239 34.938 20.109 1 93.38 623 HIS A C 1
ATOM 4792 O O . HIS A 1 623 ? -0.724 34.844 19 1 93.38 623 HIS A O 1
ATOM 4798 N N . GLY A 1 624 ? -1.471 33.938 20.906 1 95.69 624 GLY A N 1
ATOM 4799 C CA . GLY A 1 624 ? -1.245 32.594 20.438 1 95.69 624 GLY A CA 1
ATOM 4800 C C . GLY A 1 624 ? -2.053 32.25 19.188 1 95.69 624 GLY A C 1
ATOM 4801 O O . GLY A 1 624 ? -1.524 31.672 18.25 1 95.69 624 GLY A O 1
ATOM 4802 N N . ILE A 1 625 ? -3.32 32.594 19.172 1 95.62 625 ILE A N 1
ATOM 4803 C CA . ILE A 1 625 ? -4.203 32.344 18.031 1 95.62 625 ILE A CA 1
ATOM 4804 C C . ILE A 1 625 ? -3.715 33.125 16.812 1 95.62 625 ILE A C 1
ATOM 4806 O O . ILE A 1 625 ? -3.727 32.594 15.695 1 95.62 625 ILE A O 1
ATOM 4810 N N . GLU A 1 626 ? -3.248 34.312 17.031 1 92.62 626 GLU A N 1
ATOM 4811 C CA . GLU A 1 626 ? -2.768 35.156 15.93 1 92.62 626 GLU A CA 1
ATOM 4812 C C . GLU A 1 626 ? -1.524 34.562 15.281 1 92.62 626 GLU A C 1
ATOM 4814 O O . GLU A 1 626 ? -1.36 34.625 14.062 1 92.62 626 GLU A O 1
ATOM 4819 N N . CYS A 1 627 ? -0.646 34 16.078 1 90.5 627 CYS A N 1
ATOM 4820 C CA . CYS A 1 627 ? 0.535 33.344 15.539 1 90.5 627 CYS A CA 1
ATOM 4821 C C . CYS A 1 627 ? 0.141 32.188 14.625 1 90.5 627 CYS A C 1
ATOM 4823 O O . CYS A 1 627 ? 0.713 32 13.547 1 90.5 627 CYS A O 1
ATOM 4825 N N . MET A 1 628 ? -0.814 31.453 15.055 1 92.38 628 MET A N 1
ATOM 4826 C CA . MET A 1 628 ? -1.261 30.312 14.266 1 92.38 628 MET A CA 1
ATOM 4827 C C . MET A 1 628 ? -1.994 30.766 13.008 1 92.38 628 MET A C 1
ATOM 4829 O O . MET A 1 628 ? -1.854 30.156 11.945 1 92.38 628 MET A O 1
ATOM 4833 N N . ARG A 1 629 ? -2.766 31.766 13.148 1 90.38 629 ARG A N 1
ATOM 4834 C CA . ARG A 1 629 ? -3.49 32.344 12.008 1 90.38 629 ARG A CA 1
ATOM 4835 C C . ARG A 1 629 ? -2.529 32.75 10.906 1 90.38 629 ARG A C 1
ATOM 4837 O O . ARG A 1 629 ? -2.756 32.469 9.734 1 90.38 629 ARG A O 1
ATOM 4844 N N . ILE A 1 630 ? -1.484 33.438 11.297 1 86.75 630 ILE A N 1
ATOM 4845 C CA . ILE A 1 630 ? -0.49 33.906 10.344 1 86.75 630 ILE A CA 1
ATOM 4846 C C . ILE A 1 630 ? 0.182 32.719 9.664 1 86.75 630 ILE A C 1
ATOM 4848 O O . ILE A 1 630 ? 0.382 32.719 8.445 1 86.75 630 ILE A O 1
ATOM 4852 N N . SER A 1 631 ? 0.472 31.781 10.438 1 88.38 631 SER A N 1
ATOM 4853 C CA . SER A 1 631 ? 1.143 30.609 9.898 1 88.38 631 SER A CA 1
ATOM 4854 C C . SER A 1 631 ? 0.242 29.844 8.93 1 88.38 631 SER A C 1
ATOM 4856 O O . SER A 1 631 ? 0.705 29.359 7.895 1 88.38 631 SER A O 1
ATOM 4858 N N . LEU A 1 632 ? -1.033 29.625 9.258 1 89.62 632 LEU A N 1
ATOM 4859 C CA . LEU A 1 632 ? -1.973 28.938 8.383 1 89.62 632 LEU A CA 1
ATOM 4860 C C . LEU A 1 632 ? -2.205 29.719 7.102 1 89.62 632 LEU A C 1
ATOM 4862 O O . LEU A 1 632 ? -2.334 29.141 6.023 1 89.62 632 LEU A O 1
ATOM 4866 N N . ARG A 1 633 ? -2.205 31 7.223 1 86.75 633 ARG A N 1
ATOM 4867 C CA . ARG A 1 633 ? -2.406 31.859 6.059 1 86.75 633 ARG A CA 1
ATOM 4868 C C . ARG A 1 633 ? -1.244 31.734 5.078 1 86.75 633 ARG A C 1
ATOM 4870 O O . ARG A 1 633 ? -1.437 31.812 3.865 1 86.75 633 ARG A O 1
ATOM 4877 N N . ALA A 1 634 ? -0.082 31.484 5.609 1 87.12 634 ALA A N 1
ATOM 4878 C CA . ALA A 1 634 ? 1.101 31.328 4.766 1 87.12 634 ALA A CA 1
ATOM 4879 C C . ALA A 1 634 ? 0.937 30.156 3.807 1 87.12 634 ALA A C 1
ATOM 4881 O O . ALA A 1 634 ? 1.541 30.125 2.732 1 87.12 634 ALA A O 1
ATOM 4882 N N . ASP A 1 635 ? 0.113 29.219 4.129 1 89.75 635 ASP A N 1
ATOM 4883 C CA . ASP A 1 635 ? -0.1 28.031 3.295 1 89.75 635 ASP A CA 1
ATOM 4884 C C . ASP A 1 635 ? -1.491 28.047 2.664 1 89.75 635 ASP A C 1
ATOM 4886 O O . ASP A 1 635 ? -2.014 27 2.27 1 89.75 635 ASP A O 1
ATOM 4890 N N . SER A 1 636 ? -2.039 29.188 2.547 1 87.44 636 SER A N 1
ATOM 4891 C CA . SER A 1 636 ? -3.398 29.312 2.029 1 87.44 636 SER A CA 1
ATOM 4892 C C . SER A 1 636 ? -3.438 29.094 0.521 1 87.44 636 SER A C 1
ATOM 4894 O O . SER A 1 636 ? -4.516 29.062 -0.079 1 87.44 636 SER A O 1
ATOM 4896 N N . GLY A 1 637 ? -2.238 28.969 -0.064 1 87 637 GLY A N 1
ATOM 4897 C CA . GLY A 1 637 ? -2.215 28.547 -1.454 1 87 637 GLY A CA 1
ATOM 4898 C C . GLY A 1 637 ? -2.758 27.141 -1.656 1 87 637 GLY A C 1
ATOM 4899 O O . GLY A 1 637 ? -3.184 26.781 -2.758 1 87 637 GLY A O 1
ATOM 4900 N N . PHE A 1 638 ? -2.693 26.359 -0.664 1 92.19 638 PHE A N 1
ATOM 4901 C CA . PHE A 1 638 ? -3.26 25.016 -0.666 1 92.19 638 PHE A CA 1
ATOM 4902 C C . PHE A 1 638 ? -4.73 25.047 -0.264 1 92.19 638 PHE A C 1
ATOM 4904 O O . PHE A 1 638 ? -5.09 25.641 0.751 1 92.19 638 PHE A O 1
ATOM 4911 N N . GLU A 1 639 ? -5.523 24.438 -0.988 1 90.5 639 GLU A N 1
ATOM 4912 C CA . GLU A 1 639 ? -6.965 24.578 -0.822 1 90.5 639 GLU A CA 1
ATOM 4913 C C . GLU A 1 639 ? -7.414 24.078 0.551 1 90.5 639 GLU A C 1
ATOM 4915 O O . GLU A 1 639 ? -8.219 24.734 1.221 1 90.5 639 GLU A O 1
ATOM 4920 N N . ALA A 1 640 ? -6.984 22.953 0.967 1 92.44 640 ALA A N 1
ATOM 4921 C CA . ALA A 1 640 ? -7.418 22.391 2.244 1 92.44 640 ALA A CA 1
ATOM 4922 C C . ALA A 1 640 ? -6.957 23.266 3.41 1 92.44 640 ALA A C 1
ATOM 4924 O O . ALA A 1 640 ? -7.699 23.469 4.375 1 92.44 640 ALA A O 1
ATOM 4925 N N . ILE A 1 641 ? -5.742 23.797 3.365 1 93 641 ILE A N 1
ATOM 4926 C CA . ILE A 1 641 ? -5.227 24.656 4.426 1 93 641 ILE A CA 1
ATOM 4927 C C . ILE A 1 641 ? -5.953 26 4.406 1 93 641 ILE A C 1
ATOM 4929 O O . ILE A 1 641 ? -6.215 26.594 5.457 1 93 641 ILE A O 1
ATOM 4933 N N . ALA A 1 642 ? -6.258 26.438 3.186 1 90.88 642 ALA A N 1
ATOM 4934 C CA . ALA A 1 642 ? -7.035 27.656 3.068 1 90.88 642 ALA A CA 1
ATOM 4935 C C . ALA A 1 642 ? -8.383 27.531 3.768 1 90.88 642 ALA A C 1
ATOM 4937 O O . ALA A 1 642 ? -8.867 28.469 4.395 1 90.88 642 ALA A O 1
ATOM 4938 N N . ALA A 1 643 ? -8.969 26.375 3.619 1 89.38 643 ALA A N 1
ATOM 4939 C CA . ALA A 1 643 ? -10.242 26.125 4.289 1 89.38 643 ALA A CA 1
ATOM 4940 C C . ALA A 1 643 ? -10.086 26.188 5.805 1 89.38 643 ALA A C 1
ATOM 4942 O O . ALA A 1 643 ? -10.93 26.75 6.5 1 89.38 643 ALA A O 1
ATOM 4943 N N . MET A 1 644 ? -9.055 25.656 6.328 1 91.88 644 MET A N 1
ATOM 4944 C CA . MET A 1 644 ? -8.766 25.719 7.758 1 91.88 644 MET A CA 1
ATOM 4945 C C . MET A 1 644 ? -8.547 27.156 8.211 1 91.88 644 MET A C 1
ATOM 4947 O O . MET A 1 644 ? -9.078 27.578 9.242 1 91.88 644 MET A O 1
ATOM 4951 N N . SER A 1 645 ? -7.762 27.828 7.383 1 91.25 645 SER A N 1
ATOM 4952 C CA . SER A 1 645 ? -7.461 29.219 7.699 1 91.25 645 SER A CA 1
ATOM 4953 C C . SER A 1 645 ? -8.734 30.062 7.75 1 91.25 645 SER A C 1
ATOM 4955 O O . SER A 1 645 ? -8.891 30.906 8.633 1 91.25 645 SER A O 1
ATOM 4957 N N . ARG A 1 646 ? -9.594 29.797 6.887 1 88.25 646 ARG A N 1
ATOM 4958 C CA . ARG A 1 646 ? -10.859 30.531 6.855 1 88.25 646 ARG A CA 1
ATOM 4959 C C . ARG A 1 646 ? -11.688 30.25 8.102 1 88.25 646 ARG A C 1
ATOM 4961 O O . ARG A 1 646 ? -12.305 31.156 8.664 1 88.25 646 ARG A O 1
ATOM 4968 N N . GLU A 1 647 ? -11.711 29.062 8.523 1 89.44 647 GLU A N 1
ATOM 4969 C CA . GLU A 1 647 ? -12.469 28.688 9.711 1 89.44 647 GLU A CA 1
ATOM 4970 C C . GLU A 1 647 ? -11.891 29.344 10.961 1 89.44 647 GLU A C 1
ATOM 4972 O O . GLU A 1 647 ? -12.641 29.797 11.836 1 89.44 647 GLU A O 1
ATOM 4977 N N . VAL A 1 648 ? -10.602 29.344 11.031 1 92.25 648 VAL A N 1
ATOM 4978 C CA . VAL A 1 648 ? -9.953 29.984 12.18 1 92.25 648 VAL A CA 1
ATOM 4979 C C . VAL A 1 648 ? -10.211 31.484 12.156 1 92.25 648 VAL A C 1
ATOM 4981 O O . VAL A 1 648 ? -10.461 32.094 13.195 1 92.25 648 VAL A O 1
ATOM 4984 N N . ASP A 1 649 ? -10.18 32.062 10.961 1 88.44 649 ASP A N 1
ATOM 4985 C CA . ASP A 1 649 ? -10.461 33.469 10.812 1 88.44 649 ASP A CA 1
ATOM 4986 C C . ASP A 1 649 ? -11.891 33.812 11.219 1 88.44 649 ASP A C 1
ATOM 4988 O O . ASP A 1 649 ? -12.148 34.812 11.859 1 88.44 649 ASP A O 1
ATOM 4992 N N . THR A 1 650 ? -12.758 32.938 10.828 1 85.44 650 THR A N 1
ATOM 4993 C CA . THR A 1 650 ? -14.156 33.125 11.188 1 85.44 650 THR A CA 1
ATOM 4994 C C . THR A 1 650 ? -14.344 33.031 12.703 1 85.44 650 THR A C 1
ATOM 4996 O O . THR A 1 650 ? -15.031 33.875 13.297 1 85.44 650 THR A O 1
ATOM 4999 N N . ALA A 1 651 ? -13.742 32.062 13.289 1 88.31 651 ALA A N 1
ATOM 5000 C CA . ALA A 1 651 ? -13.812 31.938 14.742 1 88.31 651 ALA A CA 1
ATOM 5001 C C . ALA A 1 651 ? -13.195 33.156 15.43 1 88.31 651 ALA A C 1
ATOM 5003 O O . ALA A 1 651 ? -13.727 33.656 16.422 1 88.31 651 ALA A O 1
ATOM 5004 N N . TYR A 1 652 ? -12.047 33.594 14.906 1 90.5 652 TYR A N 1
ATOM 5005 C CA . TYR A 1 652 ? -11.359 34.75 15.469 1 90.5 652 TYR A CA 1
ATOM 5006 C C . TYR A 1 652 ? -12.25 36 15.453 1 90.5 652 TYR A C 1
ATOM 5008 O O . TYR A 1 652 ? -12.32 36.719 16.438 1 90.5 652 TYR A O 1
ATOM 5016 N N . SER A 1 653 ? -12.922 36.188 14.367 1 83.81 653 SER A N 1
ATOM 5017 C CA . SER A 1 653 ? -13.805 37.344 14.227 1 83.81 653 SER A CA 1
ATOM 5018 C C . SER A 1 653 ? -14.992 37.25 15.18 1 83.81 653 SER A C 1
ATOM 5020 O O . SER A 1 653 ? -15.469 38.25 15.695 1 83.81 653 SER A O 1
ATOM 5022 N N . CYS A 1 654 ? -15.406 36.062 15.445 1 79.62 654 CYS A N 1
ATOM 5023 C CA . CYS A 1 654 ? -16.531 35.844 16.344 1 79.62 654 CYS A CA 1
ATOM 5024 C C . CYS A 1 654 ? -16.156 36.156 17.781 1 79.62 654 CYS A C 1
ATOM 5026 O O . CYS A 1 654 ? -16.953 36.719 18.547 1 79.62 654 CYS A O 1
ATOM 5028 N N . PHE A 1 655 ? -14.984 35.875 18.141 1 83.81 655 PHE A N 1
ATOM 5029 C CA . PHE A 1 655 ? -14.57 36 19.531 1 83.81 655 PHE A CA 1
ATOM 5030 C C . PHE A 1 655 ? -14.062 37.406 19.828 1 83.81 655 PHE A C 1
ATOM 5032 O O . PHE A 1 655 ? -14.156 37.875 20.953 1 83.81 655 PHE A O 1
ATOM 5039 N N . PHE A 1 656 ? -13.539 38.125 18.875 1 81.81 656 PHE A N 1
ATOM 5040 C CA . PHE A 1 656 ? -12.859 39.375 19.188 1 81.81 656 PHE A CA 1
ATOM 5041 C C . PHE A 1 656 ? -13.562 40.562 18.516 1 81.81 656 PHE A C 1
ATOM 5043 O O . PHE A 1 656 ? -13.281 41.719 18.828 1 81.81 656 PHE A O 1
ATOM 5050 N N . THR A 1 657 ? -14.25 40.625 17.359 1 63.78 657 THR A N 1
ATOM 5051 C CA . THR A 1 657 ? -14.914 41.812 16.797 1 63.78 657 THR A CA 1
ATOM 5052 C C . THR A 1 657 ? -16.203 42.125 17.562 1 63.78 657 THR A C 1
ATOM 5054 O O . THR A 1 657 ? -16.625 43.281 17.625 1 63.78 657 THR A O 1
ATOM 5057 N N . ASN A 1 658 ? -17 41.281 18.281 1 44.62 658 ASN A N 1
ATOM 5058 C CA . ASN A 1 658 ? -18.172 41.781 18.969 1 44.62 658 ASN A CA 1
ATOM 5059 C C . ASN A 1 658 ? -17.828 42.406 20.312 1 44.62 658 ASN A C 1
ATOM 5061 O O . ASN A 1 658 ? -17 41.875 21.062 1 44.62 658 ASN A O 1
ATOM 5065 N N . MET B 1 1 ? 26.344 39.188 -63.625 1 21.38 1 MET B N 1
ATOM 5066 C CA . MET B 1 1 ? 25.125 38.469 -63.969 1 21.38 1 MET B CA 1
ATOM 5067 C C . MET B 1 1 ? 25.391 36.969 -64.125 1 21.38 1 MET B C 1
ATOM 5069 O O . MET B 1 1 ? 24.578 36.25 -64.688 1 21.38 1 MET B O 1
ATOM 5073 N N . HIS B 1 2 ? 26.578 36.5 -63.906 1 25.53 2 HIS B N 1
ATOM 5074 C CA . HIS B 1 2 ? 27.297 35.281 -64.25 1 25.53 2 HIS B CA 1
ATOM 5075 C C . HIS B 1 2 ? 26.562 34.062 -63.719 1 25.53 2 HIS B C 1
ATOM 5077 O O . HIS B 1 2 ? 26.266 33.969 -62.531 1 25.53 2 HIS B O 1
ATOM 5083 N N . GLN B 1 3 ? 25.781 33.531 -64.625 1 25.94 3 GLN B N 1
ATOM 5084 C CA . GLN B 1 3 ? 24.844 32.438 -64.562 1 25.94 3 GLN B CA 1
ATOM 5085 C C . GLN B 1 3 ? 25.516 31.141 -64.125 1 25.94 3 GLN B C 1
ATOM 5087 O O . GLN B 1 3 ? 26.344 30.562 -64.812 1 25.94 3 GLN B O 1
ATOM 5092 N N . ALA B 1 4 ? 25.938 31.172 -62.844 1 29.05 4 ALA B N 1
ATOM 5093 C CA . ALA B 1 4 ? 26.703 30.078 -62.219 1 29.05 4 ALA B CA 1
ATOM 5094 C C . ALA B 1 4 ? 26.094 28.734 -62.594 1 29.05 4 ALA B C 1
ATOM 5096 O O . ALA B 1 4 ? 24.906 28.484 -62.375 1 29.05 4 ALA B O 1
ATOM 5097 N N . LYS B 1 5 ? 26.531 28.156 -63.688 1 29.02 5 LYS B N 1
ATOM 5098 C CA . LYS B 1 5 ? 26.25 26.859 -64.312 1 29.02 5 LYS B CA 1
ATOM 5099 C C . LYS B 1 5 ? 26.125 25.766 -63.281 1 29.02 5 LYS B C 1
ATOM 5101 O O . LYS B 1 5 ? 27.078 25.484 -62.531 1 29.02 5 LYS B O 1
ATOM 5106 N N . VAL B 1 6 ? 24.938 25.484 -62.75 1 34.88 6 VAL B N 1
ATOM 5107 C CA . VAL B 1 6 ? 24.531 24.578 -61.688 1 34.88 6 VAL B CA 1
ATOM 5108 C C . VAL B 1 6 ? 24.891 23.141 -62.062 1 34.88 6 VAL B C 1
ATOM 5110 O O . VAL B 1 6 ? 24.422 22.625 -63.062 1 34.88 6 VAL B O 1
ATOM 5113 N N . GLN B 1 7 ? 26.219 22.703 -62.031 1 35 7 GLN B N 1
ATOM 5114 C CA . GLN B 1 7 ? 26.734 21.391 -62.438 1 35 7 GLN B CA 1
ATOM 5115 C C . GLN B 1 7 ? 25.828 20.266 -61.938 1 35 7 GLN B C 1
ATOM 5117 O O . GLN B 1 7 ? 25.266 20.359 -60.844 1 35 7 GLN B O 1
ATOM 5122 N N . PRO B 1 8 ? 25.406 19.359 -62.844 1 41.38 8 PRO B N 1
ATOM 5123 C CA . PRO B 1 8 ? 24.469 18.266 -62.594 1 41.38 8 PRO B CA 1
ATOM 5124 C C . PRO B 1 8 ? 24.938 17.344 -61.469 1 41.38 8 PRO B C 1
ATOM 5126 O O . PRO B 1 8 ? 26.125 17.047 -61.375 1 41.38 8 PRO B O 1
ATOM 5129 N N . VAL B 1 9 ? 24.375 17.406 -60.406 1 51.72 9 VAL B N 1
ATOM 5130 C CA . VAL B 1 9 ? 24.844 16.719 -59.219 1 51.72 9 VAL B CA 1
ATOM 5131 C C . VAL B 1 9 ? 24.859 15.211 -59.438 1 51.72 9 VAL B C 1
ATOM 5133 O O . VAL B 1 9 ? 24 14.672 -60.125 1 51.72 9 VAL B O 1
ATOM 5136 N N . LYS B 1 10 ? 25.953 14.438 -59.5 1 53.34 10 LYS B N 1
ATOM 5137 C CA . LYS B 1 10 ? 26.281 13.055 -59.844 1 53.34 10 LYS B CA 1
ATOM 5138 C C . LYS B 1 10 ? 25.312 12.078 -59.188 1 53.34 10 LYS B C 1
ATOM 5140 O O . LYS B 1 10 ? 25.047 11 -59.719 1 53.34 10 LYS B O 1
ATOM 5145 N N . ALA B 1 11 ? 24.906 12.367 -58 1 60.53 11 ALA B N 1
ATOM 5146 C CA . ALA B 1 11 ? 24.016 11.406 -57.344 1 60.53 11 ALA B CA 1
ATOM 5147 C C . ALA B 1 11 ? 22.859 12.117 -56.656 1 60.53 11 ALA B C 1
ATOM 5149 O O . ALA B 1 11 ? 23.078 13.094 -55.906 1 60.53 11 ALA B O 1
ATOM 5150 N N . ALA B 1 12 ? 21.625 11.859 -56.938 1 69.12 12 ALA B N 1
ATOM 5151 C CA . ALA B 1 12 ? 20.453 12.469 -56.312 1 69.12 12 ALA B CA 1
ATOM 5152 C C . ALA B 1 12 ? 20.094 11.758 -55.031 1 69.12 12 ALA B C 1
ATOM 5154 O O . ALA B 1 12 ? 20.312 10.555 -54.875 1 69.12 12 ALA B O 1
ATOM 5155 N N . CYS B 1 13 ? 19.656 12.477 -53.906 1 70.75 13 CYS B N 1
ATOM 5156 C CA . CYS B 1 13 ? 19.328 11.883 -52.625 1 70.75 13 CYS B CA 1
ATOM 5157 C C . CYS B 1 13 ? 18.078 11.023 -52.719 1 70.75 13 CYS B C 1
ATOM 5159 O O . CYS B 1 13 ? 17.281 11.18 -53.656 1 70.75 13 CYS B O 1
ATOM 5161 N N . LEU B 1 14 ? 17.703 10.133 -51.938 1 73.12 14 LEU B N 1
ATOM 5162 C CA . LEU B 1 14 ? 16.641 9.156 -52 1 73.12 14 LEU B CA 1
ATOM 5163 C C . LEU B 1 14 ? 15.273 9.844 -52.062 1 73.12 14 LEU B C 1
ATOM 5165 O O . LEU B 1 14 ? 14.367 9.391 -52.781 1 73.12 14 LEU B O 1
ATOM 5169 N N . ALA B 1 15 ? 15.07 11 -51.406 1 73.31 15 ALA B N 1
ATOM 5170 C CA . ALA B 1 15 ? 13.805 11.727 -51.344 1 73.31 15 ALA B CA 1
ATOM 5171 C C . ALA B 1 15 ? 13.508 12.438 -52.656 1 73.31 15 ALA B C 1
ATOM 5173 O O . ALA B 1 15 ? 12.367 12.422 -53.156 1 73.31 15 ALA B O 1
ATOM 5174 N N . CYS B 1 16 ? 14.453 12.922 -53.188 1 74.5 16 CYS B N 1
ATOM 5175 C CA . CYS B 1 16 ? 14.32 13.625 -54.469 1 74.5 16 CYS B CA 1
ATOM 5176 C C . CYS B 1 16 ? 14.07 12.641 -55.594 1 74.5 16 CYS B C 1
ATOM 5178 O O . CYS B 1 16 ? 13.297 12.922 -56.531 1 74.5 16 CYS B O 1
ATOM 5180 N N . ARG B 1 17 ? 14.703 11.469 -55.5 1 72.56 17 ARG B N 1
ATOM 5181 C CA . ARG B 1 17 ? 14.516 10.391 -56.469 1 72.56 17 ARG B CA 1
ATOM 5182 C C . ARG B 1 17 ? 13.078 9.883 -56.438 1 72.56 17 ARG B C 1
ATOM 5184 O O . ARG B 1 17 ? 12.484 9.648 -57.5 1 72.56 17 ARG B O 1
ATOM 5191 N N . ALA B 1 18 ? 12.477 9.906 -55.281 1 69.75 18 ALA B N 1
ATOM 5192 C CA . ALA B 1 18 ? 11.133 9.367 -55.125 1 69.75 18 ALA B CA 1
ATOM 5193 C C . ALA B 1 18 ? 10.078 10.352 -55.625 1 69.75 18 ALA B C 1
ATOM 5195 O O . ALA B 1 18 ? 9.055 9.945 -56.188 1 69.75 18 ALA B O 1
ATOM 5196 N N . SER B 1 19 ? 10.219 11.656 -55.469 1 70.19 19 SER B N 1
ATOM 5197 C CA . SER B 1 19 ? 9.242 12.68 -55.812 1 70.19 19 SER B CA 1
ATOM 5198 C C . SER B 1 19 ? 9.539 13.258 -57.188 1 70.19 19 SER B C 1
ATOM 5200 O O . SER B 1 19 ? 8.859 14.18 -57.656 1 70.19 19 SER B O 1
ATOM 5202 N N . LYS B 1 20 ? 10.43 12.75 -58 1 70 20 LYS B N 1
ATOM 5203 C CA . LYS B 1 20 ? 10.867 13.109 -59.344 1 70 20 LYS B CA 1
ATOM 5204 C C . LYS B 1 20 ? 11.188 14.594 -59.438 1 70 20 LYS B C 1
ATOM 5206 O O . LYS B 1 20 ? 10.844 15.242 -60.438 1 70 20 LYS B O 1
ATOM 5211 N N . THR B 1 21 ? 11.602 15.102 -58.281 1 71.12 21 THR B N 1
ATOM 5212 C CA . THR B 1 21 ? 11.992 16.516 -58.281 1 71.12 21 THR B CA 1
ATOM 5213 C C . THR B 1 21 ? 13.492 16.656 -58.531 1 71.12 21 THR B C 1
ATOM 5215 O O . THR B 1 21 ? 14.273 15.773 -58.156 1 71.12 21 THR B O 1
ATOM 5218 N N . ARG B 1 22 ? 13.984 17.594 -59.156 1 71.75 22 ARG B N 1
ATOM 5219 C CA . ARG B 1 22 ? 15.367 17.844 -59.562 1 71.75 22 ARG B CA 1
ATOM 5220 C C . ARG B 1 22 ? 16.25 18.078 -58.344 1 71.75 22 ARG B C 1
ATOM 5222 O O . ARG B 1 22 ? 16.109 19.078 -57.656 1 71.75 22 ARG B O 1
ATOM 5229 N N . CYS B 1 23 ? 17.203 17.125 -57.906 1 68.19 23 CYS B N 1
ATOM 5230 C CA . CYS B 1 23 ? 18.094 17.156 -56.75 1 68.19 23 CYS B CA 1
ATOM 5231 C C . CYS B 1 23 ? 19.359 17.969 -57.062 1 68.19 23 CYS B C 1
ATOM 5233 O O . CYS B 1 23 ? 19.891 17.875 -58.156 1 68.19 23 CYS B O 1
ATOM 5235 N N . ASP B 1 24 ? 19.766 18.953 -56.438 1 72.19 24 ASP B N 1
ATOM 5236 C CA . ASP B 1 24 ? 20.891 19.828 -56.719 1 72.19 24 ASP B CA 1
ATOM 5237 C C . ASP B 1 24 ? 22.203 19.203 -56.25 1 72.19 24 ASP B C 1
ATOM 5239 O O . ASP B 1 24 ? 23.266 19.797 -56.406 1 72.19 24 ASP B O 1
ATOM 5243 N N . GLY B 1 25 ? 22.328 17.859 -55.625 1 66.75 25 GLY B N 1
ATOM 5244 C CA . GLY B 1 25 ? 23.5 17.047 -55.281 1 66.75 25 GLY B CA 1
ATOM 5245 C C . GLY B 1 25 ? 24.125 17.453 -53.969 1 66.75 25 GLY B C 1
ATOM 5246 O O . GLY B 1 25 ? 25.156 16.906 -53.594 1 66.75 25 GLY B O 1
ATOM 5247 N N . GLN B 1 26 ? 23.625 18.453 -53.25 1 71.44 26 GLN B N 1
ATOM 5248 C CA . GLN B 1 26 ? 24.203 18.859 -51.969 1 71.44 26 GLN B CA 1
ATOM 5249 C C . GLN B 1 26 ? 23.656 18.016 -50.812 1 71.44 26 GLN B C 1
ATOM 5251 O O . GLN B 1 26 ? 22.578 17.422 -50.938 1 71.44 26 GLN B O 1
ATOM 5256 N N . ASN B 1 27 ? 24.344 17.609 -49.781 1 66.06 27 ASN B N 1
ATOM 5257 C CA . ASN B 1 27 ? 23.953 16.875 -48.562 1 66.06 27 ASN B CA 1
ATOM 5258 C C . ASN B 1 27 ? 23.828 17.812 -47.375 1 66.06 27 ASN B C 1
ATOM 5260 O O . ASN B 1 27 ? 24.828 18.234 -46.781 1 66.06 27 ASN B O 1
ATOM 5264 N N . PRO B 1 28 ? 22.344 18.266 -46.938 1 70.5 28 PRO B N 1
ATOM 5265 C CA . PRO B 1 28 ? 21.078 17.828 -47.562 1 70.5 28 PRO B CA 1
ATOM 5266 C C . PRO B 1 28 ? 20.766 18.609 -48.812 1 70.5 28 PRO B C 1
ATOM 5268 O O . PRO B 1 28 ? 21.172 19.766 -48.969 1 70.5 28 PRO B O 1
ATOM 5271 N N . CYS B 1 29 ? 20.141 18.078 -49.688 1 73.06 29 CYS B N 1
ATOM 5272 C CA . CYS B 1 29 ? 19.938 18.766 -50.969 1 73.06 29 CYS B CA 1
ATOM 5273 C C . CYS B 1 29 ? 18.875 19.844 -50.844 1 73.06 29 CYS B C 1
ATOM 5275 O O . CYS B 1 29 ? 18.016 19.797 -49.938 1 73.06 29 CYS B O 1
ATOM 5277 N N . SER B 1 30 ? 18.953 21 -51.531 1 74.19 30 SER B N 1
ATOM 5278 C CA . SER B 1 30 ? 18.109 22.188 -51.406 1 74.19 30 SER B CA 1
ATOM 5279 C C . SER B 1 30 ? 16.625 21.812 -51.5 1 74.19 30 SER B C 1
ATOM 5281 O O . SER B 1 30 ? 15.812 22.328 -50.719 1 74.19 30 SER B O 1
ATOM 5283 N N . PRO B 1 31 ? 16.25 20.875 -52.312 1 72.31 31 PRO B N 1
ATOM 5284 C CA . PRO B 1 31 ? 14.82 20.547 -52.344 1 72.31 31 PRO B CA 1
ATOM 5285 C C . PRO B 1 31 ? 14.383 19.781 -51.094 1 72.31 31 PRO B C 1
ATOM 5287 O O . PRO B 1 31 ? 13.258 19.953 -50.625 1 72.31 31 PRO B O 1
ATOM 5290 N N . CYS B 1 32 ? 15.141 18.953 -50.562 1 67.25 32 CYS B N 1
ATOM 5291 C CA . CYS B 1 32 ? 14.852 18.203 -49.344 1 67.25 32 CYS B CA 1
ATOM 5292 C C . CYS B 1 32 ? 14.852 19.125 -48.125 1 67.25 32 CYS B C 1
ATOM 5294 O O . CYS B 1 32 ? 14.023 18.969 -47.25 1 67.25 32 CYS B O 1
ATOM 5296 N N . THR B 1 33 ? 15.727 20.094 -48.031 1 72.31 33 THR B N 1
ATOM 5297 C CA . THR B 1 33 ? 15.766 21.125 -47 1 72.31 33 THR B CA 1
ATOM 5298 C C . THR B 1 33 ? 14.516 22 -47.062 1 72.31 33 THR B C 1
ATOM 5300 O O . THR B 1 33 ? 13.945 22.359 -46.031 1 72.31 33 THR B O 1
ATOM 5303 N N . GLN B 1 34 ? 14.078 22.406 -48.188 1 69.69 34 GLN B N 1
ATOM 5304 C CA . GLN B 1 34 ? 12.922 23.297 -48.375 1 69.69 34 GLN B CA 1
ATOM 5305 C C . GLN B 1 34 ? 11.625 22.562 -48.062 1 69.69 34 GLN B C 1
ATOM 5307 O O . GLN B 1 34 ? 10.664 23.156 -47.594 1 69.69 34 GLN B O 1
ATOM 5312 N N . ARG B 1 35 ? 11.602 21.188 -48.375 1 70.62 35 ARG B N 1
ATOM 5313 C CA . ARG B 1 35 ? 10.383 20.422 -48.156 1 70.62 35 ARG B CA 1
ATOM 5314 C C . ARG B 1 35 ? 10.516 19.5 -46.938 1 70.62 35 ARG B C 1
ATOM 5316 O O . ARG B 1 35 ? 9.672 18.625 -46.719 1 70.62 35 ARG B O 1
ATOM 5323 N N . SER B 1 36 ? 11.586 19.688 -46.062 1 62.91 36 SER B N 1
ATOM 5324 C CA . SER B 1 36 ? 12 19.094 -44.812 1 62.91 36 SER B CA 1
ATOM 5325 C C . SER B 1 36 ? 11.977 17.562 -44.875 1 62.91 36 SER B C 1
ATOM 5327 O O . SER B 1 36 ? 11.352 16.906 -44.031 1 62.91 36 SER B O 1
ATOM 5329 N N . ARG B 1 37 ? 12.422 17.094 -45.938 1 66.38 37 ARG B N 1
ATOM 5330 C CA . ARG B 1 37 ? 12.469 15.648 -46.188 1 66.38 37 ARG B CA 1
ATOM 5331 C C . ARG B 1 37 ? 13.867 15.094 -45.938 1 66.38 37 ARG B C 1
ATOM 5333 O O . ARG B 1 37 ? 14.852 15.82 -46.031 1 66.38 37 ARG B O 1
ATOM 5340 N N . GLY B 1 38 ? 14.062 13.867 -45.406 1 66.06 38 GLY B N 1
ATOM 5341 C CA . GLY B 1 38 ? 15.352 13.234 -45.156 1 66.06 38 GLY B CA 1
ATOM 5342 C C . GLY B 1 38 ? 16.141 12.969 -46.406 1 66.06 38 GLY B C 1
ATOM 5343 O O . GLY B 1 38 ? 15.695 12.234 -47.281 1 66.06 38 GLY B O 1
ATOM 5344 N N . CYS B 1 39 ? 17.281 13.617 -46.688 1 65.56 39 CYS B N 1
ATOM 5345 C CA . CYS B 1 39 ? 18.125 13.562 -47.875 1 65.56 39 CYS B CA 1
ATOM 5346 C C . CYS B 1 39 ? 19.188 12.477 -47.719 1 65.56 39 CYS B C 1
ATOM 5348 O O . CYS B 1 39 ? 20.156 12.633 -46.969 1 65.56 39 CYS B O 1
ATOM 5350 N N . VAL B 1 40 ? 18.953 11.211 -48.031 1 71.06 40 VAL B N 1
ATOM 5351 C CA . VAL B 1 40 ? 19.891 10.094 -47.906 1 71.06 40 VAL B CA 1
ATOM 5352 C C . VAL B 1 40 ? 20.328 9.625 -49.281 1 71.06 40 VAL B C 1
ATOM 5354 O O . VAL B 1 40 ? 19.5 9.438 -50.188 1 71.06 40 VAL B O 1
ATOM 5357 N N . TYR B 1 41 ? 21.688 9.422 -49.531 1 62.09 41 TYR B N 1
ATOM 5358 C CA . TYR B 1 41 ? 22.25 8.984 -50.812 1 62.09 41 TYR B CA 1
ATOM 5359 C C . TYR B 1 41 ? 22.703 7.527 -50.75 1 62.09 41 TYR B C 1
ATOM 5361 O O . TYR B 1 41 ? 23.453 7.148 -49.844 1 62.09 41 TYR B O 1
ATOM 5369 N N . LYS B 1 42 ? 22.047 6.379 -51.219 1 53.5 42 LYS B N 1
ATOM 5370 C CA . LYS B 1 42 ? 22.484 4.984 -51.125 1 53.5 42 LYS B CA 1
ATOM 5371 C C . LYS B 1 42 ? 23.109 4.539 -52.438 1 53.5 42 LYS B C 1
ATOM 5373 O O . LYS B 1 42 ? 22.625 4.891 -53.531 1 53.5 42 LYS B O 1
ATOM 5378 N N . PRO B 1 43 ? 24.25 3.689 -52.406 1 41.94 43 PRO B N 1
ATOM 5379 C CA . PRO B 1 43 ? 24.938 3.191 -53.625 1 41.94 43 PRO B CA 1
ATOM 5380 C C . PRO B 1 43 ? 24.188 2.045 -54.281 1 41.94 43 PRO B C 1
ATOM 5382 O O . PRO B 1 43 ? 23.438 1.328 -53.625 1 41.94 43 PRO B O 1
ATOM 5385 N N . SER B 1 44 ? 24.016 1.752 -55.688 1 33.81 44 SER B N 1
ATOM 5386 C CA . SER B 1 44 ? 23.219 0.843 -56.531 1 33.81 44 SER B CA 1
ATOM 5387 C C . SER B 1 44 ? 23.875 -0.529 -56.625 1 33.81 44 SER B C 1
ATOM 5389 O O . SER B 1 44 ? 25.062 -0.634 -56.969 1 33.81 44 SER B O 1
ATOM 5391 N N . ARG B 1 45 ? 23.562 -1.706 -55.844 1 30.72 45 ARG B N 1
ATOM 5392 C CA . ARG B 1 45 ? 24.188 -3.029 -55.812 1 30.72 45 ARG B CA 1
ATOM 5393 C C . ARG B 1 45 ? 23.797 -3.824 -57.062 1 30.72 45 ARG B C 1
ATOM 5395 O O . ARG B 1 45 ? 23.812 -5.059 -57.031 1 30.72 45 ARG B O 1
ATOM 5402 N N . ARG B 1 46 ? 23.562 -3.422 -58.25 1 25.08 46 ARG B N 1
ATOM 5403 C CA . ARG B 1 46 ? 22.953 -4.211 -59.312 1 25.08 46 ARG B CA 1
ATOM 5404 C C . ARG B 1 46 ? 23.922 -5.23 -59.875 1 25.08 46 ARG B C 1
ATOM 5406 O O . ARG B 1 46 ? 23.656 -5.852 -60.906 1 25.08 46 ARG B O 1
ATOM 5413 N N . GLY B 1 47 ? 25.156 -5.727 -59.438 1 21.58 47 GLY B N 1
ATOM 5414 C CA . GLY B 1 47 ? 25.969 -6.258 -60.531 1 21.58 47 GLY B CA 1
ATOM 5415 C C . GLY B 1 47 ? 25.75 -7.738 -60.75 1 21.58 47 GLY B C 1
ATOM 5416 O O . GLY B 1 47 ? 26.062 -8.562 -59.906 1 21.58 47 GLY B O 1
ATOM 5417 N N . GLY B 1 48 ? 24.703 -8.242 -61.469 1 21.86 48 GLY B N 1
ATOM 5418 C CA . GLY B 1 48 ? 24.281 -9.594 -61.781 1 21.86 48 GLY B CA 1
ATOM 5419 C C . GLY B 1 48 ? 25.266 -10.336 -62.656 1 21.86 48 GLY B C 1
ATOM 5420 O O . GLY B 1 48 ? 25.453 -9.992 -63.812 1 21.86 48 GLY B O 1
ATOM 5421 N N . PRO B 1 49 ? 26.422 -10.992 -62.25 1 18.39 49 PRO B N 1
ATOM 5422 C CA . PRO B 1 49 ? 27.25 -11.391 -63.375 1 18.39 49 PRO B CA 1
ATOM 5423 C C . PRO B 1 49 ? 26.609 -12.508 -64.188 1 18.39 49 PRO B C 1
ATOM 5425 O O . PRO B 1 49 ? 25.766 -13.25 -63.688 1 18.39 49 PRO B O 1
ATOM 5428 N N . ARG B 1 50 ? 26.844 -12.68 -65.562 1 18.47 50 ARG B N 1
ATOM 5429 C CA . ARG B 1 50 ? 26.422 -13.188 -66.812 1 18.47 50 ARG B CA 1
ATOM 5430 C C . ARG B 1 50 ? 26.891 -14.633 -67.062 1 18.47 50 ARG B C 1
ATOM 5432 O O . ARG B 1 50 ? 26.672 -15.219 -68.125 1 18.47 50 ARG B O 1
ATOM 5439 N N . TYR B 1 51 ? 27.344 -15.445 -66 1 16.31 51 TYR B N 1
ATOM 5440 C CA . TYR B 1 51 ? 28.219 -16.406 -66.625 1 16.31 51 TYR B CA 1
ATOM 5441 C C . TYR B 1 51 ? 27.406 -17.375 -67.5 1 16.31 51 TYR B C 1
ATOM 5443 O O . TYR B 1 51 ? 26.234 -17.625 -67.25 1 16.31 51 TYR B O 1
ATOM 5451 N N . LYS B 1 52 ? 28.062 -18.047 -68.625 1 15.91 52 LYS B N 1
ATOM 5452 C CA . LYS B 1 52 ? 28.188 -18.547 -70 1 15.91 52 LYS B CA 1
ATOM 5453 C C . LYS B 1 52 ? 27.766 -20 -70.125 1 15.91 52 LYS B C 1
ATOM 5455 O O . LYS B 1 52 ? 27.859 -20.75 -69.125 1 15.91 52 LYS B O 1
ATOM 5460 N N . PRO B 1 53 ? 27.734 -20.625 -71.25 1 16.36 53 PRO B N 1
ATOM 5461 C CA . PRO B 1 53 ? 27.062 -21.594 -72.125 1 16.36 53 PRO B CA 1
ATOM 5462 C C . PRO B 1 53 ? 27.531 -23.031 -71.875 1 16.36 53 PRO B C 1
ATOM 5464 O O . PRO B 1 53 ? 26.812 -23.984 -72.25 1 16.36 53 PRO B O 1
ATOM 5467 N N . ASN B 1 54 ? 28.656 -23.406 -71.125 1 15.4 54 ASN B N 1
ATOM 5468 C CA . ASN B 1 54 ? 29.484 -24.281 -72 1 15.4 54 ASN B CA 1
ATOM 5469 C C . ASN B 1 54 ? 28.766 -25.578 -72.312 1 15.4 54 ASN B C 1
ATOM 5471 O O . ASN B 1 54 ? 27.828 -25.984 -71.625 1 15.4 54 ASN B O 1
ATOM 5475 N N . ARG B 1 55 ? 29.531 -26.547 -73.125 1 15.38 55 ARG B N 1
ATOM 5476 C CA . ARG B 1 55 ? 29.672 -27.359 -74.375 1 15.38 55 ARG B CA 1
ATOM 5477 C C . ARG B 1 55 ? 29.516 -28.844 -74.062 1 15.38 55 ARG B C 1
ATOM 5479 O O . ARG B 1 55 ? 29.625 -29.688 -74.938 1 15.38 55 ARG B O 1
ATOM 5486 N N . LYS B 1 56 ? 29.359 -29.375 -72.75 1 16.39 56 LYS B N 1
ATOM 5487 C CA . LYS B 1 56 ? 30.047 -30.672 -72.812 1 16.39 56 LYS B CA 1
ATOM 5488 C C . LYS B 1 56 ? 29.312 -31.625 -73.75 1 16.39 56 LYS B C 1
ATOM 5490 O O . LYS B 1 56 ? 28.078 -31.672 -73.75 1 16.39 56 LYS B O 1
ATOM 5495 N N . GLU B 1 57 ? 29.969 -32.406 -74.562 1 15.32 57 GLU B N 1
ATOM 5496 C CA . GLU B 1 57 ? 30.141 -33.219 -75.812 1 15.32 57 GLU B CA 1
ATOM 5497 C C . GLU B 1 57 ? 29.375 -34.531 -75.75 1 15.32 57 GLU B C 1
ATOM 5499 O O . GLU B 1 57 ? 28.469 -34.781 -76.562 1 15.32 57 GLU B O 1
ATOM 5504 N N . SER B 1 58 ? 30.094 -35.719 -75.688 1 15.1 58 SER B N 1
ATOM 5505 C CA . SER B 1 58 ? 30.234 -36.688 -76.75 1 15.1 58 SER B CA 1
ATOM 5506 C C . SER B 1 58 ? 29.203 -37.812 -76.625 1 15.1 58 SER B C 1
ATOM 5508 O O . SER B 1 58 ? 28.484 -38.125 -77.562 1 15.1 58 SER B O 1
ATOM 5510 N N . GLN B 1 59 ? 29.578 -39.094 -76 1 15.73 59 GLN B N 1
ATOM 5511 C CA . GLN B 1 59 ? 29.812 -40.344 -76.688 1 15.73 59 GLN B CA 1
ATOM 5512 C C . GLN B 1 59 ? 28.547 -41.188 -76.75 1 15.73 59 GLN B C 1
ATOM 5514 O O . GLN B 1 59 ? 27.734 -41.156 -75.812 1 15.73 59 GLN B O 1
ATOM 5519 N N . ASP B 1 60 ? 28.328 -42.062 -77.75 1 16.25 60 ASP B N 1
ATOM 5520 C CA . ASP B 1 60 ? 27.375 -42.688 -78.688 1 16.25 60 ASP B CA 1
ATOM 5521 C C . ASP B 1 60 ? 26.797 -43.969 -78.062 1 16.25 60 ASP B C 1
ATOM 5523 O O . ASP B 1 60 ? 25.656 -44.312 -78.312 1 16.25 60 ASP B O 1
ATOM 5527 N N . THR B 1 61 ? 27.578 -44.906 -77.375 1 15.62 61 THR B N 1
ATOM 5528 C CA . THR B 1 61 ? 27.641 -46.25 -78 1 15.62 61 THR B CA 1
ATOM 5529 C C . THR B 1 61 ? 26.344 -47 -77.688 1 15.62 61 THR B C 1
ATOM 5531 O O . THR B 1 61 ? 25.625 -46.688 -76.75 1 15.62 61 THR B O 1
ATOM 5534 N N . ASP B 1 62 ? 26.125 -48.312 -78.312 1 15.98 62 ASP B N 1
ATOM 5535 C CA . ASP B 1 62 ? 25.297 -49.25 -79.062 1 15.98 62 ASP B CA 1
ATOM 5536 C C . ASP B 1 62 ? 24.406 -50.062 -78.125 1 15.98 62 ASP B C 1
ATOM 5538 O O . ASP B 1 62 ? 24.594 -50.094 -76.938 1 15.98 62 ASP B O 1
ATOM 5542 N N . MET B 1 63 ? 24 -51.469 -78.625 1 17.2 63 MET B N 1
ATOM 5543 C CA . MET B 1 63 ? 22.828 -52.25 -79 1 17.2 63 MET B CA 1
ATOM 5544 C C . MET B 1 63 ? 22.312 -53.094 -77.812 1 17.2 63 MET B C 1
ATOM 5546 O O . MET B 1 63 ? 21.125 -53.062 -77.5 1 17.2 63 MET B O 1
ATOM 5550 N N . ASP B 1 64 ? 22.984 -54.312 -77.5 1 17.22 64 ASP B N 1
ATOM 5551 C CA . ASP B 1 64 ? 22.625 -55.719 -77.688 1 17.22 64 ASP B CA 1
ATOM 5552 C C . ASP B 1 64 ? 21.828 -56.25 -76.5 1 17.22 64 ASP B C 1
ATOM 5554 O O . ASP B 1 64 ? 22.031 -55.812 -75.375 1 17.22 64 ASP B O 1
ATOM 5558 N N . ARG B 1 65 ? 20.75 -57.188 -76.812 1 18.3 65 ARG B N 1
ATOM 5559 C CA . ARG B 1 65 ? 19.516 -57.75 -76.312 1 18.3 65 ARG B CA 1
ATOM 5560 C C . ARG B 1 65 ? 19.75 -58.594 -75.062 1 18.3 65 ARG B C 1
ATOM 5562 O O . ARG B 1 65 ? 18.844 -58.812 -74.25 1 18.3 65 ARG B O 1
ATOM 5569 N N . SER B 1 66 ? 20.844 -59.438 -75.188 1 17.39 66 SER B N 1
ATOM 5570 C CA . SER B 1 66 ? 20.688 -60.844 -75 1 17.39 66 SER B CA 1
ATOM 5571 C C . SER B 1 66 ? 20.266 -61.156 -73.562 1 17.39 66 SER B C 1
ATOM 5573 O O . SER B 1 66 ? 20.312 -60.281 -72.688 1 17.39 66 SER B O 1
ATOM 5575 N N . THR B 1 67 ? 20.688 -62.375 -7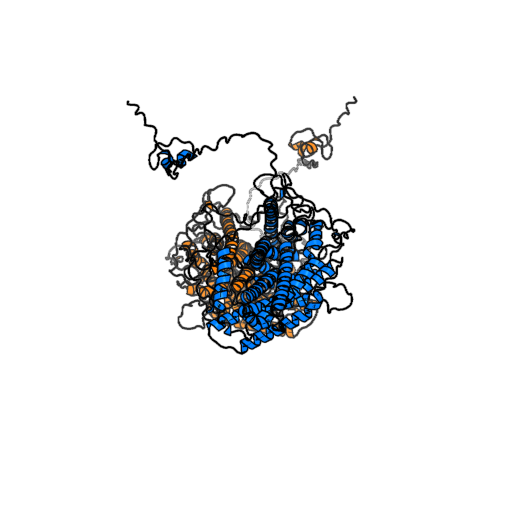3.125 1 17.72 67 THR B N 1
ATOM 5576 C CA . THR B 1 67 ? 20.328 -63.719 -72.562 1 17.72 67 THR B CA 1
ATOM 5577 C C . THR B 1 67 ? 20.234 -63.688 -71.062 1 17.72 67 THR B C 1
ATOM 5579 O O . THR B 1 67 ? 19.219 -64.062 -70.5 1 17.72 67 THR B O 1
ATOM 5582 N N . SER B 1 68 ? 21.125 -64.375 -70.438 1 17.92 68 SER B N 1
ATOM 5583 C CA . SER B 1 68 ? 21.203 -65.562 -69.5 1 17.92 68 SER B CA 1
ATOM 5584 C C . SER B 1 68 ? 21.078 -65.125 -68.062 1 17.92 68 SER B C 1
ATOM 5586 O O . SER B 1 68 ? 21.094 -63.938 -67.75 1 17.92 68 SER B O 1
ATOM 5588 N N . SER B 1 69 ? 21.875 -65.75 -67.25 1 18.02 69 SER B N 1
ATOM 5589 C CA . SER B 1 69 ? 21.938 -66.688 -66.125 1 18.02 69 SER B CA 1
ATOM 5590 C C . SER B 1 69 ? 22.109 -65.875 -64.812 1 18.02 69 SER B C 1
ATOM 5592 O O . SER B 1 69 ? 21.578 -66.312 -63.781 1 18.02 69 SER B O 1
ATOM 5594 N N . GLN B 1 70 ? 23.141 -64.938 -64.75 1 16.33 70 GLN B N 1
ATOM 5595 C CA . GLN B 1 70 ? 24.109 -65.125 -63.656 1 16.33 70 GLN B CA 1
ATOM 5596 C C . GLN B 1 70 ? 23.672 -64.312 -62.438 1 16.33 70 GLN B C 1
ATOM 5598 O O . GLN B 1 70 ? 23.531 -63.062 -62.531 1 16.33 70 GLN B O 1
ATOM 5603 N N . LEU B 1 71 ? 22.906 -64.875 -61.531 1 18.39 71 LEU B N 1
ATOM 5604 C CA . LEU B 1 71 ? 22.281 -64.312 -60.344 1 18.39 71 LEU B CA 1
ATOM 5605 C C . LEU B 1 71 ? 23.297 -63.5 -59.531 1 18.39 71 LEU B C 1
ATOM 5607 O O . LEU B 1 71 ? 24.109 -64.062 -58.812 1 18.39 71 LEU B O 1
ATOM 5611 N N . SER B 1 72 ? 24.109 -62.562 -60.219 1 17.34 72 SER B N 1
ATOM 5612 C CA . SER B 1 72 ? 25.375 -62.125 -59.625 1 17.34 72 SER B CA 1
ATOM 5613 C C . SER B 1 72 ? 25.156 -61.531 -58.25 1 17.34 72 SER B C 1
ATOM 5615 O O . SER B 1 72 ? 24.062 -61.031 -57.938 1 17.34 72 SER B O 1
ATOM 5617 N N . PRO B 1 73 ? 26.344 -61.562 -57.469 1 18.47 73 PRO B N 1
ATOM 5618 C CA . PRO B 1 73 ? 26.719 -61.406 -56.062 1 18.47 73 PRO B CA 1
ATOM 5619 C C . PRO B 1 73 ? 26.5 -59.969 -55.531 1 18.47 73 PRO B C 1
ATOM 5621 O O . PRO B 1 73 ? 26.734 -59 -56.25 1 18.47 73 PRO B O 1
ATOM 5624 N N . VAL B 1 74 ? 25.422 -59.781 -54.844 1 18.38 74 VAL B N 1
ATOM 5625 C CA . VAL B 1 74 ? 24.922 -58.594 -54.188 1 18.38 74 VAL B CA 1
ATOM 5626 C C . VAL B 1 74 ? 26.078 -57.781 -53.625 1 18.38 74 VAL B C 1
ATOM 5628 O O . VAL B 1 74 ? 26.766 -58.219 -52.688 1 18.38 74 VAL B O 1
ATOM 5631 N N . SER B 1 75 ? 26.938 -57.156 -54.531 1 17.03 75 SER B N 1
ATOM 5632 C CA . SER B 1 75 ? 28.156 -56.406 -54.188 1 17.03 75 SER B CA 1
ATOM 5633 C C . SER B 1 75 ? 27.938 -55.5 -53 1 17.03 75 SER B C 1
ATOM 5635 O O . SER B 1 75 ? 26.891 -54.875 -52.875 1 17.03 75 SER B O 1
ATOM 5637 N N . ARG B 1 76 ? 28.984 -55.438 -52.062 1 19 76 ARG B N 1
ATOM 5638 C CA . ARG B 1 76 ? 29.547 -54.938 -50.812 1 19 76 ARG B CA 1
ATOM 5639 C C . ARG B 1 76 ? 29.797 -53.438 -50.875 1 19 76 ARG B C 1
ATOM 5641 O O . ARG B 1 76 ? 30.797 -53 -51.438 1 19 76 ARG B O 1
ATOM 5648 N N . MET B 1 77 ? 28.859 -52.75 -51.375 1 19.27 77 MET B N 1
ATOM 5649 C CA . MET B 1 77 ? 29.141 -51.312 -51.531 1 19.27 77 MET B CA 1
ATOM 5650 C C . MET B 1 77 ? 29.969 -50.781 -50.344 1 19.27 77 MET B C 1
ATOM 5652 O O . MET B 1 77 ? 29.5 -50.812 -49.219 1 19.27 77 MET B O 1
ATOM 5656 N N . GLY B 1 78 ? 31.266 -50.812 -50.438 1 16.75 78 GLY B N 1
ATOM 5657 C CA . GLY B 1 78 ? 32.5 -50.5 -49.719 1 16.75 78 GLY B CA 1
ATOM 5658 C C . GLY B 1 78 ? 32.438 -49.188 -48.969 1 16.75 78 GLY B C 1
ATOM 5659 O O . GLY B 1 78 ? 31.453 -48.438 -49.125 1 16.75 78 GLY B O 1
ATOM 5660 N N . SER B 1 79 ? 33.625 -48.5 -48.75 1 19.41 79 SER B N 1
ATOM 5661 C CA . SER B 1 79 ? 34.531 -47.938 -47.75 1 19.41 79 SER B CA 1
ATOM 5662 C C . SER B 1 79 ? 34.344 -46.438 -47.594 1 19.41 79 SER B C 1
ATOM 5664 O O . SER B 1 79 ? 34.594 -45.906 -46.5 1 19.41 79 SER B O 1
ATOM 5666 N N . GLU B 1 80 ? 34.312 -45.594 -48.625 1 19.69 80 GLU B N 1
ATOM 5667 C CA . GLU B 1 80 ? 35.094 -44.375 -48.562 1 19.69 80 GLU B CA 1
ATOM 5668 C C . GLU B 1 80 ? 34.406 -43.312 -47.719 1 19.69 80 GLU B C 1
ATOM 5670 O O . GLU B 1 80 ? 33.594 -42.5 -48.219 1 19.69 80 GLU B O 1
ATOM 5675 N N . MET B 1 81 ? 33.688 -43.688 -46.594 1 21.23 81 MET B N 1
ATOM 5676 C CA . MET B 1 81 ? 33.094 -42.781 -45.594 1 21.23 81 MET B CA 1
ATOM 5677 C C . MET B 1 81 ? 34.156 -41.781 -45.094 1 21.23 81 MET B C 1
ATOM 5679 O O . MET B 1 81 ? 35.094 -42.188 -44.406 1 21.23 81 MET B O 1
ATOM 5683 N N . SER B 1 82 ? 34.562 -40.938 -45.875 1 22.2 82 SER B N 1
ATOM 5684 C CA . SER B 1 82 ? 35.719 -40.062 -45.719 1 22.2 82 SER B CA 1
ATOM 5685 C C . SER B 1 82 ? 35.844 -39.594 -44.281 1 22.2 82 SER B C 1
ATOM 5687 O O . SER B 1 82 ? 34.875 -39.594 -43.5 1 22.2 82 SER B O 1
ATOM 5689 N N . GLN B 1 83 ? 37.031 -39.062 -43.906 1 22.03 83 GLN B N 1
ATOM 5690 C CA . GLN B 1 83 ? 37.781 -38.781 -42.688 1 22.03 83 GLN B CA 1
ATOM 5691 C C . GLN B 1 83 ? 37.094 -37.688 -41.844 1 22.03 83 GLN B C 1
ATOM 5693 O O . GLN B 1 83 ? 37.312 -36.5 -42.094 1 22.03 83 GLN B O 1
ATOM 5698 N N . ILE B 1 84 ? 35.781 -37.594 -41.844 1 22.81 84 ILE B N 1
ATOM 5699 C CA . ILE B 1 84 ? 35.312 -36.594 -40.906 1 22.81 84 ILE B CA 1
ATOM 5700 C C . ILE B 1 84 ? 36.125 -36.656 -39.594 1 22.81 84 ILE B C 1
ATOM 5702 O O . ILE B 1 84 ? 36.188 -37.719 -38.969 1 22.81 84 ILE B O 1
ATOM 5706 N N . ASP B 1 85 ? 37.031 -35.781 -39.438 1 24.58 85 ASP B N 1
ATOM 5707 C CA . ASP B 1 85 ? 38.031 -35.812 -38.375 1 24.58 85 ASP B CA 1
ATOM 5708 C C . ASP B 1 85 ? 37.406 -36.375 -37.094 1 24.58 85 ASP B C 1
ATOM 5710 O O . ASP B 1 85 ? 36.188 -36.375 -36.938 1 24.58 85 ASP B O 1
ATOM 5714 N N . ALA B 1 86 ? 38.25 -36.875 -36.125 1 25.23 86 ALA B N 1
ATOM 5715 C CA . ALA B 1 86 ? 38.156 -37.531 -34.812 1 25.23 86 ALA B CA 1
ATOM 5716 C C . ALA B 1 86 ? 37.188 -36.812 -33.875 1 25.23 86 ALA B C 1
ATOM 5718 O O . ALA B 1 86 ? 37.312 -35.594 -33.688 1 25.23 86 ALA B O 1
ATOM 5719 N N . LEU B 1 87 ? 36.031 -37.219 -33.812 1 27.36 87 LEU B N 1
ATOM 5720 C CA . LEU B 1 87 ? 35.062 -36.906 -32.75 1 27.36 87 LEU B CA 1
ATOM 5721 C C . LEU B 1 87 ? 35.75 -36.781 -31.406 1 27.36 87 LEU B C 1
ATOM 5723 O O . LEU B 1 87 ? 36.406 -37.719 -30.938 1 27.36 87 LEU B O 1
ATOM 5727 N N . PRO B 1 88 ? 36.25 -35.594 -30.969 1 31.08 88 PRO B N 1
ATOM 5728 C CA . PRO B 1 88 ? 37.125 -35.688 -29.812 1 31.08 88 PRO B CA 1
ATOM 5729 C C . PRO B 1 88 ? 36.656 -36.688 -28.766 1 31.08 88 PRO B C 1
ATOM 5731 O O . PRO B 1 88 ? 35.469 -37 -28.719 1 31.08 88 PRO B O 1
ATOM 5734 N N . ASP B 1 89 ? 37.469 -37.656 -28.328 1 30.67 89 ASP B N 1
ATOM 5735 C CA . ASP B 1 89 ? 37.281 -38.656 -27.297 1 30.67 89 ASP B CA 1
ATOM 5736 C C . ASP B 1 89 ? 36.469 -38.125 -26.125 1 30.67 89 ASP B C 1
ATOM 5738 O O . ASP B 1 89 ? 36.938 -37.344 -25.312 1 30.67 89 ASP B O 1
ATOM 5742 N N . LEU B 1 90 ? 35.219 -37.906 -26.359 1 32.66 90 LEU B N 1
ATOM 5743 C CA . LEU B 1 90 ? 34.219 -37.469 -25.406 1 32.66 90 LEU B CA 1
ATOM 5744 C C . LEU B 1 90 ? 34.219 -38.344 -24.156 1 32.66 90 LEU B C 1
ATOM 5746 O O . LEU B 1 90 ? 33.406 -38.156 -23.266 1 32.66 90 LEU B O 1
ATOM 5750 N N . SER B 1 91 ? 35.031 -39.469 -24.094 1 34.59 91 SER B N 1
ATOM 5751 C CA . SER B 1 91 ? 35.156 -40.375 -22.953 1 34.59 91 SER B CA 1
ATOM 5752 C C . SER B 1 91 ? 35.656 -39.625 -21.719 1 34.59 91 SER B C 1
ATOM 5754 O O . SER B 1 91 ? 35.562 -40.156 -20.609 1 34.59 91 SER B O 1
ATOM 5756 N N . ASN B 1 92 ? 36.594 -38.625 -22 1 33.19 92 ASN B N 1
ATOM 5757 C CA . ASN B 1 92 ? 37.219 -37.938 -20.891 1 33.19 92 ASN B CA 1
ATOM 5758 C C . ASN B 1 92 ? 36.406 -36.719 -20.422 1 33.19 92 ASN B C 1
ATOM 5760 O O . ASN B 1 92 ? 36.906 -35.844 -19.734 1 33.19 92 ASN B O 1
ATOM 5764 N N . LEU B 1 93 ? 35.344 -36.531 -21.125 1 34.03 93 LEU B N 1
ATOM 5765 C CA . LEU B 1 93 ? 34.688 -35.344 -20.641 1 34.03 93 LEU B CA 1
ATOM 5766 C C . LEU B 1 93 ? 33.844 -35.656 -19.406 1 34.03 93 LEU B C 1
ATOM 5768 O O . LEU B 1 93 ? 33.188 -36.719 -19.328 1 34.03 93 LEU B O 1
ATOM 5772 N N . THR B 1 94 ? 34.062 -34.969 -18.297 1 36.53 94 THR B N 1
ATOM 5773 C CA . THR B 1 94 ? 33.344 -35.094 -17.047 1 36.53 94 THR B CA 1
ATOM 5774 C C . THR B 1 94 ? 31.859 -34.844 -17.25 1 36.53 94 THR B C 1
ATOM 5776 O O . THR B 1 94 ? 31.469 -34.219 -18.234 1 36.53 94 THR B O 1
ATOM 5779 N N . PRO B 1 95 ? 31.047 -35.5 -16.5 1 34.09 95 PRO B N 1
ATOM 5780 C CA . PRO B 1 95 ? 29.594 -35.312 -16.516 1 34.09 95 PRO B CA 1
ATOM 5781 C C . PRO B 1 95 ? 29.188 -33.844 -16.656 1 34.09 95 PRO B C 1
ATOM 5783 O O . PRO B 1 95 ? 28.188 -33.531 -17.297 1 34.09 95 PRO B O 1
ATOM 5786 N N . SER B 1 96 ? 29.938 -32.938 -16.219 1 37.97 96 SER B N 1
ATOM 5787 C CA . SER B 1 96 ? 29.625 -31.5 -16.297 1 37.97 96 SER B CA 1
ATOM 5788 C C . SER B 1 96 ? 29.703 -30.984 -17.734 1 37.97 96 SER B C 1
ATOM 5790 O O . SER B 1 96 ? 28.906 -30.156 -18.141 1 37.97 96 SER B O 1
ATOM 5792 N N . GLN B 1 97 ? 30.609 -31.516 -18.531 1 43.84 97 GLN B N 1
ATOM 5793 C CA . GLN B 1 97 ? 30.844 -31.047 -19.891 1 43.84 97 GLN B CA 1
ATOM 5794 C C . GLN B 1 97 ? 29.781 -31.562 -20.844 1 43.84 97 GLN B C 1
ATOM 5796 O O . GLN B 1 97 ? 29.391 -30.859 -21.781 1 43.84 97 GLN B O 1
ATOM 5801 N N . LEU B 1 98 ? 29.328 -32.75 -20.609 1 38.84 98 LEU B N 1
ATOM 5802 C CA . LEU B 1 98 ? 28.266 -33.312 -21.406 1 38.84 98 LEU B CA 1
ATOM 5803 C C . LEU B 1 98 ? 26.953 -32.562 -21.203 1 38.84 98 LEU B C 1
ATOM 5805 O O . LEU B 1 98 ? 26.172 -32.375 -22.141 1 38.84 98 LEU B O 1
ATOM 5809 N N . PHE B 1 99 ? 26.734 -32.188 -19.969 1 39.94 99 PHE B N 1
ATOM 5810 C CA . PHE B 1 99 ? 25.578 -31.375 -19.641 1 39.94 99 PHE B CA 1
ATOM 5811 C C . PHE B 1 99 ? 25.609 -30.062 -20.422 1 39.94 99 PHE B C 1
ATOM 5813 O O . PHE B 1 99 ? 24.594 -29.609 -20.938 1 39.94 99 PHE B O 1
ATOM 5820 N N . ASP B 1 100 ? 26.766 -29.531 -20.641 1 43.34 100 ASP B N 1
ATOM 5821 C CA . ASP B 1 100 ? 26.922 -28.25 -21.344 1 43.34 100 ASP B CA 1
ATOM 5822 C C . ASP B 1 100 ? 26.562 -28.391 -22.828 1 43.34 100 ASP B C 1
ATOM 5824 O O . ASP B 1 100 ? 25.922 -27.516 -23.391 1 43.34 100 ASP B O 1
ATOM 5828 N N . ARG B 1 101 ? 26.969 -29.422 -23.453 1 41.03 101 ARG B N 1
ATOM 5829 C CA . ARG B 1 101 ? 26.766 -29.562 -24.891 1 41.03 101 ARG B CA 1
ATOM 5830 C C . ARG B 1 101 ? 25.297 -29.859 -25.203 1 41.03 101 ARG B C 1
ATOM 5832 O O . ARG B 1 101 ? 24.75 -29.375 -26.203 1 41.03 101 ARG B O 1
ATOM 5839 N N . SER B 1 102 ? 24.734 -30.719 -24.453 1 40.28 102 SER B N 1
ATOM 5840 C CA . SER B 1 102 ? 23.344 -31.062 -24.688 1 40.28 102 SER B CA 1
ATOM 5841 C C . SER B 1 102 ? 22.438 -29.859 -24.438 1 40.28 102 SER B C 1
ATOM 5843 O O . SER B 1 102 ? 21.516 -29.594 -25.219 1 40.28 102 SER B O 1
ATOM 5845 N N . LEU B 1 103 ? 22.703 -29.203 -23.438 1 43.75 103 LEU B N 1
ATOM 5846 C CA . LEU B 1 103 ? 21.984 -27.953 -23.219 1 43.75 103 LEU B CA 1
ATOM 5847 C C . LEU B 1 103 ? 22.328 -26.938 -24.312 1 43.75 103 LEU B C 1
ATOM 5849 O O . LEU B 1 103 ? 21.469 -26.172 -24.75 1 43.75 103 LEU B O 1
ATOM 5853 N N . ALA B 1 104 ? 23.625 -26.938 -24.828 1 42 104 ALA B N 1
ATOM 5854 C CA . ALA B 1 104 ? 24 -26.109 -25.984 1 42 104 ALA B CA 1
ATOM 5855 C C . ALA B 1 104 ? 23.219 -26.531 -27.234 1 42 104 ALA B C 1
ATOM 5857 O O . ALA B 1 104 ? 22.797 -25.672 -28.016 1 42 104 ALA B O 1
ATOM 5858 N N . SER B 1 105 ? 23.172 -27.781 -27.5 1 40.16 105 SER B N 1
ATOM 5859 C CA . SER B 1 105 ? 22.375 -28.234 -28.641 1 40.16 105 SER B CA 1
ATOM 5860 C C . SER B 1 105 ? 20.906 -27.859 -28.469 1 40.16 105 SER B C 1
ATOM 5862 O O . SER B 1 105 ? 20.234 -27.531 -29.453 1 40.16 105 SER B O 1
ATOM 5864 N N . MET B 1 106 ? 20.5 -28.078 -27.281 1 38.06 106 MET B N 1
ATOM 5865 C CA . MET B 1 106 ? 19.172 -27.562 -27 1 38.06 106 MET B CA 1
ATOM 5866 C C . MET B 1 106 ? 19.109 -26.047 -27.172 1 38.06 106 MET B C 1
ATOM 5868 O O . MET B 1 106 ? 18.156 -25.531 -27.75 1 38.06 106 MET B O 1
ATOM 5872 N N . ASN B 1 107 ? 20.156 -25.391 -26.766 1 40.56 107 ASN B N 1
ATOM 5873 C CA . ASN B 1 107 ? 20.281 -23.969 -27 1 40.56 107 ASN B CA 1
ATOM 5874 C C . ASN B 1 107 ? 20.453 -23.656 -28.484 1 40.56 107 ASN B C 1
ATOM 5876 O O . ASN B 1 107 ? 19.938 -22.641 -28.969 1 40.56 107 ASN B O 1
ATOM 5880 N N . ALA B 1 108 ? 21.375 -24.359 -29.203 1 37.62 108 ALA B N 1
ATOM 5881 C CA . ALA B 1 108 ? 21.516 -24.203 -30.656 1 37.62 108 ALA B CA 1
ATOM 5882 C C . ALA B 1 108 ? 20.172 -24.422 -31.344 1 37.62 108 ALA B C 1
ATOM 5884 O O . ALA B 1 108 ? 19.891 -23.797 -32.375 1 37.62 108 ALA B O 1
ATOM 5885 N N . LEU B 1 109 ? 19.484 -25.438 -30.984 1 32.28 109 LEU B N 1
ATOM 5886 C CA . LEU B 1 109 ? 18.141 -25.656 -31.516 1 32.28 109 LEU B CA 1
ATOM 5887 C C . LEU B 1 109 ? 17.219 -24.484 -31.156 1 32.28 109 LEU B C 1
ATOM 5889 O O . LEU B 1 109 ? 16.234 -24.219 -31.844 1 32.28 109 LEU B O 1
ATOM 5893 N N . LEU B 1 110 ? 17.578 -23.953 -30.078 1 33.75 110 LEU B N 1
ATOM 5894 C CA . LEU B 1 110 ? 16.875 -22.75 -29.688 1 33.75 110 LEU B CA 1
ATOM 5895 C C . LEU B 1 110 ? 17.531 -21.5 -30.266 1 33.75 110 LEU B C 1
ATOM 5897 O O . LEU B 1 110 ? 17.062 -20.391 -30.047 1 33.75 110 LEU B O 1
ATOM 5901 N N . SER B 1 111 ? 18.812 -21.609 -30.875 1 28.41 111 SER B N 1
ATOM 5902 C CA . SER B 1 111 ? 19.453 -20.484 -31.531 1 28.41 111 SER B CA 1
ATOM 5903 C C . SER B 1 111 ? 18.703 -20.078 -32.781 1 28.41 111 SER B C 1
ATOM 5905 O O . SER B 1 111 ? 18.203 -20.938 -33.531 1 28.41 111 SER B O 1
ATOM 5907 N N . PRO B 1 112 ? 18.609 -18.891 -33.156 1 28.67 112 PRO B N 1
ATOM 5908 C CA . PRO B 1 112 ? 18.078 -18.578 -34.469 1 28.67 112 PRO B CA 1
ATOM 5909 C C . PRO B 1 112 ? 18.969 -19.078 -35.625 1 28.67 112 PRO B C 1
ATOM 5911 O O . PRO B 1 112 ? 20.188 -18.844 -35.594 1 28.67 112 PRO B O 1
ATOM 5914 N N . VAL B 1 113 ? 19.109 -20.109 -36.281 1 27.23 113 VAL B N 1
ATOM 5915 C CA . VAL B 1 113 ? 19.547 -20.141 -37.688 1 27.23 113 VAL B CA 1
ATOM 5916 C C . VAL B 1 113 ? 19.344 -18.766 -38.312 1 27.23 113 VAL B C 1
ATOM 5918 O O . VAL B 1 113 ? 18.328 -18.109 -38.062 1 27.23 113 VAL B O 1
ATOM 5921 N N . PRO B 1 114 ? 20.391 -18.234 -39.031 1 26.67 114 PRO B N 1
ATOM 5922 C CA . PRO B 1 114 ? 20.094 -17.016 -39.812 1 26.67 114 PRO B CA 1
ATOM 5923 C C . PRO B 1 114 ? 18.781 -17.109 -40.562 1 26.67 114 PRO B C 1
ATOM 5925 O O . PRO B 1 114 ? 18.688 -17.859 -41.562 1 26.67 114 PRO B O 1
ATOM 5928 N N . LEU B 1 115 ? 17.656 -17.297 -40.062 1 26.03 115 LEU B N 1
ATOM 5929 C CA . LEU B 1 115 ? 16.578 -17.25 -41.031 1 26.03 115 LEU B CA 1
ATOM 5930 C C . LEU B 1 115 ? 16.781 -16.109 -42 1 26.03 115 LEU B C 1
ATOM 5932 O O . LEU B 1 115 ? 17.344 -15.07 -41.656 1 26.03 115 LEU B O 1
ATOM 5936 N N . PRO B 1 116 ? 17 -16.281 -43.281 1 25.48 116 PRO B N 1
ATOM 5937 C CA . PRO B 1 116 ? 17.062 -15.102 -44.156 1 25.48 116 PRO B CA 1
ATOM 5938 C C . PRO B 1 116 ? 16.375 -13.883 -43.531 1 25.48 116 PRO B C 1
ATOM 5940 O O . PRO B 1 116 ? 15.492 -14.039 -42.688 1 25.48 116 PRO B O 1
ATOM 5943 N N . PRO B 1 117 ? 17.062 -12.57 -43.656 1 26.77 117 PRO B N 1
ATOM 5944 C CA . PRO B 1 117 ? 16.578 -11.312 -43.062 1 26.77 117 PRO B CA 1
ATOM 5945 C C . PRO B 1 117 ? 15.062 -11.242 -42.969 1 26.77 117 PRO B C 1
ATOM 5947 O O . PRO B 1 117 ? 14.523 -10.352 -42.312 1 26.77 117 PRO B O 1
ATOM 5950 N N . ASP B 1 118 ? 14.344 -11.688 -43.875 1 23.75 118 ASP B N 1
ATOM 5951 C CA . ASP B 1 118 ? 12.906 -11.719 -44.125 1 23.75 118 ASP B CA 1
ATOM 5952 C C . ASP B 1 118 ? 12.188 -12.5 -43.031 1 23.75 118 ASP B C 1
ATOM 5954 O O . ASP B 1 118 ? 10.961 -12.633 -43.031 1 23.75 118 ASP B O 1
ATOM 5958 N N . LEU B 1 119 ? 12.82 -13.484 -42.5 1 23.48 119 LEU B N 1
ATOM 5959 C CA . LEU B 1 119 ? 11.969 -14.227 -41.562 1 23.48 119 LEU B CA 1
ATOM 5960 C C . LEU B 1 119 ? 11.891 -13.531 -40.219 1 23.48 119 LEU B C 1
ATOM 5962 O O . LEU B 1 119 ? 12.711 -13.781 -39.344 1 23.48 119 LEU B O 1
ATOM 5966 N N . SER B 1 120 ? 11.875 -12.234 -39.969 1 26.39 120 SER B N 1
ATOM 5967 C CA . SER B 1 120 ? 11.188 -11.438 -38.969 1 26.39 120 SER B CA 1
ATOM 5968 C C . SER B 1 120 ? 10.016 -12.211 -38.375 1 26.39 120 SER B C 1
ATOM 5970 O O . SER B 1 120 ? 8.891 -12.133 -38.844 1 26.39 120 SER B O 1
ATOM 5972 N N . MET B 1 121 ? 10.258 -13.359 -37.875 1 25.11 121 MET B N 1
ATOM 5973 C CA . MET B 1 121 ? 9.195 -14.234 -37.406 1 25.11 121 MET B CA 1
ATOM 5974 C C . MET B 1 121 ? 8.367 -13.555 -36.344 1 25.11 121 MET B C 1
ATOM 5976 O O . MET B 1 121 ? 8.898 -13.164 -35.281 1 25.11 121 MET B O 1
ATOM 5980 N N . ALA B 1 122 ? 7.402 -12.93 -36.5 1 24.59 122 ALA B N 1
ATOM 5981 C CA . ALA B 1 122 ? 6.227 -12.555 -35.688 1 24.59 122 ALA B CA 1
ATOM 5982 C C . ALA B 1 122 ? 5.777 -13.703 -34.812 1 24.59 122 ALA B C 1
ATOM 5984 O O . ALA B 1 122 ? 5.699 -14.852 -35.25 1 24.59 122 ALA B O 1
ATOM 5985 N N . PRO B 1 123 ? 6.004 -13.656 -33.438 1 26.98 123 PRO B N 1
ATOM 5986 C CA . PRO B 1 123 ? 5.828 -14.742 -32.469 1 26.98 123 PRO B CA 1
ATOM 5987 C C . PRO B 1 123 ? 4.73 -15.727 -32.875 1 26.98 123 PRO B C 1
ATOM 5989 O O . PRO B 1 123 ? 4.375 -16.625 -32.125 1 26.98 123 PRO B O 1
ATOM 5992 N N . GLY B 1 124 ? 4.016 -15.609 -33.969 1 26.5 124 GLY B N 1
ATOM 5993 C CA . GLY B 1 124 ? 2.941 -16.391 -34.562 1 26.5 124 GLY B CA 1
ATOM 5994 C C . GLY B 1 124 ? 3.391 -17.75 -35.062 1 26.5 124 GLY B C 1
ATOM 5995 O O . GLY B 1 124 ? 2.576 -18.547 -35.531 1 26.5 124 GLY B O 1
ATOM 5996 N N . CYS B 1 125 ? 4.617 -18.047 -35.438 1 26.83 125 CYS B N 1
ATOM 5997 C CA . CYS B 1 125 ? 4.895 -19.031 -36.469 1 26.83 125 CYS B CA 1
ATOM 5998 C C . CYS B 1 125 ? 5.078 -20.422 -35.875 1 26.83 125 CYS B C 1
ATOM 6000 O O . CYS B 1 125 ? 5.156 -21.406 -36.594 1 26.83 125 CYS B O 1
ATOM 6002 N N . LEU B 1 126 ? 5.793 -20.578 -34.812 1 27.69 126 LEU B N 1
ATOM 6003 C CA . LEU B 1 126 ? 6.207 -21.969 -34.656 1 27.69 126 LEU B CA 1
ATOM 6004 C C . LEU B 1 126 ? 5 -22.859 -34.375 1 27.69 126 LEU B C 1
ATOM 6006 O O . LEU B 1 126 ? 5.16 -24.031 -34.031 1 27.69 126 LEU B O 1
ATOM 6010 N N . TRP B 1 127 ? 3.828 -22.297 -34 1 28.89 127 TRP B N 1
ATOM 6011 C CA . TRP B 1 127 ? 2.637 -23.141 -34.062 1 28.89 127 TRP B CA 1
ATOM 6012 C C . TRP B 1 127 ? 2.504 -23.781 -35.438 1 28.89 127 TRP B C 1
ATOM 6014 O O . TRP B 1 127 ? 2.787 -23.141 -36.469 1 28.89 127 TRP B O 1
ATOM 6024 N N . ASP B 1 128 ? 2.918 -24.984 -35.594 1 27.81 128 ASP B N 1
ATOM 6025 C CA . ASP B 1 128 ? 2.615 -25.688 -36.844 1 27.81 128 ASP B CA 1
ATOM 6026 C C . ASP B 1 128 ? 1.445 -25.031 -37.562 1 27.81 128 ASP B C 1
ATOM 6028 O O . ASP B 1 128 ? 0.326 -24.984 -37.062 1 27.81 128 ASP B O 1
ATOM 6032 N N . PRO B 1 129 ? 1.676 -24.078 -38.438 1 30.64 129 PRO B N 1
ATOM 6033 C CA . PRO B 1 129 ? 0.642 -23.578 -39.344 1 30.64 129 PRO B CA 1
ATOM 6034 C C . PRO B 1 129 ? -0.224 -24.688 -39.906 1 30.64 129 PRO B C 1
ATOM 6036 O O . PRO B 1 129 ? -1.137 -24.422 -40.719 1 30.64 129 PRO B O 1
ATOM 6039 N N . GLN B 1 130 ? 0.339 -25.875 -40.062 1 29.48 130 GLN B N 1
ATOM 6040 C CA . GLN B 1 130 ? -0.366 -26.828 -40.906 1 29.48 130 GLN B CA 1
ATOM 6041 C C . GLN B 1 130 ? -1.782 -27.078 -40.406 1 29.48 130 GLN B C 1
ATOM 6043 O O . GLN B 1 130 ? -2.688 -27.359 -41.188 1 29.48 130 GLN B O 1
ATOM 6048 N N . ILE B 1 131 ? -1.82 -27.516 -39.125 1 29.72 131 ILE B N 1
ATOM 6049 C CA . ILE B 1 131 ? -3.193 -27.875 -38.812 1 29.72 131 ILE B CA 1
ATOM 6050 C C . ILE B 1 131 ? -4.035 -26.625 -38.625 1 29.72 131 ILE B C 1
ATOM 6052 O O . ILE B 1 131 ? -4.996 -26.609 -37.844 1 29.72 131 ILE B O 1
ATOM 6056 N N . ALA B 1 132 ? -3.449 -25.406 -38.719 1 31.89 132 ALA B N 1
ATOM 6057 C CA . ALA B 1 132 ? -4.406 -24.375 -39.094 1 31.89 132 ALA B CA 1
ATOM 6058 C C . ALA B 1 132 ? -5.211 -24.812 -40.312 1 31.89 132 ALA B C 1
ATOM 6060 O O . ALA B 1 132 ? -4.746 -24.688 -41.469 1 31.89 132 ALA B O 1
ATOM 6061 N N . GLU B 1 133 ? -5.707 -25.938 -40.344 1 30.66 133 GLU B N 1
ATOM 6062 C CA . GLU B 1 133 ? -6.797 -25.891 -41.312 1 30.66 133 GLU B CA 1
ATOM 6063 C C . GLU B 1 133 ? -7.398 -24.5 -41.406 1 30.66 133 GLU B C 1
ATOM 6065 O O . GLU B 1 133 ? -7.684 -23.875 -40.375 1 30.66 133 GLU B O 1
ATOM 6070 N N . ARG B 1 134 ? -7.051 -23.672 -42.375 1 32.69 134 ARG B N 1
ATOM 6071 C CA . ARG B 1 134 ? -7.906 -22.609 -42.906 1 32.69 134 ARG B CA 1
ATOM 6072 C C . ARG B 1 134 ? -9.367 -22.844 -42.5 1 32.69 134 ARG B C 1
ATOM 6074 O O . ARG B 1 134 ? -10.125 -23.438 -43.281 1 32.69 134 ARG B O 1
ATOM 6081 N N . SER B 1 135 ? -9.539 -23.375 -41.438 1 33.03 135 SER B N 1
ATOM 6082 C CA . SER B 1 135 ? -11 -23.328 -41.375 1 33.03 135 SER B CA 1
ATOM 6083 C C . SER B 1 135 ? -11.531 -22.016 -41.938 1 33.03 135 SER B C 1
ATOM 6085 O O . SER B 1 135 ? -10.844 -21 -41.875 1 33.03 135 SER B O 1
ATOM 6087 N N . SER B 1 136 ? -12.602 -21.969 -42.594 1 33.75 136 SER B N 1
ATOM 6088 C CA . SER B 1 136 ? -13.422 -20.953 -43.25 1 33.75 136 SER B CA 1
ATOM 6089 C C . SER B 1 136 ? -13.352 -19.625 -42.531 1 33.75 136 SER B C 1
ATOM 6091 O O . SER B 1 136 ? -13.047 -19.562 -41.344 1 33.75 136 SER B O 1
ATOM 6093 N N . ASP B 1 137 ? -13.648 -18.422 -43.281 1 38.03 137 ASP B N 1
ATOM 6094 C CA . ASP B 1 137 ? -13.867 -16.984 -43.25 1 38.03 137 ASP B CA 1
ATOM 6095 C C . ASP B 1 137 ? -14.281 -16.516 -41.844 1 38.03 137 ASP B C 1
ATOM 6097 O O . ASP B 1 137 ? -14 -15.375 -41.469 1 38.03 137 ASP B O 1
ATOM 6101 N N . THR B 1 138 ? -15.609 -16.766 -41.312 1 41.97 138 THR B N 1
ATOM 6102 C CA . THR B 1 138 ? -16.812 -16.047 -40.875 1 41.97 138 THR B CA 1
ATOM 6103 C C . THR B 1 138 ? -16.844 -15.938 -39.344 1 41.97 138 THR B C 1
ATOM 6105 O O . THR B 1 138 ? -17.844 -15.469 -38.781 1 41.97 138 THR B O 1
ATOM 6108 N N . ASP B 1 139 ? -16.141 -16.828 -38.531 1 55.5 139 ASP B N 1
ATOM 6109 C CA . ASP B 1 139 ? -16.828 -16.688 -37.25 1 55.5 139 ASP B CA 1
ATOM 6110 C C . ASP B 1 139 ? -16.328 -15.469 -36.5 1 55.5 139 ASP B C 1
ATOM 6112 O O . ASP B 1 139 ? -15.117 -15.25 -36.406 1 55.5 139 ASP B O 1
ATOM 6116 N N . ASP B 1 140 ? -17.062 -14.461 -36.344 1 66.94 140 ASP B N 1
ATOM 6117 C CA . ASP B 1 140 ? -16.922 -13.211 -35.625 1 66.94 140 ASP B CA 1
ATOM 6118 C C . ASP B 1 140 ? -16.375 -13.453 -34.219 1 66.94 140 ASP B C 1
ATOM 6120 O O . ASP B 1 140 ? -16.734 -14.438 -33.562 1 66.94 140 ASP B O 1
ATOM 6124 N N . PRO B 1 141 ? -15.188 -12.859 -33.875 1 78.56 141 PRO B N 1
ATOM 6125 C CA . PRO B 1 141 ? -14.68 -12.977 -32.5 1 78.56 141 PRO B CA 1
ATOM 6126 C C . PRO B 1 141 ? -15.781 -12.867 -31.453 1 78.56 141 PRO B C 1
ATOM 6128 O O . PRO B 1 141 ? -16.766 -12.148 -31.656 1 78.56 141 PRO B O 1
ATOM 6131 N N . LEU B 1 142 ? -15.555 -13.789 -30.547 1 81.69 142 LEU B N 1
ATOM 6132 C CA . LEU B 1 142 ? -16.594 -13.883 -29.516 1 81.69 142 LEU B CA 1
ATOM 6133 C C . LEU B 1 142 ? -16.031 -13.562 -28.141 1 81.69 142 LEU B C 1
ATOM 6135 O O . LEU B 1 142 ? -14.898 -13.953 -27.812 1 81.69 142 LEU B O 1
ATOM 6139 N N . VAL B 1 143 ? -16.734 -12.766 -27.375 1 86.38 143 VAL B N 1
ATOM 6140 C CA . VAL B 1 143 ? -16.391 -12.477 -25.984 1 86.38 143 VAL B CA 1
ATOM 6141 C C . VAL B 1 143 ? -17.609 -12.672 -25.094 1 86.38 143 VAL B C 1
ATOM 6143 O O . VAL B 1 143 ? -18.734 -12.359 -25.484 1 86.38 143 VAL B O 1
ATOM 6146 N N . ARG B 1 144 ? -17.375 -13.25 -23.953 1 86.25 144 ARG B N 1
ATOM 6147 C CA . ARG B 1 144 ? -18.438 -13.414 -22.953 1 86.25 144 ARG B CA 1
ATOM 6148 C C . ARG B 1 144 ? -18.812 -12.07 -22.344 1 86.25 144 ARG B C 1
ATOM 6150 O O . ARG B 1 144 ? -17.953 -11.289 -21.953 1 86.25 144 ARG B O 1
ATOM 6157 N N . VAL B 1 145 ? -20.094 -11.805 -22.328 1 86.19 145 VAL B N 1
ATOM 6158 C CA . VAL B 1 145 ? -20.578 -10.562 -21.734 1 86.19 145 VAL B CA 1
ATOM 6159 C C . VAL B 1 145 ? -21.734 -10.852 -20.781 1 86.19 145 VAL B C 1
ATOM 6161 O O . VAL B 1 145 ? -22.375 -11.891 -20.875 1 86.19 145 VAL B O 1
ATOM 6164 N N . TYR B 1 146 ? -21.922 -10.047 -19.891 1 89.81 146 TYR B N 1
ATOM 6165 C CA . TYR B 1 146 ? -22.984 -10.195 -18.891 1 89.81 146 TYR B CA 1
ATOM 6166 C C . TYR B 1 146 ? -23.906 -8.984 -18.891 1 89.81 146 TYR B C 1
ATOM 6168 O O . TYR B 1 146 ? -23.516 -7.895 -19.328 1 89.81 146 TYR B O 1
ATOM 6176 N N . THR B 1 147 ? -25.156 -9.148 -18.344 1 89.19 147 THR B N 1
ATOM 6177 C CA . THR B 1 147 ? -26.156 -8.094 -18.484 1 89.19 147 THR B CA 1
ATOM 6178 C C . THR B 1 147 ? -26.531 -7.516 -17.125 1 89.19 147 THR B C 1
ATOM 6180 O O . THR B 1 147 ? -27.344 -6.594 -17.031 1 89.19 147 THR B O 1
ATOM 6183 N N . SER B 1 148 ? -26 -8.062 -16.125 1 88.5 148 SER B N 1
ATOM 6184 C CA . SER B 1 148 ? -26.281 -7.566 -14.781 1 88.5 148 SER B CA 1
ATOM 6185 C C . SER B 1 148 ? -25.172 -7.938 -13.812 1 88.5 148 SER B C 1
ATOM 6187 O O . SER B 1 148 ? -24.344 -8.805 -14.102 1 88.5 148 SER B O 1
ATOM 6189 N N . GLU B 1 149 ? -25.25 -7.297 -12.68 1 89.88 149 GLU B N 1
ATOM 6190 C CA . GLU B 1 149 ? -24.312 -7.637 -11.633 1 89.88 149 GLU B CA 1
ATOM 6191 C C . GLU B 1 149 ? -24.516 -9.062 -11.133 1 89.88 149 GLU B C 1
ATOM 6193 O O . GLU B 1 149 ? -23.562 -9.766 -10.82 1 89.88 149 GLU B O 1
ATOM 6198 N N . ARG B 1 150 ? -25.766 -9.445 -11.148 1 87.62 150 ARG B N 1
ATOM 6199 C CA . ARG B 1 150 ? -26.109 -10.781 -10.688 1 87.62 150 ARG B CA 1
ATOM 6200 C C . ARG B 1 150 ? -25.516 -11.852 -11.594 1 87.62 150 ARG B C 1
ATOM 6202 O O . ARG B 1 150 ? -25.062 -12.891 -11.117 1 87.62 150 ARG B O 1
ATOM 6209 N N . GLU B 1 151 ? -25.531 -11.578 -12.844 1 90 151 GLU B N 1
ATOM 6210 C CA . GLU B 1 151 ? -24.953 -12.523 -13.789 1 90 151 GLU B CA 1
ATOM 6211 C C . GLU B 1 151 ? -23.438 -12.625 -13.617 1 90 151 GLU B C 1
ATOM 6213 O O . GLU B 1 151 ? -22.859 -13.703 -13.805 1 90 151 GLU B O 1
ATOM 6218 N N . ILE B 1 152 ? -22.797 -11.508 -13.336 1 92.62 152 ILE B N 1
ATOM 6219 C CA . ILE B 1 152 ? -21.359 -11.492 -13.117 1 92.62 152 ILE B CA 1
ATOM 6220 C C . ILE B 1 152 ? -21.016 -12.305 -11.875 1 92.62 152 ILE B C 1
ATOM 6222 O O . ILE B 1 152 ? -20.078 -13.117 -11.891 1 92.62 152 ILE B O 1
ATOM 6226 N N . ILE B 1 153 ? -21.797 -12.148 -10.852 1 92.44 153 ILE B N 1
ATOM 6227 C CA . ILE B 1 153 ? -21.547 -12.852 -9.602 1 92.44 153 ILE B CA 1
ATOM 6228 C C . ILE B 1 153 ? -21.828 -14.344 -9.781 1 92.44 153 ILE B C 1
ATOM 6230 O O . ILE B 1 153 ? -21.125 -15.188 -9.234 1 92.44 153 ILE B O 1
ATOM 6234 N N . ASN B 1 154 ? -22.844 -14.602 -10.516 1 91 154 ASN B N 1
ATOM 6235 C CA . ASN B 1 154 ? -23.109 -16 -10.836 1 91 154 ASN B CA 1
ATOM 6236 C C . ASN B 1 154 ? -21.953 -16.641 -11.578 1 91 154 ASN B C 1
ATOM 6238 O O . ASN B 1 154 ? -21.562 -17.766 -11.281 1 91 154 ASN B O 1
ATOM 6242 N N . ALA B 1 155 ? -21.453 -15.938 -12.562 1 90.56 155 ALA B N 1
ATOM 6243 C CA . ALA B 1 155 ? -20.312 -16.422 -13.312 1 90.56 155 ALA B CA 1
ATOM 6244 C C . ALA B 1 155 ? -19.094 -16.609 -12.398 1 90.56 155 ALA B C 1
ATOM 6246 O O . ALA B 1 155 ? -18.312 -17.547 -12.57 1 90.56 155 ALA B O 1
ATOM 6247 N N . TYR B 1 156 ? -18.922 -15.688 -11.469 1 94.19 156 TYR B N 1
ATOM 6248 C CA . TYR B 1 156 ? -17.859 -15.82 -10.477 1 94.19 156 TYR B CA 1
ATOM 6249 C C . TYR B 1 156 ? -17.953 -17.156 -9.742 1 94.19 156 TYR B C 1
ATOM 6251 O O . TYR B 1 156 ? -16.953 -17.859 -9.594 1 94.19 156 TYR B O 1
ATOM 6259 N N . TYR B 1 157 ? -19.109 -17.547 -9.25 1 91.62 157 TYR B N 1
ATOM 6260 C CA . TYR B 1 157 ? -19.281 -18.766 -8.477 1 91.62 157 TYR B CA 1
ATOM 6261 C C . TYR B 1 157 ? -19.047 -20 -9.336 1 91.62 157 TYR B C 1
ATOM 6263 O O . TYR B 1 157 ? -18.594 -21.031 -8.836 1 91.62 157 TYR B O 1
ATOM 6271 N N . ILE B 1 158 ? -19.25 -19.844 -10.586 1 87.69 158 ILE B N 1
ATOM 6272 C CA . ILE B 1 158 ? -19.109 -20.984 -11.477 1 87.69 158 ILE B CA 1
ATOM 6273 C C . ILE B 1 158 ? -17.656 -21.172 -11.867 1 87.69 158 ILE B C 1
ATOM 6275 O O . ILE B 1 158 ? -17.125 -22.281 -11.859 1 87.69 158 ILE B O 1
ATOM 6279 N N . HIS B 1 159 ? -16.938 -20.047 -12.086 1 88.69 159 HIS B N 1
ATOM 6280 C CA . HIS B 1 159 ? -15.648 -20.172 -12.75 1 88.69 159 HIS B CA 1
ATOM 6281 C C . HIS B 1 159 ? -14.5 -19.875 -11.789 1 88.69 159 HIS B C 1
ATOM 6283 O O . HIS B 1 159 ? -13.391 -20.391 -11.961 1 88.69 159 HIS B O 1
ATOM 6289 N N . LEU B 1 160 ? -14.75 -19.062 -10.797 1 92.69 160 LEU B N 1
ATOM 6290 C CA . LEU B 1 160 ? -13.602 -18.484 -10.094 1 92.69 160 LEU B CA 1
ATOM 6291 C C . LEU B 1 160 ? -13.648 -18.844 -8.609 1 92.69 160 LEU B C 1
ATOM 6293 O O . LEU B 1 160 ? -12.609 -19 -7.973 1 92.69 160 LEU B O 1
ATOM 6297 N N . HIS B 1 161 ? -14.75 -19 -8.039 1 92.94 161 HIS B N 1
ATOM 6298 C CA . HIS B 1 161 ? -14.969 -19.125 -6.602 1 92.94 161 HIS B CA 1
ATOM 6299 C C . HIS B 1 161 ? -14.164 -20.281 -6.023 1 92.94 161 HIS B C 1
ATOM 6301 O O . HIS B 1 161 ? -13.625 -20.172 -4.918 1 92.94 161 HIS B O 1
ATOM 6307 N N . HIS B 1 162 ? -14.023 -21.359 -6.75 1 88.94 162 HIS B N 1
ATOM 6308 C CA . HIS B 1 162 ? -13.438 -22.594 -6.227 1 88.94 162 HIS B CA 1
ATOM 6309 C C . HIS B 1 162 ? -11.938 -22.422 -5.984 1 88.94 162 HIS B C 1
ATOM 6311 O O . HIS B 1 162 ? -11.367 -23.125 -5.145 1 88.94 162 HIS B O 1
ATOM 6317 N N . TYR B 1 163 ? -11.359 -21.453 -6.656 1 92.31 163 TYR B N 1
ATOM 6318 C CA . TYR B 1 163 ? -9.914 -21.328 -6.543 1 92.31 163 TYR B CA 1
ATOM 6319 C C . TYR B 1 163 ? -9.539 -20.406 -5.387 1 92.31 163 TYR B C 1
ATOM 6321 O O . TYR B 1 163 ? -8.469 -20.547 -4.793 1 92.31 163 TYR B O 1
ATOM 6329 N N . LEU B 1 164 ? -10.312 -19.422 -5.168 1 92.44 164 LEU B N 1
ATOM 6330 C CA . LEU B 1 164 ? -10.164 -18.5 -4.043 1 92.44 164 LEU B CA 1
ATOM 6331 C C . LEU B 1 164 ? -11.508 -17.875 -3.676 1 92.44 164 LEU B C 1
ATOM 6333 O O . LEU B 1 164 ? -11.914 -16.875 -4.285 1 92.44 164 LEU B O 1
ATOM 6337 N N . PRO B 1 165 ? -12.133 -18.453 -2.713 1 94.88 165 PRO B N 1
ATOM 6338 C CA . PRO B 1 165 ? -13.469 -17.953 -2.365 1 94.88 165 PRO B CA 1
ATOM 6339 C C . PRO B 1 165 ? -13.438 -16.578 -1.721 1 94.88 165 PRO B C 1
ATOM 6341 O O . PRO B 1 165 ? -13.32 -16.453 -0.499 1 94.88 165 PRO B O 1
ATOM 6344 N N . LEU B 1 166 ? -13.695 -15.578 -2.486 1 96.38 166 LEU B N 1
ATOM 6345 C CA . LEU B 1 166 ? -13.688 -14.188 -2.049 1 96.38 166 LEU B CA 1
ATOM 6346 C C . LEU B 1 166 ? -14.992 -13.836 -1.348 1 96.38 166 LEU B C 1
ATOM 6348 O O . LEU B 1 166 ? -15 -13.031 -0.408 1 96.38 166 LEU B O 1
ATOM 6352 N N . LEU B 1 167 ? -16.094 -14.414 -1.86 1 95.62 167 LEU B N 1
ATOM 6353 C CA . LEU B 1 167 ? -17.438 -14.086 -1.37 1 95.62 167 LEU B CA 1
ATOM 6354 C C . LEU B 1 167 ? -18 -15.227 -0.538 1 95.62 167 LEU B C 1
ATOM 6356 O O . LEU B 1 167 ? -17.578 -16.375 -0.683 1 95.62 167 LEU B O 1
ATOM 6360 N N . PRO B 1 168 ? -18.906 -14.852 0.371 1 94 168 PRO B N 1
ATOM 6361 C CA . PRO B 1 168 ? -19.609 -15.914 1.092 1 94 168 PRO B CA 1
ATOM 6362 C C . PRO B 1 168 ? -20.422 -16.828 0.165 1 94 168 PRO B C 1
ATOM 6364 O O . PRO B 1 168 ? -20.5 -16.562 -1.039 1 94 168 PRO B O 1
ATOM 6367 N N . PRO B 1 169 ? -20.875 -17.938 0.703 1 91.88 169 PRO B N 1
ATOM 6368 C CA . PRO B 1 169 ? -21.688 -18.828 -0.144 1 91.88 169 PRO B CA 1
ATOM 6369 C C . PRO B 1 169 ? -22.828 -18.094 -0.834 1 91.88 169 PRO B C 1
ATOM 6371 O O . PRO B 1 169 ? -23.375 -17.141 -0.285 1 91.88 169 PRO B O 1
ATOM 6374 N N . PRO B 1 170 ? -23.094 -18.562 -2.008 1 90.31 170 PRO B N 1
ATOM 6375 C CA . PRO B 1 170 ? -24.188 -17.891 -2.715 1 90.31 170 PRO B CA 1
ATOM 6376 C C . PRO B 1 170 ? -25.531 -18.031 -1.989 1 90.31 170 PRO B C 1
ATOM 6378 O O . PRO B 1 170 ? -25.797 -19.062 -1.373 1 90.31 170 PRO B O 1
ATOM 6381 N N . LEU B 1 171 ? -26.266 -17.016 -2.104 1 84.94 171 LEU B N 1
ATOM 6382 C CA . LEU B 1 171 ? -27.578 -17.016 -1.486 1 84.94 171 LEU B CA 1
ATOM 6383 C C . LEU B 1 171 ? -28.516 -17.984 -2.199 1 84.94 171 LEU B C 1
ATOM 6385 O O . LEU B 1 171 ? -29.359 -18.609 -1.566 1 84.94 171 LEU B O 1
ATOM 6389 N N . THR B 1 172 ? -28.312 -18.047 -3.504 1 83.69 172 THR B N 1
ATOM 6390 C CA . THR B 1 172 ? -29.031 -19 -4.348 1 83.69 172 THR B CA 1
ATOM 6391 C C . THR B 1 172 ? -28.062 -19.844 -5.168 1 83.69 172 THR B C 1
ATOM 6393 O O . THR B 1 172 ? -26.984 -19.375 -5.551 1 83.69 172 THR B O 1
ATOM 6396 N N . PRO B 1 173 ? -28.438 -21.094 -5.336 1 83.12 173 PRO B N 1
ATOM 6397 C CA . PRO B 1 173 ? -27.547 -21.922 -6.141 1 83.12 173 PRO B CA 1
ATOM 6398 C C . PRO B 1 173 ? -27.219 -21.312 -7.5 1 83.12 173 PRO B C 1
ATOM 6400 O O . PRO B 1 173 ? -28.094 -20.703 -8.125 1 83.12 173 PRO B O 1
ATOM 6403 N N . PRO B 1 174 ? -26 -21.406 -7.797 1 83.12 174 PRO B N 1
ATOM 6404 C CA . PRO B 1 174 ? -25.594 -20.812 -9.078 1 83.12 174 PRO B CA 1
ATOM 6405 C C . PRO B 1 174 ? -26.344 -21.422 -10.266 1 83.12 174 PRO B C 1
ATOM 6407 O O . PRO B 1 174 ? -26.625 -22.625 -10.281 1 83.12 174 PRO B O 1
ATOM 6410 N N . GLU B 1 175 ? -26.719 -20.547 -11.102 1 78.44 175 GLU B N 1
ATOM 6411 C CA . GLU B 1 175 ? -27.391 -20.953 -12.328 1 78.44 175 GLU B CA 1
ATOM 6412 C C . GLU B 1 175 ? -26.391 -21.234 -13.438 1 78.44 175 GLU B C 1
ATOM 6414 O O . GLU B 1 175 ? -25.672 -20.328 -13.883 1 78.44 175 GLU B O 1
ATOM 6419 N N . TYR B 1 176 ? -26.203 -22.438 -13.711 1 66.19 176 TYR B N 1
ATOM 6420 C CA . TYR B 1 176 ? -25.266 -22.812 -14.758 1 66.19 176 TYR B CA 1
ATOM 6421 C C . TYR B 1 176 ? -25.859 -22.609 -16.141 1 66.19 176 TYR B C 1
ATOM 6423 O O . TYR B 1 176 ? -26.922 -23.156 -16.453 1 66.19 176 TYR B O 1
ATOM 6431 N N . HIS B 1 177 ? -25.734 -21.25 -16.484 1 59.12 177 HIS B N 1
ATOM 6432 C CA . HIS B 1 177 ? -26.312 -21.016 -17.812 1 59.12 177 HIS B CA 1
ATOM 6433 C C . HIS B 1 177 ? -25.484 -21.703 -18.891 1 59.12 177 HIS B C 1
ATOM 6435 O O . HIS B 1 177 ? -24.266 -21.562 -18.938 1 59.12 177 HIS B O 1
ATOM 6441 N N . HIS B 1 178 ? -26.016 -22.688 -19.547 1 53.22 178 HIS B N 1
ATOM 6442 C CA . HIS B 1 178 ? -25.375 -23.422 -20.625 1 53.22 178 HIS B CA 1
ATOM 6443 C C . HIS B 1 178 ? -24.938 -22.5 -21.75 1 53.22 178 HIS B C 1
ATOM 6445 O O . HIS B 1 178 ? -24.016 -22.812 -22.5 1 53.22 178 HIS B O 1
ATOM 6451 N N . ARG B 1 179 ? -25.609 -21.328 -21.938 1 59.78 179 ARG B N 1
ATOM 6452 C CA . ARG B 1 179 ? -25.266 -20.484 -23.062 1 59.78 179 ARG B CA 1
ATOM 6453 C C . ARG B 1 179 ? -25 -19.047 -22.625 1 59.78 179 ARG B C 1
ATOM 6455 O O . ARG B 1 179 ? -25.938 -18.266 -22.469 1 59.78 179 ARG B O 1
ATOM 6462 N N . PRO B 1 180 ? -23.734 -18.781 -22.359 1 65.88 180 PRO B N 1
ATOM 6463 C CA . PRO B 1 180 ? -23.422 -17.391 -22 1 65.88 180 PRO B CA 1
ATOM 6464 C C . PRO B 1 180 ? -23.734 -16.406 -23.109 1 65.88 180 PRO B C 1
ATOM 6466 O O . PRO B 1 180 ? -23.812 -16.797 -24.281 1 65.88 180 PRO B O 1
ATOM 6469 N N . ARG B 1 181 ? -24.078 -15.258 -22.766 1 79.12 181 ARG B N 1
ATOM 6470 C CA . ARG B 1 181 ? -24.281 -14.203 -23.75 1 79.12 181 ARG B CA 1
ATOM 6471 C C . ARG B 1 181 ? -22.969 -13.812 -24.422 1 79.12 181 ARG B C 1
ATOM 6473 O O . ARG B 1 181 ? -21.922 -13.75 -23.781 1 79.12 181 ARG B O 1
ATOM 6480 N N . LEU B 1 182 ? -23.125 -13.734 -25.719 1 81.75 182 LEU B N 1
ATOM 6481 C CA . LEU B 1 182 ? -21.922 -13.5 -26.531 1 81.75 182 LEU B CA 1
ATOM 6482 C C . LEU B 1 182 ? -22.016 -12.164 -27.25 1 81.75 182 LEU B C 1
ATOM 6484 O O . LEU B 1 182 ? -23.109 -11.711 -27.594 1 81.75 182 LEU B O 1
ATOM 6488 N N . LEU B 1 183 ? -20.953 -11.469 -27.266 1 80.69 183 LEU B N 1
ATOM 6489 C CA . LEU B 1 183 ? -20.828 -10.242 -28.047 1 80.69 183 LEU B CA 1
ATOM 6490 C C . LEU B 1 183 ? -19.859 -10.43 -29.203 1 80.69 183 LEU B C 1
ATOM 6492 O O . LEU B 1 183 ? -18.75 -10.961 -29.016 1 80.69 183 LEU B O 1
ATOM 6496 N N . THR B 1 184 ? -20.328 -10.172 -30.328 1 75.81 184 THR B N 1
ATOM 6497 C CA . THR B 1 184 ? -19.484 -10.117 -31.516 1 75.81 184 THR B CA 1
ATOM 6498 C C . THR B 1 184 ? -19.344 -8.68 -32 1 75.81 184 THR B C 1
ATOM 6500 O O . THR B 1 184 ? -20.328 -8.055 -32.406 1 75.81 184 THR B O 1
ATOM 6503 N N . PRO B 1 185 ? -18.125 -8.094 -31.641 1 68.62 185 PRO B N 1
ATOM 6504 C CA . PRO B 1 185 ? -18.031 -6.715 -32.156 1 68.62 185 PRO B CA 1
ATOM 6505 C C . PRO B 1 185 ? -18.141 -6.629 -33.656 1 68.62 185 PRO B C 1
ATOM 6507 O O . PRO B 1 185 ? -17.844 -7.598 -34.375 1 68.62 185 PRO B O 1
ATOM 6510 N N . PRO B 1 186 ? -18.797 -5.551 -34.094 1 57.12 186 PRO B N 1
ATOM 6511 C CA . PRO B 1 186 ? -18.844 -5.422 -35.562 1 57.12 186 PRO B CA 1
ATOM 6512 C C . PRO B 1 186 ? -17.453 -5.473 -36.188 1 57.12 186 PRO B C 1
ATOM 6514 O O . PRO B 1 186 ? -16.469 -5.098 -35.562 1 57.12 186 PRO B O 1
ATOM 6517 N N . LEU B 1 187 ? -17.234 -6.289 -37.094 1 47.5 187 LEU B N 1
ATOM 6518 C CA . LEU B 1 187 ? -16.016 -6.57 -37.875 1 47.5 187 LEU B CA 1
ATOM 6519 C C . LEU B 1 187 ? -15.25 -5.285 -38.156 1 47.5 187 LEU B C 1
ATOM 6521 O O . LEU B 1 187 ? -15 -4.949 -39.312 1 47.5 187 LEU B O 1
ATOM 6525 N N . LYS B 1 188 ? -15.43 -4.156 -37.406 1 48.5 188 LYS B N 1
ATOM 6526 C CA . LYS B 1 188 ? -14.57 -3.082 -37.875 1 48.5 188 LYS B CA 1
ATOM 6527 C C . LYS B 1 188 ? -13.109 -3.336 -37.5 1 48.5 188 LYS B C 1
ATOM 6529 O O . LYS B 1 188 ? -12.82 -4.035 -36.531 1 48.5 188 LYS B O 1
ATOM 6534 N N . GLU B 1 189 ? -12.102 -2.984 -38.406 1 46.38 189 GLU B N 1
ATOM 6535 C CA . GLU B 1 189 ? -10.648 -3.131 -38.438 1 46.38 189 GLU B CA 1
ATOM 6536 C C . GLU B 1 189 ? -10.047 -3.02 -37.031 1 46.38 189 GLU B C 1
ATOM 6538 O O . GLU B 1 189 ? -9.109 -3.738 -36.688 1 46.38 189 GLU B O 1
ATOM 6543 N N . SER B 1 190 ? -10.125 -1.753 -36.406 1 49.34 190 SER B N 1
ATOM 6544 C CA . SER B 1 190 ? -9.367 -1.463 -35.188 1 49.34 190 SER B CA 1
ATOM 6545 C C . SER B 1 190 ? -10.195 -1.745 -33.938 1 49.34 190 SER B C 1
ATOM 6547 O O . SER B 1 190 ? -11.305 -1.236 -33.812 1 49.34 190 SER B O 1
ATOM 6549 N N . PHE B 1 191 ? -10.109 -2.92 -33.406 1 54.53 191 PHE B N 1
ATOM 6550 C CA . PHE B 1 191 ? -10.789 -3.365 -32.188 1 54.53 191 PHE B CA 1
ATOM 6551 C C . PHE B 1 191 ? -10.828 -2.254 -31.156 1 54.53 191 PHE B C 1
ATOM 6553 O O . PHE B 1 191 ? -9.93 -2.148 -30.312 1 54.53 191 PHE B O 1
ATOM 6560 N N . THR B 1 192 ? -11.312 -1.053 -31.484 1 61.62 192 THR B N 1
ATOM 6561 C CA . THR B 1 192 ? -11.508 -0.075 -30.422 1 61.62 192 THR B CA 1
ATOM 6562 C C . THR B 1 192 ? -12.695 -0.467 -29.531 1 61.62 192 THR B C 1
ATOM 6564 O O . THR B 1 192 ? -13.836 -0.512 -30 1 61.62 192 THR B O 1
ATOM 6567 N N . VAL B 1 193 ? -12.5 -1.2 -28.422 1 74.56 193 VAL B N 1
ATOM 6568 C CA . VAL B 1 193 ? -13.523 -1.617 -27.469 1 74.56 193 VAL B CA 1
ATOM 6569 C C . VAL B 1 193 ? -13.922 -0.433 -26.594 1 74.56 193 VAL B C 1
ATOM 6571 O O . VAL B 1 193 ? -13.062 0.283 -26.062 1 74.56 193 VAL B O 1
ATOM 6574 N N . THR B 1 194 ? -15.234 -0.059 -26.734 1 77.69 194 THR B N 1
ATOM 6575 C CA . THR B 1 194 ? -15.758 1.026 -25.906 1 77.69 194 THR B CA 1
ATOM 6576 C C . THR B 1 194 ? -16.828 0.512 -24.953 1 77.69 194 THR B C 1
ATOM 6578 O O . THR B 1 194 ? -17.406 -0.55 -25.188 1 77.69 194 THR B O 1
ATOM 6581 N N . GLN B 1 195 ? -17.078 1.188 -23.922 1 81.94 195 GLN B N 1
ATOM 6582 C CA . GLN B 1 195 ? -18.094 0.871 -22.922 1 81.94 195 GLN B CA 1
ATOM 6583 C C . GLN B 1 195 ? -19.484 0.78 -23.547 1 81.94 195 GLN B C 1
ATOM 6585 O O . GLN B 1 195 ? -20.312 -0.023 -23.109 1 81.94 195 GLN B O 1
ATOM 6590 N N . SER B 1 196 ? -19.688 1.526 -24.578 1 77.56 196 SER B N 1
ATOM 6591 C CA . SER B 1 196 ? -21 1.64 -25.188 1 77.56 196 SER B CA 1
ATOM 6592 C C . SER B 1 196 ? -21.375 0.37 -25.953 1 77.56 196 SER B C 1
ATOM 6594 O O . SER B 1 196 ? -22.547 0.101 -26.188 1 77.56 196 SER B O 1
ATOM 6596 N N . SER B 1 197 ? -20.438 -0.462 -26.25 1 77.25 197 SER B N 1
ATOM 6597 C CA . SER B 1 197 ? -20.703 -1.674 -27.016 1 77.25 197 SER B CA 1
ATOM 6598 C C . SER B 1 197 ? -21.172 -2.811 -26.125 1 77.25 197 SER B C 1
ATOM 6600 O O . SER B 1 197 ? -21.656 -3.836 -26.609 1 77.25 197 SER B O 1
ATOM 6602 N N . LEU B 1 198 ? -21.172 -2.547 -24.859 1 85.44 198 LEU B N 1
ATOM 6603 C CA . LEU B 1 198 ? -21.5 -3.611 -23.906 1 85.44 198 LEU B CA 1
ATOM 6604 C C . LEU B 1 198 ? -22.938 -3.494 -23.438 1 85.44 198 LEU B C 1
ATOM 6606 O O . LEU B 1 198 ? -23.469 -2.389 -23.297 1 85.44 198 LEU B O 1
ATOM 6610 N N . PRO B 1 199 ? -23.578 -4.609 -23.344 1 84.75 199 PRO B N 1
ATOM 6611 C CA . PRO B 1 199 ? -24.969 -4.586 -22.891 1 84.75 199 PRO B CA 1
ATOM 6612 C C . PRO B 1 199 ? -25.109 -4.039 -21.469 1 84.75 199 PRO B C 1
ATOM 6614 O O . PRO B 1 199 ? -26.156 -3.51 -21.094 1 84.75 199 PRO B O 1
ATOM 6617 N N . TYR B 1 200 ? -24.047 -4.273 -20.719 1 90.25 200 TYR B N 1
ATOM 6618 C CA . TYR B 1 200 ? -24.062 -3.83 -19.328 1 90.25 200 TYR B CA 1
ATOM 6619 C C . TYR B 1 200 ? -22.672 -3.402 -18.875 1 90.25 200 TYR B C 1
ATOM 6621 O O . TYR B 1 200 ? -21.672 -4.016 -19.25 1 90.25 200 TYR B O 1
ATOM 6629 N N . TRP B 1 201 ? -22.672 -2.322 -18.141 1 92.19 201 TRP B N 1
ATOM 6630 C CA . TRP B 1 201 ? -21.438 -1.86 -17.531 1 92.19 201 TRP B CA 1
ATOM 6631 C C . TRP B 1 201 ? -21.516 -1.905 -16.016 1 92.19 201 TRP B C 1
ATOM 6633 O O . TRP B 1 201 ? -22.328 -1.19 -15.406 1 92.19 201 TRP B O 1
ATOM 6643 N N . PRO B 1 202 ? -20.703 -2.773 -15.445 1 93.25 202 PRO B N 1
ATOM 6644 C CA . PRO B 1 202 ? -20.781 -2.918 -13.984 1 93.25 202 PRO B CA 1
ATOM 6645 C C . PRO B 1 202 ? -20.578 -1.598 -13.25 1 93.25 202 PRO B C 1
ATOM 6647 O O . PRO B 1 202 ? -19.828 -0.737 -13.719 1 93.25 202 PRO B O 1
ATOM 6650 N N . THR B 1 203 ? -21.109 -1.458 -12.039 1 92.38 203 THR B N 1
ATOM 6651 C CA . THR B 1 203 ? -21.109 -0.185 -11.328 1 92.38 203 THR B CA 1
ATOM 6652 C C . THR B 1 203 ? -20.172 -0.239 -10.125 1 92.38 203 THR B C 1
ATOM 6654 O O . THR B 1 203 ? -19.922 0.785 -9.492 1 92.38 203 THR B O 1
ATOM 6657 N N . THR B 1 204 ? -19.703 -1.372 -9.797 1 94.5 204 THR B N 1
ATOM 6658 C CA . THR B 1 204 ? -18.828 -1.518 -8.641 1 94.5 204 THR B CA 1
ATOM 6659 C C . THR B 1 204 ? -17.422 -1.909 -9.078 1 94.5 204 THR B C 1
ATOM 6661 O O . THR B 1 204 ? -17.234 -2.473 -10.156 1 94.5 204 THR B O 1
ATOM 6664 N N . SER B 1 205 ? -16.453 -1.508 -8.242 1 96.69 205 SER B N 1
ATOM 6665 C CA . SER B 1 205 ? -15.086 -1.89 -8.531 1 96.69 205 SER B CA 1
ATOM 6666 C C . SER B 1 205 ? -14.93 -3.404 -8.609 1 96.69 205 SER B C 1
ATOM 6668 O O . SER B 1 205 ? -14.242 -3.922 -9.484 1 96.69 205 SER B O 1
ATOM 6670 N N . LEU B 1 206 ? -15.602 -4.148 -7.727 1 97.06 206 LEU B N 1
ATOM 6671 C CA . LEU B 1 206 ? -15.516 -5.605 -7.695 1 97.06 206 LEU B CA 1
ATOM 6672 C C . LEU B 1 206 ? -16.109 -6.211 -8.961 1 97.06 206 LEU B C 1
ATOM 6674 O O . LEU B 1 206 ? -15.531 -7.121 -9.555 1 97.06 206 LEU B O 1
ATOM 6678 N N . GLY B 1 207 ? -17.297 -5.68 -9.352 1 95.44 207 GLY B N 1
ATOM 6679 C CA . GLY B 1 207 ? -17.891 -6.156 -10.586 1 95.44 207 GLY B CA 1
ATOM 6680 C C . GLY B 1 207 ? -17.016 -5.953 -11.797 1 95.44 207 GLY B C 1
ATOM 6681 O O . GLY B 1 207 ? -16.906 -6.832 -12.656 1 95.44 207 GLY B O 1
ATOM 6682 N N . LEU B 1 208 ? -16.406 -4.824 -11.867 1 97.06 208 LEU B N 1
ATOM 6683 C CA . LEU B 1 208 ? -15.5 -4.512 -12.977 1 97.06 208 LEU B CA 1
ATOM 6684 C C . LEU B 1 208 ? -14.281 -5.422 -12.953 1 97.06 208 LEU B C 1
ATOM 6686 O O . LEU B 1 208 ? -13.867 -5.941 -13.992 1 97.06 208 LEU B O 1
ATOM 6690 N N . ALA B 1 209 ? -13.68 -5.625 -11.789 1 98.12 209 ALA B N 1
ATOM 6691 C CA . ALA B 1 209 ? -12.492 -6.469 -11.664 1 98.12 209 ALA B CA 1
ATOM 6692 C C . ALA B 1 209 ? -12.805 -7.914 -12.047 1 98.12 209 ALA B C 1
ATOM 6694 O O . ALA B 1 209 ? -12.023 -8.555 -12.766 1 98.12 209 ALA B O 1
ATOM 6695 N N . LEU B 1 210 ? -13.914 -8.43 -11.555 1 96.75 210 LEU B N 1
ATOM 6696 C CA . LEU B 1 210 ? -14.32 -9.789 -11.906 1 96.75 210 LEU B CA 1
ATOM 6697 C C . LEU B 1 210 ? -14.547 -9.914 -13.406 1 96.75 210 LEU B C 1
ATOM 6699 O O . LEU B 1 210 ? -14.156 -10.914 -14.016 1 96.75 210 LEU B O 1
ATOM 6703 N N . SER B 1 211 ? -15.164 -8.883 -13.977 1 95.5 211 SER B N 1
ATOM 6704 C CA . SER B 1 211 ? -15.422 -8.898 -15.414 1 95.5 211 SER B CA 1
ATOM 6705 C C . SER B 1 211 ? -14.125 -8.93 -16.203 1 95.5 211 SER B C 1
ATOM 6707 O O . SER B 1 211 ? -14.07 -9.523 -17.281 1 95.5 211 SER B O 1
ATOM 6709 N N . ALA B 1 212 ? -13.094 -8.297 -15.68 1 96.44 212 ALA B N 1
ATOM 6710 C CA . ALA B 1 212 ? -11.797 -8.305 -16.359 1 96.44 212 ALA B CA 1
ATOM 6711 C C . ALA B 1 212 ? -11.258 -9.727 -16.484 1 96.44 212 ALA B C 1
ATOM 6713 O O . ALA B 1 212 ? -10.734 -10.109 -17.531 1 96.44 212 ALA B O 1
ATOM 6714 N N . ILE B 1 213 ? -11.406 -10.562 -15.477 1 96.12 213 ILE B N 1
ATOM 6715 C CA . ILE B 1 213 ? -10.914 -11.93 -15.484 1 96.12 213 ILE B CA 1
ATOM 6716 C C . ILE B 1 213 ? -11.852 -12.812 -16.312 1 96.12 213 ILE B C 1
ATOM 6718 O O . ILE B 1 213 ? -11.406 -13.625 -17.125 1 96.12 213 ILE B O 1
ATOM 6722 N N . LEU B 1 214 ? -13.156 -12.641 -16.125 1 93.88 214 LEU B N 1
ATOM 6723 C CA . LEU B 1 214 ? -14.148 -13.477 -16.781 1 93.88 214 LEU B CA 1
ATOM 6724 C C . LEU B 1 214 ? -14.117 -13.273 -18.281 1 93.88 214 LEU B C 1
ATOM 6726 O O . LEU B 1 214 ? -14.359 -14.211 -19.047 1 93.88 214 LEU B O 1
ATOM 6730 N N . ALA B 1 215 ? -13.812 -12.062 -18.734 1 92.56 215 ALA B N 1
ATOM 6731 C CA . ALA B 1 215 ? -13.75 -11.766 -20.156 1 92.56 215 ALA B CA 1
ATOM 6732 C C . ALA B 1 215 ? -12.633 -12.562 -20.828 1 92.56 215 ALA B C 1
ATOM 6734 O O . ALA B 1 215 ? -12.68 -12.805 -22.047 1 92.56 215 ALA B O 1
ATOM 6735 N N . LEU B 1 216 ? -11.664 -12.977 -20.078 1 93.44 216 LEU B N 1
ATOM 6736 C CA . LEU B 1 216 ? -10.5 -13.672 -20.625 1 93.44 216 LEU B CA 1
ATOM 6737 C C . LEU B 1 216 ? -10.797 -15.156 -20.812 1 93.44 216 LEU B C 1
ATOM 6739 O O . LEU B 1 216 ? -10.031 -15.859 -21.484 1 93.44 216 LEU B O 1
ATOM 6743 N N . ILE B 1 217 ? -11.867 -15.648 -20.234 1 89.94 217 ILE B N 1
ATOM 6744 C CA . ILE B 1 217 ? -12.273 -17.047 -20.375 1 89.94 217 ILE B CA 1
ATOM 6745 C C . ILE B 1 217 ? -13.078 -17.219 -21.656 1 89.94 217 ILE B C 1
ATOM 6747 O O . ILE B 1 217 ? -14.18 -16.688 -21.781 1 89.94 217 ILE B O 1
ATOM 6751 N N . PRO B 1 218 ? -12.555 -17.953 -22.562 1 88.25 218 PRO B N 1
ATOM 6752 C CA . PRO B 1 218 ? -13.289 -18.125 -23.812 1 88.25 218 PRO B CA 1
ATOM 6753 C C . PRO B 1 218 ? -14.625 -18.844 -23.625 1 88.25 218 PRO B C 1
ATOM 6755 O O . PRO B 1 218 ? -14.719 -19.766 -22.828 1 88.25 218 PRO B O 1
ATOM 6758 N N . PRO B 1 219 ? -15.594 -18.359 -24.359 1 84.31 219 PRO B N 1
ATOM 6759 C CA . PRO B 1 219 ? -16.859 -19.094 -24.328 1 84.31 219 PRO B CA 1
ATOM 6760 C C . PRO B 1 219 ? -16.766 -20.469 -24.969 1 84.31 219 PRO B C 1
ATOM 6762 O O . PRO B 1 219 ? -16.016 -20.641 -25.938 1 84.31 219 PRO B O 1
ATOM 6765 N N . PRO B 1 220 ? -17.547 -21.391 -24.453 1 78.62 220 PRO B N 1
ATOM 6766 C CA . PRO B 1 220 ? -17.5 -22.75 -25.016 1 78.62 220 PRO B CA 1
ATOM 6767 C C . PRO B 1 220 ? -17.906 -22.797 -26.484 1 78.62 220 PRO B C 1
ATOM 6769 O O . PRO B 1 220 ? -17.5 -23.703 -27.219 1 78.62 220 PRO B O 1
ATOM 6772 N N . GLN B 1 221 ? -18.562 -21.781 -26.969 1 76.56 221 GLN B N 1
ATOM 6773 C CA . GLN B 1 221 ? -19.047 -21.734 -28.344 1 76.56 221 GLN B CA 1
ATOM 6774 C C . GLN B 1 221 ? -17.938 -21.297 -29.297 1 76.56 221 GLN B C 1
ATOM 6776 O O . GLN B 1 221 ? -18.078 -21.438 -30.516 1 76.56 221 GLN B O 1
ATOM 6781 N N . ASP B 1 222 ? -16.906 -20.766 -28.688 1 79.5 222 ASP B N 1
ATOM 6782 C CA . ASP B 1 222 ? -15.789 -20.312 -29.516 1 79.5 222 ASP B CA 1
ATOM 6783 C C . ASP B 1 222 ? -15.016 -21.5 -30.078 1 79.5 222 ASP B C 1
ATOM 6785 O O . ASP B 1 222 ? -14.336 -22.219 -29.344 1 79.5 222 ASP B O 1
ATOM 6789 N N . SER B 1 223 ? -15.039 -21.734 -31.312 1 77.19 223 SER B N 1
ATOM 6790 C CA . SER B 1 223 ? -14.398 -22.875 -31.969 1 77.19 223 SER B CA 1
ATOM 6791 C C . SER B 1 223 ? -12.898 -22.656 -32.125 1 77.19 223 SER B C 1
ATOM 6793 O O . SER B 1 223 ? -12.141 -23.609 -32.281 1 77.19 223 SER B O 1
ATOM 6795 N N . ALA B 1 224 ? -12.5 -21.375 -32 1 80 224 ALA B N 1
ATOM 6796 C CA . ALA B 1 224 ? -11.086 -21.062 -32.156 1 80 224 ALA B CA 1
ATOM 6797 C C . ALA B 1 224 ? -10.625 -20.062 -31.109 1 80 224 ALA B C 1
ATOM 6799 O O . ALA B 1 224 ? -10.203 -18.953 -31.453 1 80 224 ALA B O 1
ATOM 6800 N N . PRO B 1 225 ? -10.586 -20.531 -29.922 1 83.38 225 PRO B N 1
ATOM 6801 C CA . PRO B 1 225 ? -10.297 -19.578 -28.844 1 83.38 225 PRO B CA 1
ATOM 6802 C C . PRO B 1 225 ? -8.867 -19.047 -28.891 1 83.38 225 PRO B C 1
ATOM 6804 O O . PRO B 1 225 ? -8.586 -17.969 -28.344 1 83.38 225 PRO B O 1
ATOM 6807 N N . LEU B 1 226 ? -8.016 -19.766 -29.578 1 80.88 226 LEU B N 1
ATOM 6808 C CA . LEU B 1 226 ? -6.617 -19.359 -29.578 1 80.88 226 LEU B CA 1
ATOM 6809 C C . LEU B 1 226 ? -6.277 -18.594 -30.844 1 80.88 226 LEU B C 1
ATOM 6811 O O . LEU B 1 226 ? -5.121 -18.219 -31.062 1 80.88 226 LEU B O 1
ATOM 6815 N N . GLN B 1 227 ? -7.301 -18.344 -31.594 1 82 227 GLN B N 1
ATOM 6816 C CA . GLN B 1 227 ? -7.09 -17.469 -32.75 1 82 227 GLN B CA 1
ATOM 6817 C C . GLN B 1 227 ? -6.734 -16.047 -32.312 1 82 227 GLN B C 1
ATOM 6819 O O . GLN B 1 227 ? -7.297 -15.539 -31.344 1 82 227 GLN B O 1
ATOM 6824 N N . GLU B 1 228 ? -5.918 -15.414 -33.062 1 81.88 228 GLU B N 1
ATOM 6825 C CA . GLU B 1 228 ? -5.359 -14.117 -32.688 1 81.88 228 GLU B CA 1
ATOM 6826 C C . GLU B 1 228 ? -6.453 -13.062 -32.531 1 81.88 228 GLU B C 1
ATOM 6828 O O . GLU B 1 228 ? -6.43 -12.266 -31.594 1 81.88 228 GLU B O 1
ATOM 6833 N N . SER B 1 229 ? -7.32 -13.055 -33.438 1 81.88 229 SER B N 1
ATOM 6834 C CA . SER B 1 229 ? -8.383 -12.055 -33.375 1 81.88 229 SER B CA 1
ATOM 6835 C C . SER B 1 229 ? -9.219 -12.203 -32.094 1 81.88 229 SER B C 1
ATOM 6837 O O . SER B 1 229 ? -9.594 -11.211 -31.484 1 81.88 229 SER B O 1
ATOM 6839 N N . ASN B 1 230 ? -9.516 -13.469 -31.781 1 85.88 230 ASN B N 1
ATOM 6840 C CA . ASN B 1 230 ? -10.305 -13.727 -30.578 1 85.88 230 ASN B CA 1
ATOM 6841 C C . ASN B 1 230 ? -9.531 -13.359 -29.312 1 85.88 230 ASN B C 1
ATOM 6843 O O . ASN B 1 230 ? -10.109 -12.805 -28.375 1 85.88 230 ASN B O 1
ATOM 6847 N N . ILE B 1 231 ? -8.297 -13.602 -29.312 1 87.88 231 ILE B N 1
ATOM 6848 C CA . ILE B 1 231 ? -7.445 -13.297 -28.172 1 87.88 231 ILE B CA 1
ATOM 6849 C C . ILE B 1 231 ? -7.363 -11.781 -27.984 1 87.88 231 ILE B C 1
ATOM 6851 O O . ILE B 1 231 ? -7.527 -11.281 -26.859 1 87.88 231 ILE B O 1
ATOM 6855 N N . ILE B 1 232 ? -7.152 -11.07 -29.062 1 86.19 232 ILE B N 1
ATOM 6856 C CA . ILE B 1 232 ? -6.992 -9.617 -29.016 1 86.19 232 ILE B CA 1
ATOM 6857 C C . ILE B 1 232 ? -8.281 -8.977 -28.5 1 86.19 232 ILE B C 1
ATOM 6859 O O . ILE B 1 232 ? -8.242 -8.023 -27.719 1 86.19 232 ILE B O 1
ATOM 6863 N N . LEU B 1 233 ? -9.383 -9.516 -28.938 1 87.62 233 LEU B N 1
ATOM 6864 C CA . LEU B 1 233 ? -10.672 -8.977 -28.516 1 87.62 233 LEU B CA 1
ATOM 6865 C C . LEU B 1 233 ? -10.875 -9.18 -27.016 1 87.62 233 LEU B C 1
ATOM 6867 O O . LEU B 1 233 ? -11.273 -8.25 -26.312 1 87.62 233 LEU B O 1
ATOM 6871 N N . ARG B 1 234 ? -10.664 -10.344 -26.484 1 91.5 234 ARG B N 1
ATOM 6872 C CA . ARG B 1 234 ? -10.82 -10.633 -25.062 1 91.5 234 ARG B CA 1
ATOM 6873 C C . ARG B 1 234 ? -9.867 -9.781 -24.219 1 91.5 234 ARG B C 1
ATOM 6875 O O . ARG B 1 234 ? -10.258 -9.258 -23.188 1 91.5 234 ARG B O 1
ATOM 6882 N N . ARG B 1 235 ? -8.68 -9.625 -24.75 1 91.25 235 ARG B N 1
ATOM 6883 C CA . ARG B 1 235 ? -7.68 -8.836 -24.031 1 91.25 235 ARG B CA 1
ATOM 6884 C C . ARG B 1 235 ? -8.078 -7.367 -23.969 1 91.25 235 ARG B C 1
ATOM 6886 O O . ARG B 1 235 ? -7.863 -6.699 -22.953 1 91.25 235 ARG B O 1
ATOM 6893 N N . ALA B 1 236 ? -8.594 -6.91 -25.016 1 90.12 236 ALA B N 1
ATOM 6894 C CA . ALA B 1 236 ? -9 -5.508 -25.078 1 90.12 236 ALA B CA 1
ATOM 6895 C C . ALA B 1 236 ? -10.117 -5.223 -24.078 1 90.12 236 ALA B C 1
ATOM 6897 O O . ALA B 1 236 ? -10.078 -4.211 -23.375 1 90.12 236 ALA B O 1
ATOM 6898 N N . PHE B 1 237 ? -11.07 -6.074 -24 1 91.25 237 PHE B N 1
ATOM 6899 C CA . PHE B 1 237 ? -12.156 -5.887 -23.047 1 91.25 237 PHE B CA 1
ATOM 6900 C C . PHE B 1 237 ? -11.664 -6.043 -21.625 1 91.25 237 PHE B C 1
ATOM 6902 O O . PHE B 1 237 ? -12.07 -5.297 -20.734 1 91.25 237 PHE B O 1
ATOM 6909 N N . ALA B 1 238 ? -10.836 -7.059 -21.422 1 94.81 238 ALA B N 1
ATOM 6910 C CA . ALA B 1 238 ? -10.281 -7.262 -20.078 1 94.81 238 ALA B CA 1
ATOM 6911 C C . ALA B 1 238 ? -9.531 -6.023 -19.609 1 94.81 238 ALA B C 1
ATOM 6913 O O . ALA B 1 238 ? -9.664 -5.617 -18.453 1 94.81 238 ALA B O 1
ATOM 6914 N N . GLN B 1 239 ? -8.797 -5.418 -20.5 1 94.06 239 GLN B N 1
ATOM 6915 C CA . GLN B 1 239 ? -8.039 -4.219 -20.156 1 94.06 239 GLN B CA 1
ATOM 6916 C C . GLN B 1 239 ? -8.969 -3.049 -19.844 1 94.06 239 GLN B C 1
ATOM 6918 O O . GLN B 1 239 ? -8.719 -2.289 -18.906 1 94.06 239 GLN B O 1
ATOM 6923 N N . LEU B 1 240 ? -9.953 -2.93 -20.625 1 93.25 240 LEU B N 1
ATOM 6924 C CA . LEU B 1 240 ? -10.938 -1.872 -20.391 1 93.25 240 LEU B CA 1
ATOM 6925 C C . LEU B 1 240 ? -11.578 -2.018 -19.016 1 93.25 240 LEU B C 1
ATOM 6927 O O . LEU B 1 240 ? -11.703 -1.038 -18.281 1 93.25 240 LEU B O 1
ATOM 6931 N N . TYR B 1 241 ? -11.961 -3.236 -18.672 1 96.25 241 TYR B N 1
ATOM 6932 C CA . TYR B 1 241 ? -12.57 -3.502 -17.375 1 96.25 241 TYR B CA 1
ATOM 6933 C C . TYR B 1 241 ? -11.578 -3.246 -16.25 1 96.25 241 TYR B C 1
ATOM 6935 O O . TYR B 1 241 ? -11.93 -2.658 -15.227 1 96.25 241 TYR B O 1
ATOM 6943 N N . ALA B 1 242 ? -10.383 -3.732 -16.438 1 97 242 ALA B N 1
ATOM 6944 C CA . ALA B 1 242 ? -9.367 -3.592 -15.391 1 97 242 ALA B CA 1
ATOM 6945 C C . ALA B 1 242 ? -9.07 -2.121 -15.109 1 97 242 ALA B C 1
ATOM 6947 O O . ALA B 1 242 ? -8.969 -1.713 -13.953 1 97 242 ALA B O 1
ATOM 6948 N N . GLN B 1 243 ? -8.969 -1.317 -16.156 1 93.56 243 GLN B N 1
ATOM 6949 C CA . GLN B 1 243 ? -8.711 0.11 -15.992 1 93.56 243 GLN B CA 1
ATOM 6950 C C . GLN B 1 243 ? -9.883 0.803 -15.305 1 93.56 243 GLN B C 1
ATOM 6952 O O . GLN B 1 243 ? -9.688 1.636 -14.422 1 93.56 243 GLN B O 1
ATOM 6957 N N . ALA B 1 244 ? -11.039 0.456 -15.703 1 95.69 244 ALA B N 1
ATOM 6958 C CA . ALA B 1 244 ? -12.234 1.023 -15.086 1 95.69 244 ALA B CA 1
ATOM 6959 C C . ALA B 1 244 ? -12.336 0.622 -13.617 1 95.69 244 ALA B C 1
ATOM 6961 O O . ALA B 1 244 ? -12.805 1.4 -12.781 1 95.69 244 ALA B O 1
ATOM 6962 N N . ALA B 1 245 ? -11.945 -0.627 -13.344 1 97.69 245 ALA B N 1
ATOM 6963 C CA . ALA B 1 245 ? -11.977 -1.102 -11.961 1 97.69 245 ALA B CA 1
ATOM 6964 C C . ALA B 1 245 ? -11.047 -0.27 -11.078 1 97.69 245 ALA B C 1
ATOM 6966 O O . ALA B 1 245 ? -11.414 0.098 -9.961 1 97.69 245 ALA B O 1
ATOM 6967 N N . MET B 1 246 ? -9.859 0.092 -11.555 1 94.44 246 MET B N 1
ATOM 6968 C CA . MET B 1 246 ? -8.898 0.894 -10.805 1 94.44 246 MET B CA 1
ATOM 6969 C C . MET B 1 246 ? -9.453 2.291 -10.531 1 94.44 246 MET B C 1
ATOM 6971 O O . MET B 1 246 ? -9.312 2.816 -9.43 1 94.44 246 MET B O 1
ATOM 6975 N N . ASP B 1 247 ? -10.086 2.834 -11.523 1 91.75 247 ASP B N 1
ATOM 6976 C CA . ASP B 1 247 ? -10.688 4.152 -11.367 1 91.75 247 ASP B CA 1
ATOM 6977 C C . ASP B 1 247 ? -11.812 4.121 -10.328 1 91.75 247 ASP B C 1
ATOM 6979 O O . ASP B 1 247 ? -11.945 5.047 -9.523 1 91.75 247 ASP B O 1
ATOM 6983 N N . ARG B 1 248 ? -12.562 3.068 -10.43 1 94.5 248 ARG B N 1
ATOM 6984 C CA . ARG B 1 248 ? -13.688 2.936 -9.508 1 94.5 248 ARG B CA 1
ATOM 6985 C C . ARG B 1 248 ? -13.195 2.713 -8.086 1 94.5 248 ARG B C 1
ATOM 6987 O O . ARG B 1 248 ? -13.82 3.178 -7.129 1 94.5 248 ARG B O 1
ATOM 6994 N N . VAL B 1 249 ? -12.133 2.01 -7.898 1 94.94 249 VAL B N 1
ATOM 6995 C CA . VAL B 1 249 ? -11.539 1.812 -6.582 1 94.94 249 VAL B CA 1
ATOM 6996 C C . VAL B 1 249 ? -11.203 3.164 -5.961 1 94.94 249 VAL B C 1
ATOM 6998 O O . VAL B 1 249 ? -11.523 3.414 -4.793 1 94.94 249 VAL B O 1
ATOM 7001 N N . GLU B 1 250 ? -10.578 4.031 -6.703 1 88.5 250 GLU B N 1
ATOM 7002 C CA . GLU B 1 250 ? -10.203 5.355 -6.203 1 88.5 250 GLU B CA 1
ATOM 7003 C C . GLU B 1 250 ? -11.438 6.156 -5.797 1 88.5 250 GLU B C 1
ATOM 7005 O O . GLU B 1 250 ? -11.438 6.824 -4.762 1 88.5 250 GLU B O 1
ATOM 7010 N N . LYS B 1 251 ? -12.422 6.039 -6.598 1 89.12 251 LYS B N 1
ATOM 7011 C CA . LYS B 1 251 ? -13.656 6.77 -6.297 1 89.12 251 LYS B CA 1
ATOM 7012 C C . LYS B 1 251 ? -14.32 6.23 -5.035 1 89.12 251 LYS B C 1
ATOM 7014 O O . LYS B 1 251 ? -14.852 7 -4.23 1 89.12 251 LYS B O 1
ATOM 7019 N N . GLU B 1 252 ? -14.312 4.941 -4.949 1 90.81 252 GLU B N 1
ATOM 7020 C CA . GLU B 1 252 ? -14.914 4.324 -3.775 1 90.81 252 GLU B CA 1
ATOM 7021 C C . GLU B 1 252 ? -14.117 4.645 -2.512 1 90.81 252 GLU B C 1
ATOM 7023 O O . GLU B 1 252 ? -14.695 4.789 -1.431 1 90.81 252 GLU B O 1
ATOM 7028 N N . VAL B 1 253 ? -12.844 4.812 -2.607 1 86.25 253 VAL B N 1
ATOM 7029 C CA . VAL B 1 253 ? -12 5.191 -1.48 1 86.25 253 VAL B CA 1
ATOM 7030 C C . VAL B 1 253 ? -12.305 6.629 -1.066 1 86.25 253 VAL B C 1
ATOM 7032 O O . VAL B 1 253 ? -12.367 6.938 0.126 1 86.25 253 VAL B O 1
ATOM 7035 N N . ASP B 1 254 ? -12.492 7.449 -2.01 1 83.19 254 ASP B N 1
ATOM 7036 C CA . ASP B 1 254 ? -12.852 8.836 -1.736 1 83.19 254 ASP B CA 1
ATOM 7037 C C . ASP B 1 254 ? -14.164 8.922 -0.962 1 83.19 254 ASP B C 1
ATOM 7039 O O . ASP B 1 254 ? -14.312 9.758 -0.071 1 83.19 254 ASP B O 1
ATOM 7043 N N . ALA B 1 255 ? -14.977 8.062 -1.327 1 81.5 255 ALA B N 1
ATOM 7044 C CA . ALA B 1 255 ? -16.312 8.078 -0.724 1 81.5 255 ALA B CA 1
ATOM 7045 C C . ALA B 1 255 ? -16.25 7.625 0.733 1 81.5 255 ALA B C 1
ATOM 7047 O O . ALA B 1 255 ? -17.094 8.031 1.546 1 81.5 255 ALA B O 1
ATOM 7048 N N . MET B 1 256 ? -15.32 6.82 1.083 1 78 256 MET B N 1
ATOM 7049 C CA . MET B 1 256 ? -15.18 6.332 2.451 1 78 256 MET B CA 1
ATOM 7050 C C . MET B 1 256 ? -14.797 7.465 3.398 1 78 256 MET B C 1
ATOM 7052 O O . MET B 1 256 ? -15.094 7.41 4.59 1 78 256 MET B O 1
ATOM 7056 N N . GLY B 1 257 ? -14.078 8.422 2.938 1 68.88 257 GLY B N 1
ATOM 7057 C CA . GLY B 1 257 ? -13.664 9.547 3.762 1 68.88 257 GLY B CA 1
ATOM 7058 C C . GLY B 1 257 ? -14.766 10.555 4 1 68.88 257 GLY B C 1
ATOM 7059 O O . GLY B 1 257 ? -14.648 11.422 4.863 1 68.88 257 GLY B O 1
ATOM 7060 N N . GLN B 1 258 ? -15.812 10.375 3.184 1 62.88 258 GLN B N 1
ATOM 7061 C CA . GLN B 1 258 ? -16.891 11.344 3.32 1 62.88 258 GLN B CA 1
ATOM 7062 C C . GLN B 1 258 ? -17.875 10.922 4.402 1 62.88 258 GLN B C 1
ATOM 7064 O O . GLN B 1 258 ? -18.188 9.734 4.543 1 62.88 258 GLN B O 1
ATOM 7069 N N . PRO B 1 259 ? -17.969 11.672 5.539 1 55.53 259 PRO B N 1
ATOM 7070 C CA . PRO B 1 259 ? -18.828 11.328 6.672 1 55.53 259 PRO B CA 1
ATOM 7071 C C . PRO B 1 259 ? -20.141 10.68 6.242 1 55.53 259 PRO B C 1
ATOM 7073 O O . PRO B 1 259 ? -20.688 9.852 6.973 1 55.53 259 PRO B O 1
ATOM 7076 N N . ASN B 1 260 ? -20.734 11.008 5.105 1 47.66 260 ASN B N 1
ATOM 7077 C CA . ASN B 1 260 ? -22.078 10.531 4.773 1 47.66 260 ASN B CA 1
ATOM 7078 C C . ASN B 1 260 ? -22.031 9.141 4.141 1 47.66 260 ASN B C 1
ATOM 7080 O O . ASN B 1 260 ? -23.016 8.695 3.559 1 47.66 260 ASN B O 1
ATOM 7084 N N . ALA B 1 261 ? -21.016 8.508 4.012 1 47.16 261 ALA B N 1
ATOM 7085 C CA . ALA B 1 261 ? -20.875 7.281 3.227 1 47.16 261 ALA B CA 1
ATOM 7086 C C . ALA B 1 261 ? -21.547 6.102 3.932 1 47.16 261 ALA B C 1
ATOM 7088 O O . ALA B 1 261 ? -21.547 4.98 3.416 1 47.16 261 ALA B O 1
ATOM 7089 N N . ASN B 1 262 ? -21.703 6.113 5.219 1 43 262 ASN B N 1
ATOM 7090 C CA . ASN B 1 262 ? -22.094 4.898 5.922 1 43 262 ASN B CA 1
ATOM 7091 C C . ASN B 1 262 ? -23.312 4.246 5.281 1 43 262 ASN B C 1
ATOM 7093 O O . ASN B 1 262 ? -23.516 3.037 5.41 1 43 262 ASN B O 1
ATOM 7097 N N . GLY B 1 263 ? -24.578 5.055 5.363 1 42.06 263 GLY B N 1
ATOM 7098 C CA . GLY B 1 263 ? -25.906 4.477 5.512 1 42.06 263 GLY B CA 1
ATOM 7099 C C . GLY B 1 263 ? -26.625 4.316 4.191 1 42.06 263 GLY B C 1
ATOM 7100 O O . GLY B 1 263 ? -27.859 4.387 4.145 1 42.06 263 GLY B O 1
ATOM 7101 N N . GLY B 1 264 ? -26.031 4.742 3.066 1 41 264 GLY B N 1
ATOM 7102 C CA . GLY B 1 264 ? -27.125 4.559 2.131 1 41 264 GLY B CA 1
ATOM 7103 C C . GLY B 1 264 ? -27.516 3.104 1.939 1 41 264 GLY B C 1
ATOM 7104 O O . GLY B 1 264 ? -26.734 2.203 2.252 1 41 264 GLY B O 1
ATOM 7105 N N . PRO B 1 265 ? -28.734 2.873 1.946 1 41.34 265 PRO B N 1
ATOM 7106 C CA . PRO B 1 265 ? -29.234 1.519 1.693 1 41.34 265 PRO B CA 1
ATOM 7107 C C . PRO B 1 265 ? -28.453 0.805 0.582 1 41.34 265 PRO B C 1
ATOM 7109 O O . PRO B 1 265 ? -27.953 1.453 -0.333 1 41.34 265 PRO B O 1
ATOM 7112 N N . ALA B 1 266 ? -28.031 -0.303 0.966 1 47.31 266 ALA B N 1
ATOM 7113 C CA . ALA B 1 266 ? -27.547 -1.206 -0.068 1 47.31 266 ALA B CA 1
ATOM 7114 C C . ALA B 1 266 ? -28.266 -0.974 -1.394 1 47.31 266 ALA B C 1
ATOM 7116 O O . ALA B 1 266 ? -29.484 -1.045 -1.46 1 47.31 266 ALA B O 1
ATOM 7117 N N . ALA B 1 267 ? -27.859 -0.254 -2.266 1 50.31 267 ALA B N 1
ATOM 7118 C CA . ALA B 1 267 ? -28.562 -0.12 -3.537 1 50.31 267 ALA B CA 1
ATOM 7119 C C . ALA B 1 267 ? -28.922 -1.487 -4.113 1 50.31 267 ALA B C 1
ATOM 7121 O O . ALA B 1 267 ? -28.234 -2.479 -3.846 1 50.31 267 ALA B O 1
ATOM 7122 N N . PRO B 1 268 ? -30.109 -1.746 -4.602 1 49.88 268 PRO B N 1
ATOM 7123 C CA . PRO B 1 268 ? -30.578 -2.99 -5.215 1 49.88 268 PRO B CA 1
ATOM 7124 C C . PRO B 1 268 ? -29.5 -3.686 -6.043 1 49.88 268 PRO B C 1
ATOM 7126 O O . PRO B 1 268 ? -29.578 -4.895 -6.281 1 49.88 268 PRO B O 1
ATOM 7129 N N . ASP B 1 269 ? -28.406 -2.957 -6.477 1 59.16 269 ASP B N 1
ATOM 7130 C CA . ASP B 1 269 ? -27.422 -3.484 -7.43 1 59.16 269 ASP B CA 1
ATOM 7131 C C . ASP B 1 269 ? -26.156 -3.938 -6.719 1 59.16 269 ASP B C 1
ATOM 7133 O O . ASP B 1 269 ? -25.078 -3.941 -7.312 1 59.16 269 ASP B O 1
ATOM 7137 N N . ASP B 1 270 ? -26.406 -4.477 -5.496 1 68.81 270 ASP B N 1
ATOM 7138 C CA . ASP B 1 270 ? -25.266 -4.953 -4.707 1 68.81 270 ASP B CA 1
ATOM 7139 C C . ASP B 1 270 ? -24.812 -6.336 -5.176 1 68.81 270 ASP B C 1
ATOM 7141 O O . ASP B 1 270 ? -25.625 -7.121 -5.684 1 68.81 270 ASP B O 1
ATOM 7145 N N . VAL B 1 271 ? -23.516 -6.539 -5.18 1 75.19 271 VAL B N 1
ATOM 7146 C CA . VAL B 1 271 ? -22.859 -7.758 -5.637 1 75.19 271 VAL B CA 1
ATOM 7147 C C . VAL B 1 271 ? -23.312 -8.945 -4.793 1 75.19 271 VAL B C 1
ATOM 7149 O O . VAL B 1 271 ? -23.688 -9.984 -5.328 1 75.19 271 VAL B O 1
ATOM 7152 N N . HIS B 1 272 ? -23.422 -8.828 -3.543 1 84.06 272 HIS B N 1
ATOM 7153 C CA . HIS B 1 272 ? -23.812 -9.875 -2.602 1 84.06 272 HIS B CA 1
ATOM 7154 C C . HIS B 1 272 ? -24.391 -9.281 -1.328 1 84.06 272 HIS B C 1
ATOM 7156 O O . HIS B 1 272 ? -23.828 -8.352 -0.752 1 84.06 272 HIS B O 1
ATOM 7162 N N . GLY B 1 273 ? -25.531 -9.773 -0.892 1 84.5 273 GLY B N 1
ATOM 7163 C CA . GLY B 1 273 ? -26.266 -9.234 0.245 1 84.5 273 GLY B CA 1
ATOM 7164 C C . GLY B 1 273 ? -25.453 -9.227 1.526 1 84.5 273 GLY B C 1
ATOM 7165 O O . GLY B 1 273 ? -25.672 -8.391 2.404 1 84.5 273 GLY B O 1
ATOM 7166 N N . ASP B 1 274 ? -24.484 -10.148 1.66 1 88.94 274 ASP B N 1
ATOM 7167 C CA . ASP B 1 274 ? -23.734 -10.289 2.908 1 88.94 274 ASP B CA 1
ATOM 7168 C C . ASP B 1 274 ? -22.406 -9.539 2.848 1 88.94 274 ASP B C 1
ATOM 7170 O O . ASP B 1 274 ? -21.656 -9.531 3.818 1 88.94 274 ASP B O 1
ATOM 7174 N N . VAL B 1 275 ? -22.125 -8.883 1.801 1 93.69 275 VAL B N 1
ATOM 7175 C CA . VAL B 1 275 ? -20.828 -8.227 1.653 1 93.69 275 VAL B CA 1
ATOM 7176 C C . VAL B 1 275 ? -21 -6.711 1.72 1 93.69 275 VAL B C 1
ATOM 7178 O O . VAL B 1 275 ? -21.594 -6.109 0.821 1 93.69 275 VAL B O 1
ATOM 7181 N N . PRO B 1 276 ? -20.516 -6.129 2.777 1 92.88 276 PRO B N 1
ATOM 7182 C CA . PRO B 1 276 ? -20.594 -4.668 2.865 1 92.88 276 PRO B CA 1
ATOM 7183 C C . PRO B 1 276 ? -19.875 -3.969 1.723 1 92.88 276 PRO B C 1
ATOM 7185 O O . PRO B 1 276 ? -18.828 -4.449 1.265 1 92.88 276 PRO B O 1
ATOM 7188 N N . THR B 1 277 ? -20.297 -2.826 1.323 1 91.12 277 THR B N 1
ATOM 7189 C CA . THR B 1 277 ? -19.766 -2.078 0.184 1 91.12 277 THR B CA 1
ATOM 7190 C C . THR B 1 277 ? -18.328 -1.636 0.438 1 91.12 277 THR B C 1
ATOM 7192 O O . THR B 1 277 ? -17.547 -1.47 -0.503 1 91.12 277 THR B O 1
ATOM 7195 N N . LYS B 1 278 ? -17.953 -1.468 1.688 1 92.12 278 LYS B N 1
ATOM 7196 C CA . LYS B 1 278 ? -16.609 -0.996 2.025 1 92.12 278 LYS B CA 1
ATOM 7197 C C . LYS B 1 278 ? -15.555 -2.029 1.649 1 92.12 278 LYS B C 1
ATOM 7199 O O . LYS B 1 278 ? -14.367 -1.707 1.561 1 92.12 278 LYS B O 1
ATOM 7204 N N . LEU B 1 279 ? -15.984 -3.275 1.382 1 96.31 279 LEU B N 1
ATOM 7205 C CA . LEU B 1 279 ? -15.047 -4.344 1.06 1 96.31 279 LEU B CA 1
ATOM 7206 C C . LEU B 1 279 ? -14.797 -4.41 -0.443 1 96.31 279 LEU B C 1
ATOM 7208 O O . LEU B 1 279 ? -13.859 -5.082 -0.892 1 96.31 279 LEU B O 1
ATOM 7212 N N . TYR B 1 280 ? -15.609 -3.742 -1.249 1 96.25 280 TYR B N 1
ATOM 7213 C CA . TYR B 1 280 ? -15.555 -3.881 -2.701 1 96.25 280 TYR B CA 1
ATOM 7214 C C . TYR B 1 280 ? -14.188 -3.482 -3.236 1 96.25 280 TYR B C 1
ATOM 7216 O O . TYR B 1 280 ? -13.57 -4.23 -4 1 96.25 280 TYR B O 1
ATOM 7224 N N . PRO B 1 281 ? -13.656 -2.307 -2.77 1 96.62 281 PRO B N 1
ATOM 7225 C CA . PRO B 1 281 ? -12.344 -1.938 -3.314 1 96.62 281 PRO B CA 1
ATOM 7226 C C . PRO B 1 281 ? -11.242 -2.914 -2.912 1 96.62 281 PRO B C 1
ATOM 7228 O O . PRO B 1 281 ? -10.344 -3.199 -3.707 1 96.62 281 PRO B O 1
ATOM 7231 N N . VAL B 1 282 ? -11.25 -3.455 -1.727 1 97.94 282 VAL B N 1
ATOM 7232 C CA . VAL B 1 282 ? -10.242 -4.402 -1.256 1 97.94 282 VAL B CA 1
ATOM 7233 C C . VAL B 1 282 ? -10.289 -5.668 -2.109 1 97.94 282 VAL B C 1
ATOM 7235 O O . VAL B 1 282 ? -9.25 -6.129 -2.602 1 97.94 282 VAL B O 1
ATOM 7238 N N . LEU B 1 283 ? -11.461 -6.203 -2.295 1 98.19 283 LEU B N 1
ATOM 7239 C CA . LEU B 1 283 ? -11.625 -7.438 -3.059 1 98.19 283 LEU B CA 1
ATOM 7240 C C . LEU B 1 283 ? -11.297 -7.211 -4.531 1 98.19 283 LEU B C 1
ATOM 7242 O O . LEU B 1 283 ? -10.734 -8.094 -5.188 1 98.19 283 LEU B O 1
ATOM 7246 N N . ALA B 1 284 ? -11.711 -6.047 -5.039 1 98.44 284 ALA B N 1
ATOM 7247 C CA . ALA B 1 284 ? -11.375 -5.711 -6.422 1 98.44 284 ALA B CA 1
ATOM 7248 C C . ALA B 1 284 ? -9.867 -5.707 -6.637 1 98.44 284 ALA B C 1
ATOM 7250 O O . ALA B 1 284 ? -9.375 -6.215 -7.648 1 98.44 284 ALA B O 1
ATOM 7251 N N . LEU B 1 285 ? -9.141 -5.125 -5.699 1 98.44 285 LEU B N 1
ATOM 7252 C CA . LEU B 1 285 ? -7.684 -5.062 -5.793 1 98.44 285 LEU B CA 1
ATOM 7253 C C . LEU B 1 285 ? -7.074 -6.457 -5.738 1 98.44 285 LEU B C 1
ATOM 7255 O O . LEU B 1 285 ? -6.078 -6.73 -6.41 1 98.44 285 LEU B O 1
ATOM 7259 N N . VAL B 1 286 ? -7.637 -7.336 -4.984 1 98.44 286 VAL B N 1
ATOM 7260 C CA . VAL B 1 286 ? -7.18 -8.719 -4.93 1 98.44 286 VAL B CA 1
ATOM 7261 C C . VAL B 1 286 ? -7.324 -9.367 -6.301 1 98.44 286 VAL B C 1
ATOM 7263 O O . VAL B 1 286 ? -6.387 -10 -6.801 1 98.44 286 VAL B O 1
ATOM 7266 N N . VAL B 1 287 ? -8.477 -9.18 -6.898 1 98.25 287 VAL B N 1
ATOM 7267 C CA . VAL B 1 287 ? -8.75 -9.758 -8.211 1 98.25 287 VAL B CA 1
ATOM 7268 C C . VAL B 1 287 ? -7.816 -9.141 -9.25 1 98.25 287 VAL B C 1
ATOM 7270 O O . VAL B 1 287 ? -7.273 -9.852 -10.102 1 98.25 287 VAL B O 1
ATOM 7273 N N . LEU B 1 288 ? -7.633 -7.844 -9.148 1 98 288 LEU B N 1
ATOM 7274 C CA . LEU B 1 288 ? -6.766 -7.152 -10.102 1 98 288 LEU B CA 1
ATOM 7275 C C . LEU B 1 288 ? -5.32 -7.609 -9.945 1 98 288 LEU B C 1
ATOM 7277 O O . LEU B 1 288 ? -4.57 -7.652 -10.922 1 98 288 LEU B O 1
ATOM 7281 N N . SER B 1 289 ? -4.918 -7.895 -8.711 1 97.81 289 SER B N 1
ATOM 7282 C CA . SER B 1 289 ? -3.584 -8.445 -8.5 1 97.81 289 SER B CA 1
ATOM 7283 C C . SER B 1 289 ? -3.4 -9.758 -9.273 1 97.81 289 SER B C 1
ATOM 7285 O O . SER B 1 289 ? -2.361 -9.969 -9.898 1 97.81 289 SER B O 1
ATOM 7287 N N . VAL B 1 290 ? -4.395 -10.602 -9.266 1 97.5 290 VAL B N 1
ATOM 7288 C CA . VAL B 1 290 ? -4.348 -11.859 -10 1 97.5 290 VAL B CA 1
ATOM 7289 C C . VAL B 1 290 ? -4.34 -11.578 -11.5 1 97.5 290 VAL B C 1
ATOM 7291 O O . VAL B 1 290 ? -3.635 -12.25 -12.258 1 97.5 290 VAL B O 1
ATOM 7294 N N . TYR B 1 291 ? -5.133 -10.555 -11.969 1 97.25 291 TYR B N 1
ATOM 7295 C CA . TYR B 1 291 ? -5.152 -10.133 -13.367 1 97.25 291 TYR B CA 1
ATOM 7296 C C . TYR B 1 291 ? -3.758 -9.75 -13.844 1 97.25 291 TYR B C 1
ATOM 7298 O O . TYR B 1 291 ? -3.324 -10.172 -14.914 1 97.25 291 TYR B O 1
ATOM 7306 N N . GLU B 1 292 ? -3.051 -8.969 -12.969 1 95.56 292 GLU B N 1
ATOM 7307 C CA . GLU B 1 292 ? -1.702 -8.531 -13.32 1 95.56 292 GLU B CA 1
ATOM 7308 C C . GLU B 1 292 ? -0.744 -9.719 -13.414 1 95.56 292 GLU B C 1
ATOM 7310 O O . GLU B 1 292 ? 0.126 -9.75 -14.281 1 95.56 292 GLU B O 1
ATOM 7315 N N . TYR B 1 293 ? -0.929 -10.648 -12.562 1 95.19 293 TYR B N 1
ATOM 7316 C CA . TYR B 1 293 ? -0.053 -11.812 -12.508 1 95.19 293 TYR B CA 1
ATOM 7317 C C . TYR B 1 293 ? -0.333 -12.758 -13.672 1 95.19 293 TYR B C 1
ATOM 7319 O O . TYR B 1 293 ? 0.564 -13.07 -14.461 1 95.19 293 TYR B O 1
ATOM 7327 N N . SER B 1 294 ? -1.575 -13.172 -13.789 1 94.19 294 SER B N 1
ATOM 7328 C CA . SER B 1 294 ? -1.942 -14.273 -14.68 1 94.19 294 SER B CA 1
ATOM 7329 C C . SER B 1 294 ? -2.078 -13.789 -16.109 1 94.19 294 SER B C 1
ATOM 7331 O O . SER B 1 294 ? -1.832 -14.555 -17.062 1 94.19 294 SER B O 1
ATOM 7333 N N . HIS B 1 295 ? -2.506 -12.578 -16.25 1 93.75 295 HIS B N 1
ATOM 7334 C CA . HIS B 1 295 ? -2.77 -12.102 -17.609 1 93.75 295 HIS B CA 1
ATOM 7335 C C . HIS B 1 295 ? -1.623 -11.234 -18.125 1 93.75 295 HIS B C 1
ATOM 7337 O O . HIS B 1 295 ? -1.015 -11.547 -19.141 1 93.75 295 HIS B O 1
ATOM 7343 N N . ARG B 1 296 ? -1.247 -10.273 -17.391 1 91.19 296 ARG B N 1
ATOM 7344 C CA . ARG B 1 296 ? -0.258 -9.32 -17.875 1 91.19 296 ARG B CA 1
ATOM 7345 C C . ARG B 1 296 ? 1.159 -9.789 -17.578 1 91.19 296 ARG B C 1
ATOM 7347 O O . ARG B 1 296 ? 2.119 -9.344 -18.203 1 91.19 296 ARG B O 1
ATOM 7354 N N . GLY B 1 297 ? 1.31 -10.672 -16.625 1 90.94 297 GLY B N 1
ATOM 7355 C CA . GLY B 1 297 ? 2.635 -11.094 -16.203 1 90.94 297 GLY B CA 1
ATOM 7356 C C . GLY B 1 297 ? 3.453 -9.977 -15.602 1 90.94 297 GLY B C 1
ATOM 7357 O O . GLY B 1 297 ? 4.684 -10 -15.648 1 90.94 297 GLY B O 1
ATOM 7358 N N . ASN B 1 298 ? 2.809 -8.961 -15.18 1 90.31 298 ASN B N 1
ATOM 7359 C CA . ASN B 1 298 ? 3.459 -7.805 -14.562 1 90.31 298 ASN B CA 1
ATOM 7360 C C . ASN B 1 298 ? 3.555 -7.953 -13.047 1 90.31 298 ASN B C 1
ATOM 7362 O O . ASN B 1 298 ? 2.684 -7.473 -12.32 1 90.31 298 ASN B O 1
ATOM 7366 N N . ILE B 1 299 ? 4.66 -8.484 -12.578 1 92.5 299 ILE B N 1
ATOM 7367 C CA . ILE B 1 299 ? 4.824 -8.867 -11.18 1 92.5 299 ILE B CA 1
ATOM 7368 C C . ILE B 1 299 ? 4.859 -7.621 -10.297 1 92.5 299 ILE B C 1
ATOM 7370 O O . ILE B 1 299 ? 4.211 -7.574 -9.25 1 92.5 299 ILE B O 1
ATOM 7374 N N . PRO B 1 300 ? 5.562 -6.531 -10.703 1 90 300 PRO B N 1
ATOM 7375 C CA . PRO B 1 300 ? 5.551 -5.336 -9.859 1 90 300 PRO B CA 1
ATOM 7376 C C . PRO B 1 300 ? 4.148 -4.758 -9.672 1 90 300 PRO B C 1
ATOM 7378 O O . PRO B 1 300 ? 3.801 -4.324 -8.57 1 90 300 PRO B O 1
ATOM 7381 N N . ARG B 1 301 ? 3.326 -4.762 -10.727 1 92.38 301 ARG B N 1
ATOM 7382 C CA . ARG B 1 301 ? 1.959 -4.27 -10.586 1 92.38 301 ARG B CA 1
ATOM 7383 C C . ARG B 1 301 ? 1.123 -5.203 -9.719 1 92.38 301 ARG B C 1
ATOM 7385 O O . ARG B 1 301 ? 0.237 -4.758 -8.992 1 92.38 301 ARG B O 1
ATOM 7392 N N . MET B 1 302 ? 1.367 -6.543 -9.938 1 95.62 302 MET B N 1
ATOM 7393 C CA . MET B 1 302 ? 0.715 -7.492 -9.039 1 95.62 302 MET B CA 1
ATOM 7394 C C . MET B 1 302 ? 0.979 -7.133 -7.582 1 95.62 302 MET B C 1
ATOM 7396 O O . MET B 1 302 ? 0.056 -7.109 -6.766 1 95.62 302 MET B O 1
ATOM 7400 N N . ARG B 1 303 ? 2.227 -6.855 -7.312 1 95.75 303 ARG B N 1
ATOM 7401 C CA . ARG B 1 303 ? 2.654 -6.531 -5.953 1 95.75 303 ARG B CA 1
ATOM 7402 C C . ARG B 1 303 ? 2.021 -5.23 -5.477 1 95.75 303 ARG B C 1
ATOM 7404 O O . ARG B 1 303 ? 1.565 -5.141 -4.332 1 95.75 303 ARG B O 1
ATOM 7411 N N . ALA B 1 304 ? 2.018 -4.266 -6.324 1 93.25 304 ALA B N 1
ATOM 7412 C CA . ALA B 1 304 ? 1.438 -2.971 -5.98 1 93.25 304 ALA B CA 1
ATOM 7413 C C . ALA B 1 304 ? -0.036 -3.107 -5.613 1 93.25 304 ALA B C 1
ATOM 7415 O O . ALA B 1 304 ? -0.496 -2.52 -4.633 1 93.25 304 ALA B O 1
ATOM 7416 N N . ARG B 1 305 ? -0.795 -3.871 -6.43 1 96.88 305 ARG B N 1
ATOM 7417 C CA . ARG B 1 305 ? -2.219 -4.059 -6.164 1 96.88 305 ARG B CA 1
ATOM 7418 C C . ARG B 1 305 ? -2.438 -4.844 -4.875 1 96.88 305 ARG B C 1
ATOM 7420 O O . ARG B 1 305 ? -3.328 -4.516 -4.09 1 96.88 305 ARG B O 1
ATOM 7427 N N . ALA B 1 306 ? -1.651 -5.902 -4.695 1 97.88 306 ALA B N 1
ATOM 7428 C CA . ALA B 1 306 ? -1.773 -6.715 -3.486 1 97.88 306 ALA B CA 1
ATOM 7429 C C . ALA B 1 306 ? -1.481 -5.887 -2.238 1 97.88 306 ALA B C 1
ATOM 7431 O O . ALA B 1 306 ? -2.195 -5.984 -1.237 1 97.88 306 ALA B O 1
ATOM 7432 N N . ASN B 1 307 ? -0.421 -5.094 -2.293 1 97.12 307 ASN B N 1
ATOM 7433 C CA . ASN B 1 307 ? -0.061 -4.238 -1.166 1 97.12 307 ASN B CA 1
ATOM 7434 C C . ASN B 1 307 ? -1.138 -3.195 -0.885 1 97.12 307 ASN B C 1
ATOM 7436 O O . ASN B 1 307 ? -1.423 -2.887 0.273 1 97.12 307 ASN B O 1
ATOM 7440 N N . GLN B 1 308 ? -1.614 -2.623 -1.972 1 96.25 308 GLN B N 1
ATOM 7441 C CA . GLN B 1 308 ? -2.699 -1.664 -1.796 1 96.25 308 GLN B CA 1
ATOM 7442 C C . GLN B 1 308 ? -3.904 -2.314 -1.122 1 96.25 308 GLN B C 1
ATOM 7444 O O . GLN B 1 308 ? -4.539 -1.709 -0.255 1 96.25 308 GLN B O 1
ATOM 7449 N N . ALA B 1 309 ? -4.262 -3.514 -1.546 1 98.25 309 ALA B N 1
ATOM 7450 C CA . ALA B 1 309 ? -5.355 -4.246 -0.914 1 98.25 309 ALA B CA 1
ATOM 7451 C C . ALA B 1 309 ? -5.078 -4.473 0.57 1 98.25 309 ALA B C 1
ATOM 7453 O O . ALA B 1 309 ? -5.969 -4.293 1.407 1 98.25 309 ALA B O 1
ATOM 7454 N N . LEU B 1 310 ? -3.869 -4.863 0.874 1 98.19 310 LEU B N 1
ATOM 7455 C CA . LEU B 1 310 ? -3.484 -5.176 2.246 1 98.19 310 LEU B CA 1
ATOM 7456 C C . LEU B 1 310 ? -3.578 -3.939 3.133 1 98.19 310 LEU B C 1
ATOM 7458 O O . LEU B 1 310 ? -4.145 -3.996 4.227 1 98.19 310 LEU B O 1
ATOM 7462 N N . THR B 1 311 ? -2.988 -2.824 2.699 1 96.62 311 THR B N 1
ATOM 7463 C CA . THR B 1 311 ? -2.979 -1.614 3.512 1 96.62 311 THR B CA 1
ATOM 7464 C C . THR B 1 311 ? -4.387 -1.05 3.658 1 96.62 311 THR B C 1
ATOM 7466 O O . THR B 1 311 ? -4.758 -0.551 4.723 1 96.62 311 THR B O 1
ATOM 7469 N N . MET B 1 312 ? -5.176 -1.123 2.605 1 95.19 312 MET B N 1
ATOM 7470 C CA . MET B 1 312 ? -6.566 -0.689 2.697 1 95.19 312 MET B CA 1
ATOM 7471 C C . MET B 1 312 ? -7.34 -1.545 3.695 1 95.19 312 MET B C 1
ATOM 7473 O O . MET B 1 312 ? -8.156 -1.03 4.457 1 95.19 312 MET B O 1
ATOM 7477 N N . ALA B 1 313 ? -7.148 -2.873 3.598 1 97.38 313 ALA B N 1
ATOM 7478 C CA . ALA B 1 313 ? -7.793 -3.785 4.539 1 97.38 313 ALA B CA 1
ATOM 7479 C C . ALA B 1 313 ? -7.441 -3.424 5.98 1 97.38 313 ALA B C 1
ATOM 7481 O O . ALA B 1 313 ? -8.305 -3.453 6.863 1 97.38 313 ALA B O 1
ATOM 7482 N N . MET B 1 314 ? -6.223 -3.076 6.215 1 95.75 314 MET B N 1
ATOM 7483 C CA . MET B 1 314 ? -5.793 -2.711 7.562 1 95.75 314 MET B CA 1
ATOM 7484 C C . MET B 1 314 ? -6.379 -1.364 7.973 1 95.75 314 MET B C 1
ATOM 7486 O O . MET B 1 314 ? -6.707 -1.157 9.141 1 95.75 314 MET B O 1
ATOM 7490 N N . ASP B 1 315 ? -6.449 -0.426 7.02 1 91.5 315 ASP B N 1
ATOM 7491 C CA . ASP B 1 315 ? -7.004 0.893 7.305 1 91.5 315 ASP B CA 1
ATOM 7492 C C . ASP B 1 315 ? -8.453 0.789 7.777 1 91.5 315 ASP B C 1
ATOM 7494 O O . ASP B 1 315 ? -8.898 1.59 8.602 1 91.5 315 ASP B O 1
ATOM 7498 N N . ILE B 1 316 ? -9.203 -0.191 7.234 1 92 316 ILE B N 1
ATOM 7499 C CA . ILE B 1 316 ? -10.578 -0.361 7.672 1 92 316 ILE B CA 1
ATOM 7500 C C . ILE B 1 316 ? -10.641 -1.385 8.805 1 92 316 ILE B C 1
ATOM 7502 O O . ILE B 1 316 ? -11.727 -1.839 9.18 1 92 316 ILE B O 1
ATOM 7506 N N . SER B 1 317 ? -9.516 -1.951 9.312 1 92.69 317 SER B N 1
ATOM 7507 C CA . SER B 1 317 ? -9.297 -2.73 10.531 1 92.69 317 SER B CA 1
ATOM 7508 C C . SER B 1 317 ? -9.938 -4.109 10.422 1 92.69 317 SER B C 1
ATOM 7510 O O . SER B 1 317 ? -10.477 -4.629 11.398 1 92.69 317 SER B O 1
ATOM 7512 N N . ILE B 1 318 ? -9.938 -4.695 9.219 1 96.19 318 ILE B N 1
ATOM 7513 C CA . ILE B 1 318 ? -10.57 -6.004 9.094 1 96.19 318 ILE B CA 1
ATOM 7514 C C . ILE B 1 318 ? -9.602 -7.094 9.531 1 96.19 318 ILE B C 1
ATOM 7516 O O . ILE B 1 318 ? -9.984 -8.258 9.672 1 96.19 318 ILE B O 1
ATOM 7520 N N . HIS B 1 319 ? -8.32 -6.77 9.812 1 96.19 319 HIS B N 1
ATOM 7521 C CA . HIS B 1 319 ? -7.352 -7.719 10.344 1 96.19 319 HIS B CA 1
ATOM 7522 C C . HIS B 1 319 ? -7.574 -7.965 11.836 1 96.19 319 HIS B C 1
ATOM 7524 O O . HIS B 1 319 ? -7.062 -8.938 12.391 1 96.19 319 HIS B O 1
ATOM 7530 N N . ASN B 1 320 ? -8.32 -7.059 12.5 1 94.38 320 ASN B N 1
ATOM 7531 C CA . ASN B 1 320 ? -8.445 -7.066 13.953 1 94.38 320 ASN B CA 1
ATOM 7532 C C . ASN B 1 320 ? -9.906 -7.082 14.391 1 94.38 320 ASN B C 1
ATOM 7534 O O . ASN B 1 320 ? -10.328 -6.246 15.188 1 94.38 320 ASN B O 1
ATOM 7538 N N . LEU B 1 321 ? -10.703 -8.055 13.906 1 94.44 321 LEU B N 1
ATOM 7539 C CA . LEU B 1 321 ? -12.141 -8.062 14.18 1 94.44 321 LEU B CA 1
ATOM 7540 C C . LEU B 1 321 ? -12.477 -9.055 15.289 1 94.44 321 LEU B C 1
ATOM 7542 O O . LEU B 1 321 ? -13.594 -9.047 15.812 1 94.44 321 LEU B O 1
ATOM 7546 N N . GLY B 1 322 ? -11.555 -9.828 15.703 1 92.25 322 GLY B N 1
ATOM 7547 C CA . GLY B 1 322 ? -11.812 -10.789 16.766 1 92.25 322 GLY B CA 1
ATOM 7548 C C . GLY B 1 322 ? -12.672 -11.953 16.312 1 92.25 322 GLY B C 1
ATOM 7549 O O . GLY B 1 322 ? -12.922 -12.125 15.117 1 92.25 322 GLY B O 1
ATOM 7550 N N . PRO B 1 323 ? -13.156 -12.773 17.141 1 90.75 323 PRO B N 1
ATOM 7551 C CA . PRO B 1 323 ? -13.828 -14.031 16.812 1 90.75 323 PRO B CA 1
ATOM 7552 C C . PRO B 1 323 ? -15.219 -13.812 16.219 1 90.75 323 PRO B C 1
ATOM 7554 O O . PRO B 1 323 ? -15.75 -14.688 15.531 1 90.75 323 PRO B O 1
ATOM 7557 N N . ASN B 1 324 ? -15.797 -12.648 16.375 1 90.75 324 ASN B N 1
ATOM 7558 C CA . ASN B 1 324 ? -17.156 -12.414 15.898 1 90.75 324 ASN B CA 1
ATOM 7559 C C . ASN B 1 324 ? -17.156 -11.766 14.516 1 90.75 324 ASN B C 1
ATOM 7561 O O . ASN B 1 324 ? -18.188 -11.281 14.055 1 90.75 324 ASN B O 1
ATOM 7565 N N . ALA B 1 325 ? -16.078 -11.898 13.906 1 94.06 325 ALA B N 1
ATOM 7566 C CA . ALA B 1 325 ? -15.992 -11.32 12.57 1 94.06 325 ALA B CA 1
ATOM 7567 C C . ALA B 1 325 ? -16.906 -12.047 11.594 1 94.06 325 ALA B C 1
ATOM 7569 O O . ALA B 1 325 ? -17.031 -13.273 11.633 1 94.06 325 ALA B O 1
ATOM 7570 N N . SER B 1 326 ? -17.656 -11.32 10.781 1 94.62 326 SER B N 1
ATOM 7571 C CA . SER B 1 326 ? -18.531 -11.922 9.789 1 94.62 326 SER B CA 1
ATOM 7572 C C . SER B 1 326 ? -17.734 -12.672 8.727 1 94.62 326 SER B C 1
ATOM 7574 O O . SER B 1 326 ? -16.547 -12.406 8.531 1 94.62 326 SER B O 1
ATOM 7576 N N . GLU B 1 327 ? -18.359 -13.633 8.016 1 95.06 327 GLU B N 1
ATOM 7577 C CA . GLU B 1 327 ? -17.734 -14.461 6.992 1 95.06 327 GLU B CA 1
ATOM 7578 C C . GLU B 1 327 ? -17.141 -13.609 5.871 1 95.06 327 GLU B C 1
ATOM 7580 O O . GLU B 1 327 ? -16.047 -13.883 5.379 1 95.06 327 GLU B O 1
ATOM 7585 N N . ALA B 1 328 ? -17.859 -12.586 5.473 1 96 328 ALA B N 1
ATOM 7586 C CA . ALA B 1 328 ? -17.406 -11.719 4.391 1 96 328 ALA B CA 1
ATOM 7587 C C . ALA B 1 328 ? -16.078 -11.047 4.75 1 96 328 ALA B C 1
ATOM 7589 O O . ALA B 1 328 ? -15.164 -10.977 3.928 1 96 328 ALA B O 1
ATOM 7590 N N . PHE B 1 329 ? -15.992 -10.586 6 1 97.38 329 PHE B N 1
ATOM 7591 C CA . PHE B 1 329 ? -14.797 -9.898 6.457 1 97.38 329 PHE B CA 1
ATOM 7592 C C . PHE B 1 329 ? -13.625 -10.867 6.59 1 97.38 329 PHE B C 1
ATOM 7594 O O . PHE B 1 329 ? -12.492 -10.531 6.246 1 97.38 329 PHE B O 1
ATOM 7601 N N . ARG B 1 330 ? -13.891 -12.047 7.09 1 97.5 330 ARG B N 1
ATOM 7602 C CA . ARG B 1 330 ? -12.844 -13.055 7.234 1 97.5 330 ARG B CA 1
ATOM 7603 C C . ARG B 1 330 ? -12.258 -13.438 5.883 1 97.5 330 ARG B C 1
ATOM 7605 O O . ARG B 1 330 ? -11.031 -13.484 5.727 1 97.5 330 ARG B O 1
ATOM 7612 N N . ARG B 1 331 ? -13.094 -13.641 4.918 1 97.12 331 ARG B N 1
ATOM 7613 C CA . ARG B 1 331 ? -12.656 -14.023 3.582 1 97.12 331 ARG B CA 1
ATOM 7614 C C . ARG B 1 331 ? -11.875 -12.898 2.914 1 97.12 331 ARG B C 1
ATOM 7616 O O . ARG B 1 331 ? -10.867 -13.148 2.248 1 97.12 331 ARG B O 1
ATOM 7623 N N . ALA B 1 332 ? -12.383 -11.68 3.086 1 98.19 332 ALA B N 1
ATOM 7624 C CA . ALA B 1 332 ? -11.688 -10.539 2.496 1 98.19 332 ALA B CA 1
ATOM 7625 C C . ALA B 1 332 ? -10.266 -10.414 3.053 1 98.19 332 ALA B C 1
ATOM 7627 O O . ALA B 1 332 ? -9.312 -10.25 2.295 1 98.19 332 ALA B O 1
ATOM 7628 N N . TRP B 1 333 ? -10.086 -10.539 4.359 1 98.44 333 TRP B N 1
ATOM 7629 C CA . TRP B 1 333 ? -8.781 -10.375 4.988 1 98.44 333 TRP B CA 1
ATOM 7630 C C . TRP B 1 333 ? -7.824 -11.477 4.551 1 98.44 333 TRP B C 1
ATOM 7632 O O . TRP B 1 333 ? -6.719 -11.195 4.082 1 98.44 333 TRP B O 1
ATOM 7642 N N . TRP B 1 334 ? -8.242 -12.656 4.656 1 98.12 334 TRP B N 1
ATOM 7643 C CA . TRP B 1 334 ? -7.316 -13.766 4.457 1 98.12 334 TRP B CA 1
ATOM 7644 C C . TRP B 1 334 ? -7.031 -13.977 2.975 1 98.12 334 TRP B C 1
ATOM 7646 O O . TRP B 1 334 ? -5.938 -14.414 2.605 1 98.12 334 TRP B O 1
ATOM 7656 N N . SER B 1 335 ? -8.031 -13.672 2.07 1 97.88 335 SER B N 1
ATOM 7657 C CA . SER B 1 335 ? -7.707 -13.656 0.647 1 97.88 335 SER B CA 1
ATOM 7658 C C . SER B 1 335 ? -6.641 -12.617 0.332 1 97.88 335 SER B C 1
ATOM 7660 O O . SER B 1 335 ? -5.77 -12.852 -0.509 1 97.88 335 SER B O 1
ATOM 7662 N N . THR B 1 336 ? -6.75 -11.453 0.978 1 98.5 336 THR B N 1
ATOM 7663 C CA . THR B 1 336 ? -5.758 -10.391 0.819 1 98.5 336 THR B CA 1
ATOM 7664 C C . THR B 1 336 ? -4.391 -10.859 1.307 1 98.5 336 THR B C 1
ATOM 7666 O O . THR B 1 336 ? -3.373 -10.594 0.662 1 98.5 336 THR B O 1
ATOM 7669 N N . VAL B 1 337 ? -4.348 -11.586 2.408 1 98.38 337 VAL B N 1
ATOM 7670 C CA . VAL B 1 337 ? -3.102 -12.094 2.971 1 98.38 337 VAL B CA 1
ATOM 7671 C C . VAL B 1 337 ? -2.471 -13.102 2.008 1 98.38 337 VAL B C 1
ATOM 7673 O O . VAL B 1 337 ? -1.265 -13.055 1.757 1 98.38 337 VAL B O 1
ATOM 7676 N N . VAL B 1 338 ? -3.287 -13.961 1.489 1 97.88 338 VAL B N 1
ATOM 7677 C CA . VAL B 1 338 ? -2.785 -14.969 0.56 1 97.88 338 VAL B CA 1
ATOM 7678 C C . VAL B 1 338 ? -2.137 -14.281 -0.641 1 97.88 338 VAL B C 1
ATOM 7680 O O . VAL B 1 338 ? -1.029 -14.648 -1.047 1 97.88 338 VAL B O 1
ATOM 7683 N N . LEU B 1 339 ? -2.781 -13.312 -1.164 1 97.81 339 LEU B N 1
ATOM 7684 C CA . LEU B 1 339 ? -2.252 -12.656 -2.355 1 97.81 339 LEU B CA 1
ATOM 7685 C C . LEU B 1 339 ? -1.038 -11.805 -2.008 1 97.81 339 LEU B C 1
ATOM 7687 O O . LEU B 1 339 ? -0.135 -11.633 -2.832 1 97.81 339 LEU B O 1
ATOM 7691 N N . SER B 1 340 ? -1.069 -11.227 -0.792 1 97.62 340 SER B N 1
ATOM 7692 C CA . SER B 1 340 ? 0.116 -10.5 -0.347 1 97.62 340 SER B CA 1
ATOM 7693 C C . SER B 1 340 ? 1.341 -11.406 -0.315 1 97.62 340 SER B C 1
ATOM 7695 O O . SER B 1 340 ? 2.416 -11.023 -0.783 1 97.62 340 SER B O 1
ATOM 7697 N N . TYR B 1 341 ? 1.186 -12.617 0.153 1 97.94 341 TYR B N 1
ATOM 7698 C CA . TYR B 1 341 ? 2.281 -13.578 0.183 1 97.94 341 TYR B CA 1
ATOM 7699 C C . TYR B 1 341 ? 2.65 -14.031 -1.225 1 97.94 341 TYR B C 1
ATOM 7701 O O . TYR B 1 341 ? 3.83 -14.078 -1.58 1 97.94 341 TYR B O 1
ATOM 7709 N N . MET B 1 342 ? 1.62 -14.32 -2.004 1 97.12 342 MET B N 1
ATOM 7710 C CA . MET B 1 342 ? 1.884 -14.805 -3.355 1 97.12 342 MET B CA 1
ATOM 7711 C C . MET B 1 342 ? 2.635 -13.758 -4.172 1 97.12 342 MET B C 1
ATOM 7713 O O . MET B 1 342 ? 3.533 -14.102 -4.945 1 97.12 342 MET B O 1
ATOM 7717 N N . SER B 1 343 ? 2.221 -12.531 -4.039 1 96.25 343 SER B N 1
ATOM 7718 C CA . SER B 1 343 ? 2.9 -11.461 -4.77 1 96.25 343 SER B CA 1
ATOM 7719 C C . SER B 1 343 ? 4.332 -11.281 -4.27 1 96.25 343 SER B C 1
ATOM 7721 O O . SER B 1 343 ? 5.234 -10.984 -5.055 1 96.25 343 SER B O 1
ATOM 7723 N N . SER B 1 344 ? 4.551 -11.461 -2.971 1 95.12 344 SER B N 1
ATOM 7724 C CA . SER B 1 344 ? 5.902 -11.367 -2.422 1 95.12 344 SER B CA 1
ATOM 7725 C C . SER B 1 344 ? 6.777 -12.508 -2.926 1 95.12 344 SER B C 1
ATOM 7727 O O . SER B 1 344 ? 7.961 -12.312 -3.213 1 95.12 344 SER B O 1
ATOM 7729 N N . ILE B 1 345 ? 6.18 -13.641 -3.014 1 94.5 345 ILE B N 1
ATOM 7730 C CA . ILE B 1 345 ? 6.879 -14.82 -3.518 1 94.5 345 ILE B CA 1
ATOM 7731 C C . ILE B 1 345 ? 7.281 -14.602 -4.973 1 94.5 345 ILE B C 1
ATOM 7733 O O . ILE B 1 345 ? 8.422 -14.867 -5.359 1 94.5 345 ILE B O 1
ATOM 7737 N N . ALA B 1 346 ? 6.371 -14.055 -5.738 1 92.81 346 ALA B N 1
ATOM 7738 C CA . ALA B 1 346 ? 6.633 -13.805 -7.152 1 92.81 346 ALA B CA 1
ATOM 7739 C C . ALA B 1 346 ? 7.746 -12.781 -7.336 1 92.81 346 ALA B C 1
ATOM 7741 O O . ALA B 1 346 ? 8.523 -12.867 -8.289 1 92.81 346 ALA B O 1
ATOM 7742 N N . GLN B 1 347 ? 7.82 -11.891 -6.395 1 89.44 347 GLN B N 1
ATOM 7743 C CA . GLN B 1 347 ? 8.836 -10.844 -6.492 1 89.44 347 GLN B CA 1
ATOM 7744 C C . GLN B 1 347 ? 10.078 -11.211 -5.688 1 89.44 347 GLN B C 1
ATOM 7746 O O . GLN B 1 347 ? 11.016 -10.414 -5.59 1 89.44 347 GLN B O 1
ATOM 7751 N N . THR B 1 348 ? 10.109 -12.406 -5.051 1 88.75 348 THR B N 1
ATOM 7752 C CA . THR B 1 348 ? 11.203 -12.906 -4.227 1 88.75 348 THR B CA 1
ATOM 7753 C C . THR B 1 348 ? 11.523 -11.93 -3.102 1 88.75 348 THR B C 1
ATOM 7755 O O . THR B 1 348 ? 12.688 -11.586 -2.879 1 88.75 348 THR B O 1
ATOM 7758 N N . THR B 1 349 ? 10.477 -11.359 -2.551 1 89.94 349 THR B N 1
ATOM 7759 C CA . THR B 1 349 ? 10.562 -10.5 -1.375 1 89.94 349 THR B CA 1
ATOM 7760 C C . THR B 1 349 ? 9.711 -11.055 -0.238 1 89.94 349 THR B C 1
ATOM 7762 O O . THR B 1 349 ? 9.133 -12.141 -0.357 1 89.94 349 THR B O 1
ATOM 7765 N N . LEU B 1 350 ? 9.734 -10.406 0.846 1 92.25 350 LEU B N 1
ATOM 7766 C CA . LEU B 1 350 ? 8.922 -10.82 1.983 1 92.25 350 LEU B CA 1
ATOM 7767 C C . LEU B 1 350 ? 7.668 -9.961 2.098 1 92.25 350 LEU B C 1
ATOM 7769 O O . LEU B 1 350 ? 7.645 -8.828 1.606 1 92.25 350 LEU B O 1
ATOM 7773 N N . PRO B 1 351 ? 6.613 -10.547 2.645 1 94.75 351 PRO B N 1
ATOM 7774 C CA . PRO B 1 351 ? 5.395 -9.75 2.814 1 94.75 351 PRO B CA 1
ATOM 7775 C C . PRO B 1 351 ? 5.582 -8.578 3.775 1 94.75 351 PRO B C 1
ATOM 7777 O O . PRO B 1 351 ? 6.398 -8.656 4.699 1 94.75 351 PRO B O 1
ATOM 7780 N N . VAL B 1 352 ? 4.844 -7.523 3.578 1 94.81 352 VAL B N 1
ATOM 7781 C CA . VAL B 1 352 ? 4.918 -6.32 4.398 1 94.81 352 VAL B CA 1
ATOM 7782 C C . VAL B 1 352 ? 4.406 -6.617 5.805 1 94.81 352 VAL B C 1
ATOM 7784 O O . VAL B 1 352 ? 4.984 -6.156 6.793 1 94.81 352 VAL B O 1
ATOM 7787 N N . VAL B 1 353 ? 3.283 -7.348 5.836 1 96.12 353 VAL B N 1
ATOM 7788 C CA . VAL B 1 353 ? 2.699 -7.758 7.109 1 96.12 353 VAL B CA 1
ATOM 7789 C C . VAL B 1 353 ? 2.707 -9.281 7.215 1 96.12 353 VAL B C 1
ATOM 7791 O O . VAL B 1 353 ? 1.954 -9.961 6.516 1 96.12 353 VAL B O 1
ATOM 7794 N N . PRO B 1 354 ? 3.523 -9.797 8.055 1 95.12 354 PRO B N 1
ATOM 7795 C CA . PRO B 1 354 ? 3.545 -11.25 8.227 1 95.12 354 PRO B CA 1
ATOM 7796 C C . PRO B 1 354 ? 2.326 -11.773 8.992 1 95.12 354 PRO B C 1
ATOM 7798 O O . PRO B 1 354 ? 1.714 -11.031 9.766 1 95.12 354 PRO B O 1
ATOM 7801 N N . THR B 1 355 ? 1.991 -12.984 8.773 1 96 355 THR B N 1
ATOM 7802 C CA . THR B 1 355 ? 0.833 -13.594 9.414 1 96 355 THR B CA 1
ATOM 7803 C C . THR B 1 355 ? 1.05 -13.727 10.914 1 96 355 THR B C 1
ATOM 7805 O O . THR B 1 355 ? 0.092 -13.891 11.68 1 96 355 THR B O 1
ATOM 7808 N N . SER B 1 356 ? 2.293 -13.641 11.383 1 93.56 356 SER B N 1
ATOM 7809 C CA . SER B 1 356 ? 2.617 -13.75 12.805 1 93.56 356 SER B CA 1
ATOM 7810 C C . SER B 1 356 ? 2.398 -12.422 13.523 1 93.56 356 SER B C 1
ATOM 7812 O O . SER B 1 356 ? 2.604 -12.32 14.734 1 93.56 356 SER B O 1
ATOM 7814 N N . ASP B 1 357 ? 2.057 -11.406 12.789 1 94.5 357 ASP B N 1
ATOM 7815 C CA . ASP B 1 357 ? 1.775 -10.117 13.406 1 94.5 357 ASP B CA 1
ATOM 7816 C C . ASP B 1 357 ? 0.7 -10.242 14.484 1 94.5 357 ASP B C 1
ATOM 7818 O O . ASP B 1 357 ? -0.418 -10.68 14.203 1 94.5 357 ASP B O 1
ATOM 7822 N N . PRO B 1 358 ? 0.967 -9.875 15.703 1 93.62 358 PRO B N 1
ATOM 7823 C CA . PRO B 1 358 ? 0.032 -10.062 16.812 1 93.62 358 PRO B CA 1
ATOM 7824 C C . PRO B 1 358 ? -1.235 -9.219 16.672 1 93.62 358 PRO B C 1
ATOM 7826 O O . PRO B 1 358 ? -2.236 -9.484 17.344 1 93.62 358 PRO B O 1
ATOM 7829 N N . ARG B 1 359 ? -1.258 -8.273 15.844 1 93.25 359 ARG B N 1
ATOM 7830 C CA . ARG B 1 359 ? -2.436 -7.438 15.641 1 93.25 359 ARG B CA 1
ATOM 7831 C C . ARG B 1 359 ? -3.529 -8.203 14.906 1 93.25 359 ARG B C 1
ATOM 7833 O O . ARG B 1 359 ? -4.688 -7.781 14.898 1 93.25 359 ARG B O 1
ATOM 7840 N N . ILE B 1 360 ? -3.184 -9.219 14.195 1 96.81 360 ILE B N 1
ATOM 7841 C CA . ILE B 1 360 ? -4.148 -10 13.43 1 96.81 360 ILE B CA 1
ATOM 7842 C C . ILE B 1 360 ? -4.969 -10.875 14.375 1 96.81 360 ILE B C 1
ATOM 7844 O O . ILE B 1 360 ? -4.438 -11.797 14.992 1 96.81 360 ILE B O 1
ATOM 7848 N N . THR B 1 361 ? -6.227 -10.609 14.555 1 96.81 361 THR B N 1
ATOM 7849 C CA . THR B 1 361 ? -7.082 -11.367 15.453 1 96.81 361 THR B CA 1
ATOM 7850 C C . THR B 1 361 ? -8.25 -11.984 14.695 1 96.81 361 THR B C 1
ATOM 7852 O O . THR B 1 361 ? -9.016 -12.781 15.258 1 96.81 361 THR B O 1
ATOM 7855 N N . THR B 1 362 ? -8.461 -11.578 13.422 1 97.5 362 THR B N 1
ATOM 7856 C CA . THR B 1 362 ? -9.562 -12.094 12.617 1 97.5 362 THR B CA 1
ATOM 7857 C C . THR B 1 362 ? -9.375 -13.586 12.344 1 97.5 362 THR B C 1
ATOM 7859 O O . THR B 1 362 ? -8.336 -14 11.836 1 97.5 362 THR B O 1
ATOM 7862 N N . PRO B 1 363 ? -10.328 -14.375 12.617 1 96.56 363 PRO B N 1
ATOM 7863 C CA . PRO B 1 363 ? -10.195 -15.812 12.406 1 96.56 363 PRO B CA 1
ATOM 7864 C C . PRO B 1 363 ? -10.25 -16.203 10.938 1 96.56 363 PRO B C 1
ATOM 7866 O O . PRO B 1 363 ? -10.641 -15.398 10.094 1 96.56 363 PRO B O 1
ATOM 7869 N N . TYR B 1 364 ? -9.859 -17.453 10.664 1 96.19 364 TYR B N 1
ATOM 7870 C CA . TYR B 1 364 ? -9.914 -17.969 9.30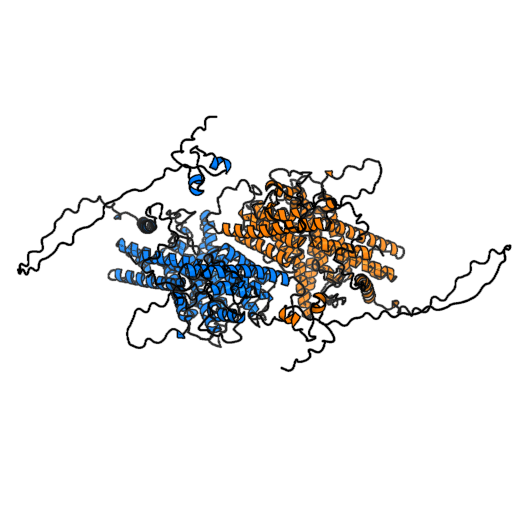5 1 96.19 364 TYR B CA 1
ATOM 7871 C C . TYR B 1 364 ? -11.359 -18.125 8.844 1 96.19 364 TYR B C 1
ATOM 7873 O O . TYR B 1 364 ? -12.266 -18.297 9.656 1 96.19 364 TYR B O 1
ATOM 7881 N N . PRO B 1 365 ? -11.602 -18 7.52 1 95.56 365 PRO B N 1
ATOM 7882 C CA . PRO B 1 365 ? -12.953 -18.203 6.996 1 95.56 365 PRO B CA 1
ATOM 7883 C C . PRO B 1 365 ? -13.461 -19.625 7.227 1 95.56 365 PRO B C 1
ATOM 7885 O O . PRO B 1 365 ? -12.664 -20.531 7.508 1 95.56 365 PRO B O 1
ATOM 7888 N N . SER B 1 366 ? -14.812 -19.672 7.176 1 88.19 366 SER B N 1
ATOM 7889 C CA . SER B 1 366 ? -15.453 -20.984 7.316 1 88.19 366 SER B CA 1
ATOM 7890 C C . SER B 1 366 ? -15.797 -21.578 5.953 1 88.19 366 SER B C 1
ATOM 7892 O O . SER B 1 366 ? -16.172 -20.859 5.031 1 88.19 366 SER B O 1
ATOM 7894 N N . VAL B 1 367 ? -15.117 -22.516 5.398 1 73.94 367 VAL B N 1
ATOM 7895 C CA . VAL B 1 367 ? -15.555 -23.156 4.164 1 73.94 367 VAL B CA 1
ATOM 7896 C C . VAL B 1 367 ? -16.219 -24.5 4.492 1 73.94 367 VAL B C 1
ATOM 7898 O O . VAL B 1 367 ? -15.68 -25.297 5.258 1 73.94 367 VAL B O 1
ATOM 7901 N N . GLN B 1 368 ? -17.594 -24.5 4.609 1 56.31 368 GLN B N 1
ATOM 7902 C CA . GLN B 1 368 ? -18.328 -25.703 4.977 1 56.31 368 GLN B CA 1
ATOM 7903 C C . GLN B 1 368 ? -17.828 -26.922 4.203 1 56.31 368 GLN B C 1
ATOM 7905 O O . GLN B 1 368 ? -17.844 -26.922 2.969 1 56.31 368 GLN B O 1
ATOM 7910 N N . ALA B 1 369 ? -16.719 -27.391 4.535 1 49.03 369 ALA B N 1
ATOM 7911 C CA . ALA B 1 369 ? -16.375 -28.656 3.898 1 49.03 369 ALA B CA 1
ATOM 7912 C C . ALA B 1 369 ? -17.516 -29.656 4.02 1 49.03 369 ALA B C 1
ATOM 7914 O O . ALA B 1 369 ? -18.391 -29.5 4.867 1 49.03 369 ALA B O 1
ATOM 7915 N N . ALA B 1 370 ? -17.734 -30.5 2.965 1 41.41 370 ALA B N 1
ATOM 7916 C CA . ALA B 1 370 ? -18.734 -31.562 2.857 1 41.41 370 ALA B CA 1
ATOM 7917 C C . ALA B 1 370 ? -19.141 -32.062 4.234 1 41.41 370 ALA B C 1
ATOM 7919 O O . ALA B 1 370 ? -20.312 -32.375 4.469 1 41.41 370 ALA B O 1
ATOM 7920 N N . SER B 1 371 ? -18.266 -32.812 4.949 1 41.25 371 SER B N 1
ATOM 7921 C CA . SER B 1 371 ? -18.719 -33.625 6.074 1 41.25 371 SER B CA 1
ATOM 7922 C C . SER B 1 371 ? -18.859 -32.781 7.34 1 41.25 371 SER B C 1
ATOM 7924 O O . SER B 1 371 ? -17.984 -31.953 7.641 1 41.25 371 SER B O 1
ATOM 7926 N N . GLU B 1 372 ? -20.062 -32.531 7.812 1 43.44 372 GLU B N 1
ATOM 7927 C CA . GLU B 1 372 ? -20.625 -31.891 9.008 1 43.44 372 GLU B CA 1
ATOM 7928 C C . GLU B 1 372 ? -19.562 -31.766 10.102 1 43.44 372 GLU B C 1
ATOM 7930 O O . GLU B 1 372 ? -19.688 -30.922 10.992 1 43.44 372 GLU B O 1
ATOM 7935 N N . ASP B 1 373 ? -18.875 -32.812 10.609 1 42.22 373 ASP B N 1
ATOM 7936 C CA . ASP B 1 373 ? -18.328 -33.031 11.938 1 42.22 373 ASP B CA 1
ATOM 7937 C C . ASP B 1 373 ? -17.016 -32.281 12.133 1 42.22 373 ASP B C 1
ATOM 7939 O O . ASP B 1 373 ? -16.516 -32.188 13.25 1 42.22 373 ASP B O 1
ATOM 7943 N N . SER B 1 374 ? -15.789 -32.25 11.281 1 43.56 374 SER B N 1
ATOM 7944 C CA . SER B 1 374 ? -14.469 -32.062 11.875 1 43.56 374 SER B CA 1
ATOM 7945 C C . SER B 1 374 ? -13.906 -30.672 11.57 1 43.56 374 SER B C 1
ATOM 7947 O O . SER B 1 374 ? -13.727 -30.312 10.406 1 43.56 374 SER B O 1
ATOM 7949 N N . GLN B 1 375 ? -14.133 -29.578 12.32 1 48 375 GLN B N 1
ATOM 7950 C CA . GLN B 1 375 ? -13.266 -28.422 12.43 1 48 375 GLN B CA 1
ATOM 7951 C C . GLN B 1 375 ? -11.883 -28.719 11.852 1 48 375 GLN B C 1
ATOM 7953 O O . GLN B 1 375 ? -11.148 -27.797 11.461 1 48 375 GLN B O 1
ATOM 7958 N N . GLU B 1 376 ? -11.547 -30.016 11.891 1 54 376 GLU B N 1
ATOM 7959 C CA . GLU B 1 376 ? -10.234 -30.516 11.492 1 54 376 GLU B CA 1
ATOM 7960 C C . GLU B 1 376 ? -10.039 -30.422 9.984 1 54 376 GLU B C 1
ATOM 7962 O O . GLU B 1 376 ? -8.914 -30.484 9.492 1 54 376 GLU B O 1
ATOM 7967 N N . SER B 1 377 ? -11.156 -29.812 9.25 1 72.94 377 SER B N 1
ATOM 7968 C CA . SER B 1 377 ? -11.047 -29.938 7.801 1 72.94 377 SER B CA 1
ATOM 7969 C C . SER B 1 377 ? -10.992 -28.562 7.133 1 72.94 377 SER B C 1
ATOM 7971 O O . SER B 1 377 ? -11.18 -28.453 5.922 1 72.94 377 SER B O 1
ATOM 7973 N N . ASN B 1 378 ? -10.75 -27.562 7.836 1 86.75 378 ASN B N 1
ATOM 7974 C CA . ASN B 1 378 ? -10.648 -26.234 7.242 1 86.75 378 ASN B CA 1
ATOM 7975 C C . ASN B 1 378 ? -9.352 -26.062 6.457 1 86.75 378 ASN B C 1
ATOM 7977 O O . ASN B 1 378 ? -8.258 -26.156 7.027 1 86.75 378 ASN B O 1
ATOM 7981 N N . PRO B 1 379 ? -9.461 -25.828 5.148 1 92.25 379 PRO B N 1
ATOM 7982 C CA . PRO B 1 379 ? -8.258 -25.797 4.312 1 92.25 379 PRO B CA 1
ATOM 7983 C C . PRO B 1 379 ? -7.453 -24.516 4.469 1 92.25 379 PRO B C 1
ATOM 7985 O O . PRO B 1 379 ? -6.301 -24.438 4.035 1 92.25 379 PRO B O 1
ATOM 7988 N N . TRP B 1 380 ? -7.984 -23.438 5.086 1 94.56 380 TRP B N 1
ATOM 7989 C CA . TRP B 1 380 ? -7.363 -22.125 5.121 1 94.56 380 TRP B CA 1
ATOM 7990 C C . TRP B 1 380 ? -6.066 -22.156 5.922 1 94.56 380 TRP B C 1
ATOM 7992 O O . TRP B 1 380 ? -5.051 -21.594 5.488 1 94.56 380 TRP B O 1
ATOM 8002 N N . PRO B 1 381 ? -6.051 -22.828 7.113 1 94.44 381 PRO B N 1
ATOM 8003 C CA . PRO B 1 381 ? -4.777 -22.875 7.836 1 94.44 381 PRO B CA 1
ATOM 8004 C C . PRO B 1 381 ? -3.66 -23.531 7.023 1 94.44 381 PRO B C 1
ATOM 8006 O O . PRO B 1 381 ? -2.525 -23.047 7.031 1 94.44 381 PRO B O 1
ATOM 8009 N N . ALA B 1 382 ? -4.031 -24.609 6.344 1 94.88 382 ALA B N 1
ATOM 8010 C CA . ALA B 1 382 ? -3.031 -25.281 5.523 1 94.88 382 ALA B CA 1
ATOM 8011 C C . ALA B 1 382 ? -2.551 -24.391 4.387 1 94.88 382 ALA B C 1
ATOM 8013 O O . ALA B 1 382 ? -1.364 -24.375 4.055 1 94.88 382 ALA B O 1
ATOM 8014 N N . LEU B 1 383 ? -3.473 -23.688 3.787 1 96.38 383 LEU B N 1
ATOM 8015 C CA . LEU B 1 383 ? -3.121 -22.781 2.703 1 96.38 383 LEU B CA 1
ATOM 8016 C C . LEU B 1 383 ? -2.164 -21.688 3.193 1 96.38 383 LEU B C 1
ATOM 8018 O O . LEU B 1 383 ? -1.155 -21.406 2.543 1 96.38 383 LEU B O 1
ATOM 8022 N N . ILE B 1 384 ? -2.428 -21.125 4.344 1 97.44 384 ILE B N 1
ATOM 8023 C CA . ILE B 1 384 ? -1.604 -20.062 4.902 1 97.44 384 ILE B CA 1
ATOM 8024 C C . ILE B 1 384 ? -0.227 -20.609 5.27 1 97.44 384 ILE B C 1
ATOM 8026 O O . ILE B 1 384 ? 0.794 -19.969 4.98 1 97.44 384 ILE B O 1
ATOM 8030 N N . ARG B 1 385 ? -0.194 -21.766 5.816 1 97.5 385 ARG B N 1
ATOM 8031 C CA . ARG B 1 385 ? 1.082 -22.359 6.199 1 97.5 385 ARG B CA 1
ATOM 8032 C C . ARG B 1 385 ? 1.926 -22.672 4.969 1 97.5 385 ARG B C 1
ATOM 8034 O O . ARG B 1 385 ? 3.154 -22.578 5.012 1 97.5 385 ARG B O 1
ATOM 8041 N N . SER B 1 386 ? 1.264 -23.047 3.928 1 97.81 386 SER B N 1
ATOM 8042 C CA . SER B 1 386 ? 1.996 -23.375 2.707 1 97.81 386 SER B CA 1
ATOM 8043 C C . SER B 1 386 ? 2.666 -22.125 2.123 1 97.81 386 SER B C 1
ATOM 8045 O O . SER B 1 386 ? 3.828 -22.188 1.712 1 97.81 386 SER B O 1
ATOM 8047 N N . VAL B 1 387 ? 1.938 -21 2.041 1 97.69 387 VAL B N 1
ATOM 8048 C CA . VAL B 1 387 ? 2.527 -19.781 1.494 1 97.69 387 VAL B CA 1
ATOM 8049 C C . VAL B 1 387 ? 3.607 -19.266 2.438 1 97.69 387 VAL B C 1
ATOM 8051 O O . VAL B 1 387 ? 4.617 -18.703 1.992 1 97.69 387 VAL B O 1
ATOM 8054 N N . GLU B 1 388 ? 3.445 -19.469 3.732 1 97.81 388 GLU B N 1
ATOM 8055 C CA . GLU B 1 388 ? 4.477 -19.109 4.699 1 97.81 388 GLU B CA 1
ATOM 8056 C C . GLU B 1 388 ? 5.75 -19.922 4.473 1 97.81 388 GLU B C 1
ATOM 8058 O O . GLU B 1 388 ? 6.859 -19.406 4.625 1 97.81 388 GLU B O 1
ATOM 8063 N N . ALA B 1 389 ? 5.527 -21.156 4.164 1 98.12 389 ALA B N 1
ATOM 8064 C CA . ALA B 1 389 ? 6.672 -22.031 3.914 1 98.12 389 ALA B CA 1
ATOM 8065 C C . ALA B 1 389 ? 7.488 -21.547 2.721 1 98.12 389 ALA B C 1
ATOM 8067 O O . ALA B 1 389 ? 8.719 -21.5 2.777 1 98.12 389 ALA B O 1
ATOM 8068 N N . ILE B 1 390 ? 6.797 -21.188 1.688 1 97.88 390 ILE B N 1
ATOM 8069 C CA . ILE B 1 390 ? 7.508 -20.688 0.517 1 97.88 390 ILE B CA 1
ATOM 8070 C C . ILE B 1 390 ? 8.25 -19.406 0.875 1 97.88 390 ILE B C 1
ATOM 8072 O O . ILE B 1 390 ? 9.398 -19.203 0.485 1 97.88 390 ILE B O 1
ATOM 8076 N N . ALA B 1 391 ? 7.574 -18.516 1.578 1 96.44 391 ALA B N 1
ATOM 8077 C CA . ALA B 1 391 ? 8.211 -17.281 1.999 1 96.44 391 ALA B CA 1
ATOM 8078 C C . ALA B 1 391 ? 9.461 -17.547 2.834 1 96.44 391 ALA B C 1
ATOM 8080 O O . ALA B 1 391 ? 10.477 -16.875 2.684 1 96.44 391 ALA B O 1
ATOM 8081 N N . SER B 1 392 ? 9.406 -18.531 3.713 1 96.75 392 SER B N 1
ATOM 8082 C CA . SER B 1 392 ? 10.547 -18.906 4.543 1 96.75 392 SER B CA 1
ATOM 8083 C C . SER B 1 392 ? 11.703 -19.422 3.691 1 96.75 392 SER B C 1
ATOM 8085 O O . SER B 1 392 ? 12.867 -19.156 3.996 1 96.75 392 SER B O 1
ATOM 8087 N N . VAL B 1 393 ? 11.375 -20.141 2.674 1 96.75 393 VAL B N 1
ATOM 8088 C CA . VAL B 1 393 ? 12.406 -20.641 1.771 1 96.75 393 VAL B CA 1
ATOM 8089 C C . VAL B 1 393 ? 13.094 -19.469 1.072 1 96.75 393 VAL B C 1
ATOM 8091 O O . VAL B 1 393 ? 14.328 -19.438 0.96 1 96.75 393 VAL B O 1
ATOM 8094 N N . ILE B 1 394 ? 12.32 -18.516 0.596 1 93.69 394 ILE B N 1
ATOM 8095 C CA . ILE B 1 394 ? 12.867 -17.344 -0.069 1 93.69 394 ILE B CA 1
ATOM 8096 C C . ILE B 1 394 ? 13.797 -16.609 0.885 1 93.69 394 ILE B C 1
ATOM 8098 O O . ILE B 1 394 ? 14.891 -16.172 0.494 1 93.69 394 ILE B O 1
ATOM 8102 N N . GLN B 1 395 ? 13.383 -16.469 2.119 1 91.06 395 GLN B N 1
ATOM 8103 C CA . GLN B 1 395 ? 14.188 -15.789 3.117 1 91.06 395 GLN B CA 1
ATOM 8104 C C . GLN B 1 395 ? 15.516 -16.516 3.35 1 91.06 395 GLN B C 1
ATOM 8106 O O . GLN B 1 395 ? 16.562 -15.883 3.432 1 91.06 395 GLN B O 1
ATOM 8111 N N . ILE B 1 396 ? 15.484 -17.797 3.451 1 92.31 396 ILE B N 1
ATOM 8112 C CA . ILE B 1 396 ? 16.672 -18.594 3.715 1 92.31 396 ILE B CA 1
ATOM 8113 C C . ILE B 1 396 ? 17.625 -18.531 2.516 1 92.31 396 ILE B C 1
ATOM 8115 O O . ILE B 1 396 ? 18.844 -18.469 2.678 1 92.31 396 ILE B O 1
ATOM 8119 N N . LEU B 1 397 ? 17.062 -18.562 1.362 1 89.31 397 LEU B N 1
ATOM 8120 C CA . LEU B 1 397 ? 17.891 -18.5 0.159 1 89.31 397 LEU B CA 1
ATOM 8121 C C . LEU B 1 397 ? 18.578 -17.156 0.034 1 89.31 397 LEU B C 1
ATOM 8123 O O . LEU B 1 397 ? 19.719 -17.062 -0.427 1 89.31 397 LEU B O 1
ATOM 8127 N N . LYS B 1 398 ? 17.922 -16.109 0.42 1 85.12 398 LYS B N 1
ATOM 8128 C CA . LYS B 1 398 ? 18.547 -14.797 0.436 1 85.12 398 LYS B CA 1
ATOM 8129 C C . LYS B 1 398 ? 19.688 -14.75 1.447 1 85.12 398 LYS B C 1
ATOM 8131 O O . LYS B 1 398 ? 20.734 -14.141 1.188 1 85.12 398 LYS B O 1
ATOM 8136 N N . THR B 1 399 ? 19.484 -15.367 2.586 1 84.69 399 THR B N 1
ATOM 8137 C CA . THR B 1 399 ? 20.516 -15.43 3.613 1 84.69 399 THR B CA 1
ATOM 8138 C C . THR B 1 399 ? 21.719 -16.219 3.119 1 84.69 399 THR B C 1
ATOM 8140 O O . THR B 1 399 ? 22.875 -15.844 3.379 1 84.69 399 THR B O 1
ATOM 8143 N N . VAL B 1 400 ? 21.453 -17.234 2.418 1 84.38 400 VAL B N 1
ATOM 8144 C CA . VAL B 1 400 ? 22.516 -18.078 1.864 1 84.38 400 VAL B CA 1
ATOM 8145 C C . VAL B 1 400 ? 23.312 -17.281 0.845 1 84.38 400 VAL B C 1
ATOM 8147 O O . VAL B 1 400 ? 24.547 -17.359 0.818 1 84.38 400 VAL B O 1
ATOM 8150 N N . GLU B 1 401 ? 22.656 -16.547 0.074 1 79.94 401 GLU B N 1
ATOM 8151 C CA . GLU B 1 401 ? 23.312 -15.727 -0.938 1 79.94 401 GLU B CA 1
ATOM 8152 C C . GLU B 1 401 ? 24.203 -14.664 -0.295 1 79.94 401 GLU B C 1
ATOM 8154 O O . GLU B 1 401 ? 25.297 -14.391 -0.776 1 79.94 401 GLU B O 1
ATOM 8159 N N . SER B 1 402 ? 23.734 -14.094 0.75 1 76.94 402 SER B N 1
ATOM 8160 C CA . SER B 1 402 ? 24.5 -13.07 1.45 1 76.94 402 SER B CA 1
ATOM 8161 C C . SER B 1 402 ? 25.703 -13.672 2.154 1 76.94 402 SER B C 1
ATOM 8163 O O . SER B 1 402 ? 26.766 -13.039 2.223 1 76.94 402 SER B O 1
ATOM 8165 N N . HIS B 1 403 ? 25.562 -14.867 2.705 1 76 403 HIS B N 1
ATOM 8166 C CA . HIS B 1 403 ? 26.641 -15.547 3.4 1 76 403 HIS B CA 1
ATOM 8167 C C . HIS B 1 403 ? 27.719 -16.016 2.42 1 76 403 HIS B C 1
ATOM 8169 O O . HIS B 1 403 ? 28.906 -15.992 2.734 1 76 403 HIS B O 1
ATOM 8175 N N . THR B 1 404 ? 27.281 -16.547 1.394 1 71.38 404 THR B N 1
ATOM 8176 C CA . THR B 1 404 ? 28.219 -17.016 0.38 1 71.38 404 THR B CA 1
ATOM 8177 C C . THR B 1 404 ? 29.109 -15.859 -0.089 1 71.38 404 THR B C 1
ATOM 8179 O O . THR B 1 404 ? 30.297 -16.062 -0.347 1 71.38 404 THR B O 1
ATOM 8182 N N . GLN B 1 405 ? 28.594 -14.789 -0.052 1 65.19 405 GLN B N 1
ATOM 8183 C CA . GLN B 1 405 ? 29.375 -13.617 -0.438 1 65.19 405 GLN B CA 1
ATOM 8184 C C . GLN B 1 405 ? 30.391 -13.25 0.638 1 65.19 405 GLN B C 1
ATOM 8186 O O . GLN B 1 405 ? 31.453 -12.703 0.335 1 65.19 405 GLN B O 1
ATOM 8191 N N . ARG B 1 406 ? 30.078 -13.945 1.936 1 63.88 406 ARG B N 1
ATOM 8192 C CA . ARG B 1 406 ? 30.969 -13.602 3.039 1 63.88 406 ARG B CA 1
ATOM 8193 C C . ARG B 1 406 ? 31.844 -14.789 3.428 1 63.88 406 ARG B C 1
ATOM 8195 O O . ARG B 1 406 ? 32.625 -14.711 4.379 1 63.88 406 ARG B O 1
ATOM 8202 N N . HIS B 1 407 ? 31.781 -15.867 2.803 1 61.81 407 HIS B N 1
ATOM 8203 C CA . HIS B 1 407 ? 32.531 -17.094 3.012 1 61.81 407 HIS B CA 1
ATOM 8204 C C . HIS B 1 407 ? 32.406 -17.578 4.453 1 61.81 407 HIS B C 1
ATOM 8206 O O . HIS B 1 407 ? 33.406 -17.953 5.074 1 61.81 407 HIS B O 1
ATOM 8212 N N . ALA B 1 408 ? 31.312 -17.438 5.035 1 61.66 408 ALA B N 1
ATOM 8213 C CA . ALA B 1 408 ? 31.141 -17.859 6.422 1 61.66 408 ALA B CA 1
ATOM 8214 C C . ALA B 1 408 ? 30.406 -19.188 6.496 1 61.66 408 ALA B C 1
ATOM 8216 O O . ALA B 1 408 ? 29.391 -19.391 5.816 1 61.66 408 ALA B O 1
ATOM 8217 N N . GLU B 1 409 ? 31.141 -20.266 6.848 1 63.19 409 GLU B N 1
ATOM 8218 C CA . GLU B 1 409 ? 30.438 -21.516 7.117 1 63.19 409 GLU B CA 1
ATOM 8219 C C . GLU B 1 409 ? 29.594 -21.422 8.383 1 63.19 409 GLU B C 1
ATOM 8221 O O . GLU B 1 409 ? 30.094 -21.031 9.445 1 63.19 409 GLU B O 1
ATOM 8226 N N . ASP B 1 410 ? 28.266 -21.359 8.117 1 73.94 410 ASP B N 1
ATOM 8227 C CA . ASP B 1 410 ? 27.422 -21.125 9.281 1 73.94 410 ASP B CA 1
ATOM 8228 C C . ASP B 1 410 ? 26.578 -22.375 9.602 1 73.94 410 ASP B C 1
ATOM 8230 O O . ASP B 1 410 ? 25.625 -22.672 8.891 1 73.94 410 ASP B O 1
ATOM 8234 N N . ASN B 1 411 ? 27 -23.25 10.461 1 82.75 411 ASN B N 1
ATOM 8235 C CA . ASN B 1 411 ? 26.281 -24.438 10.938 1 82.75 411 ASN B CA 1
ATOM 8236 C C . ASN B 1 411 ? 24.844 -24.094 11.344 1 82.75 411 ASN B C 1
ATOM 8238 O O . ASN B 1 411 ? 23.938 -24.922 11.18 1 82.75 411 ASN B O 1
ATOM 8242 N N . ARG B 1 412 ? 24.766 -22.984 11.75 1 86.69 412 ARG B N 1
ATOM 8243 C CA . ARG B 1 412 ? 23.422 -22.562 12.148 1 86.69 412 ARG B CA 1
ATOM 8244 C C . ARG B 1 412 ? 22.5 -22.469 10.945 1 86.69 412 ARG B C 1
ATOM 8246 O O . ARG B 1 412 ? 21.328 -22.875 11.016 1 86.69 412 ARG B O 1
ATOM 8253 N N . LEU B 1 413 ? 23.016 -22.031 9.875 1 89.81 413 LEU B N 1
ATOM 8254 C CA . LEU B 1 413 ? 22.234 -21.906 8.648 1 89.81 413 LEU B CA 1
ATOM 8255 C C . LEU B 1 413 ? 21.859 -23.297 8.109 1 89.81 413 LEU B C 1
ATOM 8257 O O . LEU B 1 413 ? 20.75 -23.484 7.621 1 89.81 413 LEU B O 1
ATOM 8261 N N . HIS B 1 414 ? 22.75 -24.266 8.234 1 90.69 414 HIS B N 1
ATOM 8262 C CA . HIS B 1 414 ? 22.469 -25.625 7.801 1 90.69 414 HIS B CA 1
ATOM 8263 C C . HIS B 1 414 ? 21.328 -26.234 8.609 1 90.69 414 HIS B C 1
ATOM 8265 O O . HIS B 1 414 ? 20.453 -26.906 8.047 1 90.69 414 HIS B O 1
ATOM 8271 N N . ASP B 1 415 ? 21.359 -25.969 9.867 1 93.06 415 ASP B N 1
ATOM 8272 C CA . ASP B 1 415 ? 20.312 -26.5 10.742 1 93.06 415 ASP B CA 1
ATOM 8273 C C . ASP B 1 415 ? 18.969 -25.859 10.414 1 93.06 415 ASP B C 1
ATOM 8275 O O . ASP B 1 415 ? 17.938 -26.531 10.469 1 93.06 415 ASP B O 1
ATOM 8279 N N . GLU B 1 416 ? 19.016 -24.625 10.086 1 93.75 416 GLU B N 1
ATOM 8280 C CA . GLU B 1 416 ? 17.797 -23.922 9.719 1 93.75 416 GLU B CA 1
ATOM 8281 C C . GLU B 1 416 ? 17.203 -24.5 8.43 1 93.75 416 GLU B C 1
ATOM 8283 O O . GLU B 1 416 ? 15.984 -24.641 8.305 1 93.75 416 GLU B O 1
ATOM 8288 N N . ILE B 1 417 ? 18.031 -24.812 7.5 1 95.44 417 ILE B N 1
ATOM 8289 C CA . ILE B 1 417 ? 17.594 -25.375 6.227 1 95.44 417 ILE B CA 1
ATOM 8290 C C . ILE B 1 417 ? 17 -26.75 6.457 1 95.44 417 ILE B C 1
ATOM 8292 O O . ILE B 1 417 ? 15.938 -27.078 5.918 1 95.44 417 ILE B O 1
ATOM 8296 N N . ARG B 1 418 ? 17.656 -27.594 7.281 1 96.19 418 ARG B N 1
ATOM 8297 C CA . ARG B 1 418 ? 17.156 -28.938 7.594 1 96.19 418 ARG B CA 1
ATOM 8298 C C . ARG B 1 418 ? 15.812 -28.859 8.312 1 96.19 418 ARG B C 1
ATOM 8300 O O . ARG B 1 418 ? 14.914 -29.656 8.031 1 96.19 418 ARG B O 1
ATOM 8307 N N . SER B 1 419 ? 15.766 -27.906 9.227 1 96.75 419 SER B N 1
ATOM 8308 C CA . SER B 1 419 ? 14.523 -27.734 9.969 1 96.75 419 SER B CA 1
ATOM 8309 C C . SER B 1 419 ? 13.383 -27.312 9.047 1 96.75 419 SER B C 1
ATOM 8311 O O . SER B 1 419 ? 12.25 -27.766 9.195 1 96.75 419 SER B O 1
ATOM 8313 N N . LEU B 1 420 ? 13.695 -26.406 8.156 1 97.44 420 LEU B N 1
ATOM 8314 C CA . LEU B 1 420 ? 12.688 -25.938 7.207 1 97.44 420 LEU B CA 1
ATOM 8315 C C . LEU B 1 420 ? 12.227 -27.062 6.297 1 97.44 420 LEU B C 1
ATOM 8317 O O . LEU B 1 420 ? 11.031 -27.203 6.02 1 97.44 420 LEU B O 1
ATOM 8321 N N . ASP B 1 421 ? 13.117 -27.906 5.781 1 97.75 421 ASP B N 1
ATOM 8322 C CA . ASP B 1 421 ? 12.766 -29.062 4.957 1 97.75 421 ASP B CA 1
ATOM 8323 C C . ASP B 1 421 ? 11.844 -30.016 5.707 1 97.75 421 ASP B C 1
ATOM 8325 O O . ASP B 1 421 ? 10.852 -30.484 5.152 1 97.75 421 ASP B O 1
ATOM 8329 N N . SER B 1 422 ? 12.203 -30.281 6.941 1 97.81 422 SER B N 1
ATOM 8330 C CA . SER B 1 422 ? 11.383 -31.156 7.766 1 97.81 422 SER B CA 1
ATOM 8331 C C . SER B 1 422 ? 9.992 -30.578 7.98 1 97.81 422 SER B C 1
ATOM 8333 O O . SER B 1 422 ? 9 -31.312 7.98 1 97.81 422 SER B O 1
ATOM 8335 N N . HIS B 1 423 ? 9.984 -29.312 8.227 1 97.81 423 HIS B N 1
ATOM 8336 C CA . HIS B 1 423 ? 8.703 -28.625 8.398 1 97.81 423 HIS B CA 1
ATOM 8337 C C . HIS B 1 423 ? 7.848 -28.734 7.145 1 97.81 423 HIS B C 1
ATOM 8339 O O . HIS B 1 423 ? 6.656 -29.031 7.223 1 97.81 423 HIS B O 1
ATOM 8345 N N . ILE B 1 424 ? 8.391 -28.5 5.992 1 98.44 424 ILE B N 1
ATOM 8346 C CA . ILE B 1 424 ? 7.672 -28.578 4.723 1 98.44 424 ILE B CA 1
ATOM 8347 C C . ILE B 1 424 ? 7.16 -30 4.5 1 98.44 424 ILE B C 1
ATOM 8349 O O . ILE B 1 424 ? 6.027 -30.188 4.059 1 98.44 424 ILE B O 1
ATOM 8353 N N . LEU B 1 425 ? 7.961 -30.984 4.816 1 97.81 425 LEU B N 1
ATOM 8354 C CA . LEU B 1 425 ? 7.559 -32.375 4.688 1 97.81 425 LEU B CA 1
ATOM 8355 C C . LEU B 1 425 ? 6.359 -32.688 5.574 1 97.81 425 LEU B C 1
ATOM 8357 O O . LEU B 1 425 ? 5.434 -33.406 5.16 1 97.81 425 LEU B O 1
ATOM 8361 N N . SER B 1 426 ? 6.441 -32.156 6.742 1 97.31 426 SER B N 1
ATOM 8362 C CA . SER B 1 426 ? 5.316 -32.344 7.652 1 97.31 426 SER B CA 1
ATOM 8363 C C . SER B 1 426 ? 4.039 -31.734 7.082 1 97.31 426 SER B C 1
ATOM 8365 O O . SER B 1 426 ? 2.957 -32.312 7.211 1 97.31 426 SER B O 1
ATOM 8367 N N . LEU B 1 427 ? 4.148 -30.594 6.477 1 96.94 427 LEU B N 1
ATOM 8368 C CA . LEU B 1 427 ? 3 -29.938 5.867 1 96.94 427 LEU B CA 1
ATOM 8369 C C . LEU B 1 427 ? 2.465 -30.75 4.695 1 96.94 427 LEU B C 1
ATOM 8371 O O . LEU B 1 427 ? 1.254 -30.781 4.461 1 96.94 427 LEU B O 1
ATOM 8375 N N . THR B 1 428 ? 3.326 -31.375 3.914 1 95.94 428 THR B N 1
ATOM 8376 C CA . THR B 1 428 ? 2.914 -32.188 2.783 1 95.94 428 THR B CA 1
ATOM 8377 C C . THR B 1 428 ? 2.07 -33.375 3.256 1 95.94 428 THR B C 1
ATOM 8379 O O . THR B 1 428 ? 1.077 -33.719 2.617 1 95.94 428 THR B O 1
ATOM 8382 N N . VAL B 1 429 ? 2.457 -33.906 4.348 1 93.88 429 VAL B N 1
ATOM 8383 C CA . VAL B 1 429 ? 1.728 -35.031 4.906 1 93.88 429 VAL B CA 1
ATOM 8384 C C . VAL B 1 429 ? 0.347 -34.594 5.375 1 93.88 429 VAL B C 1
ATOM 8386 O O . VAL B 1 429 ? -0.648 -35.281 5.164 1 93.88 429 VAL B O 1
ATOM 8389 N N . GLN B 1 430 ? 0.312 -33.438 5.938 1 91.06 430 GLN B N 1
ATOM 8390 C CA . GLN B 1 430 ? -0.937 -32.875 6.465 1 91.06 430 GLN B CA 1
ATOM 8391 C C . GLN B 1 430 ? -1.91 -32.562 5.336 1 91.06 430 GLN B C 1
ATOM 8393 O O . GLN B 1 430 ? -3.127 -32.625 5.516 1 91.06 430 GLN B O 1
ATOM 8398 N N . THR B 1 431 ? -1.409 -32.188 4.188 1 93.44 431 THR B N 1
ATOM 8399 C CA . THR B 1 431 ? -2.264 -31.734 3.098 1 93.44 431 THR B CA 1
ATOM 8400 C C . THR B 1 431 ? -2.562 -32.875 2.125 1 93.44 431 THR B C 1
ATOM 8402 O O . THR B 1 431 ? -3.418 -32.719 1.248 1 93.44 431 THR B O 1
ATOM 8405 N N . GLU B 1 432 ? -2.002 -34.031 2.246 1 90.69 432 GLU B N 1
ATOM 8406 C CA . GLU B 1 432 ? -2.117 -35.156 1.319 1 90.69 432 GLU B CA 1
ATOM 8407 C C . GLU B 1 432 ? -3.566 -35.625 1.188 1 90.69 432 GLU B C 1
ATOM 8409 O O . GLU B 1 432 ? -4.023 -35.938 0.088 1 90.69 432 GLU B O 1
ATOM 8414 N N . PRO B 1 433 ? -4.285 -35.594 2.258 1 86.06 433 PRO B N 1
ATOM 8415 C CA . PRO B 1 433 ? -5.668 -36.062 2.143 1 86.06 433 PRO B CA 1
ATOM 8416 C C . PRO B 1 433 ? -6.535 -35.156 1.28 1 86.06 433 PRO B C 1
ATOM 8418 O O . PRO B 1 433 ? -7.598 -35.562 0.81 1 86.06 433 PRO B O 1
ATOM 8421 N N . SER B 1 434 ? -6.086 -34 1.057 1 86 434 SER B N 1
ATOM 8422 C CA . SER B 1 434 ? -6.887 -33.031 0.32 1 86 434 SER B CA 1
ATOM 8423 C C . SER B 1 434 ? -6.816 -33.281 -1.183 1 86 434 SER B C 1
ATOM 8425 O O . SER B 1 434 ? -7.602 -32.719 -1.948 1 86 434 SER B O 1
ATOM 8427 N N . ILE B 1 435 ? -5.953 -34.094 -1.765 1 86.94 435 ILE B N 1
ATOM 8428 C CA . ILE B 1 435 ? -5.73 -34.312 -3.191 1 86.94 435 ILE B CA 1
ATOM 8429 C C . ILE B 1 435 ? -6.828 -35.219 -3.764 1 86.94 435 ILE B C 1
ATOM 8431 O O . ILE B 1 435 ? -7.145 -35.125 -4.953 1 86.94 435 ILE B O 1
ATOM 8435 N N . SER B 1 436 ? -7.66 -35.781 -2.99 1 79 436 SER B N 1
ATOM 8436 C CA . SER B 1 436 ? -8.773 -36.562 -3.523 1 79 436 SER B CA 1
ATOM 8437 C C . SER B 1 436 ? -10.062 -35.75 -3.523 1 79 436 SER B C 1
ATOM 8439 O O . SER B 1 436 ? -10.781 -35.719 -2.52 1 79 436 SER B O 1
ATOM 8441 N N . ILE B 1 437 ? -10.203 -35 -4.742 1 69.25 437 ILE B N 1
ATOM 8442 C CA . ILE B 1 437 ? -11.352 -34.125 -4.848 1 69.25 437 ILE B CA 1
ATOM 8443 C C . ILE B 1 437 ? -12.57 -34.906 -5.344 1 69.25 437 ILE B C 1
ATOM 8445 O O . ILE B 1 437 ? -12.578 -35.406 -6.473 1 69.25 437 ILE B O 1
ATOM 8449 N N . PRO B 1 438 ? -13.477 -35.062 -4.355 1 69.12 438 PRO B N 1
ATOM 8450 C CA . PRO B 1 438 ? -14.695 -35.688 -4.859 1 69.12 438 PRO B CA 1
ATOM 8451 C C . PRO B 1 438 ? -15.547 -34.75 -5.695 1 69.12 438 PRO B C 1
ATOM 8453 O O . PRO B 1 438 ? -15.516 -33.531 -5.473 1 69.12 438 PRO B O 1
ATOM 8456 N N . GLN B 1 439 ? -16.141 -35.281 -6.734 1 71.5 439 GLN B N 1
ATOM 8457 C CA . GLN B 1 439 ? -17.078 -34.469 -7.5 1 71.5 439 GLN B CA 1
ATOM 8458 C C . GLN B 1 439 ? -18.328 -34.125 -6.676 1 71.5 439 GLN B C 1
ATOM 8460 O O . GLN B 1 439 ? -18.984 -35.031 -6.16 1 71.5 439 GLN B O 1
ATOM 8465 N N . ASP B 1 440 ? -18.344 -32.844 -6.246 1 72.81 440 ASP B N 1
ATOM 8466 C CA . ASP B 1 440 ? -19.469 -32.344 -5.473 1 72.81 440 ASP B CA 1
ATOM 8467 C C . ASP B 1 440 ? -20.125 -31.156 -6.156 1 72.81 440 ASP B C 1
ATOM 8469 O O . ASP B 1 440 ? -19.438 -30.328 -6.77 1 72.81 440 ASP B O 1
ATOM 8473 N N . ASP B 1 441 ? -21.391 -31.156 -6.055 1 73.88 441 ASP B N 1
ATOM 8474 C CA . ASP B 1 441 ? -22.141 -30.094 -6.715 1 73.88 441 ASP B CA 1
ATOM 8475 C C . ASP B 1 441 ? -22.219 -28.844 -5.832 1 73.88 441 ASP B C 1
ATOM 8477 O O . ASP B 1 441 ? -22.484 -27.75 -6.32 1 73.88 441 ASP B O 1
ATOM 8481 N N . ASN B 1 442 ? -21.859 -29.016 -4.617 1 83.06 442 ASN B N 1
ATOM 8482 C CA . ASN B 1 442 ? -21.906 -27.859 -3.73 1 83.06 442 ASN B CA 1
ATOM 8483 C C . ASN B 1 442 ? -20.688 -26.953 -3.943 1 83.06 442 ASN B C 1
ATOM 8485 O O . ASN B 1 442 ? -19.547 -27.406 -3.848 1 83.06 442 ASN B O 1
ATOM 8489 N N . VAL B 1 443 ? -20.953 -25.719 -4.203 1 85.94 443 VAL B N 1
ATOM 8490 C CA . VAL B 1 443 ? -19.922 -24.766 -4.578 1 85.94 443 VAL B CA 1
ATOM 8491 C C . VAL B 1 443 ? -18.938 -24.594 -3.43 1 85.94 443 VAL B C 1
ATOM 8493 O O . VAL B 1 443 ? -17.734 -24.438 -3.656 1 85.94 443 VAL B O 1
ATOM 8496 N N . GLU B 1 444 ? -19.359 -24.656 -2.182 1 89.19 444 GLU B N 1
ATOM 8497 C CA . GLU B 1 444 ? -18.5 -24.438 -1.023 1 89.19 444 GLU B CA 1
ATOM 8498 C C . GLU B 1 444 ? -17.625 -25.656 -0.761 1 89.19 444 GLU B C 1
ATOM 8500 O O . GLU B 1 444 ? -16.453 -25.516 -0.376 1 89.19 444 GLU B O 1
ATOM 8505 N N . THR B 1 445 ? -18.188 -26.781 -0.937 1 85.94 445 THR B N 1
ATOM 8506 C CA . THR B 1 445 ? -17.406 -28 -0.756 1 85.94 445 THR B CA 1
ATOM 8507 C C . THR B 1 445 ? -16.312 -28.109 -1.813 1 85.94 445 THR B C 1
ATOM 8509 O O . THR B 1 445 ? -15.188 -28.516 -1.513 1 85.94 445 THR B O 1
ATOM 8512 N N . ARG B 1 446 ? -16.641 -27.75 -3.014 1 85.69 446 ARG B N 1
ATOM 8513 C CA . ARG B 1 446 ? -15.664 -27.734 -4.094 1 85.69 446 ARG B CA 1
ATOM 8514 C C . ARG B 1 446 ? -14.539 -26.75 -3.803 1 85.69 446 ARG B C 1
ATOM 8516 O O . ARG B 1 446 ? -13.367 -27.031 -4.066 1 85.69 446 ARG B O 1
ATOM 8523 N N . ALA B 1 447 ? -14.969 -25.625 -3.289 1 90.44 447 ALA B N 1
ATOM 8524 C CA . ALA B 1 447 ? -13.977 -24.609 -2.949 1 90.44 447 ALA B CA 1
ATOM 8525 C C . ALA B 1 447 ? -13.039 -25.109 -1.854 1 90.44 447 ALA B C 1
ATOM 8527 O O . ALA B 1 447 ? -11.828 -24.875 -1.909 1 90.44 447 ALA B O 1
ATOM 8528 N N . GLY B 1 448 ? -13.609 -25.781 -0.856 1 89.06 448 GLY B N 1
ATOM 8529 C CA . GLY B 1 448 ? -12.789 -26.328 0.212 1 89.06 448 GLY B CA 1
ATOM 8530 C C . GLY B 1 448 ? -11.789 -27.359 -0.276 1 89.06 448 GLY B C 1
ATOM 8531 O O . GLY B 1 448 ? -10.625 -27.328 0.126 1 89.06 448 GLY B O 1
ATOM 8532 N N . MET B 1 449 ? -12.195 -28.172 -1.127 1 88 449 MET B N 1
ATOM 8533 C CA . MET B 1 449 ? -11.336 -29.219 -1.68 1 88 449 MET B CA 1
ATOM 8534 C C . MET B 1 449 ? -10.242 -28.609 -2.559 1 88 449 MET B C 1
ATOM 8536 O O . MET B 1 449 ? -9.086 -29.031 -2.498 1 88 449 MET B O 1
ATOM 8540 N N . ALA B 1 450 ? -10.688 -27.656 -3.383 1 91.25 450 ALA B N 1
ATOM 8541 C CA . ALA B 1 450 ? -9.727 -27.016 -4.27 1 91.25 450 ALA B CA 1
ATOM 8542 C C . ALA B 1 450 ? -8.656 -26.266 -3.469 1 91.25 450 ALA B C 1
ATOM 8544 O O . ALA B 1 450 ? -7.469 -26.328 -3.805 1 91.25 450 ALA B O 1
ATOM 8545 N N . LEU B 1 451 ? -9.047 -25.609 -2.396 1 93.38 451 LEU B N 1
ATOM 8546 C CA . LEU B 1 451 ? -8.094 -24.906 -1.555 1 93.38 451 LEU B CA 1
ATOM 8547 C C . LEU B 1 451 ? -7.113 -25.875 -0.906 1 93.38 451 LEU B C 1
ATOM 8549 O O . LEU B 1 451 ? -5.93 -25.562 -0.751 1 93.38 451 LEU B O 1
ATOM 8553 N N . GLY B 1 452 ? -7.676 -27.031 -0.506 1 92.31 452 GLY B N 1
ATOM 8554 C CA . GLY B 1 452 ? -6.805 -28.047 0.047 1 92.31 452 GLY B CA 1
ATOM 8555 C C . GLY B 1 452 ? -5.762 -28.547 -0.94 1 92.31 452 GLY B C 1
ATOM 8556 O O . GLY B 1 452 ? -4.594 -28.719 -0.584 1 92.31 452 GLY B O 1
ATOM 8557 N N . ALA B 1 453 ? -6.191 -28.75 -2.16 1 93.38 453 ALA B N 1
ATOM 8558 C CA . ALA B 1 453 ? -5.277 -29.188 -3.209 1 93.38 453 ALA B CA 1
ATOM 8559 C C . ALA B 1 453 ? -4.238 -28.109 -3.516 1 93.38 453 ALA B C 1
ATOM 8561 O O . ALA B 1 453 ? -3.066 -28.422 -3.75 1 93.38 453 ALA B O 1
ATOM 8562 N N . ILE B 1 454 ? -4.684 -26.891 -3.533 1 95.44 454 ILE B N 1
ATOM 8563 C CA . ILE B 1 454 ? -3.775 -25.781 -3.797 1 95.44 454 ILE B CA 1
ATOM 8564 C C . ILE B 1 454 ? -2.75 -25.672 -2.672 1 95.44 454 ILE B C 1
ATOM 8566 O O . ILE B 1 454 ? -1.564 -25.453 -2.924 1 95.44 454 ILE B O 1
ATOM 8570 N N . ALA B 1 455 ? -3.201 -25.844 -1.436 1 96.5 455 ALA B N 1
ATOM 8571 C CA . ALA B 1 455 ? -2.27 -25.844 -0.311 1 96.5 455 ALA B CA 1
ATOM 8572 C C . ALA B 1 455 ? -1.204 -26.938 -0.482 1 96.5 455 ALA B C 1
ATOM 8574 O O . ALA B 1 455 ? -0.024 -26.688 -0.213 1 96.5 455 ALA B O 1
ATOM 8575 N N . ASN B 1 456 ? -1.639 -28.047 -0.936 1 96.69 456 ASN B N 1
ATOM 8576 C CA . ASN B 1 456 ? -0.72 -29.172 -1.143 1 96.69 456 ASN B CA 1
ATOM 8577 C C . ASN B 1 456 ? 0.311 -28.859 -2.223 1 96.69 456 ASN B C 1
ATOM 8579 O O . ASN B 1 456 ? 1.507 -29.078 -2.027 1 96.69 456 ASN B O 1
ATOM 8583 N N . LEU B 1 457 ? -0.182 -28.391 -3.334 1 97.12 457 LEU B N 1
ATOM 8584 C CA . LEU B 1 457 ? 0.754 -28.125 -4.422 1 97.12 457 LEU B CA 1
ATOM 8585 C C . LEU B 1 457 ? 1.722 -27 -4.039 1 97.12 457 LEU B C 1
ATOM 8587 O O . LEU B 1 457 ? 2.893 -27.031 -4.418 1 97.12 457 LEU B O 1
ATOM 8591 N N . LEU B 1 458 ? 1.246 -26 -3.312 1 98 458 LEU B N 1
ATOM 8592 C CA . LEU B 1 458 ? 2.131 -24.922 -2.891 1 98 458 LEU B CA 1
ATOM 8593 C C . LEU B 1 458 ? 3.174 -25.422 -1.899 1 98 458 LEU B C 1
ATOM 8595 O O . LEU B 1 458 ? 4.316 -24.953 -1.9 1 98 458 LEU B O 1
ATOM 8599 N N . THR B 1 459 ? 2.814 -26.375 -1.04 1 98.31 459 THR B N 1
ATOM 8600 C CA . THR B 1 459 ? 3.764 -26.969 -0.104 1 98.31 459 THR B CA 1
ATOM 8601 C C . THR B 1 459 ? 4.871 -27.703 -0.85 1 98.31 459 THR B C 1
ATOM 8603 O O . THR B 1 459 ? 6.055 -27.547 -0.526 1 98.31 459 THR B O 1
ATOM 8606 N N . HIS B 1 460 ? 4.488 -28.422 -1.827 1 98.25 460 HIS B N 1
ATOM 8607 C CA . HIS B 1 460 ? 5.473 -29.109 -2.652 1 98.25 460 HIS B CA 1
ATOM 8608 C C . HIS B 1 460 ? 6.363 -28.125 -3.391 1 98.25 460 HIS B C 1
ATOM 8610 O O . HIS B 1 460 ? 7.562 -28.359 -3.553 1 98.25 460 HIS B O 1
ATOM 8616 N N . SER B 1 461 ? 5.719 -27.094 -3.869 1 98 461 SER B N 1
ATOM 8617 C CA . SER B 1 461 ? 6.488 -26.062 -4.555 1 98 461 SER B CA 1
ATOM 8618 C C . SER B 1 461 ? 7.547 -25.453 -3.637 1 98 461 SER B C 1
ATOM 8620 O O . SER B 1 461 ? 8.641 -25.109 -4.086 1 98 461 SER B O 1
ATOM 8622 N N . ALA B 1 462 ? 7.219 -25.281 -2.373 1 98.44 462 ALA B N 1
ATOM 8623 C CA . ALA B 1 462 ? 8.188 -24.781 -1.398 1 98.44 462 ALA B CA 1
ATOM 8624 C C . ALA B 1 462 ? 9.398 -25.703 -1.312 1 98.44 462 ALA B C 1
ATOM 8626 O O . ALA B 1 462 ? 10.539 -25.234 -1.289 1 98.44 462 ALA B O 1
ATOM 8627 N N . ARG B 1 463 ? 9.133 -26.938 -1.301 1 98.38 463 ARG B N 1
ATOM 8628 C CA . ARG B 1 463 ? 10.227 -27.906 -1.163 1 98.38 463 ARG B CA 1
ATOM 8629 C C . ARG B 1 463 ? 11.094 -27.922 -2.414 1 98.38 463 ARG B C 1
ATOM 8631 O O . ARG B 1 463 ? 12.32 -28.062 -2.32 1 98.38 463 ARG B O 1
ATOM 8638 N N . ILE B 1 464 ? 10.484 -27.844 -3.553 1 98 464 ILE B N 1
ATOM 8639 C CA . ILE B 1 464 ? 11.234 -27.781 -4.801 1 98 464 ILE B CA 1
ATOM 8640 C C . ILE B 1 464 ? 12.172 -26.578 -4.77 1 98 464 ILE B C 1
ATOM 8642 O O . ILE B 1 464 ? 13.359 -26.703 -5.086 1 98 464 ILE B O 1
ATOM 8646 N N . ARG B 1 465 ? 11.664 -25.438 -4.402 1 96.38 465 ARG B N 1
ATOM 8647 C CA . ARG B 1 465 ? 12.453 -24.203 -4.363 1 96.38 465 ARG B CA 1
ATOM 8648 C C . ARG B 1 465 ? 13.625 -24.344 -3.395 1 96.38 465 ARG B C 1
ATOM 8650 O O . ARG B 1 465 ? 14.711 -23.828 -3.654 1 96.38 465 ARG B O 1
ATOM 8657 N N . LEU B 1 466 ? 13.383 -25.031 -2.299 1 96.69 466 LEU B N 1
ATOM 8658 C CA . LEU B 1 466 ? 14.414 -25.188 -1.277 1 96.69 466 LEU B CA 1
ATOM 8659 C C . LEU B 1 466 ? 15.594 -26 -1.814 1 96.69 466 LEU B C 1
ATOM 8661 O O . LEU B 1 466 ? 16.75 -25.719 -1.485 1 96.69 466 LEU B O 1
ATOM 8665 N N . HIS B 1 467 ? 15.359 -26.953 -2.723 1 96.12 467 HIS B N 1
ATOM 8666 C CA . HIS B 1 467 ? 16.375 -27.922 -3.111 1 96.12 467 HIS B CA 1
ATOM 8667 C C . HIS B 1 467 ? 16.859 -27.672 -4.539 1 96.12 467 HIS B C 1
ATOM 8669 O O . HIS B 1 467 ? 17.891 -28.203 -4.949 1 96.12 467 HIS B O 1
ATOM 8675 N N . ARG B 1 468 ? 16.234 -26.891 -5.281 1 94.44 468 ARG B N 1
ATOM 8676 C CA . ARG B 1 468 ? 16.406 -26.766 -6.727 1 94.44 468 ARG B CA 1
ATOM 8677 C C . ARG B 1 468 ? 17.812 -26.312 -7.074 1 94.44 468 ARG B C 1
ATOM 8679 O O . ARG B 1 468 ? 18.438 -26.844 -8 1 94.44 468 ARG B O 1
ATOM 8686 N N . ILE B 1 469 ? 18.328 -25.359 -6.359 1 88.88 469 ILE B N 1
ATOM 8687 C CA . ILE B 1 469 ? 19.641 -24.812 -6.676 1 88.88 469 ILE B CA 1
ATOM 8688 C C . ILE B 1 469 ? 20.703 -25.859 -6.406 1 88.88 469 ILE B C 1
ATOM 8690 O O . ILE B 1 469 ? 21.625 -26.031 -7.203 1 88.88 469 ILE B O 1
ATOM 8694 N N . GLN B 1 470 ? 20.578 -26.531 -5.281 1 90.19 470 GLN B N 1
ATOM 8695 C CA . GLN B 1 470 ? 21.516 -27.578 -4.949 1 90.19 470 GLN B CA 1
ATOM 8696 C C . GLN B 1 470 ? 21.422 -28.734 -5.941 1 90.19 470 GLN B C 1
ATOM 869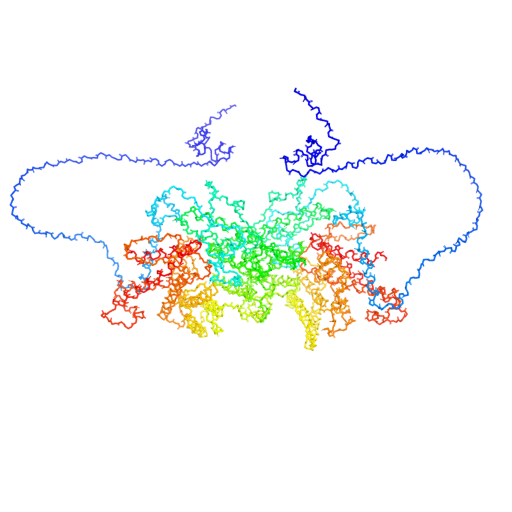8 O O . GLN B 1 470 ? 22.438 -29.375 -6.254 1 90.19 470 GLN B O 1
ATOM 8703 N N . ALA B 1 471 ? 20.219 -28.969 -6.457 1 93.31 471 ALA B N 1
ATOM 8704 C CA . ALA B 1 471 ? 19.984 -30.125 -7.336 1 93.31 471 ALA B CA 1
ATOM 8705 C C . ALA B 1 471 ? 20.469 -29.828 -8.758 1 93.31 471 ALA B C 1
ATOM 8707 O O . ALA B 1 471 ? 21.047 -30.688 -9.414 1 93.31 471 ALA B O 1
ATOM 8708 N N . PHE B 1 472 ? 20.234 -28.547 -9.227 1 90.5 472 PHE B N 1
ATOM 8709 C CA . PHE B 1 472 ? 20.375 -28.359 -10.664 1 90.5 472 PHE B CA 1
ATOM 8710 C C . PHE B 1 472 ? 21.219 -27.109 -10.953 1 90.5 472 PHE B C 1
ATOM 8712 O O . PHE B 1 472 ? 21.375 -26.719 -12.117 1 90.5 472 PHE B O 1
ATOM 8719 N N . SER B 1 473 ? 21.781 -26.359 -9.977 1 79.94 473 SER B N 1
ATOM 8720 C CA . SER B 1 473 ? 22.656 -25.203 -10.07 1 79.94 473 SER B CA 1
ATOM 8721 C C . SER B 1 473 ? 21.984 -24.078 -10.867 1 79.94 473 SER B C 1
ATOM 8723 O O . SER B 1 473 ? 22.672 -23.312 -11.562 1 79.94 473 SER B O 1
ATOM 8725 N N . ASN B 1 474 ? 20.641 -24.078 -11 1 76.5 474 ASN B N 1
ATOM 8726 C CA . ASN B 1 474 ? 19.844 -23.047 -11.633 1 76.5 474 ASN B CA 1
ATOM 8727 C C . ASN B 1 474 ? 20.156 -22.922 -13.117 1 76.5 474 ASN B C 1
ATOM 8729 O O . ASN B 1 474 ? 20.203 -21.812 -13.656 1 76.5 474 ASN B O 1
ATOM 8733 N N . VAL B 1 475 ? 20.469 -23.969 -13.695 1 81.25 475 VAL B N 1
ATOM 8734 C CA . VAL B 1 475 ? 20.672 -23.984 -15.141 1 81.25 475 VAL B CA 1
ATOM 8735 C C . VAL B 1 475 ? 19.375 -23.578 -15.844 1 81.25 475 VAL B C 1
ATOM 8737 O O . VAL B 1 475 ? 18.328 -24.188 -15.609 1 81.25 475 VAL B O 1
ATOM 8740 N N . PRO B 1 476 ? 19.5 -22.516 -16.672 1 84.5 476 PRO B N 1
ATOM 8741 C CA . PRO B 1 476 ? 18.266 -22.062 -17.312 1 84.5 476 PRO B CA 1
ATOM 8742 C C . PRO B 1 476 ? 17.75 -23.062 -18.344 1 84.5 476 PRO B C 1
ATOM 8744 O O . PRO B 1 476 ? 18.531 -23.688 -19.062 1 84.5 476 PRO B O 1
ATOM 8747 N N . LEU B 1 477 ? 16.516 -23.25 -18.344 1 85.44 477 LEU B N 1
ATOM 8748 C CA . LEU B 1 477 ? 15.844 -24.141 -19.281 1 85.44 477 LEU B CA 1
ATOM 8749 C C . LEU B 1 477 ? 14.906 -23.344 -20.188 1 85.44 477 LEU B C 1
ATOM 8751 O O . LEU B 1 477 ? 14.836 -23.609 -21.391 1 85.44 477 LEU B O 1
ATOM 8755 N N . PHE B 1 478 ? 14.266 -22.344 -19.656 1 85.56 478 PHE B N 1
ATOM 8756 C CA . PHE B 1 478 ? 13.266 -21.562 -20.375 1 85.56 478 PHE B CA 1
ATOM 8757 C C . PHE B 1 478 ? 13.883 -20.297 -20.953 1 85.56 478 PHE B C 1
ATOM 8759 O O . PHE B 1 478 ? 14.922 -19.828 -20.469 1 85.56 478 PHE B O 1
ATOM 8766 N N . VAL B 1 479 ? 13.242 -19.797 -21.922 1 78.44 479 VAL B N 1
ATOM 8767 C CA . VAL B 1 479 ? 13.758 -18.609 -22.609 1 78.44 479 VAL B CA 1
ATOM 8768 C C . VAL B 1 479 ? 13.633 -17.391 -21.703 1 78.44 479 VAL B C 1
ATOM 8770 O O . VAL B 1 479 ? 14.602 -16.656 -21.5 1 78.44 479 VAL B O 1
ATOM 8773 N N . ASP B 1 480 ? 12.469 -17.25 -21.203 1 82 480 ASP B N 1
ATOM 8774 C CA . ASP B 1 480 ? 12.211 -16.109 -20.328 1 82 480 ASP B CA 1
ATOM 8775 C C . ASP B 1 480 ? 12.289 -16.516 -18.859 1 82 480 ASP B C 1
ATOM 8777 O O . ASP B 1 480 ? 12.227 -17.703 -18.531 1 82 480 ASP B O 1
ATOM 8781 N N . LYS B 1 481 ? 12.531 -15.547 -18.062 1 84 481 LYS B N 1
ATOM 8782 C CA . LYS B 1 481 ? 12.484 -15.781 -16.625 1 84 481 LYS B CA 1
ATOM 8783 C C . LYS B 1 481 ? 11.047 -15.961 -16.141 1 84 481 LYS B C 1
ATOM 8785 O O . LYS B 1 481 ? 10.172 -15.148 -16.453 1 84 481 LYS B O 1
ATOM 8790 N N . HIS B 1 482 ? 10.742 -17.094 -15.547 1 85.06 482 HIS B N 1
ATOM 8791 C CA . HIS B 1 482 ? 9.43 -17.375 -14.984 1 85.06 482 HIS B CA 1
ATOM 8792 C C . HIS B 1 482 ? 9.555 -17.906 -13.562 1 85.06 482 HIS B C 1
ATOM 8794 O O . HIS B 1 482 ? 10.367 -18.797 -13.289 1 85.06 482 HIS B O 1
ATOM 8800 N N . CYS B 1 483 ? 8.742 -17.406 -12.609 1 89.44 483 CYS B N 1
ATOM 8801 C CA . CYS B 1 483 ? 8.57 -18.016 -11.297 1 89.44 483 CYS B CA 1
ATOM 8802 C C . CYS B 1 483 ? 9.914 -18.25 -10.625 1 89.44 483 CYS B C 1
ATOM 8804 O O . CYS B 1 483 ? 10.188 -19.344 -10.125 1 89.44 483 CYS B O 1
ATOM 8806 N N . ASP B 1 484 ? 10.883 -17.328 -10.734 1 85.25 484 ASP B N 1
ATOM 8807 C CA . ASP B 1 484 ? 12.18 -17.328 -10.078 1 85.25 484 ASP B CA 1
ATOM 8808 C C . ASP B 1 484 ? 13.148 -18.281 -10.773 1 85.25 484 ASP B C 1
ATOM 8810 O O . ASP B 1 484 ? 14.211 -18.609 -10.234 1 85.25 484 ASP B O 1
ATOM 8814 N N . ILE B 1 485 ? 12.711 -18.859 -11.875 1 88.19 485 ILE B N 1
ATOM 8815 C CA . ILE B 1 485 ? 13.602 -19.656 -12.711 1 88.19 485 ILE B CA 1
ATOM 8816 C C . ILE B 1 485 ? 14.289 -18.766 -13.734 1 88.19 485 ILE B C 1
ATOM 8818 O O . ILE B 1 485 ? 13.625 -18.094 -14.531 1 88.19 485 ILE B O 1
ATOM 8822 N N . ASP B 1 486 ? 15.547 -18.766 -13.703 1 83.06 486 ASP B N 1
ATOM 8823 C CA . ASP B 1 486 ? 16.297 -17.891 -14.594 1 83.06 486 ASP B CA 1
ATOM 8824 C C . ASP B 1 486 ? 16.078 -18.281 -16.047 1 83.06 486 ASP B C 1
ATOM 8826 O O . ASP B 1 486 ? 15.938 -19.453 -16.375 1 83.06 486 ASP B O 1
ATOM 8830 N N . GLY B 1 487 ? 16.062 -17.266 -16.891 1 80.81 487 GLY B N 1
ATOM 8831 C CA . GLY B 1 487 ? 15.867 -17.5 -18.312 1 80.81 487 GLY B CA 1
ATOM 8832 C C . GLY B 1 487 ? 17.172 -17.516 -19.094 1 80.81 487 GLY B C 1
ATOM 8833 O O . GLY B 1 487 ? 18.219 -17.109 -18.578 1 80.81 487 GLY B O 1
ATOM 8834 N N . LEU B 1 488 ? 17.062 -18.062 -20.188 1 76.25 488 LEU B N 1
ATOM 8835 C CA . LEU B 1 488 ? 18.203 -18.094 -21.109 1 76.25 488 LEU B CA 1
ATOM 8836 C C . LEU B 1 488 ? 18.516 -16.688 -21.625 1 76.25 488 LEU B C 1
ATOM 8838 O O . LEU B 1 488 ? 19.672 -16.375 -21.906 1 76.25 488 LEU B O 1
ATOM 8842 N N . MET B 1 489 ? 17.516 -15.883 -21.672 1 64.75 489 MET B N 1
ATOM 8843 C CA . MET B 1 489 ? 17.703 -14.508 -22.125 1 64.75 489 MET B CA 1
ATOM 8844 C C . MET B 1 489 ? 18.031 -13.586 -20.969 1 64.75 489 MET B C 1
ATOM 8846 O O . MET B 1 489 ? 17.266 -13.484 -20 1 64.75 489 MET B O 1
ATOM 8850 N N . VAL B 1 490 ? 19.344 -13.156 -20.953 1 58.84 490 VAL B N 1
ATOM 8851 C CA . VAL B 1 490 ? 19.75 -12.18 -19.953 1 58.84 490 VAL B CA 1
ATOM 8852 C C . VAL B 1 490 ? 20.125 -10.859 -20.625 1 58.84 490 VAL B C 1
ATOM 8854 O O . VAL B 1 490 ? 21.047 -10.805 -21.438 1 58.84 490 VAL B O 1
ATOM 8857 N N . ASN B 1 491 ? 19.422 -9.828 -20.203 1 54.56 491 ASN B N 1
ATOM 8858 C CA . ASN B 1 491 ? 19.625 -8.508 -20.781 1 54.56 491 ASN B CA 1
ATOM 8859 C C . ASN B 1 491 ? 19.547 -8.547 -22.312 1 54.56 491 ASN B C 1
ATOM 8861 O O . ASN B 1 491 ? 20.391 -7.969 -23 1 54.56 491 ASN B O 1
ATOM 8865 N N . GLY B 1 492 ? 18.672 -9.328 -22.766 1 52.78 492 GLY B N 1
ATOM 8866 C CA . GLY B 1 492 ? 18.422 -9.367 -24.188 1 52.78 492 GLY B CA 1
ATOM 8867 C C . GLY B 1 492 ? 19.359 -10.289 -24.938 1 52.78 492 GLY B C 1
ATOM 8868 O O . GLY B 1 492 ? 19.25 -10.461 -26.156 1 52.78 492 GLY B O 1
ATOM 8869 N N . GLU B 1 493 ? 20.375 -10.719 -24.156 1 59.66 493 GLU B N 1
ATOM 8870 C CA . GLU B 1 493 ? 21.344 -11.602 -24.797 1 59.66 493 GLU B CA 1
ATOM 8871 C C . GLU B 1 493 ? 21.266 -13.016 -24.219 1 59.66 493 GLU B C 1
ATOM 8873 O O . GLU B 1 493 ? 20.969 -13.195 -23.031 1 59.66 493 GLU B O 1
ATOM 8878 N N . LEU B 1 494 ? 21.234 -13.883 -25.125 1 57.81 494 LEU B N 1
ATOM 8879 C CA . LEU B 1 494 ? 21.25 -15.281 -24.703 1 57.81 494 LEU B CA 1
ATOM 8880 C C . LEU B 1 494 ? 22.484 -15.586 -23.875 1 57.81 494 LEU B C 1
ATOM 8882 O O . LEU B 1 494 ? 23.609 -15.312 -24.297 1 57.81 494 LEU B O 1
ATOM 8886 N N . SER B 1 495 ? 22.406 -15.578 -22.609 1 57.97 495 SER B N 1
ATOM 8887 C CA . SER B 1 495 ? 23.547 -15.914 -21.75 1 57.97 495 SER B CA 1
ATOM 8888 C C . SER B 1 495 ? 23.688 -17.422 -21.578 1 57.97 495 SER B C 1
ATOM 8890 O O . SER B 1 495 ? 22.781 -18.094 -21.078 1 57.97 495 SER B O 1
ATOM 8892 N N . LEU B 1 496 ? 24.422 -18 -22.438 1 50.47 496 LEU B N 1
ATOM 8893 C CA . LEU B 1 496 ? 24.672 -19.438 -22.344 1 50.47 496 LEU B CA 1
ATOM 8894 C C . LEU B 1 496 ? 25.594 -19.766 -21.172 1 50.47 496 LEU B C 1
ATOM 8896 O O . LEU B 1 496 ? 25.922 -20.922 -20.938 1 50.47 496 LEU B O 1
ATOM 8900 N N . THR B 1 497 ? 26.203 -18.703 -20.609 1 48 497 THR B N 1
ATOM 8901 C CA . THR B 1 497 ? 27.188 -19.031 -19.578 1 48 497 THR B CA 1
ATOM 8902 C C . THR B 1 497 ? 26.5 -19.453 -18.281 1 48 497 THR B C 1
ATOM 8904 O O . THR B 1 497 ? 25.656 -18.719 -17.766 1 48 497 THR B O 1
ATOM 8907 N N . PRO B 1 498 ? 26.578 -20.719 -18.141 1 46.38 498 PRO B N 1
ATOM 8908 C CA . PRO B 1 498 ? 26.062 -21.109 -16.828 1 46.38 498 PRO B CA 1
ATOM 8909 C C . PRO B 1 498 ? 26.562 -20.219 -15.695 1 46.38 498 PRO B C 1
ATOM 8911 O O . PRO B 1 498 ? 27.719 -19.797 -15.695 1 46.38 498 PRO B O 1
ATOM 8914 N N . GLN B 1 499 ? 25.844 -19.266 -15.273 1 48.06 499 GLN B N 1
ATOM 8915 C CA . GLN B 1 499 ? 26.359 -18.578 -14.094 1 48.06 499 GLN B CA 1
ATOM 8916 C C . GLN B 1 499 ? 27.047 -19.547 -13.141 1 48.06 499 GLN B C 1
ATOM 8918 O O . GLN B 1 499 ? 26.703 -20.719 -13.086 1 48.06 499 GLN B O 1
ATOM 8923 N N . SER B 1 500 ? 28.328 -19.328 -12.867 1 43.91 500 SER B N 1
ATOM 8924 C CA . SER B 1 500 ? 29.172 -20.172 -12 1 43.91 500 SER B CA 1
ATOM 8925 C C . SER B 1 500 ? 28.344 -20.828 -10.906 1 43.91 500 SER B C 1
ATOM 8927 O O . SER B 1 500 ? 27.406 -20.219 -10.367 1 43.91 500 SER B O 1
ATOM 8929 N N . PRO B 1 501 ? 28.312 -22.172 -11.016 1 44.88 501 PRO B N 1
ATOM 8930 C CA . PRO B 1 501 ? 27.656 -22.859 -9.906 1 44.88 501 PRO B CA 1
ATOM 8931 C C . PRO B 1 501 ? 27.797 -22.109 -8.578 1 44.88 501 PRO B C 1
ATOM 8933 O O . PRO B 1 501 ? 28.906 -21.734 -8.203 1 44.88 501 PRO B O 1
ATOM 8936 N N . THR B 1 502 ? 26.984 -21.219 -8.266 1 48.5 502 THR B N 1
ATOM 8937 C CA . THR B 1 502 ? 27.047 -20.719 -6.898 1 48.5 502 THR B CA 1
ATOM 8938 C C . THR B 1 502 ? 27.516 -21.797 -5.941 1 48.5 502 THR B C 1
ATOM 8940 O O . THR B 1 502 ? 27.078 -22.953 -6.035 1 48.5 502 THR B O 1
ATOM 8943 N N . ASP B 1 503 ? 28.656 -21.734 -5.438 1 49.06 503 ASP B N 1
ATOM 8944 C CA . ASP B 1 503 ? 29.266 -22.656 -4.488 1 49.06 503 ASP B CA 1
ATOM 8945 C C . ASP B 1 503 ? 28.219 -23.281 -3.57 1 49.06 503 ASP B C 1
ATOM 8947 O O . ASP B 1 503 ? 27.578 -22.578 -2.789 1 49.06 503 ASP B O 1
ATOM 8951 N N . SER B 1 504 ? 27.531 -24.469 -4.027 1 54.81 504 SER B N 1
ATOM 8952 C CA . SER B 1 504 ? 26.625 -25.406 -3.389 1 54.81 504 SER B CA 1
ATOM 8953 C C . SER B 1 504 ? 27.016 -25.672 -1.939 1 54.81 504 SER B C 1
ATOM 8955 O O . SER B 1 504 ? 26.375 -26.469 -1.245 1 54.81 504 SER B O 1
ATOM 8957 N N . SER B 1 505 ? 28.078 -25.031 -1.528 1 59 505 SER B N 1
ATOM 8958 C CA . SER B 1 505 ? 28.594 -25.422 -0.222 1 59 505 SER B CA 1
ATOM 8959 C C . SER B 1 505 ? 27.656 -24.984 0.898 1 59 505 SER B C 1
ATOM 8961 O O . SER B 1 505 ? 27.781 -25.453 2.035 1 59 505 SER B O 1
ATOM 8963 N N . SER B 1 506 ? 26.625 -24.234 0.47 1 72.56 506 SER B N 1
ATOM 8964 C CA . SER B 1 506 ? 25.875 -23.703 1.606 1 72.56 506 SER B CA 1
ATOM 8965 C C . SER B 1 506 ? 24.656 -24.547 1.91 1 72.56 506 SER B C 1
ATOM 8967 O O . SER B 1 506 ? 23.953 -24.328 2.904 1 72.56 506 SER B O 1
ATOM 8969 N N . SER B 1 507 ? 24.516 -25.734 1.149 1 83.81 507 SER B N 1
ATOM 8970 C CA . SER B 1 507 ? 23.375 -26.594 1.456 1 83.81 507 SER B CA 1
ATOM 8971 C C . SER B 1 507 ? 23.812 -27.812 2.27 1 83.81 507 SER B C 1
ATOM 8973 O O . SER B 1 507 ? 24.859 -28.406 2.002 1 83.81 507 SER B O 1
ATOM 8975 N N . PRO B 1 508 ? 23.094 -28.094 3.314 1 90.75 508 PRO B N 1
ATOM 8976 C CA . PRO B 1 508 ? 23.406 -29.281 4.105 1 90.75 508 PRO B CA 1
ATOM 8977 C C . PRO B 1 508 ? 23.062 -30.578 3.377 1 90.75 508 PRO B C 1
ATOM 8979 O O . PRO B 1 508 ? 23.391 -31.672 3.859 1 90.75 508 PRO B O 1
ATOM 8982 N N . PHE B 1 509 ? 22.484 -30.547 2.195 1 93.38 509 PHE B N 1
ATOM 8983 C CA . PHE B 1 509 ? 22.078 -31.719 1.423 1 93.38 509 PHE B CA 1
ATOM 8984 C C . PHE B 1 509 ? 23.016 -31.938 0.246 1 93.38 509 PHE B C 1
ATOM 8986 O O . PHE B 1 509 ? 23.547 -30.984 -0.317 1 93.38 509 PHE B O 1
ATOM 8993 N N . THR B 1 510 ? 23.234 -33.188 -0.071 1 92.31 510 THR B N 1
ATOM 8994 C CA . THR B 1 510 ? 23.984 -33.5 -1.282 1 92.31 510 THR B CA 1
ATOM 8995 C C . THR B 1 510 ? 23.141 -33.25 -2.525 1 92.31 510 THR B C 1
ATOM 8997 O O . THR B 1 510 ? 21.906 -33.094 -2.434 1 92.31 510 THR B O 1
ATOM 9000 N N . SER B 1 511 ? 23.734 -33.188 -3.621 1 92.56 511 SER B N 1
ATOM 9001 C CA . SER B 1 511 ? 23.031 -32.969 -4.883 1 92.56 511 SER B CA 1
ATOM 9002 C C . SER B 1 511 ? 22.047 -34.094 -5.168 1 92.56 511 SER B C 1
ATOM 9004 O O . SER B 1 511 ? 20.953 -33.875 -5.703 1 92.56 511 SER B O 1
ATOM 9006 N N . GLU B 1 512 ? 22.422 -35.344 -4.805 1 94.12 512 GLU B N 1
ATOM 9007 C CA . GLU B 1 512 ? 21.547 -36.5 -5.027 1 94.12 512 GLU B CA 1
ATOM 9008 C C . GLU B 1 512 ? 20.297 -36.406 -4.156 1 94.12 512 GLU B C 1
ATOM 9010 O O . GLU B 1 512 ? 19.188 -36.656 -4.633 1 94.12 512 GLU B O 1
ATOM 9015 N N . GLN B 1 513 ? 20.531 -36.031 -2.922 1 94.88 513 GLN B N 1
ATOM 9016 C CA . GLN B 1 513 ? 19.406 -35.906 -2 1 94.88 513 GLN B CA 1
ATOM 9017 C C . GLN B 1 513 ? 18.453 -34.812 -2.455 1 94.88 513 GLN B C 1
ATOM 9019 O O . GLN B 1 513 ? 17.234 -34.969 -2.373 1 94.88 513 GLN B O 1
ATOM 9024 N N . ALA B 1 514 ? 19.031 -33.719 -2.881 1 96.44 514 ALA B N 1
ATOM 9025 C CA . ALA B 1 514 ? 18.234 -32.594 -3.357 1 96.44 514 ALA B CA 1
ATOM 9026 C C . ALA B 1 514 ? 17.453 -32.969 -4.605 1 96.44 514 ALA B C 1
ATOM 9028 O O . ALA B 1 514 ? 16.281 -32.562 -4.754 1 96.44 514 ALA B O 1
ATOM 9029 N N . THR B 1 515 ? 18.078 -33.688 -5.496 1 95.81 515 THR B N 1
ATOM 9030 C CA . THR B 1 515 ? 17.406 -34.125 -6.715 1 95.81 515 THR B CA 1
ATOM 9031 C C . THR B 1 515 ? 16.234 -35.062 -6.395 1 95.81 515 THR B C 1
ATOM 9033 O O . THR B 1 515 ? 15.172 -34.938 -7.004 1 95.81 515 THR B O 1
ATOM 9036 N N . ILE B 1 516 ? 16.438 -35.938 -5.484 1 96.5 516 ILE B N 1
ATOM 9037 C CA . ILE B 1 516 ? 15.367 -36.875 -5.07 1 96.5 516 ILE B CA 1
ATOM 9038 C C . ILE B 1 516 ? 14.211 -36.062 -4.48 1 96.5 516 ILE B C 1
ATOM 9040 O O . ILE B 1 516 ? 13.047 -36.344 -4.762 1 96.5 516 ILE B O 1
ATOM 9044 N N . ALA B 1 517 ? 14.547 -35.062 -3.615 1 97.5 517 ALA B N 1
ATOM 9045 C CA . ALA B 1 517 ? 13.523 -34.219 -3.027 1 97.5 517 ALA B CA 1
ATOM 9046 C C . ALA B 1 517 ? 12.719 -33.5 -4.109 1 97.5 517 ALA B C 1
ATOM 9048 O O . ALA B 1 517 ? 11.492 -33.406 -4.027 1 97.5 517 ALA B O 1
ATOM 9049 N N . CYS B 1 518 ? 13.391 -32.969 -5.098 1 97.81 518 CYS B N 1
ATOM 9050 C CA . CYS B 1 518 ? 12.734 -32.281 -6.203 1 97.81 518 CYS B CA 1
ATOM 9051 C C . CYS B 1 518 ? 11.844 -33.219 -6.992 1 97.81 518 CYS B C 1
ATOM 9053 O O . CYS B 1 518 ? 10.742 -32.875 -7.391 1 97.81 518 CYS B O 1
ATOM 9055 N N . LEU B 1 519 ? 12.328 -34.438 -7.246 1 97.75 519 LEU B N 1
ATOM 9056 C CA . LEU B 1 519 ? 11.547 -35.438 -7.984 1 97.75 519 LEU B CA 1
ATOM 9057 C C . LEU B 1 519 ? 10.25 -35.75 -7.254 1 97.75 519 LEU B C 1
ATOM 9059 O O . LEU B 1 519 ? 9.164 -35.656 -7.84 1 97.75 519 LEU B O 1
ATOM 9063 N N . LYS B 1 520 ? 10.352 -36.094 -6 1 96.94 520 LYS B N 1
ATOM 9064 C CA . LYS B 1 520 ? 9.188 -36.469 -5.211 1 96.94 520 LYS B CA 1
ATOM 9065 C C . LYS B 1 520 ? 8.172 -35.344 -5.137 1 96.94 520 LYS B C 1
ATOM 9067 O O . LYS B 1 520 ? 6.973 -35.562 -5.324 1 96.94 520 LYS B O 1
ATOM 9072 N N . SER B 1 521 ? 8.656 -34.156 -4.855 1 98.31 521 SER B N 1
ATOM 9073 C CA . SER B 1 521 ? 7.766 -33 -4.711 1 98.31 521 SER B CA 1
ATOM 9074 C C . SER B 1 521 ? 7.156 -32.594 -6.051 1 98.31 521 SER B C 1
ATOM 9076 O O . SER B 1 521 ? 6 -32.188 -6.109 1 98.31 521 SER B O 1
ATOM 9078 N N . SER B 1 522 ? 7.941 -32.688 -7.129 1 98.44 522 SER B N 1
ATOM 9079 C CA . SER B 1 522 ? 7.41 -32.344 -8.445 1 98.44 522 SER B CA 1
ATOM 9080 C C . SER B 1 522 ? 6.297 -33.281 -8.852 1 98.44 522 SER B C 1
ATOM 9082 O O . SER B 1 522 ? 5.305 -32.875 -9.453 1 98.44 522 SER B O 1
ATOM 9084 N N . LEU B 1 523 ? 6.488 -34.531 -8.578 1 97.19 523 LEU B N 1
ATOM 9085 C CA . LEU B 1 523 ? 5.434 -35.5 -8.867 1 97.19 523 LEU B CA 1
ATOM 9086 C C . LEU B 1 523 ? 4.219 -35.25 -7.977 1 97.19 523 LEU B C 1
ATOM 9088 O O . LEU B 1 523 ? 3.084 -35.5 -8.391 1 97.19 523 LEU B O 1
ATOM 9092 N N . GLY B 1 524 ? 4.508 -34.812 -6.742 1 96.25 524 GLY B N 1
ATOM 9093 C CA . GLY B 1 524 ? 3.406 -34.375 -5.891 1 96.25 524 GLY B CA 1
ATOM 9094 C C . GLY B 1 524 ? 2.602 -33.25 -6.477 1 96.25 524 GLY B C 1
ATOM 9095 O O . GLY B 1 524 ? 1.369 -33.25 -6.434 1 96.25 524 GLY B O 1
ATOM 9096 N N . VAL B 1 525 ? 3.258 -32.219 -6.992 1 97.62 525 VAL B N 1
ATOM 9097 C CA . VAL B 1 525 ? 2.598 -31.094 -7.648 1 97.62 525 VAL B CA 1
ATOM 9098 C C . VAL B 1 525 ? 1.749 -31.594 -8.812 1 97.62 525 VAL B C 1
ATOM 9100 O O . VAL B 1 525 ? 0.61 -31.156 -8.992 1 97.62 525 VAL B O 1
ATOM 9103 N N . ALA B 1 526 ? 2.305 -32.531 -9.602 1 96.19 526 ALA B N 1
ATOM 9104 C CA . ALA B 1 526 ? 1.598 -33.062 -10.758 1 96.19 526 ALA B CA 1
ATOM 9105 C C . ALA B 1 526 ? 0.305 -33.75 -10.328 1 96.19 526 ALA B C 1
ATOM 9107 O O . ALA B 1 526 ? -0.734 -33.594 -10.977 1 96.19 526 ALA B O 1
ATOM 9108 N N . ARG B 1 527 ? 0.365 -34.531 -9.289 1 94.31 527 ARG B N 1
ATOM 9109 C CA . ARG B 1 527 ? -0.824 -35.219 -8.789 1 94.31 527 ARG B CA 1
ATOM 9110 C C . ARG B 1 527 ? -1.882 -34.219 -8.336 1 94.31 527 ARG B C 1
ATOM 9112 O O . ARG B 1 527 ? -3.074 -34.406 -8.578 1 94.31 527 ARG B O 1
ATOM 9119 N N . ALA B 1 528 ? -1.425 -33.219 -7.645 1 94.25 528 ALA B N 1
ATOM 9120 C CA . ALA B 1 528 ? -2.355 -32.188 -7.164 1 94.25 528 ALA B CA 1
ATOM 9121 C C . ALA B 1 528 ? -3.031 -31.484 -8.328 1 94.25 528 ALA B C 1
ATOM 9123 O O . ALA B 1 528 ? -4.238 -31.234 -8.297 1 94.25 528 ALA B O 1
ATOM 9124 N N . PHE B 1 529 ? -2.281 -31.109 -9.359 1 92.88 529 PHE B N 1
ATOM 9125 C CA . PHE B 1 529 ? -2.842 -30.438 -10.531 1 92.88 529 PHE B CA 1
ATOM 9126 C C . PHE B 1 529 ? -3.836 -31.344 -11.25 1 92.88 529 PHE B C 1
ATOM 9128 O O . PHE B 1 529 ? -4.879 -30.891 -11.719 1 92.88 529 PHE B O 1
ATOM 9135 N N . ARG B 1 530 ? -3.506 -32.562 -11.336 1 89.38 530 ARG B N 1
ATOM 9136 C CA . ARG B 1 530 ? -4.426 -33.531 -11.945 1 89.38 530 ARG B CA 1
ATOM 9137 C C . ARG B 1 530 ? -5.727 -33.625 -11.156 1 89.38 530 ARG B C 1
ATOM 9139 O O . ARG B 1 530 ? -6.812 -33.594 -11.742 1 89.38 530 ARG B O 1
ATOM 9146 N N . SER B 1 531 ? -5.551 -33.688 -9.883 1 87.69 531 SER B N 1
ATOM 9147 C CA . SER B 1 531 ? -6.727 -33.75 -9.023 1 87.69 531 SER B CA 1
ATOM 9148 C C . SER B 1 531 ? -7.602 -32.5 -9.18 1 87.69 531 SER B C 1
ATOM 9150 O O . SER B 1 531 ? -8.828 -32.625 -9.18 1 87.69 531 SER B O 1
ATOM 9152 N N . LEU B 1 532 ? -6.988 -31.375 -9.234 1 88 532 LEU B N 1
ATOM 9153 C CA . LEU B 1 532 ? -7.711 -30.125 -9.391 1 88 532 LEU B CA 1
ATOM 9154 C C . LEU B 1 532 ? -8.461 -30.094 -10.719 1 88 532 LEU B C 1
ATOM 9156 O O . LEU B 1 532 ? -9.625 -29.688 -10.766 1 88 532 LEU B O 1
ATOM 9160 N N . SER B 1 533 ? -7.836 -30.484 -11.758 1 83.5 533 SER B N 1
ATOM 9161 C CA . SER B 1 533 ? -8.445 -30.469 -13.078 1 83.5 533 SER B CA 1
ATOM 9162 C C . SER B 1 533 ? -9.609 -31.453 -13.164 1 83.5 533 SER B C 1
ATOM 9164 O O . SER B 1 533 ? -10.656 -31.141 -13.719 1 83.5 533 SER B O 1
ATOM 9166 N N . GLU B 1 534 ? -9.445 -32.625 -12.625 1 78.62 534 GLU B N 1
ATOM 9167 C CA . GLU B 1 534 ? -10.469 -33.656 -12.664 1 78.62 534 GLU B CA 1
ATOM 9168 C C . GLU B 1 534 ? -11.633 -33.312 -11.734 1 78.62 534 GLU B C 1
ATOM 9170 O O . GLU B 1 534 ? -12.789 -33.562 -12.055 1 78.62 534 GLU B O 1
ATOM 9175 N N . GLY B 1 535 ? -11.281 -32.781 -10.656 1 74.94 535 GLY B N 1
ATOM 9176 C CA . GLY B 1 535 ? -12.289 -32.5 -9.648 1 74.94 535 GLY B CA 1
ATOM 9177 C C . GLY B 1 535 ? -13.172 -31.328 -10.023 1 74.94 535 GLY B C 1
ATOM 9178 O O . GLY B 1 535 ? -14.336 -31.266 -9.625 1 74.94 535 GLY B O 1
ATOM 9179 N N . LEU B 1 536 ? -12.625 -30.375 -10.664 1 76.31 536 LEU B N 1
ATOM 9180 C CA . LEU B 1 536 ? -13.383 -29.156 -10.961 1 76.31 536 LEU B CA 1
ATOM 9181 C C . LEU B 1 536 ? -14.031 -29.234 -12.336 1 76.31 536 LEU B C 1
ATOM 9183 O O . LEU B 1 536 ? -14.758 -28.328 -12.742 1 76.31 536 LEU B O 1
ATOM 9187 N N . SER B 1 537 ? -13.797 -30.328 -13.094 1 68.69 537 SER B N 1
ATOM 9188 C CA . SER B 1 537 ? -14.461 -30.531 -14.383 1 68.69 537 SER B CA 1
ATOM 9189 C C . SER B 1 537 ? -15.953 -30.781 -14.203 1 68.69 537 SER B C 1
ATOM 9191 O O . SER B 1 537 ? -16.375 -31.406 -13.227 1 68.69 537 SER B O 1
ATOM 9193 N N . LEU B 1 538 ? -16.828 -29.938 -14.719 1 56.75 538 LEU B N 1
ATOM 9194 C CA . LEU B 1 538 ? -18.281 -30.016 -14.594 1 56.75 538 LEU B CA 1
ATOM 9195 C C . LEU B 1 538 ? -18.766 -31.406 -15.008 1 56.75 538 LEU B C 1
ATOM 9197 O O . LEU B 1 538 ? -18.297 -31.969 -16 1 56.75 538 LEU B O 1
ATOM 9201 N N . PRO B 1 539 ? -19.547 -32.188 -14.094 1 47.25 539 PRO B N 1
ATOM 9202 C CA . PRO B 1 539 ? -20.062 -33.531 -14.375 1 47.25 539 PRO B CA 1
ATOM 9203 C C . PRO B 1 539 ? -20.594 -33.688 -15.797 1 47.25 539 PRO B C 1
ATOM 9205 O O . PRO B 1 539 ? -20.5 -34.75 -16.391 1 47.25 539 PRO B O 1
ATOM 9208 N N . ASN B 1 540 ? -21.531 -32.938 -16.25 1 44.28 540 ASN B N 1
ATOM 9209 C CA . ASN B 1 540 ? -22.406 -33.25 -17.375 1 44.28 540 ASN B CA 1
ATOM 9210 C C . ASN B 1 540 ? -21.625 -33.344 -18.688 1 44.28 540 ASN B C 1
ATOM 9212 O O . ASN B 1 540 ? -22.203 -33.594 -19.734 1 44.28 540 ASN B O 1
ATOM 9216 N N . THR B 1 541 ? -20.484 -32.906 -18.734 1 40.19 541 THR B N 1
ATOM 9217 C CA . THR B 1 541 ? -19.906 -32.969 -20.078 1 40.19 541 THR B CA 1
ATOM 9218 C C . THR B 1 541 ? -19.406 -34.406 -20.359 1 40.19 541 THR B C 1
ATOM 9220 O O . THR B 1 541 ? -18.828 -34.656 -21.406 1 40.19 541 THR B O 1
ATOM 9223 N N . ILE B 1 542 ? -19.375 -35.25 -19.359 1 36.62 542 ILE B N 1
ATOM 9224 C CA . ILE B 1 542 ? -19.062 -36.594 -19.75 1 36.62 542 ILE B CA 1
ATOM 9225 C C . ILE B 1 542 ? -20.328 -37.312 -20.219 1 36.62 542 ILE B C 1
ATOM 9227 O O . ILE B 1 542 ? -21.172 -37.688 -19.406 1 36.62 542 ILE B O 1
ATOM 9231 N N . ASN B 1 543 ? -21.016 -37.219 -21.281 1 33.34 543 ASN B N 1
ATOM 9232 C CA . ASN B 1 543 ? -21.844 -38.281 -21.844 1 33.34 543 ASN B CA 1
ATOM 9233 C C . ASN B 1 543 ? -21.172 -39.625 -21.719 1 33.34 543 ASN B C 1
ATOM 9235 O O . ASN B 1 543 ? -20 -39.781 -22.062 1 33.34 543 ASN B O 1
ATOM 9239 N N . PRO B 1 544 ? -21.656 -40.594 -21.016 1 32.34 544 PRO B N 1
ATOM 9240 C CA . PRO B 1 544 ? -21.156 -41.938 -21.141 1 32.34 544 PRO B CA 1
ATOM 9241 C C . PRO B 1 544 ? -20.797 -42.312 -22.578 1 32.34 544 PRO B C 1
ATOM 9243 O O . PRO B 1 544 ? -21.453 -41.875 -23.516 1 32.34 544 PRO B O 1
ATOM 9246 N N . PRO B 1 545 ? -19.625 -42.938 -22.859 1 31.48 545 PRO B N 1
ATOM 9247 C CA . PRO B 1 545 ? -19.453 -43.531 -24.188 1 31.48 545 PRO B CA 1
ATOM 9248 C C . PRO B 1 545 ? -20.578 -44.5 -24.562 1 31.48 545 PRO B C 1
ATOM 9250 O O . PRO B 1 545 ? -20.797 -45.5 -23.875 1 31.48 545 PRO B O 1
ATOM 9253 N N . SER B 1 546 ? -21.688 -44.406 -24.984 1 29.36 546 SER B N 1
ATOM 9254 C CA . SER B 1 546 ? -22.297 -45.469 -25.766 1 29.36 546 SER B CA 1
ATOM 9255 C C . SER B 1 546 ? -21.25 -46.219 -26.578 1 29.36 546 SER B C 1
ATOM 9257 O O . SER B 1 546 ? -20.188 -45.688 -26.891 1 29.36 546 SER B O 1
ATOM 9259 N N . GLN B 1 547 ? -21.297 -47.688 -26.844 1 29.47 547 GLN B N 1
ATOM 9260 C CA . GLN B 1 547 ? -20.547 -48.719 -27.547 1 29.47 547 GLN B CA 1
ATOM 9261 C C . GLN B 1 547 ? -19.844 -48.156 -28.781 1 29.47 547 GLN B C 1
ATOM 9263 O O . GLN B 1 547 ? -19.062 -48.844 -29.438 1 29.47 547 GLN B O 1
ATOM 9268 N N . ALA B 1 548 ? -20.609 -47.594 -29.734 1 31.56 548 ALA B N 1
ATOM 9269 C CA . ALA B 1 548 ? -20.062 -47.594 -31.078 1 31.56 548 ALA B CA 1
ATOM 9270 C C . ALA B 1 548 ? -18.672 -46.969 -31.125 1 31.56 548 ALA B C 1
ATOM 9272 O O . ALA B 1 548 ? -18.234 -46.344 -30.141 1 31.56 548 ALA B O 1
ATOM 9273 N N . HIS B 1 549 ? -18.25 -46.281 -32.344 1 28.17 549 HIS B N 1
ATOM 9274 C CA . HIS B 1 549 ? -16.969 -45.906 -32.938 1 28.17 549 HIS B CA 1
ATOM 9275 C C . HIS B 1 549 ? -16.203 -44.938 -32.031 1 28.17 549 HIS B C 1
ATOM 9277 O O . HIS B 1 549 ? -16.797 -44 -31.484 1 28.17 549 HIS B O 1
ATOM 9283 N N . LYS B 1 550 ? -15.086 -45.219 -31.281 1 31.73 550 LYS B N 1
ATOM 9284 C CA . LYS B 1 550 ? -13.781 -44.719 -30.859 1 31.73 550 LYS B CA 1
ATOM 9285 C C . LYS B 1 550 ? -13.414 -43.438 -31.609 1 31.73 550 LYS B C 1
ATOM 9287 O O . LYS B 1 550 ? -12.281 -43.281 -32.062 1 31.73 550 LYS B O 1
ATOM 9292 N N . SER B 1 551 ? -14.234 -42.812 -32.344 1 28.2 551 SER B N 1
ATOM 9293 C CA . SER B 1 551 ? -13.688 -41.688 -33.125 1 28.2 551 SER B CA 1
ATOM 9294 C C . SER B 1 551 ? -13.016 -40.688 -32.219 1 28.2 551 SER B C 1
ATOM 9296 O O . SER B 1 551 ? -13.391 -40.531 -31.047 1 28.2 551 SER B O 1
ATOM 9298 N N . LYS B 1 552 ? -11.844 -40.156 -32.531 1 32.88 552 LYS B N 1
ATOM 9299 C CA . LYS B 1 552 ? -10.875 -39.094 -32.281 1 32.88 552 LYS B CA 1
ATOM 9300 C C . LYS B 1 552 ? -11.562 -37.781 -31.891 1 32.88 552 LYS B C 1
ATOM 9302 O O . LYS B 1 552 ? -11.68 -36.875 -32.688 1 32.88 552 LYS B O 1
ATOM 9307 N N . LEU B 1 553 ? -12.719 -37.75 -31.5 1 31.22 553 LEU B N 1
ATOM 9308 C CA . LEU B 1 553 ? -13.391 -36.469 -31.359 1 31.22 553 LEU B CA 1
ATOM 9309 C C . LEU B 1 553 ? -12.539 -35.5 -30.562 1 31.22 553 LEU B C 1
ATOM 9311 O O . LEU B 1 553 ? -12.156 -35.781 -29.422 1 31.22 553 LEU B O 1
ATOM 9315 N N . TYR B 1 554 ? -11.852 -34.594 -31.188 1 30.72 554 TYR B N 1
ATOM 9316 C CA . TYR B 1 554 ? -11.164 -33.312 -31 1 30.72 554 TYR B CA 1
ATOM 9317 C C . TYR B 1 554 ? -11.906 -32.438 -30 1 30.72 554 TYR B C 1
ATOM 9319 O O . TYR B 1 554 ? -12.953 -31.859 -30.312 1 30.72 554 TYR B O 1
ATOM 9327 N N . SER B 1 555 ? -12.164 -32.656 -28.766 1 39.75 555 SER B N 1
ATOM 9328 C CA . SER B 1 555 ? -12.594 -31.703 -27.734 1 39.75 555 SER B CA 1
ATOM 9329 C C . SER B 1 555 ? -12.188 -30.281 -28.109 1 39.75 555 SER B C 1
ATOM 9331 O O . SER B 1 555 ? -11.07 -30.047 -28.578 1 39.75 555 SER B O 1
ATOM 9333 N N . THR B 1 556 ? -13.133 -29.438 -28.516 1 44.28 556 THR B N 1
ATOM 9334 C CA . THR B 1 556 ? -12.891 -28.062 -28.953 1 44.28 556 THR B CA 1
ATOM 9335 C C . THR B 1 556 ? -11.93 -27.359 -28 1 44.28 556 THR B C 1
ATOM 9337 O O . THR B 1 556 ? -12.023 -27.516 -26.781 1 44.28 556 THR B O 1
ATOM 9340 N N . PRO B 1 557 ? -10.828 -26.922 -28.562 1 47.97 557 PRO B N 1
ATOM 9341 C CA . PRO B 1 557 ? -9.812 -26.172 -27.828 1 47.97 557 PRO B CA 1
ATOM 9342 C C . PRO B 1 557 ? -10.422 -25.234 -26.781 1 47.97 557 PRO B C 1
ATOM 9344 O O . PRO B 1 557 ? -9.828 -25.016 -25.719 1 47.97 557 PRO B O 1
ATOM 9347 N N . ALA B 1 558 ? -11.688 -24.828 -27.031 1 50.34 558 ALA B N 1
ATOM 9348 C CA . ALA B 1 558 ? -12.289 -23.875 -26.109 1 50.34 558 ALA B CA 1
ATOM 9349 C C . ALA B 1 558 ? -12.672 -24.547 -24.797 1 50.34 558 ALA B C 1
ATOM 9351 O O . ALA B 1 558 ? -12.617 -23.938 -23.734 1 50.34 558 ALA B O 1
ATOM 9352 N N . ARG B 1 559 ? -13.008 -25.781 -24.891 1 54.72 559 ARG B N 1
ATOM 9353 C CA . ARG B 1 559 ? -13.414 -26.484 -23.688 1 54.72 559 ARG B CA 1
ATOM 9354 C C . ARG B 1 559 ? -12.219 -26.781 -22.797 1 54.72 559 ARG B C 1
ATOM 9356 O O . ARG B 1 559 ? -12.367 -27 -21.578 1 54.72 559 ARG B O 1
ATOM 9363 N N . GLU B 1 560 ? -11.148 -26.562 -23.469 1 62.69 560 GLU B N 1
ATOM 9364 C CA . GLU B 1 560 ? -9.93 -26.859 -22.734 1 62.69 560 GLU B CA 1
ATOM 9365 C C . GLU B 1 560 ? -9.453 -25.656 -21.922 1 62.69 560 GLU B C 1
ATOM 9367 O O . GLU B 1 560 ? -8.711 -25.812 -20.953 1 62.69 560 GLU B O 1
ATOM 9372 N N . ILE B 1 561 ? -10.07 -24.531 -22.297 1 69.12 561 ILE B N 1
ATOM 9373 C CA . ILE B 1 561 ? -9.656 -23.328 -21.594 1 69.12 561 ILE B CA 1
ATOM 9374 C C . ILE B 1 561 ? -10.75 -22.891 -20.625 1 69.12 561 ILE B C 1
ATOM 9376 O O . ILE B 1 561 ? -11.75 -22.297 -21.031 1 69.12 561 ILE B O 1
ATOM 9380 N N . SER B 1 562 ? -10.727 -23.328 -19.391 1 73.88 562 SER B N 1
ATOM 9381 C CA . SER B 1 562 ? -11.766 -23.078 -18.391 1 73.88 562 SER B CA 1
ATOM 9382 C C . SER B 1 562 ? -11.43 -21.859 -17.547 1 73.88 562 SER B C 1
ATOM 9384 O O . SER B 1 562 ? -12.32 -21.219 -16.984 1 73.88 562 SER B O 1
ATOM 9386 N N . GLY B 1 563 ? -10.289 -21.438 -17.609 1 73.5 563 GLY B N 1
ATOM 9387 C CA . GLY B 1 563 ? -9.898 -20.25 -16.844 1 73.5 563 GLY B CA 1
ATOM 9388 C C . GLY B 1 563 ? -9.922 -20.484 -15.344 1 73.5 563 GLY B C 1
ATOM 9389 O O . GLY B 1 563 ? -10.609 -21.391 -14.859 1 73.5 563 GLY B O 1
ATOM 9390 N N . SER B 1 564 ? -9.18 -19.875 -14.539 1 75.12 564 SER B N 1
ATOM 9391 C CA . SER B 1 564 ? -9.102 -19.953 -13.086 1 75.12 564 SER B CA 1
ATOM 9392 C C . SER B 1 564 ? -8.547 -18.656 -12.5 1 75.12 564 SER B C 1
ATOM 9394 O O . SER B 1 564 ? -8.18 -17.734 -13.242 1 75.12 564 SER B O 1
ATOM 9396 N N . LEU B 1 565 ? -8.703 -18.5 -11.234 1 80.75 565 LEU B N 1
ATOM 9397 C CA . LEU B 1 565 ? -7.848 -17.562 -10.523 1 80.75 565 LEU B CA 1
ATOM 9398 C C . LEU B 1 565 ? -6.461 -18.141 -10.297 1 80.75 565 LEU B C 1
ATOM 9400 O O . LEU B 1 565 ? -6.219 -18.797 -9.273 1 80.75 565 LEU B O 1
ATOM 9404 N N . SER B 1 566 ? -5.594 -17.984 -11.203 1 87.25 566 SER B N 1
ATOM 9405 C CA . SER B 1 566 ? -4.406 -18.797 -11.406 1 87.25 566 SER B CA 1
ATOM 9406 C C . SER B 1 566 ? -3.211 -18.25 -10.641 1 87.25 566 SER B C 1
ATOM 9408 O O . SER B 1 566 ? -2.094 -18.219 -11.164 1 87.25 566 SER B O 1
ATOM 9410 N N . TYR B 1 567 ? -3.414 -17.938 -9.359 1 91.44 567 TYR B N 1
ATOM 9411 C CA . TYR B 1 567 ? -2.324 -17.359 -8.578 1 91.44 567 TYR B CA 1
ATOM 9412 C C . TYR B 1 567 ? -1.332 -18.438 -8.148 1 91.44 567 TYR B C 1
ATOM 9414 O O . TYR B 1 567 ? -0.256 -18.125 -7.637 1 91.44 567 TYR B O 1
ATOM 9422 N N . PHE B 1 568 ? -1.546 -19.766 -8.461 1 93.38 568 PHE B N 1
ATOM 9423 C CA . PHE B 1 568 ? -0.736 -20.875 -7.957 1 93.38 568 PHE B CA 1
ATOM 9424 C C . PHE B 1 568 ? -0.004 -21.578 -9.094 1 93.38 568 PHE B C 1
ATOM 9426 O O . PHE B 1 568 ? 0.701 -22.562 -8.875 1 93.38 568 PHE B O 1
ATOM 9433 N N . ARG B 1 569 ? -0.105 -21.094 -10.297 1 92.69 569 ARG B N 1
ATOM 9434 C CA . ARG B 1 569 ? 0.365 -21.828 -11.477 1 92.69 569 ARG B CA 1
ATOM 9435 C C . ARG B 1 569 ? 1.889 -21.859 -11.523 1 92.69 569 ARG B C 1
ATOM 9437 O O . ARG B 1 569 ? 2.475 -22.703 -12.203 1 92.69 569 ARG B O 1
ATOM 9444 N N . CYS B 1 570 ? 2.553 -20.969 -10.812 1 93.62 570 CYS B N 1
ATOM 9445 C CA . CYS B 1 570 ? 4.008 -20.984 -10.75 1 93.62 570 CYS B CA 1
ATOM 9446 C C . CYS B 1 570 ? 4.516 -22.297 -10.148 1 93.62 570 CYS B C 1
ATOM 9448 O O . CYS B 1 570 ? 5.652 -22.703 -10.406 1 93.62 570 CYS B O 1
ATOM 9450 N N . ALA B 1 571 ? 3.688 -22.953 -9.352 1 96.31 571 ALA B N 1
ATOM 9451 C CA . ALA B 1 571 ? 4.059 -24.266 -8.805 1 96.31 571 ALA B CA 1
ATOM 9452 C C . ALA B 1 571 ? 4.254 -25.281 -9.922 1 96.31 571 ALA B C 1
ATOM 9454 O O . ALA B 1 571 ? 5.133 -26.141 -9.836 1 96.31 571 ALA B O 1
ATOM 9455 N N . GLY B 1 572 ? 3.434 -25.156 -10.961 1 95.44 572 GLY B N 1
ATOM 9456 C CA . GLY B 1 572 ? 3.586 -26.047 -12.117 1 95.44 572 GLY B CA 1
ATOM 9457 C C . GLY B 1 572 ? 4.879 -25.812 -12.875 1 95.44 572 GLY B C 1
ATOM 9458 O O . GLY B 1 572 ? 5.523 -26.766 -13.32 1 95.44 572 GLY B O 1
ATOM 9459 N N . MET B 1 573 ? 5.27 -24.578 -12.992 1 94.56 573 MET B N 1
ATOM 9460 C CA . MET B 1 573 ? 6.508 -24.25 -13.688 1 94.56 573 MET B CA 1
ATOM 9461 C C . MET B 1 573 ? 7.719 -24.797 -12.938 1 94.56 573 MET B C 1
ATOM 9463 O O . MET B 1 573 ? 8.648 -25.312 -13.547 1 94.56 573 MET B O 1
ATOM 9467 N N . GLN B 1 574 ? 7.695 -24.641 -11.594 1 95.69 574 GLN B N 1
ATOM 9468 C CA . GLN B 1 574 ? 8.773 -25.172 -10.766 1 95.69 574 GLN B CA 1
ATOM 9469 C C . GLN B 1 574 ? 8.906 -26.688 -10.93 1 95.69 574 GLN B C 1
ATOM 9471 O O . GLN B 1 574 ? 10.016 -27.203 -11.039 1 95.69 574 GLN B O 1
ATOM 9476 N N . ALA B 1 575 ? 7.793 -27.312 -10.953 1 97.75 575 ALA B N 1
ATOM 9477 C CA . ALA B 1 575 ? 7.781 -28.766 -11.078 1 97.75 575 ALA B CA 1
ATOM 9478 C C . ALA B 1 575 ? 8.242 -29.203 -12.461 1 97.75 575 ALA B C 1
ATOM 9480 O O . ALA B 1 575 ? 9.031 -30.156 -12.594 1 97.75 575 ALA B O 1
ATOM 9481 N N . CYS B 1 576 ? 7.789 -28.531 -13.492 1 96.44 576 CYS B N 1
ATOM 9482 C CA . CYS B 1 576 ? 8.188 -28.859 -14.852 1 96.44 576 CYS B CA 1
ATOM 9483 C C . CYS B 1 576 ? 9.695 -28.688 -15.039 1 96.44 576 CYS B C 1
ATOM 9485 O O . CYS B 1 576 ? 10.352 -29.547 -15.625 1 96.44 576 CYS B O 1
ATOM 9487 N N . TYR B 1 577 ? 10.234 -27.641 -14.555 1 95.56 577 TYR B N 1
ATOM 9488 C CA . TYR B 1 577 ? 11.672 -27.406 -14.648 1 95.56 577 TYR B CA 1
ATOM 9489 C C . TYR B 1 577 ? 12.453 -28.547 -14.023 1 95.56 577 TYR B C 1
ATOM 9491 O O . TYR B 1 577 ? 13.383 -29.078 -14.641 1 95.56 577 TYR B O 1
ATOM 9499 N N . SER B 1 578 ? 12.055 -28.922 -12.82 1 96.69 578 SER B N 1
ATOM 9500 C CA . SER B 1 578 ? 12.75 -29.984 -12.102 1 96.69 578 SER B CA 1
ATOM 9501 C C . SER B 1 578 ? 12.656 -31.312 -12.844 1 96.69 578 SER B C 1
ATOM 9503 O O . SER B 1 578 ? 13.641 -32.062 -12.938 1 96.69 578 SER B O 1
ATOM 9505 N N . LEU B 1 579 ? 11.484 -31.609 -13.328 1 97.25 579 LEU B N 1
ATOM 9506 C CA . LEU B 1 579 ? 11.281 -32.875 -14.016 1 97.25 579 LEU B CA 1
ATOM 9507 C C . LEU B 1 579 ? 12.062 -32.906 -15.328 1 97.25 579 LEU B C 1
ATOM 9509 O O . LEU B 1 579 ? 12.633 -33.938 -15.688 1 97.25 579 LEU B O 1
ATOM 9513 N N . PHE B 1 580 ? 12.109 -31.781 -16.031 1 94.19 580 PHE B N 1
ATOM 9514 C CA . PHE B 1 580 ? 12.883 -31.703 -17.266 1 94.19 580 PHE B CA 1
ATOM 9515 C C . PHE B 1 580 ? 14.367 -31.891 -16.969 1 94.19 580 PHE B C 1
ATOM 9517 O O . PHE B 1 580 ? 15.078 -32.562 -17.719 1 94.19 580 PHE B O 1
ATOM 9524 N N . MET B 1 581 ? 14.82 -31.281 -15.906 1 93.56 581 MET B N 1
ATOM 9525 C CA . MET B 1 581 ? 16.219 -31.406 -15.531 1 93.56 581 MET B CA 1
ATOM 9526 C C . MET B 1 581 ? 16.562 -32.844 -15.195 1 93.56 581 MET B C 1
ATOM 9528 O O . MET B 1 581 ? 17.625 -33.344 -15.562 1 93.56 581 MET B O 1
ATOM 9532 N N . ILE B 1 582 ? 15.703 -33.531 -14.492 1 94.31 582 ILE B N 1
ATOM 9533 C CA . ILE B 1 582 ? 15.914 -34.906 -14.125 1 94.31 582 ILE B CA 1
ATOM 9534 C C . ILE B 1 582 ? 15.883 -35.781 -15.383 1 94.31 582 ILE B C 1
ATOM 9536 O O . ILE B 1 582 ? 16.719 -36.688 -15.531 1 94.31 582 ILE B O 1
ATOM 9540 N N . LEU B 1 583 ? 14.93 -35.469 -16.234 1 92.69 583 LEU B N 1
ATOM 9541 C CA . LEU B 1 583 ? 14.844 -36.188 -17.5 1 92.69 583 LEU B CA 1
ATOM 9542 C C . LEU B 1 583 ? 16.125 -36.031 -18.297 1 92.69 583 LEU B C 1
ATOM 9544 O O . LEU B 1 583 ? 16.641 -37 -18.875 1 92.69 583 LEU B O 1
ATOM 9548 N N . HIS B 1 584 ? 16.578 -34.875 -18.297 1 87.75 584 HIS B N 1
ATOM 9549 C CA . HIS B 1 584 ? 17.844 -34.594 -18.984 1 87.75 584 HIS B CA 1
ATOM 9550 C C . HIS B 1 584 ? 18.984 -35.406 -18.391 1 87.75 584 HIS B C 1
ATOM 9552 O O . HIS B 1 584 ? 19.812 -35.938 -19.125 1 87.75 584 HIS B O 1
ATOM 9558 N N . GLN B 1 585 ? 19.062 -35.5 -17.141 1 88.88 585 GLN B N 1
ATOM 9559 C CA . GLN B 1 585 ? 20.109 -36.25 -16.453 1 88.88 585 GLN B CA 1
ATOM 9560 C C . GLN B 1 585 ? 20.047 -37.719 -16.828 1 88.88 585 GLN B C 1
ATOM 9562 O O . GLN B 1 585 ? 21.078 -38.344 -17.078 1 88.88 585 GLN B O 1
ATOM 9567 N N . ILE B 1 586 ? 18.922 -38.281 -16.875 1 91 586 ILE B N 1
ATOM 9568 C CA . ILE B 1 586 ? 18.734 -39.688 -17.188 1 91 586 ILE B CA 1
ATOM 9569 C C . ILE B 1 586 ? 19.094 -39.938 -18.641 1 91 586 ILE B C 1
ATOM 9571 O O . ILE B 1 586 ? 19.781 -40.906 -18.969 1 91 586 ILE B O 1
ATOM 9575 N N . GLN B 1 587 ? 18.641 -39.062 -19.5 1 87.56 587 GLN B N 1
ATOM 9576 C CA . GLN B 1 587 ? 18.922 -39.219 -20.922 1 87.56 587 GLN B CA 1
ATOM 9577 C C . GLN B 1 587 ? 20.422 -39.094 -21.203 1 87.56 587 GLN B C 1
ATOM 9579 O O . GLN B 1 587 ? 20.969 -39.844 -22.031 1 87.56 587 GLN B O 1
ATOM 9584 N N . ALA B 1 588 ? 21.031 -38.188 -20.484 1 84.44 588 ALA B N 1
ATOM 9585 C CA . ALA B 1 588 ? 22.469 -38.031 -20.609 1 84.44 588 ALA B CA 1
ATOM 9586 C C . ALA B 1 588 ? 23.203 -39.281 -20.109 1 84.44 588 ALA B C 1
ATOM 9588 O O . ALA B 1 588 ? 24.188 -39.719 -20.703 1 84.44 588 ALA B O 1
ATOM 9589 N N . ALA B 1 589 ? 22.734 -39.875 -19.094 1 88.38 589 ALA B N 1
ATOM 9590 C CA . ALA B 1 589 ? 23.328 -41.062 -18.531 1 88.38 589 ALA B CA 1
ATOM 9591 C C . ALA B 1 589 ? 23.141 -42.25 -19.484 1 88.38 589 ALA B C 1
ATOM 9593 O O . ALA B 1 589 ? 24.031 -43.125 -19.609 1 88.38 589 ALA B O 1
ATOM 9594 N N . LEU B 1 590 ? 22.047 -42.344 -20.109 1 86.25 590 LEU B N 1
ATOM 9595 C CA . LEU B 1 590 ? 21.766 -43.406 -21.062 1 86.25 590 LEU B CA 1
ATOM 9596 C C . LEU B 1 590 ? 22.641 -43.25 -22.312 1 86.25 590 LEU B C 1
ATOM 9598 O O . LEU B 1 590 ? 23.172 -44.25 -22.812 1 86.25 590 LEU B O 1
ATOM 9602 N N . ALA B 1 591 ? 22.797 -42.031 -22.719 1 83.44 591 ALA B N 1
ATOM 9603 C CA . ALA B 1 591 ? 23.578 -41.781 -23.922 1 83.44 591 ALA B CA 1
ATOM 9604 C C . ALA B 1 591 ? 25.062 -42.062 -23.672 1 83.44 591 ALA B C 1
ATOM 9606 O O . ALA B 1 591 ? 25.766 -42.531 -24.578 1 83.44 591 ALA B O 1
ATOM 9607 N N . SER B 1 592 ? 25.516 -41.906 -22.438 1 84.19 592 SER B N 1
ATOM 9608 C CA . SER B 1 592 ? 26.922 -42.094 -22.109 1 84.19 592 SER B CA 1
ATOM 9609 C C . SER B 1 592 ? 27.156 -43.5 -21.531 1 84.19 592 SER B C 1
ATOM 9611 O O . SER B 1 592 ? 28.266 -43.812 -21.094 1 84.19 592 SER B O 1
ATOM 9613 N N . GLN B 1 593 ? 26.203 -44.281 -21.531 1 84.38 593 GLN B N 1
ATOM 9614 C CA . GLN B 1 593 ? 26.266 -45.656 -21 1 84.38 593 GLN B CA 1
ATOM 9615 C C . GLN B 1 593 ? 26.797 -45.656 -19.578 1 84.38 593 GLN B C 1
ATOM 9617 O O . GLN B 1 593 ? 27.609 -46.531 -19.234 1 84.38 593 GLN B O 1
ATOM 9622 N N . SER B 1 594 ? 26.484 -44.594 -18.891 1 87.25 594 SER B N 1
ATOM 9623 C CA . SER B 1 594 ? 26.891 -44.469 -17.5 1 87.25 594 SER B CA 1
ATOM 9624 C C . SER B 1 594 ? 25.688 -44.344 -16.578 1 87.25 594 SER B C 1
ATOM 9626 O O . SER B 1 594 ? 25.594 -43.375 -15.797 1 87.25 594 SER B O 1
ATOM 9628 N N . LEU B 1 595 ? 24.812 -45.281 -16.625 1 89.62 595 LEU B N 1
ATOM 9629 C CA . LEU B 1 595 ? 23.562 -45.219 -15.875 1 89.62 595 LEU B CA 1
ATOM 9630 C C . LEU B 1 595 ? 23.828 -45.344 -14.375 1 89.62 595 LEU B C 1
ATOM 9632 O O . LEU B 1 595 ? 22.953 -45 -13.57 1 89.62 595 LEU B O 1
ATOM 9636 N N . SER B 1 596 ? 25.047 -45.719 -14.023 1 85.25 596 SER B N 1
ATOM 9637 C CA . SER B 1 596 ? 25.406 -45.844 -12.609 1 85.25 596 SER B CA 1
ATOM 9638 C C . SER B 1 596 ? 25.375 -44.5 -11.906 1 85.25 596 SER B C 1
ATOM 9640 O O . SER B 1 596 ? 25.125 -44.438 -10.703 1 85.25 596 SER B O 1
ATOM 9642 N N . SER B 1 597 ? 25.516 -43.469 -12.688 1 86.62 597 SER B N 1
ATOM 9643 C CA . SER B 1 597 ? 25.516 -42.125 -12.125 1 86.62 597 SER B CA 1
ATOM 9644 C C . SER B 1 597 ? 24.125 -41.719 -11.672 1 86.62 597 SER B C 1
ATOM 9646 O O . SER B 1 597 ? 23.969 -40.781 -10.891 1 86.62 597 SER B O 1
ATOM 9648 N N . CYS B 1 598 ? 23.047 -42.438 -12.125 1 89.81 598 CYS B N 1
ATOM 9649 C CA . CYS B 1 598 ? 21.672 -42.062 -11.805 1 89.81 598 CYS B CA 1
ATOM 9650 C C . CYS B 1 598 ? 21.016 -43.156 -10.938 1 89.81 598 CYS B C 1
ATOM 9652 O O . CYS B 1 598 ? 19.797 -43.125 -10.734 1 89.81 598 CYS B O 1
ATOM 9654 N N . TYR B 1 599 ? 21.812 -44.031 -10.414 1 88.38 599 TYR B N 1
ATOM 9655 C CA . TYR B 1 599 ? 21.266 -45.156 -9.641 1 88.38 599 TYR B CA 1
ATOM 9656 C C . TYR B 1 599 ? 20.5 -44.656 -8.422 1 88.38 599 TYR B C 1
ATOM 9658 O O . TYR B 1 599 ? 19.531 -45.25 -7.992 1 88.38 599 TYR B O 1
ATOM 9666 N N . TYR B 1 600 ? 20.875 -43.531 -7.93 1 89.69 600 TYR B N 1
ATOM 9667 C CA . TYR B 1 600 ? 20.234 -42.969 -6.742 1 89.69 600 TYR B CA 1
ATOM 9668 C C . TYR B 1 600 ? 18.781 -42.594 -7.043 1 89.69 600 TYR B C 1
ATOM 9670 O O . TYR B 1 600 ? 17.953 -42.5 -6.129 1 89.69 600 TYR B O 1
ATOM 9678 N N . LEU B 1 601 ? 18.391 -42.438 -8.297 1 92.25 601 LEU B N 1
ATOM 9679 C CA . LEU B 1 601 ? 17.047 -42.094 -8.711 1 92.25 601 LEU B CA 1
ATOM 9680 C C . LEU B 1 601 ? 16.219 -43.344 -8.992 1 92.25 601 LEU B C 1
ATOM 9682 O O . LEU B 1 601 ? 14.977 -43.281 -8.992 1 92.25 601 LEU B O 1
ATOM 9686 N N . LEU B 1 602 ? 16.859 -44.5 -9.328 1 88.5 602 LEU B N 1
ATOM 9687 C CA . LEU B 1 602 ? 16.188 -45.688 -9.844 1 88.5 602 LEU B CA 1
ATOM 9688 C C . LEU B 1 602 ? 15.789 -46.625 -8.711 1 88.5 602 LEU B C 1
ATOM 9690 O O . LEU B 1 602 ? 15.031 -47.562 -8.922 1 88.5 602 LEU B O 1
ATOM 9694 N N . GLY B 1 603 ? 15.969 -46.375 -7.551 1 75.25 603 GLY B N 1
ATOM 9695 C CA . GLY B 1 603 ? 15.711 -47.312 -6.469 1 75.25 603 GLY B CA 1
ATOM 9696 C C . GLY B 1 603 ? 16.625 -48.5 -6.48 1 75.25 603 GLY B C 1
ATOM 9697 O O . GLY B 1 603 ? 17.719 -48.438 -7.043 1 75.25 603 GLY B O 1
ATOM 9698 N N . PRO B 1 604 ? 16.078 -49.594 -5.902 1 77.75 604 PRO B N 1
ATOM 9699 C CA . PRO B 1 604 ? 16.891 -50.812 -5.922 1 77.75 604 PRO B CA 1
ATOM 9700 C C . PRO B 1 604 ? 16.922 -51.469 -7.297 1 77.75 604 PRO B C 1
ATOM 9702 O O . PRO B 1 604 ? 15.883 -51.906 -7.805 1 77.75 604 PRO B O 1
ATOM 9705 N N . SER B 1 605 ? 17.922 -51.062 -8.094 1 73.5 605 SER B N 1
ATOM 9706 C CA . SER B 1 605 ? 18.016 -51.594 -9.453 1 73.5 605 SER B CA 1
ATOM 9707 C C . SER B 1 605 ? 19.125 -52.625 -9.57 1 73.5 605 SER B C 1
ATOM 9709 O O . SER B 1 605 ? 20.156 -52.531 -8.914 1 73.5 605 SER B O 1
ATOM 9711 N N . GLU B 1 606 ? 18.719 -53.719 -10.156 1 78.31 606 GLU B N 1
ATOM 9712 C CA . GLU B 1 606 ? 19.719 -54.719 -10.539 1 78.31 606 GLU B CA 1
ATOM 9713 C C . GLU B 1 606 ? 20.328 -54.406 -11.898 1 78.31 606 GLU B C 1
ATOM 9715 O O . GLU B 1 606 ? 19.688 -53.781 -12.742 1 78.31 606 GLU B O 1
ATOM 9720 N N . PRO B 1 607 ? 21.594 -54.75 -12.078 1 78.75 607 PRO B N 1
ATOM 9721 C CA . PRO B 1 607 ? 22.25 -54.469 -13.352 1 78.75 607 PRO B CA 1
ATOM 9722 C C . PRO B 1 607 ? 21.469 -55 -14.555 1 78.75 607 PRO B C 1
ATOM 9724 O O . PRO B 1 607 ? 21.438 -54.344 -15.609 1 78.75 607 PRO B O 1
ATOM 9727 N N . ALA B 1 608 ? 20.703 -56 -14.312 1 81.94 608 ALA B N 1
ATOM 9728 C CA . ALA B 1 608 ? 19.969 -56.594 -15.422 1 81.94 608 ALA B CA 1
ATOM 9729 C C . ALA B 1 608 ? 18.719 -55.781 -15.758 1 81.94 608 ALA B C 1
ATOM 9731 O O . ALA B 1 608 ? 18.219 -55.844 -16.875 1 81.94 608 ALA B O 1
ATOM 9732 N N . THR B 1 609 ? 18.25 -55.031 -14.82 1 87.12 609 THR B N 1
ATOM 9733 C CA . THR B 1 609 ? 16.969 -54.344 -15.031 1 87.12 609 THR B CA 1
ATOM 9734 C C . THR B 1 609 ? 17.172 -52.844 -15.047 1 87.12 609 THR B C 1
ATOM 9736 O O . THR B 1 609 ? 16.203 -52.062 -15.078 1 87.12 609 THR B O 1
ATOM 9739 N N . GLU B 1 610 ? 18.359 -52.375 -15.109 1 86.75 610 GLU B N 1
ATOM 9740 C CA . GLU B 1 610 ? 18.656 -50.969 -14.953 1 86.75 610 GLU B CA 1
ATOM 9741 C C . GLU B 1 610 ? 18.062 -50.156 -16.094 1 86.75 610 GLU B C 1
ATOM 9743 O O . GLU B 1 610 ? 17.578 -49.031 -15.875 1 86.75 610 GLU B O 1
ATOM 9748 N N . LEU B 1 611 ? 18.188 -50.688 -17.281 1 89.5 611 LEU B N 1
ATOM 9749 C CA . LEU B 1 611 ? 17.641 -49.969 -18.422 1 89.5 611 LEU B CA 1
ATOM 9750 C C . LEU B 1 611 ? 16.125 -49.844 -18.312 1 89.5 611 LEU B C 1
ATOM 9752 O O . LEU B 1 611 ? 15.555 -48.812 -18.641 1 89.5 611 LEU B O 1
ATOM 9756 N N . GLN B 1 612 ? 15.508 -50.875 -17.859 1 89.31 612 GLN B N 1
ATOM 9757 C CA . GLN B 1 612 ? 14.055 -50.875 -17.688 1 89.31 612 GLN B CA 1
ATOM 9758 C C . GLN B 1 612 ? 13.641 -49.906 -16.594 1 89.31 612 GLN B C 1
ATOM 9760 O O . GLN B 1 612 ? 12.625 -49.219 -16.703 1 89.31 612 GLN B O 1
ATOM 9765 N N . ASP B 1 613 ? 14.367 -49.906 -15.555 1 90.75 613 ASP B N 1
ATOM 9766 C CA . ASP B 1 613 ? 14.078 -49 -14.453 1 90.75 613 ASP B CA 1
ATOM 9767 C C . ASP B 1 613 ? 14.211 -47.531 -14.891 1 90.75 613 ASP B C 1
ATOM 9769 O O . ASP B 1 613 ? 13.414 -46.688 -14.492 1 90.75 613 ASP B O 1
ATOM 9773 N N . ALA B 1 614 ? 15.227 -47.219 -15.641 1 91.62 614 ALA B N 1
ATOM 9774 C CA . ALA B 1 614 ? 15.422 -45.875 -16.172 1 91.62 614 ALA B CA 1
ATOM 9775 C C . ALA B 1 614 ? 14.266 -45.469 -17.062 1 91.62 614 ALA B C 1
ATOM 9777 O O . ALA B 1 614 ? 13.781 -44.344 -17 1 91.62 614 ALA B O 1
ATOM 9778 N N . ARG B 1 615 ? 13.805 -46.406 -17.906 1 91 615 ARG B N 1
ATOM 9779 C CA . ARG B 1 615 ? 12.695 -46.094 -18.812 1 91 615 ARG B CA 1
ATOM 9780 C C . ARG B 1 615 ? 11.398 -45.906 -18.047 1 91 615 ARG B C 1
ATOM 9782 O O . ARG B 1 615 ? 10.57 -45.062 -18.438 1 91 615 ARG B O 1
ATOM 9789 N N . ARG B 1 616 ? 11.219 -46.688 -17.031 1 91.31 616 ARG B N 1
ATOM 9790 C CA . ARG B 1 616 ? 10.047 -46.531 -16.172 1 91.31 616 ARG B CA 1
ATOM 9791 C C . ARG B 1 616 ? 10.023 -45.125 -15.539 1 91.31 616 ARG B C 1
ATOM 9793 O O . ARG B 1 616 ? 8.977 -44.5 -15.5 1 91.31 616 ARG B O 1
ATOM 9800 N N . LEU B 1 617 ? 11.148 -44.75 -15.016 1 93.31 617 LEU B N 1
ATOM 9801 C CA . LEU B 1 617 ? 11.227 -43.438 -14.406 1 93.31 617 LEU B CA 1
ATOM 9802 C C . LEU B 1 617 ? 10.977 -42.344 -15.438 1 93.31 617 LEU B C 1
ATOM 9804 O O . LEU B 1 617 ? 10.289 -41.344 -15.156 1 93.31 617 LEU B O 1
ATOM 9808 N N . MET B 1 618 ? 11.523 -42.438 -16.609 1 93.56 618 MET B N 1
ATOM 9809 C CA . MET B 1 618 ? 11.32 -41.469 -17.672 1 93.56 618 MET B CA 1
ATOM 9810 C C . MET B 1 618 ? 9.844 -41.344 -18.031 1 93.56 618 MET B C 1
ATOM 9812 O O . MET B 1 618 ? 9.344 -40.25 -18.281 1 93.56 618 MET B O 1
ATOM 9816 N N . GLU B 1 619 ? 9.156 -42.469 -18 1 92.62 619 GLU B N 1
ATOM 9817 C CA . GLU B 1 619 ? 7.73 -42.469 -18.312 1 92.62 619 GLU B CA 1
ATOM 9818 C C . GLU B 1 619 ? 6.938 -41.781 -17.188 1 92.62 619 GLU B C 1
ATOM 9820 O O . GLU B 1 619 ? 5.961 -41.094 -17.453 1 92.62 619 GLU B O 1
ATOM 9825 N N . GLU B 1 620 ? 7.289 -42.062 -16.016 1 94.25 620 GLU B N 1
ATOM 9826 C CA . GLU B 1 620 ? 6.652 -41.375 -14.875 1 94.25 620 GLU B CA 1
ATOM 9827 C C . GLU B 1 620 ? 6.844 -39.875 -14.945 1 94.25 620 GLU B C 1
ATOM 9829 O O . GLU B 1 620 ? 5.906 -39.125 -14.695 1 94.25 620 GLU B O 1
ATOM 9834 N N . VAL B 1 621 ? 8.055 -39.438 -15.227 1 95.88 621 VAL B N 1
ATOM 9835 C CA . VAL B 1 621 ? 8.391 -38.031 -15.359 1 95.88 621 VAL B CA 1
ATOM 9836 C C . VAL B 1 621 ? 7.598 -37.438 -16.516 1 95.88 621 VAL B C 1
ATOM 9838 O O . VAL B 1 621 ? 7.059 -36.312 -16.406 1 95.88 621 VAL B O 1
ATOM 9841 N N . ARG B 1 622 ? 7.539 -38.125 -17.625 1 94.56 622 ARG B N 1
ATOM 9842 C CA . ARG B 1 622 ? 6.773 -37.688 -18.781 1 94.56 622 ARG B CA 1
ATOM 9843 C C . ARG B 1 622 ? 5.309 -37.438 -18.406 1 94.56 622 ARG B C 1
ATOM 9845 O O . ARG B 1 622 ? 4.723 -36.438 -18.766 1 94.56 622 ARG B O 1
ATOM 9852 N N . HIS B 1 623 ? 4.773 -38.406 -17.703 1 93.44 623 HIS B N 1
ATOM 9853 C CA . HIS B 1 623 ? 3.383 -38.281 -17.281 1 93.44 623 HIS B CA 1
ATOM 9854 C C . HIS B 1 623 ? 3.178 -37.094 -16.375 1 93.44 623 HIS B C 1
ATOM 9856 O O . HIS B 1 623 ? 2.174 -36.375 -16.484 1 93.44 623 HIS B O 1
ATOM 9862 N N . GLY B 1 624 ? 4.082 -36.906 -15.453 1 95.88 624 GLY B N 1
ATOM 9863 C CA . GLY B 1 624 ? 4.012 -35.75 -14.594 1 95.88 624 GLY B CA 1
ATOM 9864 C C . GLY B 1 624 ? 4.027 -34.438 -15.359 1 95.88 624 GLY B C 1
ATOM 9865 O O . GLY B 1 624 ? 3.238 -33.531 -15.078 1 95.88 624 GLY B O 1
ATOM 9866 N N . ILE B 1 625 ? 4.906 -34.281 -16.328 1 95.62 625 ILE B N 1
ATOM 9867 C CA . ILE B 1 625 ? 5.02 -33.094 -17.156 1 95.62 625 ILE B CA 1
ATOM 9868 C C . ILE B 1 625 ? 3.732 -32.875 -17.953 1 95.62 625 ILE B C 1
ATOM 9870 O O . ILE B 1 625 ? 3.248 -31.766 -18.094 1 95.62 625 ILE B O 1
ATOM 9874 N N . GLU B 1 626 ? 3.158 -33.969 -18.438 1 92.81 626 GLU B N 1
ATOM 9875 C CA . GLU B 1 626 ? 1.932 -33.875 -19.219 1 92.81 626 GLU B CA 1
ATOM 9876 C C . GLU B 1 626 ? 0.766 -33.375 -18.391 1 92.81 626 GLU B C 1
ATOM 9878 O O . GLU B 1 626 ? -0.072 -32.625 -18.875 1 92.81 626 GLU B O 1
ATOM 9883 N N . CYS B 1 627 ? 0.675 -33.812 -17.156 1 90.62 627 CYS B N 1
ATOM 9884 C CA . CYS B 1 627 ? -0.362 -33.312 -16.25 1 90.62 627 CYS B CA 1
ATOM 9885 C C . CYS B 1 627 ? -0.255 -31.797 -16.078 1 90.62 627 CYS B C 1
ATOM 9887 O O . CYS B 1 627 ? -1.265 -31.094 -16.109 1 90.62 627 CYS B O 1
ATOM 9889 N N . MET B 1 628 ? 0.927 -31.359 -15.914 1 92.56 628 MET B N 1
ATOM 9890 C CA . MET B 1 628 ? 1.14 -29.922 -15.719 1 92.56 628 MET B CA 1
ATOM 9891 C C . MET B 1 628 ? 0.869 -29.156 -17.016 1 92.56 628 MET B C 1
ATOM 9893 O O . MET B 1 628 ? 0.324 -28.047 -16.984 1 92.56 628 MET B O 1
ATOM 9897 N N . ARG B 1 629 ? 1.268 -29.719 -18.094 1 90.69 629 ARG B N 1
ATOM 9898 C CA . ARG B 1 629 ? 1.029 -29.109 -19.391 1 90.69 629 ARG B CA 1
ATOM 9899 C C . ARG B 1 629 ? -0.462 -28.891 -19.625 1 90.69 629 ARG B C 1
ATOM 9901 O O . ARG B 1 629 ? -0.875 -27.812 -20.078 1 90.69 629 ARG B O 1
ATOM 9908 N N . ILE B 1 630 ? -1.228 -29.891 -19.328 1 86.94 630 ILE B N 1
ATOM 9909 C CA . ILE B 1 630 ? -2.672 -29.828 -19.516 1 86.94 630 ILE B CA 1
ATOM 9910 C C . ILE B 1 630 ? -3.258 -28.75 -18.609 1 86.94 630 ILE B C 1
ATOM 9912 O O . ILE B 1 630 ? -4.109 -27.953 -19.031 1 86.94 630 ILE B O 1
ATOM 9916 N N . SER B 1 631 ? -2.787 -28.734 -17.438 1 88.56 631 SER B N 1
ATOM 9917 C CA . SER B 1 631 ? -3.289 -27.766 -16.469 1 88.56 631 SER B CA 1
ATOM 9918 C C . SER B 1 631 ? -2.941 -26.344 -16.891 1 88.56 631 SER B C 1
ATOM 9920 O O . SER B 1 631 ? -3.754 -25.422 -16.734 1 88.56 631 SER B O 1
ATOM 9922 N N . LEU B 1 632 ? -1.7 -26.078 -17.312 1 89.81 632 LEU B N 1
ATOM 9923 C CA . LEU B 1 632 ? -1.283 -24.75 -17.75 1 89.81 632 LEU B CA 1
ATOM 9924 C C . LEU B 1 632 ? -2.057 -24.328 -19 1 89.81 632 LEU B C 1
ATOM 9926 O O . LEU B 1 632 ? -2.416 -23.156 -19.141 1 89.81 632 LEU B O 1
ATOM 9930 N N . ARG B 1 633 ? -2.342 -25.25 -19.844 1 87.19 633 ARG B N 1
ATOM 9931 C CA . ARG B 1 633 ? -3.086 -24.953 -21.062 1 87.19 633 ARG B CA 1
ATOM 9932 C C . ARG B 1 633 ? -4.512 -24.516 -20.734 1 87.19 633 ARG B C 1
ATOM 9934 O O . ARG B 1 633 ? -5.078 -23.672 -21.438 1 87.19 633 ARG B O 1
ATOM 9941 N N . ALA B 1 634 ? -5.035 -25.031 -19.672 1 87.31 634 ALA B N 1
ATOM 9942 C CA . ALA B 1 634 ? -6.387 -24.656 -19.25 1 87.31 634 ALA B CA 1
ATOM 9943 C C . ALA B 1 634 ? -6.48 -23.172 -18.953 1 87.31 634 ALA B C 1
ATOM 9945 O O . ALA B 1 634 ? -7.559 -22.578 -19.062 1 87.31 634 ALA B O 1
ATOM 9946 N N . ASP B 1 635 ? -5.402 -22.547 -18.641 1 89.94 635 ASP B N 1
ATOM 9947 C CA . ASP B 1 635 ? -5.387 -21.125 -18.328 1 89.94 635 ASP B CA 1
ATOM 9948 C C . ASP B 1 635 ? -4.676 -20.328 -19.406 1 89.94 635 ASP B C 1
ATOM 9950 O O . ASP B 1 635 ? -4.203 -19.219 -19.156 1 89.94 635 ASP B O 1
ATOM 9954 N N . SER B 1 636 ? -4.625 -20.844 -20.562 1 87.56 636 SER B N 1
ATOM 9955 C CA . SER B 1 636 ? -3.902 -20.203 -21.641 1 87.56 636 SER B CA 1
ATOM 9956 C C . SER B 1 636 ? -4.672 -19 -22.188 1 87.56 636 SER B C 1
ATOM 9958 O O . SER B 1 636 ? -4.16 -18.25 -23.016 1 87.56 636 SER B O 1
ATOM 9960 N N . GLY B 1 637 ? -5.898 -18.828 -21.672 1 87.25 637 GLY B N 1
ATOM 9961 C CA . GLY B 1 637 ? -6.59 -17.594 -21.969 1 87.25 637 GLY B CA 1
ATOM 9962 C C . GLY B 1 637 ? -5.902 -16.359 -21.391 1 87.25 637 GLY B C 1
ATOM 9963 O O . GLY B 1 637 ? -6.109 -15.242 -21.875 1 87.25 637 GLY B O 1
ATOM 9964 N N . PHE B 1 638 ? -5.172 -16.562 -20.375 1 92.19 638 PHE B N 1
ATOM 9965 C CA . PHE B 1 638 ? -4.367 -15.508 -19.766 1 92.19 638 PHE B CA 1
ATOM 9966 C C . PHE B 1 638 ? -3.006 -15.406 -20.453 1 92.19 638 PHE B C 1
ATOM 9968 O O . PHE B 1 638 ? -2.314 -16.406 -20.625 1 92.19 638 PHE B O 1
ATOM 9975 N N . GLU B 1 639 ? -2.635 -14.273 -20.797 1 90.56 639 GLU B N 1
ATOM 9976 C CA . GLU B 1 639 ? -1.458 -14.078 -21.641 1 90.56 639 GLU B CA 1
ATOM 9977 C C . GLU B 1 639 ? -0.195 -14.586 -20.953 1 90.56 639 GLU B C 1
ATOM 9979 O O . GLU B 1 639 ? 0.625 -15.266 -21.578 1 90.56 639 GLU B O 1
ATOM 9984 N N . ALA B 1 640 ? 0.02 -14.234 -19.75 1 92.44 640 ALA B N 1
ATOM 9985 C CA . ALA B 1 640 ? 1.236 -14.633 -19.047 1 92.44 640 ALA B CA 1
ATOM 9986 C C . ALA B 1 640 ? 1.304 -16.141 -18.875 1 92.44 640 ALA B C 1
ATOM 9988 O O . ALA B 1 640 ? 2.371 -16.75 -19.016 1 92.44 640 ALA B O 1
ATOM 9989 N N . ILE B 1 641 ? 0.194 -16.797 -18.578 1 93.12 641 ILE B N 1
ATOM 9990 C CA . ILE B 1 641 ? 0.165 -18.25 -18.406 1 93.12 641 ILE B CA 1
ATOM 9991 C C . ILE B 1 641 ? 0.345 -18.938 -19.766 1 93.12 641 ILE B C 1
ATOM 9993 O O . ILE B 1 641 ? 0.983 -19.984 -19.859 1 93.12 641 ILE B O 1
ATOM 9997 N N . ALA B 1 642 ? -0.236 -18.281 -20.781 1 90.94 642 ALA B N 1
ATOM 9998 C CA . ALA B 1 642 ? -0.038 -18.812 -22.125 1 90.94 642 ALA B CA 1
ATOM 9999 C C . ALA B 1 642 ? 1.443 -18.828 -22.484 1 90.94 642 ALA B C 1
ATOM 10001 O O . ALA B 1 642 ? 1.912 -19.766 -23.141 1 90.94 642 ALA B O 1
ATOM 10002 N N . ALA B 1 643 ? 2.131 -17.797 -22.078 1 89.25 643 ALA B N 1
ATOM 10003 C CA . ALA B 1 643 ? 3.568 -17.75 -22.344 1 89.25 643 ALA B CA 1
ATOM 10004 C C . ALA B 1 643 ? 4.293 -18.891 -21.625 1 89.25 643 ALA B C 1
ATOM 10006 O O . ALA B 1 643 ? 5.188 -19.516 -22.203 1 89.25 643 ALA B O 1
ATOM 10007 N N . MET B 1 644 ? 3.941 -19.188 -20.453 1 91.94 644 MET B N 1
ATOM 10008 C CA . MET B 1 644 ? 4.516 -20.297 -19.703 1 91.94 644 MET B CA 1
ATOM 10009 C C . MET B 1 644 ? 4.207 -21.625 -20.375 1 91.94 644 MET B C 1
ATOM 10011 O O . MET B 1 644 ? 5.086 -22.484 -20.516 1 91.94 644 MET B O 1
ATOM 10015 N N . SER B 1 645 ? 2.928 -21.719 -20.75 1 91.38 645 SER B N 1
ATOM 10016 C CA . SER B 1 645 ? 2.492 -22.953 -21.406 1 91.38 645 SER B CA 1
ATOM 10017 C C . SER B 1 645 ? 3.275 -23.203 -22.688 1 91.38 645 SER B C 1
ATOM 10019 O O . SER B 1 645 ? 3.672 -24.328 -22.969 1 91.38 645 SER B O 1
ATOM 10021 N N . ARG B 1 646 ? 3.521 -22.188 -23.391 1 88.31 646 ARG B N 1
ATOM 10022 C CA . ARG B 1 646 ? 4.277 -22.312 -24.625 1 88.31 646 ARG B CA 1
ATOM 10023 C C . ARG B 1 646 ? 5.711 -22.766 -24.359 1 88.31 646 ARG B C 1
ATOM 10025 O O . ARG B 1 646 ? 6.258 -23.594 -25.078 1 88.31 646 ARG B O 1
ATOM 10032 N N . GLU B 1 647 ? 6.297 -22.25 -23.375 1 89.25 647 GLU B N 1
ATOM 10033 C CA . GLU B 1 647 ? 7.668 -22.609 -23.016 1 89.25 647 GLU B CA 1
ATOM 10034 C C . GLU B 1 647 ? 7.754 -24.062 -22.594 1 89.25 647 GLU B C 1
ATOM 10036 O O . GLU B 1 647 ? 8.695 -24.781 -22.953 1 89.25 647 GLU B O 1
ATOM 10041 N N . VAL B 1 648 ? 6.793 -24.484 -21.828 1 92.31 648 VAL B N 1
ATOM 10042 C CA . VAL B 1 648 ? 6.766 -25.875 -21.391 1 92.31 648 VAL B CA 1
ATOM 10043 C C . VAL B 1 648 ? 6.543 -26.797 -22.594 1 92.31 648 VAL B C 1
ATOM 10045 O O . VAL B 1 648 ? 7.164 -27.859 -22.688 1 92.31 648 VAL B O 1
ATOM 10048 N N . ASP B 1 649 ? 5.676 -26.359 -23.484 1 88.44 649 ASP B N 1
ATOM 10049 C CA . ASP B 1 649 ? 5.414 -27.141 -24.688 1 88.44 649 ASP B CA 1
ATOM 10050 C C . ASP B 1 649 ? 6.664 -27.234 -25.562 1 88.44 649 ASP B C 1
ATOM 10052 O O . ASP B 1 649 ? 6.941 -28.297 -26.125 1 88.44 649 ASP B O 1
ATOM 10056 N N . THR B 1 650 ? 7.344 -26.156 -25.641 1 85.19 650 THR B N 1
ATOM 10057 C CA . THR B 1 650 ? 8.586 -26.156 -26.406 1 85.19 650 THR B CA 1
ATOM 10058 C C . THR B 1 650 ? 9.609 -27.094 -25.781 1 85.19 650 THR B C 1
ATOM 10060 O O . THR B 1 650 ? 10.25 -27.875 -26.484 1 85.19 650 THR B O 1
ATOM 10063 N N . ALA B 1 651 ? 9.758 -27 -24.516 1 88.12 651 ALA B N 1
ATOM 10064 C CA . ALA B 1 651 ? 10.672 -27.906 -23.828 1 88.12 651 ALA B CA 1
ATOM 10065 C C . ALA B 1 651 ? 10.25 -29.359 -24 1 88.12 651 ALA B C 1
ATOM 10067 O O . ALA B 1 651 ? 11.086 -30.234 -24.219 1 88.12 651 ALA B O 1
ATOM 10068 N N . TYR B 1 652 ? 8.938 -29.625 -23.891 1 90.44 652 TYR B N 1
ATOM 10069 C CA . TYR B 1 652 ? 8.406 -30.969 -24.047 1 90.44 652 TYR B CA 1
ATOM 10070 C C . TYR B 1 652 ? 8.75 -31.547 -25.406 1 90.44 652 TYR B C 1
ATOM 10072 O O . TYR B 1 652 ? 9.164 -32.688 -25.531 1 90.44 652 TYR B O 1
ATOM 10080 N N . SER B 1 653 ? 8.602 -30.734 -26.422 1 84.06 653 SER B N 1
ATOM 10081 C CA . SER B 1 653 ? 8.891 -31.172 -27.781 1 84.06 653 SER B CA 1
ATOM 10082 C C . SER B 1 653 ? 10.383 -31.438 -27.969 1 84.06 653 SER B C 1
ATOM 10084 O O . SER B 1 653 ? 10.766 -32.344 -28.719 1 84.06 653 SER B O 1
ATOM 10086 N N . CYS B 1 654 ? 11.18 -30.719 -27.281 1 79.38 654 CYS B N 1
ATOM 10087 C CA . CYS B 1 654 ? 12.625 -30.891 -27.375 1 79.38 654 CYS B CA 1
ATOM 10088 C C . CYS B 1 654 ? 13.062 -32.188 -26.734 1 79.38 654 CYS B C 1
ATOM 10090 O O . CYS B 1 654 ? 13.961 -32.875 -27.234 1 79.38 654 CYS B O 1
ATOM 10092 N N . PHE B 1 655 ? 12.43 -32.594 -25.719 1 83.5 655 PHE B N 1
ATOM 10093 C CA . PHE B 1 655 ? 12.875 -33.75 -24.953 1 83.5 655 PHE B CA 1
ATOM 10094 C C . PHE B 1 655 ? 12.258 -35.031 -25.516 1 83.5 655 PHE B C 1
ATOM 10096 O O . PHE B 1 655 ? 12.844 -36.125 -25.406 1 83.5 655 PHE B O 1
ATOM 10103 N N . PHE B 1 656 ? 11.117 -35 -26.141 1 81.88 656 PHE B N 1
ATOM 10104 C CA . PHE B 1 656 ? 10.414 -36.219 -26.484 1 81.88 656 PHE B CA 1
ATOM 10105 C C . PHE B 1 656 ? 10.258 -36.344 -28 1 81.88 656 PHE B C 1
ATOM 10107 O O . PHE B 1 656 ? 9.891 -37.406 -28.5 1 81.88 656 PHE B O 1
ATOM 10114 N N . THR B 1 657 ? 10.086 -35.406 -28.969 1 63.69 657 THR B N 1
ATOM 10115 C CA . THR B 1 657 ? 9.961 -35.625 -30.406 1 63.69 657 THR B CA 1
ATOM 10116 C C . THR B 1 657 ? 11.305 -35.969 -31.031 1 63.69 657 THR B C 1
ATOM 10118 O O . THR B 1 657 ? 11.359 -36.656 -32.062 1 63.69 657 THR B O 1
ATOM 10121 N N . ASN B 1 658 ? 12.562 -35.75 -30.562 1 44.47 658 ASN B N 1
ATOM 10122 C CA . ASN B 1 658 ? 13.719 -36.219 -31.312 1 44.47 658 ASN B CA 1
ATOM 10123 C C . ASN B 1 658 ? 13.992 -37.688 -31.016 1 44.47 658 ASN B C 1
ATOM 10125 O O . ASN B 1 658 ? 13.922 -38.125 -29.875 1 44.47 658 ASN B O 1
#

pLDDT: mean 73.91, std 25.7, range [15.1, 98.5]

Secondary structure (DSSP, 8-state):
---------SS--HHHHHTT----S-SS-HHHHHTT-----------------------------------------------------GGG--HHHHHHHHHHHHHHHSS-----TT----TTSSS-STT-----S-----EEE-SSHHHHHHHHHHHTTTTS--SPPPSS-----SS-EEE-----SS----GGGSS----SHHHHHHHHHHTTS--TT-S-TTSHHHHHHHHHHHHHHHHHHHHHHHHHHHHHTSGGGS-----TT-S-TTS-GGGHHHHHHHHHHHHIIIII--HHHHHHHHHHHHHHHHHTTTTS--TT--HHHHHHHHHHHHHHHHHHHHTT---SS-TT-TT--PPPP----SSTT-GGG-HHHHHHHHHHHHHHHHHHHHHHHHHHTTT---HHHHHHHHHHHHHHHHHHHHHGGGG-----S-HHHHHHHHHHHHHHHHHHHHHHHHHHHHHHTT---SSS-BTTBPPSEETTEE--S------GGG-SS-HHHHHHHHHHHHHHHHHHHHHHHHHHS-GGG-----SS--------HHHH------TTTHHHHHHHHHHHHHHHHHHHHHHTT-GGGGHHHH-S--GGGHHHHHHHHHHHHHHHHHHHHHHHHHTTTSHHHHHHHHHHHHHHHHHHT-/---------SS--HHHHHHT----S-SS-HHHHHTT-----------------------------------------------------GGGS-HHHHHHHHHHHHHHHSS-----TT----TTSSS-STT-----S-----EEE-SSHHHHHHHHHHHTTTTS--SPPPSS-----SS-EEE-----SS----GGGSS----SHHHHHHHHHHTTS--TT-S-TTSHHHHHHHHHHHHHHHHHHHHHHHHHHHHHTSGGGS-S---TT-S-TTS-GGGHHHHHHHHHHHHIIIII--HHHHHHHHHHHHHHHHHTTTTS--TT--HHHHHHHHHHHHHHHHHHHHTT---SS-TT-TT--PPPP----SSTT-GGG-HHHHHHHHHHHHHHHHHHHHHHHHHHTTT---HHHHHHHHHHHHHHHHHHHHHGGGG-----S-HHHHHHHHHHHHHHHHHHHHHHHHHHHHHHTT---SSS-BTTBPPSEETTEE--S------GGG-SS-HHHHHHHHHHHHHHHHHHHHHHHHHHS-GGG-----SS--------HHHH------TTTHHHHHHHHHHHHHHHHHHHHHHTT-GGGGHHHH-S--GGGHHHHHHHHHHHHHHHHHHHHHHHHHTTTSHHHHHHHHHHHHHHHHHHT-

Nearest PDB structures (foldseek):
  7mno-assembly1_A  TM=2.073E-01  e=4.916E-01  Homo sapiens
  1xwm-assembly1_A-2  TM=3.947E-01  e=6.535E+00  Geobacillus stearothermophilus
  1ya0-assembly2_B  TM=2.075E-01  e=1.830E+00  Homo sapiens
  7mno-assembly1_A  TM=2.300E-01  e=1.795E-01  Homo sapiens
  7tbm-assembly1_c1  TM=2.293E-01  e=2.399E-01  Homo sapiens

Sequence (1316 aa):
MHQAKVQPVKAACLACRASKTRCDGQNPCSPCTQRSRGCVYKPSRRGGPRYKPNRKESQDTDMDRSTSSQLSPVSRMGSEMSQIDALPDLSNLTPSQLFDRSLASMNALLSPVPLPPDLSMAPGCLWDPQIAERSSDTDDPLVRVYTSEREIINAYYIHLHHYLPLLPPPLTPPEYHHRPRLLTPPLKESFTVTQSSLPYWPTTSLGLALSAILALIPPPQDSAPLQESNIILRRAFAQLYAQAAMDRVEKEVDAMGQPNANGGPAAPDDVHGDVPTKLYPVLALVVLSVYEYSHRGNIPRMRARANQALTMAMDISIHNLGPNASEAFRRAWWSTVVLSYMSSIAQTTLPVVPTSDPRITTPYPSVQAASEDSQESNPWPALIRSVEAIASVIQILKTVESHTQRHAEDNRLHDEIRSLDSHILSLTVQTEPSISIPQDDNVETRAGMALGAIANLLTHSARIRLHRIQAFSNVPLFVDKHCDIDGLMVNGELSLTPQSPTDSSSSPFTSEQATIACLKSSLGVARAFRSLSEGLSLPNTINPPSQAHKSKLYSTPAREISGSLSYFRCAGMQACYSLFMILHQIQAALASQSLSSCYYLLGPSEPATELQDARRLMEEVRHGIECMRISLRADSGFEAIAAMSREVDTAYSCFFTNMHQAKVQPVKAACLACRASKTRCDGQNPCSPCTQRSRGCVYKPSRRGGPRYKPNRKESQDTDMDRSTSSQLSPVSRMGSEMSQIDALPDLSNLTPSQLFDRSLASMNALLSPVPLPPDLSMAPGCLWDPQIAERSSDTDDPLVRVYTSEREIINAYYIHLHHYLPLLPPPLTPPEYHHRPRLLTPPLKESFTVTQSSLPYWPTTSLGLALSAILALIPPPQDSAPLQESNIILRRAFAQLYAQAAMDRVEKEVDAMGQPNANGGPAAPDDVHGDVPTKLYPVLALVVLSVYEYSHRGNIPRMRARANQALTMAMDISIHNLGPNASEAFRRAWWSTVVLSYMSSIAQTTLPVVPTSDPRITTPYPSVQAASEDSQESNPWPALIRSVEAIASVIQILKTVESHTQRHAEDNRLHDEIRSLDSHILSLTVQTEPSISIPQDDNVETRAGMALGAIANLLTHSARIRLHRIQAFSNVPLFVDKHCDIDGLMVNGELSLTPQSPTDSSSSPFTSEQATIACLKSSLGVARAFRSLSEGLSLPNTINPPSQAHKSKLYSTPAREISGSLSYFRCAGMQACYSLFMILHQIQAALASQSLSSCYYLLGPSEPATELQDARRLMEEVRHGIECMRISLRADSGFEAIAAMSREVDTAYSCFFTN

Organism: NCBI:txid1220207

Solvent-accessible surface area (backbone atoms only — not comparable to full-atom values): 74632 Å² total; per-residue (Å²): 136,80,77,72,74,78,72,81,47,90,56,56,26,51,51,29,62,72,67,73,44,87,43,71,47,46,93,63,16,63,59,26,62,76,67,73,42,77,48,43,70,62,83,81,83,74,83,74,80,77,81,81,78,76,73,89,76,80,79,84,86,85,86,82,80,84,82,86,81,80,81,76,80,89,79,80,85,84,80,87,74,73,85,73,77,82,72,74,78,68,82,76,52,52,74,70,54,54,52,50,49,53,52,40,49,54,42,52,72,65,40,79,66,84,56,63,92,79,60,74,71,60,96,74,60,84,54,69,66,68,80,52,60,76,62,84,92,77,83,65,47,61,31,48,51,50,73,44,58,65,50,48,47,35,49,37,58,73,50,33,29,36,60,58,58,57,64,62,80,70,93,58,83,72,70,81,66,89,70,74,47,70,44,59,71,74,88,59,89,73,83,73,79,54,77,82,78,45,88,41,76,66,88,43,22,34,52,19,19,51,46,18,56,53,22,32,29,52,40,74,82,35,76,53,48,83,37,64,67,28,42,52,51,20,50,48,49,16,48,53,26,40,53,50,15,55,54,37,27,53,53,54,45,54,40,65,64,39,86,67,54,79,70,66,69,79,56,94,78,57,76,45,96,78,50,63,74,86,50,32,43,36,50,15,25,45,47,42,14,43,44,25,40,33,33,66,50,36,54,51,58,13,31,51,29,16,48,49,19,43,51,50,40,51,74,72,43,43,41,54,49,31,86,79,48,52,60,34,48,22,21,45,42,52,53,30,48,50,42,30,40,49,32,15,52,66,66,72,44,74,51,92,74,56,88,81,44,81,69,57,46,41,48,78,54,83,49,63,37,76,69,89,81,55,87,85,58,52,30,60,65,51,32,52,51,17,53,48,46,32,44,50,39,52,52,50,52,52,51,49,55,58,33,62,75,60,73,57,89,51,68,66,56,32,51,51,52,53,52,50,53,52,50,41,51,53,50,37,62,70,26,52,75,28,39,70,40,66,81,56,88,48,64,48,32,39,20,28,33,38,32,17,20,50,18,28,23,39,24,22,35,26,49,27,64,65,23,41,48,56,40,54,51,64,63,55,82,39,60,58,66,52,80,88,39,52,26,29,46,48,80,87,34,75,50,81,63,69,64,69,64,67,79,59,78,73,50,81,59,52,45,66,58,19,39,51,50,26,51,57,23,26,46,46,28,19,52,22,48,42,26,50,56,62,30,67,49,70,72,78,76,62,68,77,80,72,86,70,86,85,69,83,76,74,72,50,65,12,71,49,23,62,42,63,63,59,78,62,54,52,35,48,53,56,24,41,53,48,44,51,52,52,46,49,51,50,53,53,21,58,74,65,73,41,53,75,80,49,41,88,77,50,55,95,61,50,88,89,43,39,68,59,41,51,52,50,51,49,50,53,44,49,50,31,43,49,35,37,50,53,54,36,45,18,32,38,57,24,54,33,35,27,54,50,35,49,49,52,51,52,52,49,47,64,70,65,72,110,133,81,74,74,76,78,66,80,39,92,56,58,28,53,49,32,61,71,68,75,46,86,45,65,44,48,93,65,17,64,59,26,63,76,68,73,44,74,52,46,75,81,89,87,84,74,84,74,84,76,88,82,81,84,75,92,78,83,90,81,87,92,89,86,84,83,86,85,81,77,85,69,77,85,76,75,84,78,74,86,73,68,84,70,73,81,71,72,75,65,83,75,53,53,75,70,55,55,53,50,49,53,51,41,50,53,41,53,72,64,39,81,67,85,54,62,91,79,59,72,72,56,97,73,58,84,56,69,64,68,80,50,61,76,63,78,96,74,81,65,45,60,32,46,51,51,73,44,57,65,51,48,46,34,48,36,58,73,49,33,30,36,62,57,56,57,64,61,80,70,93,56,81,72,70,81,66,90,72,73,46,71,43,58,70,73,87,57,90,73,84,75,78,55,77,82,78,45,88,40,75,66,90,43,22,33,52,18,19,51,46,18,56,53,22,33,29,50,41,74,82,35,76,53,48,82,37,66,67,25,43,53,50,20,49,48,49,16,48,54,27,41,53,51,15,55,55,37,29,54,52,55,45,53,40,66,64,38,85,68,54,79,71,66,70,79,57,94,79,59,78,44,98,78,50,62,74,87,47,31,44,38,52,16,25,43,45,43,15,43,42,25,40,33,33,67,50,35,55,51,57,13,32,51,29,16,47,50,20,42,54,52,38,50,74,74,42,44,40,54,48,32,85,80,50,50,61,35,49,23,21,45,42,51,52,30,50,52,43,29,39,47,32,15,52,68,66,71,44,74,50,92,75,56,90,81,43,82,67,57,46,40,49,78,55,83,49,63,41,78,71,88,80,55,88,84,61,52,32,59,64,50,32,53,50,18,53,49,46,34,43,51,40,52,52,51,52,52,51,49,56,56,32,63,76,63,72,56,89,51,69,65,58,30,52,50,51,53,50,49,52,53,51,41,52,52,49,39,62,71,27,51,73,29,39,70,41,67,82,56,88,47,63,48,32,40,20,30,34,39,32,20,20,49,19,28,23,40,24,23,35,26,51,27,64,65,23,40,48,58,39,56,52,64,62,53,81,38,60,59,67,51,78,89,38,53,27,29,48,48,82,87,34,74,49,80,65,67,66,69,64,67,77,59,77,73,50,82,60,54,44,68,58,21,39,51,50,29,50,57,25,26,48,46,28,19,51,20,48,41,25,49,55,63,29,66,50,70,74,80,75,61,68,75,81,70,89,69,86,85,69,82,76,75,72,50,65,12,70,49,25,63,41,61,63,57,78,63,53,53,35,47,54,55,27,40,52,49,44,50,52,50,47,48,51,52,52,52,21,58,74,65,73,41,54,73,82,50,40,88,78,52,55,95,61,49,88,89,43,38,69,58,42,52,50,52,50,49,52,54,44,50,51,31,44,49,35,36,49,54,53,36,44,17,32,38,57,23,53,34,34,29,52,51,34,49,48,51,50,52,52,49,46,64,72,64,72,112